Protein AF-A0A6C0BK89-F1 (afdb_monomer_lite)

Organism: NCBI:txid1070528

Secondary structure (DSSP, 8-state):
-PPEEEEEETTEEEEEEHHHHHHHT--SSSEEEEEE-TTS-HHHHHHHHHHHHHHHS---GGGEEEE-S-HHHHHHHHHHHHHHHSS---EEE-HHHHHHHHHHHH-GGGGTT---GGGHHHHHHHHHTSHHHHHHHHT--EEEESSGGG--HHHHHHHHHHHTTS--EEEEEE-GGG---GGGT--HHHHHTHHHHSTTEEEEEE-EESSS-HHHHHHHHHHHTTS---TTPPPPEE------PPPEEEE-SSHHHHHHHHHHHHHHHHHTT---EEEEESSHHHHHHHHHHHHHTT---EE---TTGGGS-PPPPSEEEEETTTTTT--EEEEEE---BTTTSS---SHHHHHHHHHHHHHHHTTEEEEEEEEE-S-GGGB-HHHHHS-GGGSEEE-----------------BHHHHHHT--HHHHHHHHHTT-SPTTHHHH-EEEESSPTT---PPPHHHHHHT-HHHHHHHHHHHHHHHHHHH-GGG-TT--HHHHHHHHEEEPPTTTHHHHHHTHHHHHHHHHHHS-SEESTTSPPPPP--HHHHHHHHHHHSTTPPPPHHHHHHHHHHHHHHHHHHHHTTTS-EEGGG-EEE--S----HHHHHHHHHHHHHHT-TTS-GGGTHHHHHHHHTHHHHTTT--HHHH-PPPHHHHHTTHHHHHHHHHHHHHHH--S-GGGEEEEEEEEETTTTEEEEEEEEETTEEEEEPPSS-TTGGG-HHHHHHHHHHHHHHHHTT----EEEEEETTTTEEEEEE-TT--THHHHHHHHH-

InterPro domains:
  IPR000212 UvrD-like helicase [PTHR11070] (135-309)
  IPR014016 UvrD-like helicase, ATP-binding domain [PF00580] (16-106)
  IPR014016 UvrD-like helicase, ATP-binding domain [PF00580] (133-197)
  IPR014016 UvrD-like helicase, ATP-binding domain [PS51198] (15-213)
  IPR014017 UvrD-like helicase, C-terminal [PF13361] (205-313)
  IPR014017 UvrD-like helicase, C-terminal [PF13361] (317-378)
  IPR027417 P-loop containing nucleoside triphosphate hydrolase [G3DSA:3.40.50.300] (16-106)
  IPR027417 P-loop containing nucleoside triphosphate hydrolase [G3DSA:3.40.50.300] (108-203)
  IPR027417 P-loop containing nucleoside triphosphate hydrolase [G3DSA:3.40.50.300] (208-404)
  IPR027417 P-loop containing nucleoside triphosphate hydrolase [SSF52540] (14-391)

pLDDT: mean 87.62, std 10.66, range [33.47, 98.31]

Foldseek 3Di:
DWDWDWDAFPQDIDIDTPLLVVLLPDDLPFAEEEAEDFQLCLLVSVLSSLRCCVPPVVDAQLLAEEAEADAVSQVVSQVSNCNRHNHGNHHTGHLLVSLVVCCVVQPVVLVPPDFDSLLSLVSSLVLCPDPSNLVVLLSHQEYEYEQLQQDAPSNLSSVLSSCVNVRYHYYYYHHLLQHQVVLVRGHNVCSQVVCVVGPRYDYGYRQERAFADPLLQLQLQLLVVPADDHPPHDRHDYPHPDDDDFAAEEEDADLVVVLVVVVVVVVVVVVVVFQAEEEEEQDVLSVLVNLQVCLVVVHDEDEDDDPVLVPDDDPDGSYYYYYLVRCAPAATQEYEYEAQWACRPPVDDDPVSNSSSSSSVSSRSSRHHHYHYYYHYPDPVGGHPSVVSGDPVSYHYDYDDDDDDDADFDDDDAFALLVVLVSDGSVLVVVVVVLPQDPPPQLVQKDKDFPDDVPDFFDDDPLCSVLVNQQLVLLLLLLLLLCLLCLVQVLAPSLDDVVLLCQLQEQADGPVLAVLCVVCVVVLVQCCVVQADQKAAPPDDQRDDDDLVRLVVSCCVVPPPDDDDPVSSVSSVVRNVSSSVLRNLLRHAIDGNVSHHYYHANFHADSPCSNVLVVLVVQSSPSVHHCLRNLQSSSLSSCVVCRSNNNRSSNSRGDDNVVSNVCVVLSVVLSVVVVVVLPDPDSNQKYAFDWFADPLLRYIYTFGIGGQQETEDEDRDQDLSVLSRVSVVLSQLVVSVRVVVVVGNHQKYWYAHSGGRMIIIHGCVPNDNPSVVVSSSVD

Sequence (779 aa):
MLQNHMLEFPFSKITLNTQQNEIVQQSLDQNLRILASAGSGKTTTITAKIAHAITNLDVKPEAIVLTTFSRSGADTMKEKLEKMIGPTQTQIGTFHALSLQVLKANDPARLQGMFTVDELPYLWLDFLQSPKGAKWSKAITLLVVDEFQDINDIQLDIIREILSAGTAKIIIVGDDAQNIYAWRGSRVEIILNMHEEITSIKDFQLTYNYRSSESIVAVANSLMRKIPTLSHKERMTAMRNATPVKPEIRYFHRFASEVNWIIDDIIRRQVLGEKSIAILSKYNNVLYQFEEAFVQKKIPCKLMTDEKLNKRKGKETDIILSTFHASKGLEWDTVYIVKLHDGAFPQKKDEESIDEERRLFYVAVTRARNNLVMTYSKGEKNMCRFLREIHRPLLRWYSIAQHIAIDEEVLVENKDIESYFMSWTGENFRSIKSADCLPSNMQEQIQVSNYFRQGESYCVPDWVFRLDSISDFYAFIRYGILREIGIKYPESAGEWDEKIRLSLFRIRILKEDLPVFEKEKELIHACVTELFPARLGADKEPPPIFEFGDLEKVITVLSPGREWIIEEMIAVMQILHKIRSVIYNLRHVPSELNEFLLGPAKGSPPMIMRNDLITCWRRVTTRSIPNKSVLFDLYRLACVHSSRIGRNAPLYKTPEMTDLSGCLPFLEDISDHVLDEIQVTNTSEIQARVVLNDSILDLTCEIDLIVGNTVFVFLEGESKAEVQRLDRWIEGLARVSIARAAKYTIKNLVYIQPLSGAVARLSLVGWDDARFRKYIQTR

Structure (mmCIF, N/CA/C/O backbone):
data_AF-A0A6C0BK89-F1
#
_entry.id   AF-A0A6C0BK89-F1
#
loop_
_atom_site.group_PDB
_atom_site.id
_atom_site.type_symbol
_atom_site.label_atom_id
_atom_site.label_alt_id
_atom_site.label_comp_id
_atom_site.label_asym_id
_atom_site.label_entity_id
_atom_site.label_seq_id
_atom_site.pdbx_PDB_ins_code
_atom_site.Cartn_x
_atom_site.Cartn_y
_atom_site.Cartn_z
_atom_site.occupancy
_atom_site.B_iso_or_equiv
_atom_site.auth_seq_id
_atom_site.auth_comp_id
_atom_site.auth_asym_id
_atom_site.auth_atom_id
_atom_site.pdbx_PDB_model_num
ATOM 1 N N . MET A 1 1 ? -32.889 -22.918 16.907 1.00 43.69 1 MET A N 1
ATOM 2 C CA . MET A 1 1 ? -33.517 -21.685 16.384 1.00 43.69 1 MET A CA 1
ATOM 3 C C . MET A 1 1 ? -32.692 -20.518 16.888 1.00 43.69 1 MET A C 1
ATOM 5 O O . MET A 1 1 ? -32.421 -20.493 18.081 1.00 43.69 1 MET A O 1
ATOM 9 N N . LEU A 1 2 ? -32.232 -19.617 16.018 1.00 56.75 2 LEU A N 1
ATOM 10 C CA . LEU A 1 2 ? -31.547 -18.407 16.477 1.00 56.75 2 LEU A CA 1
ATOM 11 C C . LEU A 1 2 ? -32.545 -17.511 17.200 1.00 56.75 2 LEU A C 1
ATOM 13 O O . LEU A 1 2 ? -33.553 -17.117 16.615 1.00 56.75 2 LEU A O 1
ATOM 17 N N . GLN A 1 3 ? -32.269 -17.215 18.465 1.00 72.62 3 GLN A N 1
ATOM 18 C CA . GLN A 1 3 ? -32.991 -16.178 19.182 1.00 72.62 3 GLN A CA 1
ATOM 19 C C . GLN A 1 3 ? -32.405 -14.829 18.772 1.00 72.62 3 GLN A C 1
ATOM 21 O O . GLN A 1 3 ? -31.223 -14.549 18.976 1.00 72.62 3 GLN A O 1
ATOM 26 N N . ASN A 1 4 ? -33.246 -14.018 18.140 1.00 85.19 4 ASN A N 1
ATOM 27 C CA . ASN A 1 4 ? -32.947 -12.629 17.847 1.00 85.19 4 ASN A CA 1
ATOM 28 C C . ASN A 1 4 ? -33.455 -11.778 19.013 1.00 85.19 4 ASN A C 1
ATOM 30 O O . ASN A 1 4 ? -34.605 -11.911 19.428 1.00 85.19 4 ASN A O 1
ATOM 34 N N . HIS A 1 5 ? -32.601 -10.900 19.519 1.00 90.38 5 HIS A N 1
ATOM 35 C CA . HIS A 1 5 ? -32.896 -9.975 20.602 1.00 90.38 5 HIS A CA 1
ATOM 36 C C . HIS A 1 5 ? -32.984 -8.567 20.020 1.00 90.38 5 HIS A C 1
ATOM 38 O O . HIS A 1 5 ? -32.051 -8.098 19.369 1.00 90.38 5 HIS A O 1
ATOM 44 N N . MET A 1 6 ? -34.116 -7.901 20.224 1.00 92.06 6 MET A N 1
ATOM 45 C CA . MET A 1 6 ? -34.299 -6.520 19.794 1.00 92.06 6 MET A CA 1
ATOM 46 C C . MET A 1 6 ? -33.909 -5.587 20.937 1.00 92.06 6 MET A C 1
ATOM 48 O O . MET A 1 6 ? -34.442 -5.715 22.037 1.00 92.06 6 MET A O 1
ATOM 52 N N . LEU A 1 7 ? -32.992 -4.659 20.672 1.00 91.56 7 LEU A N 1
ATOM 53 C CA . LEU A 1 7 ? -32.636 -3.584 21.593 1.00 91.56 7 LEU A CA 1
ATOM 54 C C . LEU A 1 7 ? -33.136 -2.253 21.044 1.00 91.56 7 LEU A C 1
ATOM 56 O O . LEU A 1 7 ? -33.023 -1.977 19.847 1.00 91.56 7 LEU A O 1
ATOM 60 N N . GLU A 1 8 ? -33.690 -1.442 21.936 1.00 92.50 8 GLU A N 1
ATOM 61 C CA . GLU A 1 8 ? -34.230 -0.123 21.634 1.00 92.50 8 GLU A CA 1
ATOM 62 C C . GLU A 1 8 ? -33.307 0.945 22.220 1.00 92.50 8 GLU A C 1
ATOM 64 O O . GLU A 1 8 ? -33.062 0.980 23.424 1.00 92.50 8 GLU A O 1
ATOM 69 N N . PHE A 1 9 ? -32.776 1.788 21.338 1.00 93.56 9 PHE A N 1
ATOM 70 C CA . PHE A 1 9 ? -31.997 2.974 21.668 1.00 93.56 9 PHE A CA 1
ATOM 71 C C . PHE A 1 9 ? -32.815 4.229 21.337 1.00 93.56 9 PHE A C 1
ATOM 73 O O . PHE A 1 9 ? -33.774 4.134 20.566 1.00 93.56 9 PHE A O 1
ATOM 80 N N . PRO A 1 10 ? -32.439 5.413 21.855 1.00 93.00 10 PRO A N 1
ATOM 81 C CA . PRO A 1 10 ? -33.229 6.635 21.704 1.00 93.00 10 PRO A CA 1
ATOM 82 C C . PRO A 1 10 ? -33.676 6.961 20.270 1.00 93.00 10 PRO A C 1
ATOM 84 O O . PRO A 1 10 ? -34.781 7.462 20.083 1.00 93.00 10 PRO A O 1
ATOM 87 N N . PHE A 1 11 ? -32.852 6.656 19.260 1.00 93.25 11 PHE A N 1
ATOM 88 C CA . PHE A 1 11 ? -33.134 6.998 17.858 1.00 93.25 11 PHE A CA 1
ATOM 89 C C . PHE A 1 11 ? -33.234 5.795 16.911 1.00 93.25 11 PHE A C 1
ATOM 91 O O . PHE A 1 11 ? -33.512 5.973 15.724 1.00 93.25 11 PHE A O 1
ATOM 98 N N . SER A 1 12 ? -33.021 4.562 17.385 1.00 92.50 12 SER A N 1
ATOM 99 C CA . SER A 1 12 ? -33.105 3.380 16.517 1.00 92.50 12 SER A CA 1
ATOM 100 C C . SER A 1 12 ? -33.360 2.083 17.283 1.00 92.50 12 SER A C 1
ATOM 102 O O . SER A 1 12 ? -33.088 1.976 18.477 1.00 92.50 12 SER A O 1
ATOM 104 N N . LYS A 1 13 ? -33.840 1.066 16.563 1.00 92.75 13 LYS A N 1
ATOM 105 C CA . LYS A 1 13 ? -33.944 -0.311 17.057 1.00 92.75 13 LYS A CA 1
ATOM 106 C C . LYS A 1 13 ? -32.955 -1.182 16.305 1.00 92.75 13 LYS A C 1
ATOM 108 O O . LYS A 1 13 ? -32.909 -1.139 15.075 1.00 92.75 13 LYS A O 1
ATOM 113 N N . ILE A 1 14 ? -32.195 -1.992 17.030 1.00 92.62 14 ILE A N 1
ATOM 114 C CA . ILE A 1 14 ? -31.261 -2.948 16.436 1.00 92.62 14 ILE A CA 1
ATOM 115 C C . ILE A 1 14 ? -31.647 -4.372 16.816 1.00 92.62 14 ILE A C 1
ATOM 117 O O . ILE A 1 14 ? -32.185 -4.626 17.890 1.00 92.62 14 ILE A O 1
ATOM 121 N N . THR A 1 15 ? -31.370 -5.313 15.919 1.00 92.31 15 THR A N 1
ATOM 122 C CA . THR A 1 15 ? -31.556 -6.743 16.180 1.00 92.31 15 THR A CA 1
ATOM 123 C C . THR A 1 15 ? -30.192 -7.397 16.319 1.00 92.31 15 THR A C 1
ATOM 125 O O . THR A 1 15 ? -29.361 -7.288 15.418 1.00 92.31 15 THR A O 1
ATOM 128 N N . LEU A 1 16 ? -29.976 -8.068 17.443 1.00 93.25 16 LEU A N 1
ATOM 129 C CA . LEU A 1 16 ? -28.749 -8.774 17.780 1.00 93.25 16 LEU A CA 1
ATOM 130 C C . LEU A 1 16 ? -29.019 -10.271 17.895 1.00 93.25 16 LEU A C 1
ATOM 132 O O . LEU A 1 16 ? -30.090 -10.690 18.330 1.00 93.25 16 LEU A O 1
ATOM 136 N N . ASN A 1 17 ? -28.034 -11.088 17.540 1.00 93.00 17 ASN A N 1
ATOM 137 C CA . ASN A 1 17 ? -28.075 -12.506 17.893 1.00 93.00 17 ASN A CA 1
ATOM 138 C C . ASN A 1 17 ? -27.747 -12.705 19.387 1.00 93.00 17 ASN A C 1
ATOM 140 O O . ASN A 1 17 ? -27.325 -11.772 20.071 1.00 93.00 17 ASN A O 1
ATOM 144 N N . THR A 1 18 ? -27.900 -13.930 19.888 1.00 93.06 18 THR A N 1
ATOM 145 C CA . THR A 1 18 ? -27.619 -14.270 21.292 1.00 93.06 18 THR A CA 1
ATOM 146 C C . THR A 1 18 ? -26.191 -13.918 21.734 1.00 93.06 18 THR A C 1
ATOM 148 O O . THR A 1 18 ? -26.044 -13.294 22.778 1.00 93.06 18 THR A O 1
ATOM 151 N N . GLN A 1 19 ? -25.159 -14.222 20.931 1.00 95.00 19 GLN A N 1
ATOM 152 C CA . GLN A 1 19 ? -23.751 -13.917 21.257 1.00 95.00 19 GLN A CA 1
ATOM 153 C C . GLN A 1 19 ? -23.512 -12.402 21.373 1.00 95.00 19 GLN A C 1
ATOM 155 O O . GLN A 1 19 ? -22.887 -11.920 22.313 1.00 95.00 19 GLN A O 1
ATOM 160 N N . GLN A 1 20 ? -24.050 -11.631 20.427 1.00 95.75 20 GLN A N 1
ATOM 161 C CA . GLN A 1 20 ? -23.946 -10.172 20.421 1.00 95.75 20 GLN A CA 1
ATOM 162 C C . GLN A 1 20 ? -24.707 -9.553 21.595 1.00 95.75 20 GLN A C 1
ATOM 164 O O . GLN A 1 20 ? -24.185 -8.661 22.260 1.00 95.75 20 GLN A O 1
ATOM 169 N N . ASN A 1 21 ? -25.929 -10.021 21.862 1.00 95.56 21 ASN A N 1
ATOM 170 C CA . ASN A 1 21 ? -26.740 -9.522 22.966 1.00 95.56 21 ASN A CA 1
ATOM 171 C C . ASN A 1 21 ? -26.078 -9.810 24.318 1.00 95.56 21 ASN A C 1
ATOM 173 O O . ASN A 1 21 ? -26.013 -8.922 25.159 1.00 95.56 21 ASN A O 1
ATOM 177 N N . GLU A 1 22 ? -25.530 -11.011 24.508 1.00 95.56 22 GLU A N 1
ATOM 178 C CA . GLU A 1 22 ? -24.819 -11.380 25.733 1.00 95.56 22 GLU A CA 1
ATOM 179 C C . GLU A 1 22 ? -23.654 -10.427 26.036 1.00 95.56 22 GLU A C 1
ATOM 181 O O . GLU A 1 22 ? -23.516 -9.969 27.170 1.00 95.56 22 GLU A O 1
ATOM 186 N N . ILE A 1 23 ? -22.866 -10.068 25.017 1.00 96.19 23 ILE A N 1
ATOM 187 C CA . ILE A 1 23 ? -21.770 -9.094 25.126 1.00 96.19 23 ILE A CA 1
ATOM 188 C C . ILE A 1 23 ? -22.298 -7.699 25.489 1.00 96.19 23 ILE A C 1
ATOM 190 O O . ILE A 1 23 ? -21.783 -7.044 26.403 1.00 96.19 23 ILE A O 1
ATOM 194 N N . VAL A 1 24 ? -23.319 -7.225 24.765 1.00 96.38 24 VAL A N 1
ATOM 195 C CA . VAL A 1 24 ? -23.882 -5.879 24.957 1.00 96.38 24 VAL A CA 1
ATOM 196 C C . VAL A 1 24 ? -24.407 -5.710 26.384 1.00 96.38 24 VAL A C 1
ATOM 198 O O . VAL A 1 24 ? -24.097 -4.702 27.017 1.00 96.38 24 VAL A O 1
ATOM 201 N N . GLN A 1 25 ? -25.078 -6.733 26.916 1.00 94.62 25 GLN A N 1
ATOM 202 C CA . GLN A 1 25 ? -25.694 -6.741 28.248 1.00 94.62 25 GLN A CA 1
ATOM 203 C C . GLN A 1 25 ? -24.707 -6.919 29.416 1.00 94.62 25 GLN A C 1
ATOM 205 O O . GLN A 1 25 ? -25.122 -6.810 30.566 1.00 94.62 25 GLN A O 1
ATOM 210 N N . GLN A 1 26 ? -23.418 -7.206 29.176 1.00 95.06 26 GLN A N 1
ATOM 211 C CA . GLN A 1 26 ? -22.459 -7.325 30.286 1.00 95.06 26 GLN A CA 1
ATOM 212 C C . GLN A 1 26 ? -22.367 -6.024 31.101 1.00 95.06 26 GLN A C 1
ATOM 214 O O . GLN A 1 26 ? -22.393 -4.924 30.548 1.00 95.06 26 GLN A O 1
ATOM 219 N N . SER A 1 27 ? -22.168 -6.124 32.408 1.00 91.12 27 SER A N 1
ATOM 220 C CA . SER A 1 27 ? -21.748 -4.983 33.223 1.00 91.12 27 SER A CA 1
ATOM 221 C C . SER A 1 27 ? -20.340 -4.501 32.832 1.00 91.12 27 SER A C 1
ATOM 223 O O . SER A 1 27 ? -19.600 -5.180 32.119 1.00 91.12 27 SER A O 1
ATOM 225 N N . LEU A 1 28 ? -19.975 -3.294 33.275 1.00 88.81 28 LEU A N 1
ATOM 226 C CA . LEU A 1 28 ? -18.625 -2.725 33.129 1.00 88.81 28 LEU A CA 1
ATOM 227 C C . LEU A 1 28 ? -17.830 -2.845 34.439 1.00 88.81 28 LEU A C 1
ATOM 229 O O . LEU A 1 28 ? -17.148 -1.922 34.870 1.00 88.81 28 LEU A O 1
ATOM 233 N N . ASP A 1 29 ? -17.945 -3.986 35.110 1.00 88.44 29 ASP A N 1
ATOM 234 C CA . ASP A 1 29 ? -17.179 -4.343 36.307 1.00 88.44 29 ASP A CA 1
ATOM 235 C C . ASP A 1 29 ? -15.908 -5.144 35.966 1.00 88.44 29 ASP A C 1
ATOM 237 O O . ASP A 1 29 ? -14.923 -5.103 36.711 1.00 88.44 29 ASP A O 1
ATOM 241 N N . GLN A 1 30 ? -15.884 -5.801 34.805 1.00 89.69 30 GLN A N 1
ATOM 242 C CA . GLN A 1 30 ? -14.773 -6.618 34.313 1.00 89.69 30 GLN A CA 1
ATOM 243 C C . GLN A 1 30 ? -14.263 -6.146 32.946 1.00 89.69 30 GLN A C 1
ATOM 245 O O . GLN A 1 30 ? -14.954 -5.446 32.205 1.00 89.69 30 GLN A O 1
ATOM 250 N N . ASN A 1 31 ? -13.031 -6.539 32.621 1.00 95.06 31 ASN A N 1
ATOM 251 C CA . ASN A 1 31 ? -12.440 -6.327 31.302 1.00 95.06 31 ASN A CA 1
ATOM 252 C C . ASN A 1 31 ? -12.987 -7.377 30.332 1.00 95.06 31 ASN A C 1
ATOM 254 O O . ASN A 1 31 ? -13.167 -8.529 30.723 1.00 95.06 31 ASN A O 1
ATOM 258 N N . LEU A 1 32 ? -13.248 -7.016 29.077 1.00 95.50 32 LEU A N 1
ATOM 259 C CA . LEU A 1 32 ? -13.853 -7.923 28.098 1.00 95.50 32 LEU A CA 1
ATOM 260 C C . LEU A 1 32 ? -12.909 -8.161 26.916 1.00 95.50 32 LEU A C 1
ATOM 262 O O . LEU A 1 32 ? -12.395 -7.207 26.334 1.00 95.50 32 LEU A O 1
ATOM 266 N N . ARG A 1 33 ? -12.749 -9.421 26.504 1.00 94.50 33 ARG A N 1
ATOM 267 C CA . ARG A 1 33 ? -12.117 -9.803 25.234 1.00 94.50 33 ARG A CA 1
ATOM 268 C C . ARG A 1 33 ? -13.139 -10.469 24.332 1.00 94.50 33 ARG A C 1
ATOM 270 O O . ARG A 1 33 ? -13.715 -11.492 24.677 1.00 94.50 33 ARG A O 1
ATOM 277 N N . ILE A 1 34 ? -13.358 -9.891 23.157 1.00 95.69 34 ILE A N 1
ATOM 278 C CA . ILE A 1 34 ? -14.311 -10.385 22.165 1.00 95.69 34 ILE A CA 1
ATOM 279 C C . ILE A 1 34 ? -13.528 -10.932 20.970 1.00 95.69 34 ILE A C 1
ATOM 281 O O . ILE A 1 34 ? -13.035 -10.178 20.126 1.00 95.69 34 ILE A O 1
ATOM 285 N N . LEU A 1 35 ? -13.448 -12.258 20.880 1.00 94.44 35 LEU A N 1
ATOM 286 C CA . LEU A 1 35 ? -12.856 -12.966 19.748 1.00 94.44 35 LEU A CA 1
ATOM 287 C C . LEU A 1 35 ? -13.886 -13.066 18.634 1.00 94.44 35 LEU A C 1
ATOM 289 O O . LEU A 1 35 ? -14.865 -13.808 18.715 1.00 94.44 35 LEU A O 1
ATOM 293 N N . ALA A 1 36 ? -13.692 -12.289 17.582 1.00 92.62 36 ALA A N 1
ATOM 294 C CA . ALA A 1 36 ? -14.719 -12.093 16.585 1.00 92.62 36 ALA A CA 1
ATOM 295 C C . ALA A 1 36 ? -14.241 -12.493 15.202 1.00 92.62 36 ALA A C 1
ATOM 297 O O . ALA A 1 36 ? -13.424 -11.804 14.595 1.00 92.62 36 ALA A O 1
ATOM 298 N N . SER A 1 37 ? -14.834 -13.553 14.660 1.00 91.19 37 SER A N 1
ATOM 299 C CA . SER A 1 37 ? -14.489 -14.062 13.337 1.00 91.19 37 SER A CA 1
ATOM 300 C C . SER A 1 37 ? -14.759 -13.049 12.211 1.00 91.19 37 SER A C 1
ATOM 302 O O . SER A 1 37 ? -15.378 -11.989 12.387 1.00 91.19 37 SER A O 1
ATOM 304 N N . ALA A 1 38 ? -14.297 -13.361 11.000 1.00 87.50 38 ALA A N 1
ATOM 305 C CA . ALA A 1 38 ? -14.606 -12.566 9.818 1.00 87.50 38 ALA A CA 1
ATOM 306 C C . ALA A 1 38 ? -16.126 -12.456 9.611 1.00 87.50 38 ALA A C 1
ATOM 308 O O . ALA A 1 38 ? -16.848 -13.442 9.735 1.00 87.50 38 ALA A O 1
ATOM 309 N N . GLY A 1 39 ? -16.617 -11.257 9.281 1.00 86.38 39 GLY A N 1
ATOM 310 C CA . GLY A 1 39 ? -18.030 -11.043 8.951 1.00 86.38 39 GLY A CA 1
ATOM 311 C C . GLY A 1 39 ? -19.016 -11.259 10.107 1.00 86.38 39 GLY A C 1
ATOM 312 O O . GLY A 1 39 ? -20.197 -11.469 9.838 1.00 86.38 39 GLY A O 1
ATOM 313 N N . SER A 1 40 ? -18.567 -11.214 11.368 1.00 90.75 40 SER A N 1
ATOM 314 C CA . SER A 1 40 ? -19.404 -11.541 12.535 1.00 90.75 40 SER A CA 1
ATOM 315 C C . SER A 1 40 ? -20.219 -10.392 13.139 1.00 90.75 40 SER A C 1
ATOM 317 O O . SER A 1 40 ? -20.925 -10.559 14.133 1.00 90.75 40 SER A O 1
ATOM 319 N N . GLY A 1 41 ? -20.145 -9.202 12.538 1.00 89.19 41 GLY A N 1
ATOM 320 C CA . GLY A 1 41 ? -20.828 -8.015 13.056 1.00 89.19 41 GLY A CA 1
ATOM 321 C C . GLY A 1 41 ? -20.110 -7.348 14.236 1.00 89.19 41 GLY A C 1
ATOM 322 O O . GLY A 1 41 ? -20.773 -6.729 15.069 1.00 89.19 41 GLY A O 1
ATOM 323 N N . LYS A 1 42 ? -18.768 -7.431 14.290 1.00 92.50 42 LYS A N 1
ATOM 324 C CA . LYS A 1 42 ? -17.894 -6.712 15.246 1.00 92.50 42 LYS A CA 1
ATOM 325 C C . LYS A 1 42 ? -18.346 -5.275 15.496 1.00 92.50 42 LYS A C 1
ATOM 327 O O . LYS A 1 42 ? -18.722 -4.921 16.606 1.00 92.50 42 LYS A O 1
ATOM 332 N N . THR A 1 43 ? -18.399 -4.481 14.428 1.00 91.94 43 THR A N 1
ATOM 333 C CA . THR A 1 43 ? -18.755 -3.058 14.469 1.00 91.94 43 THR A CA 1
ATOM 334 C C . THR A 1 43 ? -20.125 -2.820 15.102 1.00 91.94 43 THR A C 1
ATOM 336 O O . THR A 1 43 ? -20.284 -1.905 15.902 1.00 91.94 43 THR A O 1
ATOM 339 N N . THR A 1 44 ? -21.122 -3.643 14.761 1.00 93.44 44 THR A N 1
ATOM 340 C CA . THR A 1 44 ? -22.472 -3.534 15.332 1.00 93.44 44 THR A CA 1
ATOM 341 C C . THR A 1 44 ? -22.458 -3.852 16.824 1.00 93.44 44 THR A C 1
ATOM 343 O O . THR A 1 44 ? -23.067 -3.130 17.600 1.00 93.44 44 THR A O 1
ATOM 346 N N . THR A 1 45 ? -21.707 -4.873 17.238 1.00 95.94 45 THR A N 1
ATOM 347 C CA . THR A 1 45 ? -21.584 -5.266 18.651 1.00 95.94 45 THR A CA 1
ATOM 348 C C . THR A 1 45 ? -20.888 -4.181 19.474 1.00 95.94 45 THR A C 1
ATOM 350 O O . THR A 1 45 ? -21.392 -3.798 20.524 1.00 95.94 45 THR A O 1
ATOM 353 N N . ILE A 1 46 ? -19.774 -3.636 18.971 1.00 96.62 46 ILE A N 1
ATOM 354 C CA . ILE A 1 46 ? -19.018 -2.550 19.616 1.00 96.62 46 ILE A CA 1
ATOM 355 C C . ILE A 1 46 ? -19.895 -1.310 19.795 1.00 96.62 46 ILE A C 1
ATOM 357 O O . ILE A 1 46 ? -20.034 -0.791 20.900 1.00 96.62 46 ILE A O 1
ATOM 361 N N . THR A 1 47 ? -20.512 -0.842 18.710 1.00 96.75 47 THR A N 1
ATOM 362 C CA . THR A 1 47 ? -21.317 0.386 18.745 1.00 96.75 47 THR A CA 1
ATOM 363 C C . THR A 1 47 ? -22.567 0.215 19.610 1.00 96.75 47 THR A C 1
ATOM 365 O O . THR A 1 47 ? -22.892 1.119 20.373 1.00 96.75 47 THR A O 1
ATOM 368 N N . ALA A 1 48 ? -23.214 -0.956 19.582 1.00 96.75 48 ALA A N 1
ATOM 369 C CA . ALA A 1 48 ? -24.329 -1.276 20.474 1.00 96.75 48 ALA A CA 1
ATOM 370 C C . ALA A 1 48 ? -23.901 -1.340 21.947 1.00 96.75 48 ALA A C 1
ATOM 372 O O . ALA A 1 48 ? -24.632 -0.876 22.818 1.00 96.75 48 ALA A O 1
ATOM 373 N N . LYS A 1 49 ? -22.709 -1.878 22.238 1.00 97.19 49 LYS A N 1
ATOM 374 C CA . LYS A 1 49 ? -22.163 -1.931 23.597 1.00 97.19 49 LYS A CA 1
ATOM 375 C C . LYS A 1 49 ? -21.896 -0.537 24.156 1.00 97.19 49 LYS A C 1
ATOM 377 O O . LYS A 1 49 ? -22.236 -0.278 25.305 1.00 97.19 49 LYS A O 1
ATOM 382 N N . ILE A 1 50 ? -21.315 0.349 23.347 1.00 97.44 50 ILE A N 1
ATOM 383 C CA . ILE A 1 50 ? -21.066 1.745 23.732 1.00 97.44 50 ILE A CA 1
ATOM 384 C C . ILE A 1 50 ? -22.391 2.489 23.918 1.00 97.44 50 ILE A C 1
ATOM 386 O O . ILE A 1 50 ? -22.564 3.166 24.927 1.00 97.44 50 ILE A O 1
ATOM 390 N N . ALA A 1 51 ? -23.345 2.319 22.997 1.00 97.19 51 ALA A N 1
ATOM 391 C CA . ALA A 1 51 ? -24.679 2.897 23.134 1.00 97.19 51 ALA A CA 1
ATOM 392 C C . ALA A 1 51 ? -25.340 2.454 24.448 1.00 97.19 51 ALA A C 1
ATOM 394 O O . ALA A 1 51 ? -25.781 3.300 25.215 1.00 97.19 51 ALA A O 1
ATOM 395 N N . HIS A 1 52 ? -25.311 1.153 24.754 1.00 96.62 52 HIS A N 1
ATOM 396 C CA . HIS A 1 52 ? -25.840 0.601 26.002 1.00 96.62 52 HIS A CA 1
ATOM 397 C C . HIS A 1 52 ? -25.108 1.127 27.245 1.00 96.62 52 HIS A C 1
ATOM 399 O O . HIS A 1 52 ? -25.750 1.445 28.244 1.00 96.62 52 HIS A O 1
ATOM 405 N N . ALA A 1 53 ? -23.781 1.275 27.191 1.00 96.75 53 ALA A N 1
ATOM 406 C CA . ALA A 1 53 ? -23.015 1.869 28.283 1.00 96.75 53 ALA A CA 1
ATOM 407 C C . ALA A 1 53 ? -23.474 3.305 28.591 1.00 96.75 53 ALA A C 1
ATOM 409 O O . ALA A 1 53 ? -23.612 3.666 29.756 1.00 96.75 53 ALA A O 1
ATOM 410 N N . ILE A 1 54 ? -23.772 4.092 27.555 1.00 96.69 54 ILE A N 1
ATOM 411 C CA . ILE A 1 54 ? -24.255 5.469 27.697 1.00 96.69 54 ILE A CA 1
ATOM 412 C C . ILE A 1 54 ? -25.706 5.498 28.192 1.00 96.69 54 ILE A C 1
ATOM 414 O O . ILE A 1 54 ? -26.026 6.233 29.119 1.00 96.69 54 ILE A O 1
ATOM 418 N N . THR A 1 55 ? -26.600 4.708 27.593 1.00 94.88 55 THR A N 1
ATOM 419 C CA . THR A 1 55 ? -28.048 4.823 27.842 1.00 94.88 55 THR A CA 1
ATOM 420 C C . THR A 1 55 ? -28.537 4.046 29.056 1.00 94.88 55 THR A C 1
ATOM 422 O O . THR A 1 55 ? -29.563 4.404 29.628 1.00 94.88 55 THR A O 1
ATOM 425 N N . ASN A 1 56 ? -27.857 2.962 29.431 1.00 93.88 56 ASN A N 1
ATOM 426 C CA . ASN A 1 56 ? -28.322 2.035 30.466 1.00 93.88 56 ASN A CA 1
ATOM 427 C C . ASN A 1 56 ? -27.355 1.897 31.644 1.00 93.88 56 ASN A C 1
ATOM 429 O O . ASN A 1 56 ? -27.802 1.514 32.722 1.00 93.88 56 ASN A O 1
ATOM 433 N N . LEU A 1 57 ? -26.064 2.188 31.454 1.00 94.19 57 LEU A N 1
ATOM 434 C CA . LEU A 1 57 ? -25.044 2.095 32.509 1.00 94.19 57 LEU A CA 1
ATOM 435 C C . LEU A 1 57 ? -24.524 3.468 32.971 1.00 94.19 57 LEU A C 1
ATOM 437 O O . LEU A 1 57 ? -23.574 3.516 33.746 1.00 94.19 57 LEU A O 1
ATOM 441 N N . ASP A 1 58 ? -25.141 4.559 32.502 1.00 92.50 58 ASP A N 1
ATOM 442 C CA . ASP A 1 58 ? -24.844 5.950 32.882 1.00 92.50 58 ASP A CA 1
ATOM 443 C C . ASP A 1 58 ? -23.366 6.359 32.693 1.00 92.50 58 ASP A C 1
ATOM 445 O O . ASP A 1 58 ? -22.807 7.177 33.427 1.00 92.50 58 ASP A O 1
ATOM 449 N N . VAL A 1 59 ? -22.693 5.782 31.689 1.00 96.50 59 VAL A N 1
ATOM 450 C CA . VAL A 1 59 ? -21.327 6.178 31.330 1.00 96.50 59 VAL A CA 1
ATOM 451 C C . VAL A 1 59 ? -21.372 7.448 30.490 1.00 96.50 59 VAL A C 1
ATOM 453 O O . VAL A 1 59 ? -21.953 7.479 29.404 1.00 96.50 59 VAL A O 1
ATOM 456 N N . LYS A 1 60 ? -20.696 8.497 30.962 1.00 97.19 60 LYS A N 1
ATOM 457 C CA . LYS A 1 60 ? -20.596 9.765 30.234 1.00 97.19 60 LYS A CA 1
ATOM 458 C C . LYS A 1 60 ? -19.893 9.575 28.882 1.00 97.19 60 LYS A C 1
ATOM 460 O O . LYS A 1 60 ? -18.805 8.995 28.864 1.00 97.19 60 LYS A O 1
ATOM 465 N N . PRO A 1 61 ? -20.443 10.085 27.764 1.00 96.88 61 PRO A N 1
ATOM 466 C CA . PRO A 1 61 ? -19.851 9.906 26.440 1.00 96.88 61 PRO A CA 1
ATOM 467 C C . PRO A 1 61 ? -18.382 10.330 26.340 1.00 96.88 61 PRO A C 1
ATOM 469 O O . PRO A 1 61 ? -17.587 9.612 25.740 1.00 96.88 61 PRO A O 1
ATOM 472 N N . GLU A 1 62 ? -18.002 11.451 26.952 1.00 95.81 62 GLU A N 1
ATOM 473 C CA . GLU A 1 62 ? -16.641 12.001 26.951 1.00 95.81 62 GLU A CA 1
ATOM 474 C C . GLU A 1 62 ? -15.612 11.133 27.702 1.00 95.81 62 GLU A C 1
ATOM 476 O O . GLU A 1 62 ? -14.410 11.237 27.441 1.00 95.81 62 GLU A O 1
ATOM 481 N N . ALA A 1 63 ? -16.081 10.245 28.589 1.00 96.88 63 ALA A N 1
ATOM 482 C CA . ALA A 1 63 ? -15.272 9.281 29.336 1.00 96.88 63 ALA A CA 1
ATOM 483 C C . ALA A 1 63 ? -15.051 7.958 28.573 1.00 96.88 63 ALA A C 1
ATOM 485 O O . ALA A 1 63 ? -14.477 7.013 29.125 1.00 96.88 63 ALA A O 1
ATOM 486 N N . ILE A 1 64 ? -15.514 7.877 27.319 1.00 98.12 64 ILE A N 1
ATOM 487 C CA . ILE A 1 64 ? -15.372 6.709 26.448 1.00 98.12 64 ILE A CA 1
ATOM 488 C C . ILE A 1 64 ? -14.375 7.019 25.329 1.00 98.12 64 ILE A C 1
ATOM 490 O O . ILE A 1 64 ? -14.535 7.988 24.579 1.00 98.12 64 ILE A O 1
ATOM 494 N N . VAL A 1 65 ? -13.376 6.149 25.189 1.00 98.06 65 VAL A N 1
ATOM 495 C CA . VAL A 1 65 ? -12.386 6.179 24.107 1.00 98.06 65 VAL A CA 1
ATOM 496 C C . VAL A 1 65 ? -12.543 4.920 23.268 1.00 98.06 65 VAL A C 1
ATOM 498 O O . VAL A 1 65 ? -12.475 3.816 23.795 1.00 98.06 65 VAL A O 1
ATOM 501 N N . LEU A 1 66 ? -12.736 5.076 21.962 1.00 97.81 66 LEU A N 1
ATOM 502 C CA . LEU A 1 66 ? -12.803 3.990 20.989 1.00 97.81 66 LEU A CA 1
ATOM 503 C C . LEU A 1 66 ? -11.713 4.188 19.937 1.00 97.81 66 LEU A C 1
ATOM 505 O O . LEU A 1 66 ? -11.735 5.164 19.184 1.00 97.81 66 LEU A O 1
ATOM 509 N N . THR A 1 67 ? -10.791 3.234 19.860 1.00 96.75 67 THR A N 1
ATOM 510 C CA . THR A 1 67 ? -9.751 3.201 18.830 1.00 96.75 67 THR A CA 1
ATOM 511 C C . THR A 1 67 ? -9.985 2.065 17.834 1.00 96.75 67 THR A C 1
ATOM 513 O O . THR A 1 67 ? -10.451 0.988 18.204 1.00 96.75 67 THR A O 1
ATOM 516 N N . THR A 1 68 ? -9.670 2.307 16.562 1.00 93.44 68 THR A N 1
ATOM 517 C CA . THR A 1 68 ? -9.697 1.310 15.478 1.00 93.44 68 THR A CA 1
ATOM 518 C C . THR A 1 68 ? -8.497 1.506 14.543 1.00 93.44 68 THR A C 1
ATOM 520 O O . THR A 1 68 ? -7.784 2.510 14.614 1.00 93.44 68 THR A O 1
ATOM 523 N N . PHE A 1 69 ? -8.261 0.561 13.634 1.00 86.12 69 PHE A N 1
ATOM 524 C CA . PHE A 1 69 ? -7.114 0.593 12.726 1.00 86.12 69 PHE A CA 1
ATOM 525 C C . PHE A 1 69 ? -7.218 1.679 11.637 1.00 86.12 69 PHE A C 1
ATOM 527 O O . PHE A 1 69 ? -6.215 2.288 11.267 1.00 86.12 69 PHE A O 1
ATOM 534 N N . SER A 1 70 ? -8.423 1.957 11.121 1.00 86.75 70 SER A N 1
ATOM 535 C CA . SER A 1 70 ? -8.627 2.837 9.956 1.00 86.75 70 SER A CA 1
ATOM 536 C C . SER A 1 70 ? -9.530 4.036 10.251 1.00 86.75 70 SER A C 1
ATOM 538 O O . SER A 1 70 ? -10.438 3.969 11.080 1.00 86.75 70 SER A O 1
ATOM 540 N N . ARG A 1 71 ? -9.313 5.147 9.530 1.00 85.69 71 ARG A N 1
ATOM 541 C CA . ARG A 1 71 ? -10.162 6.349 9.649 1.00 85.69 71 ARG A CA 1
ATOM 542 C C . ARG A 1 71 ? -11.596 6.078 9.190 1.00 85.69 71 ARG A C 1
ATOM 544 O O . ARG A 1 71 ? -12.528 6.455 9.883 1.00 85.69 71 ARG A O 1
ATOM 551 N N . SER A 1 72 ? -11.768 5.353 8.085 1.00 82.56 72 SER A N 1
ATOM 552 C CA . SER A 1 72 ? -13.090 4.953 7.586 1.00 82.56 72 SER A CA 1
ATOM 553 C C . SER A 1 72 ? -13.844 4.060 8.577 1.00 82.56 72 SER A C 1
ATOM 555 O O . SER A 1 72 ? -15.059 4.204 8.729 1.00 82.56 72 SER A O 1
ATOM 557 N N . GLY A 1 73 ? -13.137 3.171 9.285 1.00 86.81 73 GLY A N 1
ATOM 558 C CA . GLY A 1 73 ? -13.695 2.384 10.384 1.00 86.81 73 GLY A CA 1
ATOM 559 C C . GLY A 1 73 ? -14.201 3.268 11.525 1.00 86.81 73 GLY A C 1
ATOM 560 O O . GLY A 1 73 ? -15.336 3.094 11.968 1.00 86.81 73 GLY A O 1
ATOM 561 N N . ALA A 1 74 ? -13.400 4.255 11.940 1.00 91.94 74 ALA A N 1
ATOM 562 C CA . ALA A 1 74 ? -13.756 5.202 12.996 1.00 91.94 74 ALA A CA 1
ATOM 563 C C . ALA A 1 74 ? -14.985 6.041 12.614 1.00 91.94 74 ALA A C 1
ATOM 565 O O . ALA A 1 74 ? -15.938 6.112 13.389 1.00 91.94 74 ALA A O 1
ATOM 566 N N . ASP A 1 75 ? -14.998 6.597 11.399 1.00 92.00 75 ASP A N 1
ATOM 567 C CA . ASP A 1 75 ? -16.118 7.382 10.870 1.00 92.00 75 ASP A CA 1
ATOM 568 C C . ASP A 1 75 ? -17.401 6.536 10.822 1.00 92.00 75 ASP A C 1
ATOM 570 O O . ASP A 1 75 ? -18.442 6.939 11.338 1.00 92.00 75 ASP A O 1
ATOM 574 N N . THR A 1 76 ? -17.312 5.300 10.316 1.00 91.62 76 THR A N 1
ATOM 575 C CA . THR A 1 76 ? -18.453 4.369 10.264 1.00 91.62 76 THR A CA 1
ATOM 576 C C . THR A 1 76 ? -18.981 4.024 11.659 1.00 91.62 76 THR A C 1
ATOM 578 O O . THR A 1 76 ? -20.194 3.923 11.862 1.00 91.62 76 THR A O 1
ATOM 581 N N . MET A 1 77 ? -18.093 3.799 12.633 1.00 94.69 77 MET A N 1
ATOM 582 C CA . MET A 1 77 ? -18.486 3.516 14.016 1.00 94.69 77 MET A CA 1
ATOM 583 C C . MET A 1 77 ? -19.156 4.719 14.668 1.00 94.69 77 MET A C 1
ATOM 585 O O . MET A 1 77 ? -20.182 4.546 15.326 1.00 94.69 77 MET A O 1
ATOM 589 N N . LYS A 1 78 ? -18.620 5.922 14.442 1.00 95.62 78 LYS A N 1
ATOM 590 C CA . LYS A 1 78 ? -19.211 7.171 14.917 1.00 95.62 78 LYS A CA 1
ATOM 591 C C . LYS A 1 78 ? -20.605 7.376 14.334 1.00 95.62 78 LYS A C 1
ATOM 593 O O . LYS A 1 78 ? -21.548 7.538 15.099 1.00 95.62 78 LYS A O 1
ATOM 598 N N . GLU A 1 79 ? -20.766 7.259 13.017 1.00 95.25 79 GLU A N 1
ATOM 599 C CA . GLU A 1 79 ? -22.072 7.384 12.361 1.00 95.25 79 GLU A CA 1
ATOM 600 C C . GLU A 1 79 ? -23.092 6.367 12.889 1.00 95.25 79 GLU A C 1
ATOM 602 O O . GLU A 1 79 ? -24.257 6.698 13.102 1.00 95.25 79 GLU A O 1
ATOM 607 N N . LYS A 1 80 ? -22.680 5.109 13.096 1.00 95.00 80 LYS A N 1
ATOM 608 C CA . LYS A 1 80 ? -23.560 4.073 13.658 1.00 95.00 80 LYS A CA 1
ATOM 609 C C . LYS A 1 80 ? -23.963 4.386 15.092 1.00 95.00 80 LYS A C 1
ATOM 611 O O . LYS A 1 80 ? -25.130 4.209 15.431 1.00 95.00 80 LYS A O 1
ATOM 616 N N . LEU A 1 81 ? -23.021 4.839 15.916 1.00 96.56 81 LEU A N 1
ATOM 617 C CA . LEU A 1 81 ? -23.298 5.231 17.291 1.00 96.56 81 LEU A CA 1
ATOM 618 C C . LEU A 1 81 ? -24.256 6.428 17.329 1.00 96.56 81 LEU A C 1
ATOM 620 O O . LEU A 1 81 ? -25.285 6.356 17.993 1.00 96.56 81 LEU A O 1
ATOM 624 N N . GLU A 1 82 ? -23.993 7.473 16.544 1.00 96.38 82 GLU A N 1
ATOM 625 C CA . GLU A 1 82 ? -24.842 8.668 16.482 1.00 96.38 82 GLU A CA 1
ATOM 626 C C . GLU A 1 82 ? -26.248 8.370 15.946 1.00 96.38 82 GLU A C 1
ATOM 628 O O . GLU A 1 82 ? -27.225 8.950 16.413 1.00 96.38 82 GLU A O 1
ATOM 633 N N . LYS A 1 83 ? -26.396 7.399 15.037 1.00 96.06 83 LYS A N 1
ATOM 634 C CA . LYS A 1 83 ? -27.719 6.895 14.625 1.00 96.06 83 LYS A CA 1
ATOM 635 C C . LYS A 1 83 ? -28.488 6.209 15.758 1.00 96.06 83 LYS A C 1
ATOM 637 O O . LYS A 1 83 ? -29.712 6.164 15.700 1.00 96.06 83 LYS A O 1
ATOM 642 N N . MET A 1 84 ? -27.801 5.655 16.759 1.00 96.00 84 MET A N 1
ATOM 643 C CA . MET A 1 84 ? -28.439 5.000 17.905 1.00 96.00 84 MET A CA 1
ATOM 644 C C . MET A 1 84 ? -28.804 5.990 19.014 1.00 96.00 84 MET A C 1
ATOM 646 O O . MET A 1 84 ? -29.920 5.922 19.531 1.00 96.00 84 MET A O 1
ATOM 650 N N . ILE A 1 85 ? -27.893 6.904 19.363 1.00 96.25 85 ILE A N 1
ATOM 651 C CA . ILE A 1 85 ? -28.001 7.746 20.570 1.00 96.25 85 ILE A CA 1
ATOM 652 C C . ILE A 1 85 ? -27.981 9.260 20.304 1.00 96.25 85 ILE A C 1
ATOM 654 O O . ILE A 1 85 ? -28.080 10.037 21.248 1.00 96.25 85 ILE A O 1
ATOM 658 N N . GLY A 1 86 ? -27.894 9.691 19.044 1.00 95.06 86 GLY A N 1
ATOM 659 C CA . GLY A 1 86 ? -27.737 11.097 18.666 1.00 95.06 86 GLY A CA 1
ATOM 660 C C . GLY A 1 86 ? -26.275 11.566 18.713 1.00 95.06 86 GLY A C 1
ATOM 661 O O . GLY A 1 86 ? -25.376 10.760 18.960 1.00 95.06 86 GLY A O 1
ATOM 662 N N . PRO A 1 87 ? -26.011 12.862 18.458 1.00 95.06 87 PRO A N 1
ATOM 663 C CA . PRO A 1 87 ? -24.662 13.424 18.507 1.00 95.06 87 PRO A CA 1
ATOM 664 C C . PRO A 1 87 ? -23.957 13.101 19.828 1.00 95.06 87 PRO A C 1
ATOM 666 O O . PRO A 1 87 ? -24.521 13.309 20.901 1.00 95.06 87 PRO A O 1
ATOM 669 N N . THR A 1 88 ? -22.719 12.614 19.752 1.00 93.56 88 THR A N 1
ATOM 670 C CA . THR A 1 88 ? -21.975 12.128 20.921 1.00 93.56 88 THR A CA 1
ATOM 671 C C . THR A 1 88 ? -20.621 12.819 21.078 1.00 93.56 88 THR A C 1
ATOM 673 O O . THR A 1 88 ? -19.977 13.193 20.098 1.00 93.56 88 THR A O 1
ATOM 676 N N . GLN A 1 89 ? -20.171 12.959 22.329 1.00 94.38 89 GLN A N 1
ATOM 677 C CA . GLN A 1 89 ? -18.825 13.433 22.679 1.00 94.38 89 GLN A CA 1
ATOM 678 C C . GLN A 1 89 ? -17.813 12.289 22.868 1.00 94.38 89 GLN A C 1
ATOM 680 O O . GLN A 1 89 ? -16.683 12.532 23.289 1.00 94.38 89 GLN A O 1
ATOM 685 N N . THR A 1 90 ? -18.192 11.049 22.541 1.00 96.19 90 THR A N 1
ATOM 686 C CA . THR A 1 90 ? -17.277 9.900 22.544 1.00 96.19 90 THR A CA 1
ATOM 687 C C . THR A 1 90 ? -16.050 10.161 21.677 1.00 96.19 90 THR A C 1
ATOM 689 O O . THR A 1 90 ? -16.154 10.600 20.529 1.00 96.19 90 THR A O 1
ATOM 692 N N . GLN A 1 91 ? -14.871 9.861 22.223 1.00 96.44 91 GLN A N 1
ATOM 693 C CA . GLN A 1 91 ? -13.602 10.029 21.525 1.00 96.44 91 GLN A CA 1
ATOM 694 C C . GLN A 1 91 ? -13.374 8.815 20.619 1.00 96.44 91 GLN A C 1
ATOM 696 O O . GLN A 1 91 ? -13.032 7.739 21.101 1.00 96.44 91 GLN A O 1
ATOM 701 N N . ILE A 1 92 ? -13.599 8.973 19.311 1.00 97.19 92 ILE A N 1
ATOM 702 C CA . ILE A 1 92 ? -13.511 7.891 18.318 1.00 97.19 92 ILE A CA 1
ATOM 703 C C . ILE A 1 92 ? -12.464 8.250 17.267 1.00 97.19 92 ILE A C 1
ATOM 705 O O . ILE A 1 92 ? -12.550 9.307 16.643 1.00 97.19 92 ILE A O 1
ATOM 709 N N . GLY A 1 93 ? -11.494 7.369 17.030 1.00 96.56 93 GLY A N 1
ATOM 710 C CA . GLY A 1 93 ? -10.469 7.605 16.016 1.00 96.56 93 GLY A CA 1
ATOM 711 C C . GLY A 1 93 ? -9.514 6.434 15.832 1.00 96.56 93 GLY A C 1
ATOM 712 O O . GLY A 1 93 ? -9.679 5.375 16.419 1.00 96.56 93 GLY A O 1
ATOM 713 N N . THR A 1 94 ? -8.489 6.624 15.006 1.00 96.06 94 THR A N 1
ATOM 714 C CA . THR A 1 94 ? -7.301 5.758 15.049 1.00 96.06 94 THR A CA 1
ATOM 715 C C . THR A 1 94 ? -6.370 6.212 16.168 1.00 96.06 94 THR A C 1
ATOM 717 O O . THR A 1 94 ? -6.485 7.354 16.612 1.00 96.06 94 THR A O 1
ATOM 720 N N . PHE A 1 95 ? -5.391 5.391 16.569 1.00 95.75 95 PHE A N 1
ATOM 721 C CA . PHE A 1 95 ? -4.365 5.815 17.538 1.00 95.75 95 PHE A CA 1
ATOM 722 C C . PHE A 1 95 ? -3.750 7.171 17.177 1.00 95.75 95 PHE A C 1
ATOM 724 O O . PHE A 1 95 ? -3.742 8.072 18.001 1.00 95.75 95 PHE A O 1
ATOM 731 N N . HIS A 1 96 ? -3.358 7.371 15.917 1.00 94.44 96 HIS A N 1
ATOM 732 C CA . HIS A 1 96 ? -2.828 8.649 15.436 1.00 94.44 96 HIS A CA 1
ATOM 733 C C . HIS A 1 96 ? -3.823 9.813 15.579 1.00 94.44 96 HIS A C 1
ATOM 735 O O . HIS A 1 96 ? -3.449 10.907 16.004 1.00 94.44 96 HIS A O 1
ATOM 741 N N . ALA A 1 97 ? -5.090 9.604 15.207 1.00 95.62 97 ALA A N 1
ATOM 742 C CA . ALA A 1 97 ? -6.105 10.652 15.287 1.00 95.62 97 ALA A CA 1
ATOM 743 C C . ALA A 1 97 ? -6.424 11.020 16.745 1.00 95.62 97 ALA A C 1
ATOM 745 O O . ALA A 1 97 ? -6.515 12.205 17.066 1.00 95.62 97 ALA A O 1
ATOM 746 N N . LEU A 1 98 ? -6.526 10.016 17.620 1.00 96.75 98 LEU A N 1
ATOM 747 C CA . LEU A 1 98 ? -6.759 10.192 19.051 1.00 96.75 98 LEU A CA 1
ATOM 748 C C . LEU A 1 98 ? -5.568 10.863 19.734 1.00 96.75 98 LEU A C 1
ATOM 750 O O . LEU A 1 98 ? -5.775 11.843 20.441 1.00 96.75 98 LEU A O 1
ATOM 754 N N . SER A 1 99 ? -4.331 10.440 19.452 1.00 96.94 99 SER A N 1
ATOM 755 C CA . SER A 1 99 ? -3.119 11.127 19.913 1.00 96.94 99 SER A CA 1
ATOM 756 C C . SER A 1 99 ? -3.165 12.616 19.585 1.00 96.94 99 SER A C 1
ATOM 758 O O . SER A 1 99 ? -2.976 13.454 20.463 1.00 96.94 99 SER A O 1
ATOM 760 N N . LEU A 1 100 ? -3.469 12.965 18.330 1.00 95.94 100 LEU A N 1
ATOM 761 C CA . LEU A 1 100 ? -3.554 14.361 17.909 1.00 95.94 100 LEU A CA 1
ATOM 762 C C . LEU A 1 100 ? -4.672 15.113 18.639 1.00 95.94 100 LEU A C 1
ATOM 764 O O . LEU A 1 100 ? -4.456 16.242 19.073 1.00 95.94 100 LEU A O 1
ATOM 768 N N . GLN A 1 101 ? -5.859 14.513 18.760 1.00 94.94 101 GLN A N 1
ATOM 769 C CA . GLN A 1 101 ? -7.007 15.111 19.442 1.00 94.94 101 GLN A CA 1
ATOM 770 C C . GLN A 1 101 ? -6.703 15.376 20.922 1.00 94.94 101 GLN A C 1
ATOM 772 O O . GLN A 1 101 ? -6.912 16.493 21.400 1.00 94.94 101 GLN A O 1
ATOM 777 N N . VAL A 1 102 ? -6.170 14.377 21.631 1.00 95.19 102 VAL A N 1
ATOM 778 C CA . VAL A 1 102 ? -5.846 14.462 23.059 1.00 95.19 102 VAL A CA 1
ATOM 779 C C . VAL A 1 102 ? -4.730 15.473 23.299 1.00 95.19 102 VAL A C 1
ATOM 781 O O . VAL A 1 102 ? -4.885 16.350 24.150 1.00 95.19 102 VAL A O 1
ATOM 784 N N . LEU A 1 103 ? -3.642 15.416 22.525 1.00 96.44 103 LEU A N 1
ATOM 785 C CA . LEU A 1 103 ? -2.525 16.350 22.669 1.00 96.44 103 LEU A CA 1
ATOM 786 C C . LEU A 1 103 ? -2.944 17.787 22.353 1.00 96.44 103 LEU A C 1
ATOM 788 O O . LEU A 1 103 ? -2.631 18.684 23.128 1.00 96.44 103 LEU A O 1
ATOM 792 N N . LYS A 1 104 ? -3.715 18.032 21.284 1.00 95.56 104 LYS A N 1
ATOM 793 C CA . LYS A 1 104 ? -4.211 19.386 20.973 1.00 95.56 104 LYS A CA 1
ATOM 794 C C . LYS A 1 104 ? -5.061 19.971 22.097 1.00 95.56 104 LYS A C 1
ATOM 796 O O . LYS A 1 104 ? -4.938 21.157 22.385 1.00 95.56 104 LYS A O 1
ATOM 801 N N . ALA A 1 105 ? -5.924 19.156 22.701 1.00 93.94 105 ALA A N 1
ATOM 802 C CA . ALA A 1 105 ? -6.838 19.611 23.741 1.00 93.94 105 ALA A CA 1
ATOM 803 C C . ALA A 1 105 ? -6.155 19.816 25.105 1.00 93.94 105 ALA A C 1
ATOM 805 O O . ALA A 1 105 ? -6.596 20.666 25.874 1.00 93.94 105 ALA A O 1
ATOM 806 N N . ASN A 1 106 ? -5.094 19.059 25.416 1.00 94.75 106 ASN A N 1
ATOM 807 C CA . ASN A 1 106 ? -4.544 18.989 26.777 1.00 94.75 106 ASN A CA 1
ATOM 808 C C . ASN A 1 106 ? -3.081 19.447 26.904 1.00 94.75 106 ASN A C 1
ATOM 810 O O . ASN A 1 106 ? -2.681 19.925 27.971 1.00 94.75 106 ASN A O 1
ATOM 814 N N . ASP A 1 107 ? -2.269 19.299 25.854 1.00 94.75 107 ASP A N 1
ATOM 815 C CA . ASP A 1 107 ? -0.849 19.667 25.865 1.00 94.75 107 ASP A CA 1
ATOM 816 C C . ASP A 1 107 ? -0.303 20.005 24.458 1.00 94.75 107 ASP A C 1
ATOM 818 O O . ASP A 1 107 ? 0.586 19.320 23.940 1.00 94.75 107 ASP A O 1
ATOM 822 N N . PRO A 1 108 ? -0.821 21.065 23.801 1.00 92.94 108 PRO A N 1
ATOM 823 C CA . PRO A 1 108 ? -0.474 21.390 22.414 1.00 92.94 108 PRO A CA 1
ATOM 824 C C . PRO A 1 108 ? 1.009 21.732 22.224 1.00 92.94 108 PRO A C 1
ATOM 826 O O . PRO A 1 108 ? 1.517 21.629 21.110 1.00 92.94 108 PRO A O 1
ATOM 829 N N . ALA A 1 109 ? 1.720 22.093 23.298 1.00 90.25 109 ALA A N 1
ATOM 830 C CA . ALA A 1 109 ? 3.159 22.332 23.269 1.00 90.25 109 ALA A CA 1
ATOM 831 C C . ALA A 1 109 ? 3.950 21.085 22.834 1.00 90.25 109 ALA A C 1
ATOM 833 O O . ALA A 1 109 ? 4.942 21.220 22.132 1.00 90.25 109 ALA A O 1
ATOM 834 N N . ARG A 1 110 ? 3.481 19.868 23.152 1.00 88.50 110 ARG A N 1
ATOM 835 C CA . ARG A 1 110 ? 4.141 18.612 22.736 1.00 88.50 110 ARG A CA 1
ATOM 836 C C . ARG A 1 110 ? 4.077 18.342 21.240 1.00 88.50 110 ARG A C 1
ATOM 838 O O . ARG A 1 110 ? 4.830 17.520 20.736 1.00 88.50 110 ARG A O 1
ATOM 845 N N . LEU A 1 111 ? 3.161 19.002 20.537 1.00 87.19 111 LEU A N 1
ATOM 846 C CA . LEU A 1 111 ? 3.066 18.907 19.083 1.00 87.19 111 LEU A CA 1
ATOM 847 C C . LEU A 1 111 ? 4.085 19.819 18.387 1.00 87.19 111 LEU A C 1
ATOM 849 O O . LEU A 1 111 ? 4.282 19.694 17.178 1.00 87.19 111 LEU A O 1
ATOM 853 N N . GLN A 1 112 ? 4.728 20.733 19.123 1.00 81.12 112 GLN A N 1
ATOM 854 C CA . GLN A 1 112 ? 5.800 21.562 18.583 1.00 81.12 112 GLN A CA 1
ATOM 855 C C . GLN A 1 112 ? 7.018 20.684 18.282 1.00 81.12 112 GLN A C 1
ATOM 857 O O . GLN A 1 112 ? 7.406 19.842 19.087 1.00 81.12 112 GLN A O 1
ATOM 862 N N . GLY A 1 113 ? 7.605 20.858 17.099 1.00 69.75 113 GLY A N 1
ATOM 863 C CA . GLY A 1 113 ? 8.760 20.067 16.673 1.00 69.75 113 GLY A CA 1
ATOM 864 C C . GLY A 1 113 ? 8.437 18.629 16.239 1.00 69.75 113 GLY A C 1
ATOM 865 O O . GLY A 1 113 ? 9.363 17.848 16.023 1.00 69.75 113 GLY A O 1
ATOM 866 N N . MET A 1 114 ? 7.158 18.261 16.081 1.00 77.00 114 MET A N 1
ATOM 867 C CA . MET A 1 114 ? 6.760 16.993 15.457 1.00 77.00 114 MET A CA 1
ATOM 868 C C . MET A 1 114 ? 7.065 17.024 13.954 1.00 77.00 114 MET A C 1
ATOM 870 O O . MET A 1 114 ? 6.719 17.991 13.276 1.00 77.00 114 MET A O 1
ATOM 874 N N . PHE A 1 115 ? 7.674 15.964 13.419 1.00 67.88 115 PHE A N 1
ATOM 875 C CA . PHE A 1 115 ? 8.087 15.921 12.014 1.00 67.88 115 PHE A CA 1
ATOM 876 C C . PHE A 1 115 ? 7.311 14.907 11.182 1.00 67.88 115 PHE A C 1
ATOM 878 O O . PHE A 1 115 ? 7.070 15.157 10.001 1.00 67.88 115 PHE A O 1
ATOM 885 N N . THR A 1 116 ? 6.918 13.780 11.778 1.00 76.62 116 THR A N 1
ATOM 886 C CA . THR A 1 116 ? 6.030 12.805 11.135 1.00 76.62 116 THR A CA 1
ATOM 887 C C . THR A 1 116 ? 4.815 12.507 12.002 1.00 76.62 116 THR A C 1
ATOM 889 O O . THR A 1 116 ? 4.846 12.583 13.230 1.00 76.62 116 THR A O 1
ATOM 892 N N . VAL A 1 117 ? 3.722 12.139 11.336 1.00 82.31 117 VAL A N 1
ATOM 893 C CA . VAL A 1 117 ? 2.488 11.671 11.973 1.00 82.31 117 VAL A CA 1
ATOM 894 C C . VAL A 1 117 ? 2.763 10.435 12.835 1.00 82.31 117 VAL A C 1
ATOM 896 O O . VAL A 1 117 ? 2.129 10.296 13.876 1.00 82.31 117 VAL A O 1
ATOM 899 N N . ASP A 1 118 ? 3.744 9.600 12.474 1.00 85.25 118 ASP A N 1
ATOM 900 C CA . ASP A 1 118 ? 4.095 8.379 13.217 1.00 85.25 118 ASP A CA 1
ATOM 901 C C . ASP A 1 118 ? 4.717 8.657 14.599 1.00 85.25 118 ASP A C 1
ATOM 903 O O . ASP A 1 118 ? 4.852 7.751 15.419 1.00 85.25 118 ASP A O 1
ATOM 907 N N . GLU A 1 119 ? 5.066 9.913 14.908 1.00 88.25 119 GLU A N 1
ATOM 908 C CA . GLU A 1 119 ? 5.490 10.313 16.254 1.00 88.25 119 GLU A CA 1
ATOM 909 C C . GLU A 1 119 ? 4.306 10.508 17.215 1.00 88.25 119 GLU A C 1
ATOM 911 O O . GLU A 1 119 ? 4.482 10.453 18.435 1.00 88.25 119 GLU A O 1
ATOM 916 N N . LEU A 1 120 ? 3.089 10.705 16.702 1.00 93.12 120 LEU A N 1
ATOM 917 C CA . LEU A 1 120 ? 1.918 11.005 17.527 1.00 93.12 120 LEU A CA 1
ATOM 918 C C . LEU A 1 120 ? 1.643 9.961 18.623 1.00 93.12 120 LEU A C 1
ATOM 920 O O . LEU A 1 120 ? 1.434 10.389 19.760 1.00 93.12 120 LEU A O 1
ATOM 924 N N . PRO A 1 121 ? 1.675 8.635 18.358 1.00 95.00 121 PRO A N 1
ATOM 925 C CA . PRO A 1 121 ? 1.418 7.635 19.392 1.00 95.00 121 PRO A CA 1
ATOM 926 C C . PRO A 1 121 ? 2.368 7.758 20.580 1.00 95.00 121 PRO A C 1
ATOM 928 O O . PRO A 1 121 ? 1.915 7.777 21.719 1.00 95.00 121 PRO A O 1
ATOM 93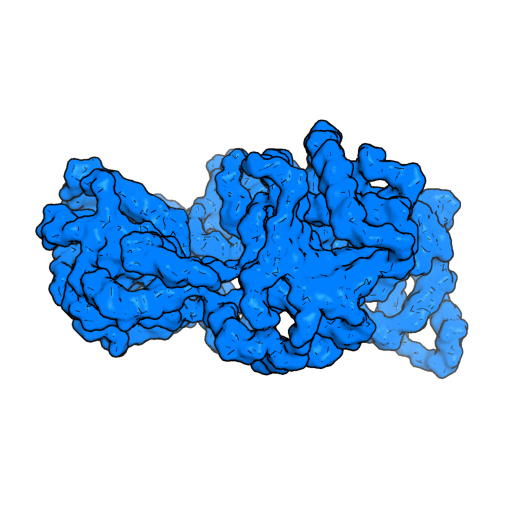1 N N . TYR A 1 122 ? 3.666 7.944 20.346 1.00 93.88 122 TYR A N 1
ATOM 932 C CA . TYR A 1 122 ? 4.598 8.026 21.463 1.00 93.88 122 TYR A CA 1
ATOM 933 C C . TYR A 1 122 ? 4.688 9.411 22.106 1.00 93.88 122 TYR A C 1
ATOM 935 O O . TYR A 1 122 ? 4.924 9.487 23.300 1.00 93.88 122 TYR A O 1
ATOM 943 N N . LEU A 1 123 ? 4.363 10.502 21.398 1.00 93.88 123 LEU A N 1
ATOM 944 C CA . LEU A 1 123 ? 4.102 11.783 22.076 1.00 93.88 123 LEU A CA 1
ATOM 945 C C . LEU A 1 123 ? 2.877 11.691 22.998 1.00 93.88 123 LEU A C 1
ATOM 947 O O . LEU A 1 123 ? 2.829 12.340 24.044 1.00 93.88 123 LEU A O 1
ATOM 951 N N . TRP A 1 124 ? 1.878 10.890 22.612 1.00 96.81 124 TRP A N 1
ATOM 952 C CA . TRP A 1 124 ? 0.720 10.617 23.454 1.00 96.81 124 TRP A CA 1
ATOM 953 C C . TRP A 1 124 ? 1.108 9.777 24.672 1.00 96.81 124 TRP A C 1
ATOM 955 O O . TRP A 1 124 ? 0.707 10.139 25.773 1.00 96.81 124 TRP A O 1
ATOM 965 N N . LEU A 1 125 ? 1.945 8.747 24.512 1.00 97.00 125 LEU A N 1
ATOM 966 C CA . LEU A 1 125 ? 2.504 8.001 25.644 1.00 97.00 125 LEU A CA 1
ATOM 967 C C . LEU A 1 125 ? 3.267 8.921 26.615 1.00 97.00 125 LEU A C 1
ATOM 969 O O . LEU A 1 125 ? 2.958 8.935 27.805 1.00 97.00 125 LEU A O 1
ATOM 973 N N . ASP A 1 126 ? 4.165 9.771 26.107 1.00 94.94 126 ASP A N 1
ATOM 974 C CA . ASP A 1 126 ? 4.915 10.739 26.923 1.00 94.94 126 ASP A CA 1
ATOM 975 C C . ASP A 1 126 ? 3.983 11.714 27.672 1.00 94.94 126 ASP A C 1
ATOM 977 O O . ASP A 1 126 ? 4.279 12.178 28.778 1.00 94.94 126 ASP A O 1
ATOM 981 N N . PHE A 1 127 ? 2.849 12.077 27.060 1.00 97.19 127 PHE A N 1
ATOM 982 C CA . PHE A 1 127 ? 1.809 12.865 27.718 1.00 97.19 127 PHE A CA 1
ATOM 983 C C . PHE A 1 127 ? 1.107 12.063 28.809 1.00 97.19 127 PHE A C 1
ATOM 985 O O . PHE A 1 127 ? 0.941 12.603 29.902 1.00 97.19 127 PHE A O 1
ATOM 992 N N . LEU A 1 128 ? 0.704 10.819 28.538 1.00 97.38 128 LEU A N 1
ATOM 993 C CA . LEU A 1 128 ? -0.006 9.955 29.484 1.00 97.38 128 LEU A CA 1
ATOM 994 C C . LEU A 1 128 ? 0.816 9.728 30.761 1.00 97.38 128 LEU A C 1
ATOM 996 O O . LEU A 1 128 ? 0.267 9.833 31.854 1.00 97.38 128 LEU A O 1
ATOM 1000 N N . GLN A 1 129 ? 2.135 9.579 30.623 1.00 96.12 129 GLN A N 1
ATOM 1001 C CA . GLN A 1 129 ? 3.092 9.454 31.732 1.00 96.12 129 GLN A CA 1
ATOM 1002 C C . GLN A 1 129 ? 3.316 10.759 32.522 1.00 96.12 129 GLN A C 1
ATOM 1004 O O . GLN A 1 129 ? 3.936 10.765 33.586 1.00 96.12 129 GLN A O 1
ATOM 1009 N N . SER A 1 130 ? 2.823 11.897 32.025 1.00 96.38 130 SER A N 1
ATOM 1010 C CA . SER A 1 130 ? 2.905 13.179 32.730 1.00 96.38 130 SER A CA 1
ATOM 1011 C C . SER A 1 130 ? 1.779 13.344 33.763 1.00 96.38 130 SER A C 1
ATOM 1013 O O . SER A 1 130 ? 0.719 12.730 33.636 1.00 96.38 130 SER A O 1
ATOM 1015 N N . PRO A 1 131 ? 1.902 14.271 34.735 1.00 95.38 131 PRO A N 1
ATOM 1016 C CA . PRO A 1 131 ? 0.823 14.549 35.688 1.00 95.38 131 PRO A CA 1
ATOM 1017 C C . PRO A 1 131 ? -0.504 14.970 35.031 1.00 95.38 131 PRO A C 1
ATOM 1019 O O . PRO A 1 131 ? -1.581 14.644 35.535 1.00 95.38 131 PRO A O 1
ATOM 1022 N N . LYS A 1 132 ? -0.444 15.688 33.896 1.00 95.50 132 LYS A N 1
ATOM 1023 C CA . LYS A 1 132 ? -1.638 16.059 33.117 1.00 95.50 132 LYS A CA 1
ATOM 1024 C C . LYS A 1 132 ? -2.280 14.829 32.472 1.00 95.50 132 LYS A C 1
ATOM 1026 O O . LYS A 1 132 ? -3.501 14.700 32.516 1.00 95.50 132 LYS A O 1
ATOM 1031 N N . GLY A 1 133 ? -1.462 13.933 31.925 1.00 96.31 133 GLY A N 1
ATOM 1032 C CA . GLY A 1 133 ? -1.903 12.670 31.341 1.00 96.31 133 GLY A CA 1
ATOM 1033 C C . GLY A 1 133 ? -2.540 11.743 32.361 1.00 96.31 133 GLY A C 1
ATOM 1034 O O . GLY A 1 133 ? -3.661 11.304 32.148 1.00 96.31 133 GLY A O 1
ATOM 1035 N N . ALA A 1 134 ? -1.918 11.565 33.526 1.00 95.44 134 ALA A N 1
ATOM 1036 C CA . ALA A 1 134 ? -2.487 10.770 34.611 1.00 95.44 134 ALA A CA 1
ATOM 1037 C C . ALA A 1 134 ? -3.868 11.287 35.062 1.00 95.44 134 ALA A C 1
ATOM 1039 O O . ALA A 1 134 ? -4.771 10.503 35.360 1.00 95.44 134 ALA A O 1
ATOM 1040 N N . LYS A 1 135 ? -4.072 12.615 35.090 1.00 95.94 135 LYS A N 1
ATOM 1041 C CA . LYS A 1 135 ? -5.393 13.213 35.357 1.00 95.94 135 LYS A CA 1
ATOM 1042 C C . LYS A 1 135 ? -6.391 12.913 34.235 1.00 95.94 135 LYS A C 1
ATOM 1044 O O . LYS A 1 135 ? -7.553 12.649 34.529 1.00 95.94 135 LYS A O 1
ATOM 1049 N N . TRP A 1 136 ? -5.946 12.967 32.982 1.00 96.38 136 TRP A N 1
ATOM 1050 C CA . TRP A 1 136 ? -6.766 12.624 31.823 1.00 96.38 136 TRP A CA 1
ATOM 1051 C C . TRP A 1 136 ? -7.175 11.143 31.847 1.00 96.38 136 TRP A C 1
ATOM 1053 O O . TRP A 1 136 ? -8.365 10.859 31.751 1.00 96.38 136 TRP A O 1
ATOM 1063 N N . SER A 1 137 ? -6.244 10.214 32.097 1.00 96.69 137 SER A N 1
ATOM 1064 C CA . SER A 1 137 ? -6.524 8.771 32.189 1.00 96.69 137 SER A CA 1
ATOM 1065 C C . SER A 1 137 ? -7.550 8.451 33.280 1.00 96.69 137 SER A C 1
ATOM 1067 O O . SER A 1 137 ? -8.462 7.663 33.049 1.00 96.69 137 SER A O 1
ATOM 1069 N N . LYS A 1 138 ? -7.488 9.134 34.435 1.00 96.88 138 LYS A N 1
ATOM 1070 C CA . LYS A 1 138 ? -8.486 9.000 35.518 1.00 96.88 138 LYS A CA 1
ATOM 1071 C C . LYS A 1 138 ? -9.903 9.429 35.129 1.00 96.88 138 LYS A C 1
ATOM 1073 O O . LYS A 1 138 ? -10.857 9.032 35.791 1.00 96.88 138 LYS A O 1
ATOM 1078 N N . ALA A 1 139 ? -10.056 10.271 34.108 1.00 95.94 139 ALA A N 1
ATOM 1079 C CA . ALA A 1 139 ? -11.367 10.681 33.611 1.00 95.94 139 ALA A CA 1
ATOM 1080 C C . ALA A 1 139 ? -11.980 9.650 32.648 1.00 95.94 139 ALA A C 1
ATOM 1082 O O . ALA A 1 139 ? -13.165 9.748 32.337 1.00 95.94 139 ALA A O 1
ATOM 1083 N N . ILE A 1 140 ? -11.197 8.673 32.181 1.00 97.12 140 ILE A N 1
ATOM 1084 C CA . ILE A 1 140 ? -11.668 7.621 31.282 1.00 97.12 140 ILE A CA 1
ATOM 1085 C C . ILE A 1 140 ? -12.297 6.493 32.101 1.00 97.12 140 ILE A C 1
ATOM 1087 O O . ILE A 1 140 ? -11.728 6.013 33.085 1.00 97.12 140 ILE A O 1
ATOM 1091 N N . THR A 1 141 ? -13.484 6.067 31.675 1.00 96.88 141 THR A N 1
ATOM 1092 C CA . THR A 1 141 ? -14.255 4.970 32.281 1.00 96.88 141 THR A CA 1
ATOM 1093 C C . THR A 1 141 ? -14.278 3.738 31.382 1.00 96.88 141 THR A C 1
ATOM 1095 O O . THR A 1 141 ? -14.299 2.612 31.877 1.00 96.88 141 THR A O 1
ATOM 1098 N N . LEU A 1 142 ? -14.238 3.927 30.061 1.00 97.88 142 LEU A N 1
ATOM 1099 C CA . LEU A 1 142 ? -14.291 2.829 29.102 1.00 97.88 142 LEU A CA 1
ATOM 1100 C C . LEU A 1 142 ? -13.317 3.060 27.945 1.00 97.88 142 LEU A C 1
ATOM 1102 O O . LEU A 1 142 ? -13.428 4.045 27.216 1.00 97.88 142 LEU A O 1
ATOM 1106 N N . LEU A 1 143 ? -12.402 2.114 27.753 1.00 97.62 143 LEU A N 1
ATOM 1107 C CA . LEU A 1 143 ? -11.513 2.032 26.601 1.00 97.62 143 LEU A CA 1
ATOM 1108 C C . LEU A 1 143 ? -11.950 0.865 25.712 1.00 97.62 143 LEU A C 1
ATOM 1110 O O . LEU A 1 143 ? -11.971 -0.283 26.143 1.00 97.62 143 LEU A O 1
ATOM 1114 N N . VAL A 1 144 ? -12.285 1.140 24.460 1.00 98.12 144 VAL A N 1
ATOM 1115 C CA . VAL A 1 144 ? -12.635 0.125 23.468 1.00 98.12 144 VAL A CA 1
ATOM 1116 C C . VAL A 1 144 ? -11.576 0.113 22.377 1.00 98.12 144 VAL A C 1
ATOM 1118 O O . VAL A 1 144 ? -11.268 1.148 21.790 1.00 98.12 144 VAL A O 1
ATOM 1121 N N . VAL A 1 145 ? -11.018 -1.060 22.101 1.00 97.19 145 VAL A N 1
ATOM 1122 C CA . VAL A 1 145 ? -9.946 -1.237 21.120 1.00 97.19 145 VAL A CA 1
ATOM 1123 C C . VAL A 1 145 ? -10.394 -2.277 20.098 1.00 97.19 145 VAL A C 1
ATOM 1125 O O . VAL A 1 145 ? -10.483 -3.466 20.403 1.00 97.19 145 VAL A O 1
ATOM 1128 N N . ASP A 1 146 ? -10.723 -1.812 18.896 1.00 96.06 146 ASP A N 1
ATOM 1129 C CA . ASP A 1 146 ? -11.068 -2.646 17.744 1.00 96.06 146 ASP A CA 1
ATOM 1130 C C . ASP A 1 146 ? -9.817 -3.062 16.956 1.00 96.06 146 ASP A C 1
ATOM 1132 O O . ASP A 1 146 ? -8.776 -2.411 17.041 1.00 96.06 146 ASP A O 1
ATOM 1136 N N . GLU A 1 147 ? -9.934 -4.134 16.168 1.00 94.00 147 GLU A N 1
ATOM 1137 C CA . GLU A 1 147 ? -8.833 -4.745 15.407 1.00 94.00 147 GLU A CA 1
ATOM 1138 C C . GLU A 1 147 ? -7.594 -5.025 16.284 1.00 94.00 147 GLU A C 1
ATOM 1140 O O . GLU A 1 147 ? -6.449 -4.858 15.863 1.00 94.00 147 GLU A O 1
ATOM 1145 N N . PHE A 1 148 ? -7.830 -5.481 17.520 1.00 95.19 148 PHE A N 1
ATOM 1146 C CA . PHE A 1 148 ? -6.809 -5.636 18.560 1.00 95.19 148 PHE A CA 1
ATOM 1147 C C . PHE A 1 148 ? -5.655 -6.571 18.164 1.00 95.19 148 PHE A C 1
ATOM 1149 O O . PHE A 1 148 ? -4.551 -6.469 18.689 1.00 95.19 148 PHE A O 1
ATOM 1156 N N . GLN A 1 149 ? -5.880 -7.477 17.210 1.00 93.00 149 GLN A N 1
ATOM 1157 C CA . GLN A 1 149 ? -4.818 -8.335 16.692 1.00 93.00 149 GLN A CA 1
ATOM 1158 C C . GLN A 1 149 ? -3.706 -7.561 15.962 1.00 93.00 149 GLN A C 1
ATOM 1160 O O . GLN A 1 149 ? -2.636 -8.119 15.774 1.00 93.00 149 GLN A O 1
ATOM 1165 N N . ASP A 1 150 ? -3.956 -6.327 15.506 1.00 93.69 150 ASP A N 1
ATOM 1166 C CA . ASP A 1 150 ? -2.991 -5.508 14.757 1.00 93.69 150 ASP A CA 1
ATOM 1167 C C . ASP A 1 150 ? -2.275 -4.464 15.631 1.00 93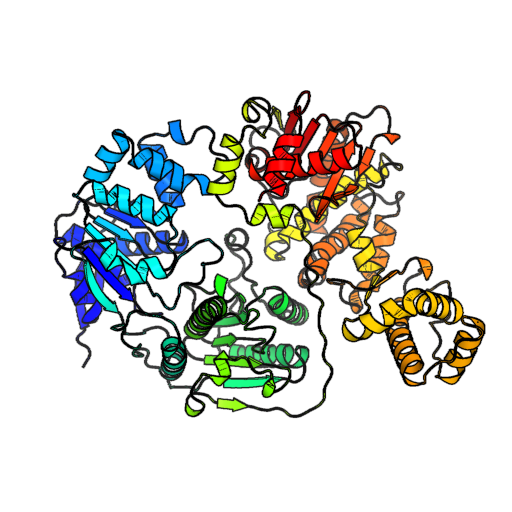.69 150 ASP A C 1
ATOM 1169 O O . ASP A 1 150 ? -1.665 -3.530 15.108 1.00 93.69 150 ASP A O 1
ATOM 1173 N N . ILE A 1 151 ? -2.342 -4.623 16.954 1.00 94.25 151 ILE A N 1
ATOM 1174 C CA . ILE A 1 151 ? -1.663 -3.758 17.921 1.00 94.25 151 ILE A CA 1
ATOM 1175 C C . ILE A 1 151 ? -0.148 -3.997 17.888 1.00 94.25 151 ILE A C 1
ATOM 1177 O O . ILE A 1 151 ? 0.311 -5.130 17.738 1.00 94.25 151 ILE A O 1
ATOM 1181 N N . ASN A 1 152 ? 0.626 -2.921 18.031 1.00 93.25 152 ASN A N 1
ATOM 1182 C CA . ASN A 1 152 ? 2.079 -2.955 18.221 1.00 93.25 152 ASN A CA 1
ATOM 1183 C C . ASN A 1 152 ? 2.474 -2.510 19.643 1.00 93.25 152 ASN A C 1
ATOM 1185 O O . ASN A 1 152 ? 1.621 -2.099 20.431 1.00 93.25 152 ASN A O 1
ATOM 1189 N N . ASP A 1 153 ? 3.767 -2.567 19.965 1.00 93.19 153 ASP A N 1
ATOM 1190 C CA . ASP A 1 153 ? 4.264 -2.302 21.324 1.00 93.19 153 ASP A CA 1
ATOM 1191 C C . ASP A 1 153 ? 3.897 -0.900 21.832 1.00 93.19 153 ASP A C 1
ATOM 1193 O O . ASP A 1 153 ? 3.375 -0.762 22.934 1.00 93.19 153 ASP A O 1
ATOM 1197 N N . ILE A 1 154 ? 4.053 0.140 21.004 1.00 94.44 154 ILE A N 1
ATOM 1198 C CA . ILE A 1 154 ? 3.712 1.505 21.425 1.00 94.44 154 ILE A CA 1
ATOM 1199 C C . ILE A 1 154 ? 2.212 1.670 21.713 1.00 94.44 154 ILE A C 1
ATOM 1201 O O . ILE A 1 154 ? 1.813 2.351 22.656 1.00 94.44 154 ILE A O 1
ATOM 1205 N N . GLN A 1 155 ? 1.354 1.040 20.914 1.00 95.69 155 GLN A N 1
ATOM 1206 C CA . GLN A 1 155 ? -0.088 1.064 21.145 1.00 95.69 155 GLN A CA 1
ATOM 1207 C C . GLN A 1 155 ? -0.463 0.291 22.413 1.00 95.69 155 GLN A C 1
ATOM 1209 O O . GLN A 1 155 ? -1.338 0.741 23.155 1.00 95.69 155 GLN A O 1
ATOM 1214 N N . LEU A 1 156 ? 0.216 -0.826 22.689 1.00 95.12 156 LEU A N 1
ATOM 1215 C CA . LEU A 1 156 ? 0.057 -1.575 23.932 1.00 95.12 156 LEU A CA 1
ATOM 1216 C C . LEU A 1 156 ? 0.484 -0.745 25.149 1.00 95.12 156 LEU A C 1
ATOM 1218 O O . LEU A 1 156 ? -0.246 -0.712 26.136 1.00 95.12 156 LEU A O 1
ATOM 1222 N N . ASP A 1 157 ? 1.598 -0.020 25.073 1.00 95.88 157 ASP A N 1
ATOM 1223 C CA . ASP A 1 157 ? 2.067 0.838 26.166 1.00 95.88 157 ASP A CA 1
ATOM 1224 C C . ASP A 1 157 ? 1.106 1.999 26.448 1.00 95.88 157 ASP A C 1
ATOM 1226 O O . ASP A 1 157 ? 0.814 2.295 27.605 1.00 95.88 157 ASP A O 1
ATOM 1230 N N . ILE A 1 158 ? 0.518 2.599 25.406 1.00 97.00 158 ILE A N 1
ATOM 1231 C CA . ILE A 1 158 ? -0.565 3.585 25.556 1.00 97.00 158 ILE A CA 1
ATOM 1232 C C . ILE A 1 158 ? -1.758 2.965 26.288 1.00 97.00 158 ILE A C 1
ATOM 1234 O O . ILE A 1 158 ? -2.299 3.572 27.210 1.00 97.00 158 ILE A O 1
ATOM 1238 N N . ILE A 1 159 ? -2.174 1.757 25.894 1.00 95.88 159 ILE A N 1
ATOM 1239 C CA . ILE A 1 159 ? -3.275 1.046 26.554 1.00 95.88 159 ILE A CA 1
ATOM 1240 C C . ILE A 1 159 ? -2.939 0.806 28.031 1.00 95.88 159 ILE A C 1
ATOM 1242 O O . ILE A 1 159 ? -3.759 1.121 28.894 1.00 95.88 159 ILE A O 1
ATOM 1246 N N . ARG A 1 160 ? -1.734 0.307 28.336 1.00 94.81 160 ARG A N 1
ATOM 1247 C CA . ARG A 1 160 ? -1.265 0.079 29.711 1.00 94.81 160 ARG A CA 1
ATOM 1248 C C . ARG A 1 160 ? -1.305 1.363 30.536 1.00 94.81 160 ARG A C 1
ATOM 1250 O O . ARG A 1 160 ? -1.825 1.345 31.648 1.00 94.81 160 ARG A O 1
ATOM 1257 N N . GLU A 1 161 ? -0.837 2.479 29.984 1.00 96.00 161 GLU A N 1
ATOM 1258 C CA . GLU A 1 161 ? -0.803 3.761 30.695 1.00 96.00 161 GLU A CA 1
ATOM 1259 C C . GLU A 1 161 ? -2.200 4.370 30.911 1.00 96.00 161 GLU A C 1
ATOM 1261 O O . GLU A 1 161 ? -2.453 5.041 31.909 1.00 96.00 161 GLU A O 1
ATOM 1266 N N . ILE A 1 162 ? -3.160 4.113 30.019 1.00 95.69 162 ILE A N 1
ATOM 1267 C CA . ILE A 1 162 ? -4.559 4.496 30.264 1.00 95.69 162 ILE A CA 1
ATOM 1268 C C . ILE A 1 162 ? -5.149 3.653 31.405 1.00 95.69 162 ILE A C 1
ATOM 1270 O O . ILE A 1 162 ? -5.843 4.182 32.275 1.00 95.69 162 ILE A O 1
ATOM 1274 N N . LEU A 1 163 ? -4.863 2.347 31.424 1.00 94.12 163 LEU A N 1
ATOM 1275 C CA . LEU A 1 163 ? -5.389 1.419 32.428 1.00 94.12 163 LEU A CA 1
ATOM 1276 C C . LEU A 1 163 ? -4.714 1.552 33.801 1.00 94.12 163 LEU A C 1
ATOM 1278 O O . LEU A 1 163 ? -5.355 1.253 34.811 1.00 94.12 163 LEU A O 1
ATOM 1282 N N . SER A 1 164 ? -3.474 2.052 33.868 1.00 93.06 164 SER A N 1
ATOM 1283 C CA . SER A 1 164 ? -2.723 2.261 35.119 1.00 93.06 164 SER A CA 1
ATOM 1284 C C . SER A 1 164 ? -3.457 3.180 36.110 1.00 93.06 164 SER A C 1
ATOM 1286 O O . SER A 1 164 ? -3.284 3.059 37.324 1.00 93.06 164 SER A O 1
ATOM 1288 N N . ALA A 1 165 ? -4.347 4.049 35.614 1.00 90.38 165 ALA A N 1
ATOM 1289 C CA . ALA A 1 165 ? -5.192 4.924 36.423 1.00 90.38 165 ALA A CA 1
ATOM 1290 C C . ALA A 1 165 ? -6.261 4.182 37.252 1.00 90.38 165 ALA A C 1
ATOM 1292 O O . ALA A 1 165 ? -6.809 4.765 38.190 1.00 90.38 165 ALA A O 1
ATOM 1293 N N . GLY A 1 166 ? -6.580 2.927 36.911 1.00 89.75 166 GLY A N 1
ATOM 1294 C CA . GLY A 1 166 ? -7.520 2.068 37.640 1.00 89.75 166 GLY A CA 1
ATOM 1295 C C . GLY A 1 166 ? -9.007 2.419 37.486 1.00 89.75 166 GLY A C 1
ATOM 1296 O O . GLY A 1 166 ? -9.850 1.738 38.068 1.00 89.75 166 GLY A O 1
ATOM 1297 N N . THR A 1 167 ? -9.349 3.459 36.719 1.00 92.00 167 THR A N 1
ATOM 1298 C CA . THR A 1 167 ? -10.736 3.914 36.499 1.00 92.00 167 THR A CA 1
ATOM 1299 C C . THR A 1 167 ? -11.380 3.302 35.260 1.00 92.00 167 THR A C 1
ATOM 1301 O O . THR A 1 167 ? -12.587 3.064 35.250 1.00 92.00 167 THR A O 1
ATOM 1304 N N . ALA A 1 168 ? -10.589 3.048 34.218 1.00 94.38 168 ALA A N 1
ATOM 1305 C CA . ALA A 1 168 ? -11.085 2.556 32.945 1.00 94.38 168 ALA A CA 1
ATOM 1306 C C . ALA A 1 168 ? -11.209 1.027 32.934 1.00 94.38 168 ALA A C 1
ATOM 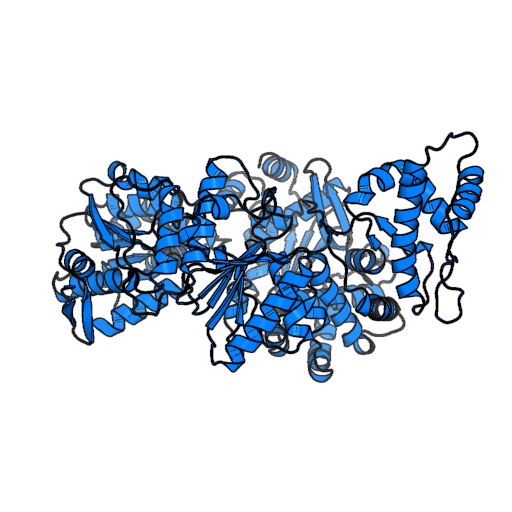1308 O O . ALA A 1 168 ? -10.302 0.311 33.360 1.00 94.38 168 ALA A O 1
ATOM 1309 N N . LYS A 1 169 ? -12.309 0.521 32.375 1.00 95.19 169 LYS A N 1
ATOM 1310 C CA . LYS A 1 169 ? -12.398 -0.863 31.892 1.00 95.19 169 LYS A CA 1
ATOM 1311 C C . LYS A 1 169 ? -12.067 -0.924 30.417 1.00 95.19 169 LYS A C 1
ATOM 1313 O O . LYS A 1 169 ? -12.333 0.030 29.686 1.00 95.19 169 LYS A O 1
ATOM 1318 N N . ILE A 1 170 ? -11.530 -2.058 29.980 1.00 96.31 170 ILE A N 1
ATOM 1319 C CA . ILE A 1 170 ? -11.206 -2.281 28.575 1.00 96.31 170 ILE A CA 1
ATOM 1320 C C . ILE A 1 170 ? -12.137 -3.298 27.917 1.00 96.31 170 ILE A C 1
ATOM 1322 O O . ILE A 1 170 ? -12.493 -4.321 28.504 1.00 96.31 170 ILE A O 1
ATOM 1326 N N . ILE A 1 171 ? -12.504 -3.020 26.670 1.00 97.31 171 ILE A N 1
ATOM 1327 C CA . ILE A 1 171 ? -13.127 -3.974 25.757 1.00 97.31 171 ILE A CA 1
ATOM 1328 C C . ILE A 1 171 ? -12.216 -4.098 24.544 1.00 97.31 171 ILE A C 1
ATOM 1330 O O . ILE A 1 171 ? -12.098 -3.161 23.754 1.00 97.31 171 ILE A O 1
ATOM 1334 N N . ILE A 1 172 ? -11.584 -5.254 24.387 1.00 95.88 172 ILE A N 1
ATOM 1335 C CA . ILE A 1 172 ? -10.762 -5.553 23.217 1.00 95.88 172 ILE A CA 1
ATOM 1336 C C . ILE A 1 172 ? -11.551 -6.423 22.247 1.00 95.88 172 ILE A C 1
ATOM 1338 O O . ILE A 1 172 ? -12.207 -7.385 22.650 1.00 95.88 172 ILE A O 1
ATOM 1342 N N . VAL A 1 173 ? -11.504 -6.087 20.962 1.00 95.88 173 VAL A N 1
ATOM 1343 C CA . VAL A 1 173 ? -12.191 -6.829 19.902 1.00 95.88 173 VAL A CA 1
ATOM 1344 C C . VAL A 1 173 ? -11.204 -7.127 18.792 1.00 95.88 173 VAL A C 1
ATOM 1346 O O . VAL A 1 173 ? -10.526 -6.230 18.304 1.00 95.88 173 VAL A O 1
ATOM 1349 N N . GLY A 1 174 ? -11.126 -8.385 18.369 1.00 93.81 174 GLY A N 1
ATOM 1350 C CA . GLY A 1 174 ? -10.196 -8.767 17.313 1.00 93.81 174 GLY A CA 1
ATOM 1351 C C . GLY A 1 174 ? -10.416 -10.169 16.767 1.00 93.81 174 GLY A C 1
ATOM 1352 O O . GLY A 1 174 ? -11.196 -10.957 17.300 1.00 93.81 174 GLY A O 1
ATOM 1353 N N . ASP A 1 175 ? -9.726 -10.463 15.671 1.00 93.50 175 ASP A N 1
ATOM 1354 C CA . ASP A 1 175 ? -9.619 -11.789 15.066 1.00 93.50 175 ASP A CA 1
ATOM 1355 C C . ASP A 1 175 ? -8.132 -12.132 14.933 1.00 93.50 175 ASP A C 1
ATOM 1357 O O . ASP A 1 175 ? -7.474 -11.669 14.007 1.00 93.50 175 ASP A O 1
ATOM 1361 N N . ASP A 1 176 ? -7.590 -12.946 15.836 1.00 91.38 176 ASP A N 1
ATOM 1362 C CA . ASP A 1 176 ? -6.196 -13.429 15.803 1.00 91.38 176 ASP A CA 1
ATOM 1363 C C . ASP A 1 176 ? -5.820 -14.138 14.480 1.00 91.38 176 ASP A C 1
ATOM 1365 O O . ASP A 1 176 ? -4.658 -14.137 14.068 1.00 91.38 176 ASP A O 1
ATOM 1369 N N . ALA A 1 177 ? -6.804 -14.657 13.734 1.00 92.75 177 ALA A N 1
ATOM 1370 C CA . ALA A 1 177 ? -6.596 -15.210 12.394 1.00 92.75 177 ALA A CA 1
ATOM 1371 C C . ALA A 1 177 ? -6.501 -14.143 11.281 1.00 92.75 177 ALA A C 1
ATOM 1373 O O . ALA A 1 177 ? -6.243 -14.488 10.129 1.00 92.75 177 ALA A O 1
ATOM 1374 N N . GLN A 1 178 ? -6.713 -12.860 11.594 1.00 92.81 178 GLN A N 1
ATOM 1375 C CA . GLN A 1 178 ? -6.607 -11.733 10.658 1.00 92.81 178 GLN A CA 1
ATOM 1376 C C . GLN A 1 178 ? -5.452 -10.782 10.975 1.00 92.81 178 GLN A C 1
ATOM 1378 O O . GLN A 1 178 ? -5.418 -9.696 10.392 1.00 92.81 178 GLN A O 1
ATOM 1383 N N . ASN A 1 179 ? -4.503 -11.146 11.843 1.00 93.50 179 ASN A N 1
ATOM 1384 C CA . ASN A 1 179 ? -3.296 -10.338 11.987 1.00 93.50 179 ASN A CA 1
ATOM 1385 C C . ASN A 1 179 ? -2.429 -10.449 10.720 1.00 93.50 179 ASN A C 1
ATOM 1387 O O . ASN A 1 179 ? -1.928 -11.525 10.405 1.00 93.50 179 ASN A O 1
ATOM 1391 N N . ILE A 1 180 ? -2.325 -9.350 9.966 1.00 89.88 180 ILE A N 1
ATOM 1392 C CA . ILE A 1 180 ? -1.630 -9.296 8.662 1.00 89.88 180 ILE A CA 1
ATOM 1393 C C . ILE A 1 180 ? -0.742 -8.050 8.512 1.00 89.88 180 ILE A C 1
ATOM 1395 O O . ILE A 1 180 ? -0.371 -7.671 7.403 1.00 89.88 180 ILE A O 1
ATOM 1399 N N . TYR A 1 181 ? -0.459 -7.357 9.615 1.00 88.81 181 TYR A N 1
ATOM 1400 C CA . TYR A 1 181 ? 0.368 -6.149 9.631 1.00 88.81 181 TYR A CA 1
ATOM 1401 C C . TYR A 1 181 ? 1.646 -6.344 10.456 1.00 88.81 181 TYR A C 1
ATOM 1403 O O . TYR A 1 181 ? 2.193 -5.369 10.971 1.00 88.81 181 TYR A O 1
ATOM 1411 N N . ALA A 1 182 ? 2.147 -7.582 10.574 1.00 86.25 182 ALA A N 1
ATOM 1412 C CA . ALA A 1 182 ? 3.355 -7.874 11.351 1.00 86.25 182 ALA A CA 1
ATOM 1413 C C . ALA A 1 182 ? 4.578 -7.130 10.798 1.00 86.25 182 ALA A C 1
ATOM 1415 O O . ALA A 1 182 ? 5.372 -6.584 11.557 1.00 86.25 182 ALA A O 1
ATOM 1416 N N . TRP A 1 183 ? 4.646 -6.946 9.477 1.00 78.25 183 TRP A N 1
ATOM 1417 C CA . TRP A 1 183 ? 5.634 -6.079 8.824 1.00 78.25 183 TRP A CA 1
ATOM 1418 C C . TRP A 1 183 ? 5.562 -4.589 9.228 1.00 78.25 183 TRP A C 1
ATOM 1420 O O . TRP A 1 183 ? 6.531 -3.863 9.030 1.00 78.25 183 TRP A O 1
ATOM 1430 N N . ARG A 1 184 ? 4.440 -4.116 9.797 1.00 77.25 184 ARG A N 1
ATOM 1431 C CA . ARG A 1 184 ? 4.297 -2.785 10.434 1.00 77.25 184 ARG A CA 1
ATOM 1432 C C . ARG A 1 184 ? 4.539 -2.822 11.951 1.00 77.25 184 ARG A C 1
ATOM 1434 O O . ARG A 1 184 ? 4.238 -1.851 12.645 1.00 77.25 184 ARG A O 1
ATOM 1441 N N . GLY A 1 185 ? 5.039 -3.940 12.471 1.00 84.56 185 GLY A N 1
ATOM 1442 C CA . GLY A 1 185 ? 5.345 -4.154 13.883 1.00 84.56 185 GLY A CA 1
ATOM 1443 C C . GLY A 1 185 ? 4.173 -4.640 14.737 1.00 84.56 185 GLY A C 1
ATOM 1444 O O . GLY A 1 185 ? 4.302 -4.652 15.958 1.00 84.56 185 GLY A O 1
ATOM 1445 N N . SER A 1 186 ? 3.026 -5.014 14.155 1.00 90.38 186 SER A N 1
ATOM 1446 C CA . SER A 1 186 ? 1.942 -5.599 14.958 1.00 90.38 186 SER A CA 1
ATOM 1447 C C . SER A 1 186 ? 2.311 -6.992 15.463 1.00 90.38 186 SER A C 1
ATOM 1449 O O . SER A 1 186 ? 2.925 -7.754 14.718 1.00 90.38 186 SER A O 1
ATOM 1451 N N . ARG A 1 187 ? 1.856 -7.367 16.658 1.00 90.62 187 ARG A N 1
ATOM 1452 C CA . ARG A 1 187 ? 2.190 -8.652 17.285 1.00 90.62 187 ARG A CA 1
ATOM 1453 C C . ARG A 1 187 ? 0.933 -9.410 17.690 1.00 90.62 187 ARG A C 1
ATOM 1455 O O . ARG A 1 187 ? 0.216 -9.000 18.604 1.00 90.62 187 ARG A O 1
ATOM 1462 N N . VAL A 1 188 ? 0.670 -10.541 17.034 1.00 91.12 188 VAL A N 1
ATOM 1463 C CA . VAL A 1 188 ? -0.495 -11.387 17.350 1.00 91.12 188 VAL A CA 1
ATOM 1464 C C . VAL A 1 188 ? -0.402 -11.980 18.759 1.00 91.12 188 VAL A C 1
ATOM 1466 O O . VAL A 1 188 ? -1.425 -12.229 19.391 1.00 91.12 188 VAL A O 1
ATOM 1469 N N . GLU A 1 189 ? 0.806 -12.149 19.298 1.00 91.50 189 GLU A N 1
ATOM 1470 C CA . GLU A 1 189 ? 1.024 -12.656 20.655 1.00 91.50 189 GLU A CA 1
ATOM 1471 C C . GLU A 1 189 ? 0.351 -11.760 21.694 1.00 91.50 189 GLU A C 1
ATOM 1473 O O . GLU A 1 189 ? -0.114 -12.269 22.709 1.00 91.50 189 GLU A O 1
ATOM 1478 N N . ILE A 1 190 ? 0.229 -10.453 21.416 1.00 92.88 190 ILE A N 1
ATOM 1479 C CA . ILE A 1 190 ? -0.436 -9.504 22.311 1.00 92.88 190 ILE A CA 1
ATOM 1480 C C . ILE A 1 190 ? -1.878 -9.958 22.540 1.00 92.88 190 ILE A C 1
ATOM 1482 O O . ILE A 1 190 ? -2.243 -10.212 23.681 1.00 92.88 190 ILE A O 1
ATOM 1486 N N . ILE A 1 191 ? -2.686 -10.169 21.486 1.00 91.81 191 ILE A N 1
ATOM 1487 C CA . ILE A 1 191 ? -4.089 -10.601 21.652 1.00 91.81 191 ILE A CA 1
ATOM 1488 C C . ILE A 1 191 ? -4.212 -11.994 22.297 1.00 91.81 191 ILE A C 1
ATOM 1490 O O . ILE A 1 191 ? -5.124 -12.231 23.103 1.00 91.81 191 ILE A O 1
ATOM 1494 N N . LEU A 1 192 ? -3.300 -12.911 21.960 1.00 90.38 192 LEU A N 1
ATOM 1495 C CA . LEU A 1 192 ? -3.294 -14.283 22.474 1.00 90.38 192 LEU A CA 1
ATOM 1496 C C . LEU A 1 192 ? -2.999 -14.304 23.986 1.00 90.38 192 LEU A C 1
ATOM 1498 O O . LEU A 1 192 ? -3.736 -14.928 24.759 1.00 90.38 192 LEU A O 1
ATOM 1502 N N . ASN A 1 193 ? -2.007 -13.529 24.419 1.00 89.88 193 ASN A N 1
ATOM 1503 C CA . ASN A 1 193 ? -1.493 -13.520 25.787 1.00 89.88 193 ASN A CA 1
ATOM 1504 C C . ASN A 1 193 ? -2.104 -12.413 26.659 1.00 89.88 193 ASN A C 1
ATOM 1506 O O . ASN A 1 193 ? -1.646 -12.187 27.770 1.00 89.88 193 ASN A O 1
ATOM 1510 N N . MET A 1 194 ? -3.193 -11.762 26.229 1.00 86.44 194 MET A N 1
ATOM 1511 C CA . MET A 1 194 ? -3.808 -10.660 26.995 1.00 86.44 194 MET A CA 1
ATOM 1512 C C . MET A 1 194 ? -4.203 -10.988 28.433 1.00 86.44 194 MET A C 1
ATOM 1514 O O . MET A 1 194 ? -4.346 -10.080 29.245 1.00 86.44 194 MET A O 1
ATOM 1518 N N . HIS A 1 195 ? -4.406 -12.262 28.754 1.00 85.00 195 HIS A N 1
ATOM 1519 C CA . HIS A 1 195 ? -4.689 -12.703 30.116 1.00 85.00 195 HIS A CA 1
ATOM 1520 C C . HIS A 1 195 ? -3.489 -12.521 31.066 1.00 85.00 195 HIS A C 1
ATOM 1522 O O . HIS A 1 195 ? -3.690 -12.428 32.274 1.00 85.00 195 HIS A O 1
ATOM 1528 N N . GLU A 1 196 ? -2.267 -12.447 30.530 1.00 85.00 196 GLU A N 1
ATOM 1529 C CA . GLU A 1 196 ? -1.038 -12.113 31.261 1.00 85.00 196 GLU A CA 1
ATOM 1530 C C . GLU A 1 196 ? -0.907 -10.594 31.472 1.00 85.00 196 GLU A C 1
ATOM 1532 O O . GLU A 1 196 ? -0.379 -10.147 32.487 1.00 85.00 196 GLU A O 1
ATOM 1537 N N . GLU A 1 197 ? -1.437 -9.801 30.536 1.00 79.81 197 GLU A N 1
ATOM 1538 C CA . GLU A 1 197 ? -1.339 -8.335 30.518 1.00 79.81 197 GLU A CA 1
ATOM 1539 C C . GLU A 1 197 ? -2.440 -7.640 31.331 1.00 79.81 197 GLU A C 1
ATOM 1541 O O . GLU A 1 197 ? -2.217 -6.599 31.950 1.00 79.81 197 GLU A O 1
ATOM 1546 N N . ILE A 1 198 ? -3.657 -8.190 31.318 1.00 83.06 198 ILE A N 1
ATOM 1547 C CA . ILE A 1 198 ? -4.841 -7.578 31.923 1.00 83.06 198 ILE A CA 1
ATOM 1548 C C . ILE A 1 198 ? -5.504 -8.577 32.866 1.00 83.06 198 ILE A C 1
ATOM 1550 O O . ILE A 1 198 ? -6.077 -9.585 32.450 1.00 83.06 198 ILE A O 1
ATOM 1554 N N . THR A 1 199 ? -5.491 -8.255 34.159 1.00 79.19 199 THR A N 1
ATOM 1555 C CA . THR A 1 199 ? -6.162 -9.072 35.174 1.00 79.19 199 THR A CA 1
ATOM 1556 C C . THR A 1 199 ? -7.687 -9.029 35.013 1.00 79.19 199 THR A C 1
ATOM 1558 O O . THR A 1 199 ? -8.279 -8.009 34.645 1.00 79.19 199 THR A O 1
ATOM 1561 N N . SER A 1 200 ? -8.344 -10.151 35.329 1.00 84.88 200 SER A N 1
ATOM 1562 C CA . SER A 1 200 ? -9.812 -10.289 35.323 1.00 84.88 200 SER A CA 1
ATOM 1563 C C . SER A 1 200 ? -10.475 -9.975 33.970 1.00 84.88 200 SER A C 1
ATOM 1565 O O . SER A 1 200 ? -11.475 -9.253 33.913 1.00 84.88 200 SER A O 1
ATOM 1567 N N . ILE A 1 201 ? -9.908 -10.498 32.876 1.00 90.62 201 ILE A N 1
ATOM 1568 C CA . ILE A 1 201 ? -10.493 -10.416 31.532 1.00 90.62 201 ILE A CA 1
ATOM 1569 C C . ILE A 1 201 ? -11.453 -11.585 31.269 1.00 90.62 201 ILE A C 1
ATOM 1571 O O . ILE A 1 201 ? -11.129 -12.742 31.536 1.00 90.62 201 ILE A O 1
ATOM 1575 N N . LYS A 1 202 ? -12.649 -11.279 30.762 1.00 92.62 202 LYS A N 1
ATOM 1576 C CA . LYS A 1 202 ? -13.694 -12.247 30.416 1.00 92.62 202 LYS A CA 1
ATOM 1577 C C . LYS A 1 202 ? -13.812 -12.386 28.902 1.00 92.62 202 LYS A C 1
ATOM 1579 O O . LYS A 1 202 ? -13.975 -11.390 28.195 1.00 92.62 202 LYS A O 1
ATOM 1584 N N . ASP A 1 203 ? -13.776 -13.627 28.430 1.00 92.81 203 ASP A N 1
ATOM 1585 C CA . ASP A 1 203 ? -13.799 -13.954 27.007 1.00 92.81 203 ASP A CA 1
ATOM 1586 C C . ASP A 1 203 ? -15.222 -14.149 26.474 1.00 92.81 203 ASP A C 1
ATOM 1588 O O . ASP A 1 203 ? -16.048 -14.837 27.073 1.00 92.81 203 ASP A O 1
ATOM 1592 N N . PHE A 1 204 ? -15.475 -13.582 25.298 1.00 95.06 204 PHE A N 1
ATOM 1593 C CA . PHE A 1 204 ? -16.676 -13.775 24.492 1.00 95.06 204 PHE A CA 1
ATOM 1594 C C . PHE A 1 204 ? -16.293 -14.085 23.050 1.00 95.06 204 PHE A C 1
ATOM 1596 O O . PHE A 1 204 ? -15.223 -13.693 22.580 1.00 95.06 204 PHE A O 1
ATOM 1603 N N . GLN A 1 205 ? -17.191 -14.745 22.316 1.00 94.81 205 GLN A N 1
ATOM 1604 C CA . GLN A 1 205 ? -16.946 -15.116 20.925 1.00 94.81 205 GLN A CA 1
ATOM 1605 C C . GLN A 1 205 ? -18.085 -14.689 20.002 1.00 94.81 205 GLN A C 1
ATOM 1607 O O . GLN A 1 205 ? -19.260 -14.866 20.314 1.00 94.81 205 GLN A O 1
ATOM 1612 N N . LEU A 1 206 ? -17.726 -14.156 18.832 1.00 95.75 206 LEU A N 1
ATOM 1613 C CA . LEU A 1 206 ? -18.650 -13.864 17.737 1.00 95.75 206 LEU A CA 1
ATOM 1614 C C . LEU A 1 206 ? -18.328 -14.772 16.547 1.00 95.75 206 LEU A C 1
ATOM 1616 O O . LEU A 1 206 ? -17.456 -14.461 15.731 1.00 95.75 206 LEU A O 1
ATOM 1620 N N . THR A 1 207 ? -19.058 -15.881 16.451 1.00 95.38 207 THR A N 1
ATOM 1621 C CA . THR A 1 207 ? -18.792 -16.994 15.512 1.00 95.38 207 THR A CA 1
ATOM 1622 C C . THR A 1 207 ? -19.689 -16.986 14.272 1.00 95.38 207 THR A C 1
ATOM 1624 O O . THR A 1 207 ? -19.382 -17.609 13.253 1.00 95.38 207 THR A O 1
ATOM 1627 N N . TYR A 1 208 ? -20.816 -16.278 14.338 1.00 94.75 208 TYR A N 1
ATOM 1628 C CA . TYR A 1 208 ? -21.804 -16.223 13.267 1.00 94.75 208 TYR A CA 1
ATOM 1629 C C . TYR A 1 208 ? -21.343 -15.319 12.125 1.00 94.75 208 TYR A C 1
ATOM 1631 O O . TYR A 1 208 ? -21.282 -14.109 12.290 1.00 94.75 208 TYR A O 1
ATOM 1639 N N . ASN A 1 209 ? -21.045 -15.883 10.954 1.00 94.06 209 ASN A N 1
ATOM 1640 C CA . ASN A 1 209 ? -20.612 -15.152 9.765 1.00 94.06 209 ASN A CA 1
ATOM 1641 C C . ASN A 1 209 ? -21.819 -14.770 8.890 1.00 94.06 209 ASN A C 1
ATOM 1643 O O . ASN A 1 209 ? -22.478 -15.633 8.310 1.00 94.06 209 ASN A O 1
ATOM 1647 N N . TYR A 1 210 ? -22.080 -13.469 8.756 1.00 91.81 210 TYR A N 1
ATOM 1648 C CA . TYR A 1 210 ? -23.190 -12.920 7.960 1.00 91.81 210 TYR A CA 1
ATOM 1649 C C . TYR A 1 210 ? -22.800 -12.557 6.520 1.00 91.81 210 TYR A C 1
ATOM 1651 O O . TYR A 1 210 ? -23.653 -12.186 5.711 1.00 91.81 210 TYR A O 1
ATOM 1659 N N . ARG A 1 211 ? -21.508 -12.642 6.194 1.00 91.75 211 ARG A N 1
ATOM 1660 C CA . ARG A 1 211 ? -20.944 -12.180 4.922 1.00 91.75 211 ARG A CA 1
ATOM 1661 C C . ARG A 1 211 ? -20.963 -13.256 3.848 1.00 91.75 211 ARG A C 1
ATOM 1663 O O . ARG A 1 211 ? -21.366 -12.979 2.724 1.00 91.75 211 ARG A O 1
ATOM 1670 N N . SER A 1 212 ? -20.470 -14.440 4.175 1.00 94.88 212 SER A N 1
ATOM 1671 C CA . SER A 1 212 ? -20.039 -15.458 3.222 1.00 94.88 212 SER A CA 1
ATOM 1672 C C . SER A 1 212 ? -20.984 -16.654 3.211 1.00 94.88 212 SER A C 1
ATOM 1674 O O . SER A 1 212 ? -21.582 -17.002 4.230 1.00 94.88 212 SER A O 1
ATOM 1676 N N . SER A 1 213 ? -21.113 -17.291 2.048 1.00 95.00 213 SER A N 1
ATOM 1677 C CA . SER A 1 213 ? -21.858 -18.541 1.891 1.00 95.00 213 SER A CA 1
ATOM 1678 C C . SER A 1 213 ? -21.242 -19.676 2.716 1.00 95.00 213 SER A C 1
ATOM 1680 O O . SER A 1 213 ? -20.053 -19.664 3.048 1.00 95.00 213 SER A O 1
ATOM 1682 N N . GLU A 1 214 ? -22.043 -20.701 3.007 1.00 95.56 214 GLU A N 1
ATOM 1683 C CA . GLU A 1 214 ? -21.610 -21.873 3.776 1.00 95.56 214 GLU A CA 1
ATOM 1684 C C . GLU A 1 214 ? -20.362 -22.546 3.184 1.00 95.56 214 GLU A C 1
ATOM 1686 O O . GLU A 1 214 ? -19.428 -22.883 3.912 1.00 95.56 214 GLU A O 1
ATOM 1691 N N . SER A 1 215 ? -20.296 -22.680 1.856 1.00 95.62 215 SER A N 1
ATOM 1692 C CA . SER A 1 215 ? -19.152 -23.300 1.178 1.00 95.62 215 SER A CA 1
ATOM 1693 C C . SER A 1 215 ? -17.856 -22.497 1.345 1.00 95.62 215 SER A C 1
ATOM 1695 O O . SER A 1 215 ? -16.790 -23.088 1.516 1.00 95.62 215 SER A O 1
ATOM 1697 N N . ILE A 1 216 ? -17.931 -21.161 1.351 1.00 96.25 216 ILE A N 1
ATOM 1698 C CA . ILE A 1 216 ? -16.770 -20.288 1.587 1.00 96.25 216 ILE A CA 1
ATOM 1699 C C . ILE A 1 216 ? -16.348 -20.352 3.060 1.00 96.25 216 ILE A C 1
ATOM 1701 O O . ILE A 1 216 ? -15.161 -20.496 3.354 1.00 96.25 216 ILE A O 1
ATOM 1705 N N . VAL A 1 217 ? -17.309 -20.314 3.991 1.00 96.06 217 VAL A N 1
ATOM 1706 C CA . VAL A 1 217 ? -17.042 -20.443 5.435 1.00 96.06 217 VAL A CA 1
ATOM 1707 C C . VAL A 1 217 ? -16.379 -21.785 5.760 1.00 96.06 217 VAL A C 1
ATOM 1709 O O . VAL A 1 217 ? -15.443 -21.828 6.558 1.00 96.06 217 VAL A O 1
ATOM 1712 N N . ALA A 1 218 ? -16.787 -22.875 5.105 1.00 96.00 218 ALA A N 1
ATOM 1713 C CA . ALA A 1 218 ? -16.157 -24.182 5.268 1.00 96.00 218 ALA A CA 1
ATOM 1714 C C . ALA A 1 218 ? -14.680 -24.183 4.831 1.00 96.00 218 ALA A C 1
ATOM 1716 O O . ALA A 1 218 ? -13.829 -24.723 5.544 1.00 96.00 218 ALA A O 1
ATOM 1717 N N . VAL A 1 219 ? -14.354 -23.546 3.699 1.00 96.25 219 VAL A N 1
ATOM 1718 C CA . VAL A 1 219 ? -12.962 -23.379 3.245 1.00 96.25 219 VAL A CA 1
ATOM 1719 C C . VAL A 1 219 ? -12.165 -22.519 4.228 1.00 96.25 219 VAL A C 1
ATOM 1721 O O . VAL A 1 219 ? -11.074 -22.915 4.636 1.00 96.25 219 VAL A O 1
ATOM 1724 N N . ALA A 1 220 ? -12.723 -21.394 4.677 1.00 95.69 220 ALA A N 1
ATOM 1725 C CA . ALA A 1 220 ? -12.068 -20.510 5.637 1.00 95.69 220 ALA A CA 1
ATOM 1726 C C . ALA A 1 220 ? -11.792 -21.209 6.984 1.00 95.69 220 ALA A C 1
ATOM 1728 O O . ALA A 1 220 ? -10.685 -21.115 7.508 1.00 95.69 220 ALA A O 1
ATOM 1729 N N . ASN A 1 221 ? -12.741 -21.997 7.502 1.00 95.50 221 ASN A N 1
ATOM 1730 C CA . ASN A 1 221 ? -12.543 -22.833 8.693 1.00 95.50 221 ASN A CA 1
ATOM 1731 C C . ASN A 1 221 ? -11.474 -23.922 8.481 1.00 95.50 221 ASN A C 1
ATOM 1733 O O . ASN A 1 221 ? -10.754 -24.275 9.416 1.00 95.50 221 ASN A O 1
ATOM 1737 N N . SER A 1 222 ? -11.354 -24.472 7.265 1.00 94.62 222 SER A N 1
ATOM 1738 C CA . SER A 1 222 ? -10.291 -25.430 6.928 1.00 94.62 222 SER A CA 1
ATOM 1739 C C . SER A 1 222 ? -8.904 -24.794 7.026 1.00 94.62 222 SER A C 1
ATOM 1741 O O . SER A 1 222 ? -7.986 -25.447 7.514 1.00 94.62 222 SER A O 1
ATOM 1743 N N . LEU A 1 223 ? -8.766 -23.537 6.591 1.00 93.31 223 LEU A N 1
ATOM 1744 C CA . LEU A 1 223 ? -7.524 -22.767 6.695 1.00 93.31 223 LEU A CA 1
ATOM 1745 C C . LEU A 1 223 ? -7.228 -22.365 8.144 1.00 93.31 223 LEU A C 1
ATOM 1747 O O . LEU A 1 223 ? -6.115 -22.580 8.619 1.00 93.31 223 LEU A O 1
ATOM 1751 N N . MET A 1 224 ? -8.234 -21.847 8.857 1.00 91.88 224 MET A N 1
ATOM 1752 C CA . MET A 1 224 ? -8.100 -21.356 10.234 1.00 91.88 224 MET A CA 1
ATOM 1753 C C . MET A 1 224 ? -7.573 -22.423 11.197 1.00 91.88 224 MET A C 1
ATOM 1755 O O . MET A 1 224 ? -6.801 -22.105 12.087 1.00 91.88 224 MET A O 1
ATOM 1759 N N . ARG A 1 225 ? -7.909 -23.701 10.982 1.00 91.94 225 ARG A N 1
ATOM 1760 C CA . ARG A 1 225 ? -7.429 -24.826 11.807 1.00 91.94 225 ARG A CA 1
ATOM 1761 C C . ARG A 1 225 ? -5.902 -24.944 11.882 1.00 91.94 225 ARG A C 1
ATOM 1763 O O . ARG A 1 225 ? -5.390 -25.585 12.790 1.00 91.94 225 ARG A O 1
ATOM 1770 N N . LYS A 1 226 ? -5.193 -24.404 10.890 1.00 91.50 226 LYS A N 1
ATOM 1771 C CA . LYS A 1 226 ? -3.728 -24.420 10.809 1.00 91.50 226 LYS A CA 1
ATOM 1772 C C . LYS A 1 226 ? -3.094 -23.076 11.165 1.00 91.50 226 LYS A C 1
ATOM 1774 O O . LYS A 1 226 ? -1.893 -22.925 10.998 1.00 91.50 226 LYS A O 1
ATOM 1779 N N . ILE A 1 227 ? -3.888 -22.090 11.566 1.00 91.25 227 ILE A N 1
ATOM 1780 C CA . ILE A 1 227 ? -3.384 -20.808 12.053 1.00 91.25 227 ILE A CA 1
ATOM 1781 C C . ILE A 1 227 ? -3.255 -20.934 13.575 1.00 91.25 227 ILE A C 1
ATOM 1783 O O . ILE A 1 227 ? -4.216 -21.386 14.202 1.00 91.25 227 ILE A O 1
ATOM 1787 N N . PRO A 1 228 ? -2.125 -20.539 14.187 1.00 90.25 228 PRO A N 1
ATOM 1788 C CA . PRO A 1 228 ? -2.045 -20.426 15.637 1.00 90.25 228 PRO A CA 1
ATOM 1789 C C . PRO A 1 228 ? -3.068 -19.399 16.134 1.00 90.25 228 PRO A C 1
ATOM 1791 O O . PRO A 1 228 ? -2.983 -18.211 15.805 1.00 90.25 228 PRO A O 1
ATOM 1794 N N . THR A 1 229 ? -4.053 -19.884 16.885 1.00 90.38 229 THR A N 1
ATOM 1795 C CA . THR A 1 229 ? -5.131 -19.107 17.508 1.00 90.38 229 THR A CA 1
ATOM 1796 C C . THR A 1 229 ? -5.333 -19.564 18.949 1.00 90.38 229 THR A C 1
ATOM 1798 O O . THR A 1 229 ? -4.799 -20.598 19.358 1.00 90.38 229 THR A O 1
ATOM 1801 N N . LEU A 1 230 ? -6.159 -18.850 19.716 1.00 85.00 230 LEU A N 1
ATOM 1802 C CA . LEU A 1 230 ? -6.568 -19.304 21.050 1.00 85.00 230 LEU A CA 1
ATOM 1803 C C . LEU A 1 230 ? -7.196 -20.706 21.006 1.00 85.00 230 LEU A C 1
ATOM 1805 O O . LEU A 1 230 ? -8.012 -21.013 20.137 1.00 85.00 230 LEU A O 1
ATOM 1809 N N . SER A 1 231 ? -6.840 -21.549 21.978 1.00 82.88 231 SER A N 1
ATOM 1810 C CA . SER A 1 231 ? -7.251 -22.962 22.037 1.00 82.88 231 SER A CA 1
ATOM 1811 C C . SER A 1 231 ? -8.766 -23.161 22.135 1.00 82.88 231 SER A C 1
ATOM 1813 O O . SER A 1 231 ? -9.288 -24.167 21.663 1.00 82.88 231 SER A O 1
ATOM 1815 N N . HIS A 1 232 ? -9.473 -22.196 22.723 1.00 86.75 232 HIS A N 1
ATOM 1816 C CA . HIS A 1 232 ? -10.926 -22.204 22.878 1.00 86.75 232 HIS A CA 1
ATOM 1817 C C . HIS A 1 232 ? -11.664 -21.471 21.746 1.00 86.75 232 HIS A C 1
ATOM 1819 O O . HIS A 1 232 ? -12.885 -21.341 21.818 1.00 86.75 232 HIS A O 1
ATOM 1825 N N . LYS A 1 233 ? -10.965 -20.975 20.712 1.00 89.00 233 LYS A N 1
ATOM 1826 C CA . LYS A 1 233 ? -11.597 -20.270 19.591 1.00 89.00 233 LYS A CA 1
ATOM 1827 C C . LYS A 1 233 ? -12.493 -21.219 18.792 1.00 89.00 233 LYS A C 1
ATOM 1829 O O . LYS A 1 233 ? -12.046 -22.228 18.247 1.00 89.00 233 LYS A O 1
ATOM 1834 N N . GLU A 1 234 ? -13.765 -20.866 18.683 1.00 92.25 234 GLU A N 1
ATOM 1835 C CA . GLU A 1 234 ? -14.766 -21.640 17.964 1.00 92.25 234 GLU A CA 1
ATOM 1836 C C . GLU A 1 234 ? -14.709 -21.409 16.446 1.00 92.25 234 GLU A C 1
ATOM 1838 O O . GLU A 1 234 ? -14.266 -20.376 15.936 1.00 92.25 234 GLU A O 1
ATOM 1843 N N . ARG A 1 235 ? -15.193 -22.403 15.693 1.00 93.56 235 ARG A N 1
ATOM 1844 C CA . ARG A 1 235 ? -15.311 -22.320 14.231 1.00 93.56 235 ARG A CA 1
ATOM 1845 C C . ARG A 1 235 ? -16.427 -21.363 13.813 1.00 93.56 235 ARG A C 1
ATOM 1847 O O . ARG A 1 235 ? -17.454 -21.257 14.478 1.00 93.56 235 ARG A O 1
ATOM 1854 N N . MET A 1 236 ? -16.283 -20.762 12.635 1.00 95.19 236 MET A N 1
ATOM 1855 C CA . MET A 1 236 ? -17.339 -19.930 12.062 1.00 95.19 236 MET A CA 1
ATOM 1856 C C . MET A 1 236 ? -18.567 -20.750 11.666 1.00 95.19 236 MET A C 1
ATOM 1858 O O . MET A 1 236 ? -18.434 -21.839 11.100 1.00 95.19 236 MET A O 1
ATOM 1862 N N . THR A 1 237 ? -19.747 -20.165 11.861 1.00 95.00 237 THR A N 1
ATOM 1863 C CA . THR A 1 237 ? -21.030 -20.698 11.384 1.00 95.00 237 THR A CA 1
ATOM 1864 C C . THR A 1 237 ? -21.642 -19.728 10.379 1.00 95.00 237 THR A C 1
ATOM 1866 O O . THR A 1 237 ? -21.839 -18.556 10.692 1.00 95.00 237 THR A O 1
ATOM 1869 N N . ALA A 1 238 ? -21.924 -20.194 9.162 1.00 93.75 238 ALA A N 1
ATOM 1870 C CA . ALA A 1 238 ? -22.508 -19.356 8.119 1.00 93.75 238 ALA A CA 1
ATOM 1871 C C . ALA A 1 238 ? -23.979 -19.043 8.421 1.00 93.75 238 ALA A C 1
ATOM 1873 O O . ALA A 1 238 ? -24.777 -19.941 8.672 1.00 93.75 238 ALA A O 1
ATOM 1874 N N . MET A 1 239 ? -24.326 -17.760 8.359 1.00 91.62 239 MET A N 1
ATOM 1875 C CA . MET A 1 239 ? -25.679 -17.240 8.582 1.00 91.62 239 MET A CA 1
ATOM 1876 C C . MET A 1 239 ? -26.349 -16.744 7.306 1.00 91.62 239 MET A C 1
ATOM 1878 O O . MET A 1 239 ? -27.553 -16.487 7.281 1.00 91.62 239 MET A O 1
ATOM 1882 N N . ARG A 1 240 ? -25.561 -16.551 6.248 1.00 86.88 240 ARG A N 1
ATOM 1883 C CA . ARG A 1 240 ? -26.050 -16.047 4.973 1.00 86.88 240 ARG A CA 1
ATOM 1884 C C . ARG A 1 240 ? -26.873 -17.125 4.277 1.00 86.88 240 ARG A C 1
ATOM 1886 O O . ARG A 1 240 ? -26.352 -18.184 3.939 1.00 86.88 240 ARG A O 1
ATOM 1893 N N . ASN A 1 241 ? -28.138 -16.817 4.009 1.00 81.81 241 ASN A N 1
ATOM 1894 C CA . ASN A 1 241 ? -29.008 -17.679 3.221 1.00 81.81 241 ASN A CA 1
ATOM 1895 C C . ASN A 1 241 ? -28.707 -17.482 1.727 1.00 81.81 241 ASN A C 1
ATOM 1897 O O . ASN A 1 241 ? -29.250 -16.583 1.087 1.00 81.81 241 ASN A O 1
ATOM 1901 N N . ALA A 1 242 ? -27.774 -18.269 1.199 1.00 81.38 242 ALA A N 1
ATOM 1902 C CA . ALA A 1 242 ? -27.396 -18.271 -0.209 1.00 81.38 242 ALA A CA 1
ATOM 1903 C C . ALA A 1 242 ? -27.215 -19.712 -0.685 1.00 81.38 242 ALA A C 1
ATOM 1905 O O . ALA A 1 242 ? -26.735 -20.556 0.072 1.00 81.38 242 ALA A O 1
ATOM 1906 N N . THR A 1 243 ? -27.557 -19.986 -1.945 1.00 81.94 243 THR A N 1
ATOM 1907 C CA . THR A 1 243 ? -27.331 -21.304 -2.547 1.00 81.94 243 THR A CA 1
ATOM 1908 C C . THR A 1 243 ? -25.837 -21.638 -2.487 1.00 81.94 243 THR A C 1
ATOM 1910 O O . THR A 1 243 ? -25.028 -20.874 -3.023 1.00 81.94 243 THR A O 1
ATOM 1913 N N . PRO A 1 244 ? -25.438 -22.744 -1.837 1.00 78.19 244 PRO A N 1
ATOM 1914 C CA . PRO A 1 244 ? -24.032 -23.067 -1.662 1.00 78.19 244 PRO A CA 1
ATOM 1915 C C . PRO A 1 244 ? -23.397 -23.445 -3.005 1.00 78.19 244 PRO A C 1
ATOM 1917 O O . PRO A 1 244 ? -23.689 -24.491 -3.585 1.00 78.19 244 PRO A O 1
ATOM 1920 N N . VAL A 1 245 ? -22.504 -22.583 -3.492 1.00 90.62 245 VAL A N 1
ATOM 1921 C CA . VAL A 1 245 ? -21.633 -22.853 -4.640 1.00 90.62 245 VAL A CA 1
ATOM 1922 C C . VAL A 1 245 ? -20.239 -23.164 -4.111 1.00 90.62 245 VAL A C 1
ATOM 1924 O O . VAL A 1 245 ? -19.643 -22.364 -3.388 1.00 90.62 245 VAL A O 1
ATOM 1927 N N . LYS A 1 246 ? -19.704 -24.337 -4.467 1.00 95.12 246 LYS A N 1
ATOM 1928 C CA . LYS A 1 246 ? -18.339 -24.715 -4.079 1.00 95.12 246 LYS A CA 1
ATOM 1929 C C . LYS A 1 246 ? -17.323 -23.763 -4.719 1.00 95.12 246 LYS A C 1
ATOM 1931 O O . LYS A 1 246 ? -17.404 -23.569 -5.934 1.00 95.12 246 LYS A O 1
ATOM 1936 N N . PRO A 1 247 ? -16.345 -23.242 -3.955 1.00 97.25 247 PRO A N 1
ATOM 1937 C CA . PRO A 1 247 ? -15.242 -22.480 -4.522 1.00 97.25 247 PRO A CA 1
ATOM 1938 C C . PRO A 1 247 ? -14.515 -23.248 -5.627 1.00 97.25 247 PRO A C 1
ATOM 1940 O O . PRO A 1 247 ? -14.285 -24.457 -5.518 1.00 97.25 247 PRO A O 1
ATOM 1943 N N . GLU A 1 248 ? -14.161 -22.543 -6.697 1.00 95.69 248 GLU A N 1
ATOM 1944 C CA . GLU A 1 248 ? -13.524 -23.126 -7.874 1.00 95.69 248 GLU A CA 1
ATOM 1945 C C . GLU A 1 248 ? -12.002 -23.039 -7.773 1.00 95.69 248 GLU A C 1
ATOM 1947 O O . GLU A 1 248 ? -11.468 -21.981 -7.454 1.00 95.69 248 GLU A O 1
ATOM 1952 N N . ILE A 1 249 ? -11.304 -24.124 -8.110 1.00 93.75 249 ILE A N 1
ATOM 1953 C CA . ILE A 1 249 ? -9.864 -24.118 -8.370 1.00 93.75 249 ILE A CA 1
ATOM 1954 C C . ILE A 1 249 ? -9.636 -24.316 -9.861 1.00 93.75 249 ILE A C 1
ATOM 1956 O O . ILE A 1 249 ? -10.085 -25.319 -10.425 1.00 93.75 249 ILE A O 1
ATOM 1960 N N . ARG A 1 250 ? -8.918 -23.388 -10.497 1.00 91.94 250 ARG A N 1
ATOM 1961 C CA . ARG A 1 250 ? -8.622 -23.449 -11.933 1.00 91.94 250 ARG A CA 1
ATOM 1962 C C . ARG A 1 250 ? -7.130 -23.376 -12.207 1.00 91.94 250 ARG A C 1
ATOM 1964 O O . ARG A 1 250 ? -6.430 -22.494 -11.713 1.00 91.94 250 ARG A O 1
ATOM 1971 N N . TYR A 1 251 ? -6.669 -24.311 -13.023 1.00 88.94 251 TYR A N 1
ATOM 1972 C CA . TYR A 1 251 ? -5.298 -24.351 -13.504 1.00 88.94 251 TYR A CA 1
ATOM 1973 C C . TYR A 1 251 ? -5.157 -23.629 -14.844 1.00 88.94 251 TYR A C 1
ATOM 1975 O O . TYR A 1 251 ? -5.917 -23.906 -15.774 1.00 88.94 251 TYR A O 1
ATOM 1983 N N . PHE A 1 252 ? -4.134 -22.783 -14.959 1.00 83.00 252 PHE A N 1
ATOM 1984 C CA . PHE A 1 252 ? -3.710 -22.180 -16.218 1.00 83.00 252 PHE A CA 1
ATOM 1985 C C . PHE A 1 252 ? -2.251 -22.481 -16.502 1.00 83.00 252 PHE A C 1
ATOM 1987 O O . PHE A 1 252 ? -1.385 -22.392 -15.630 1.00 83.00 252 PHE A O 1
ATOM 1994 N N . HIS A 1 253 ? -1.963 -22.796 -17.760 1.00 74.06 253 HIS A N 1
ATOM 1995 C CA . HIS A 1 253 ? -0.593 -23.036 -18.164 1.00 74.06 253 HIS A CA 1
ATOM 1996 C C . HIS A 1 253 ? 0.226 -21.738 -18.196 1.00 74.06 253 HIS A C 1
ATOM 1998 O O . HIS A 1 253 ? 1.313 -21.660 -17.624 1.00 74.06 253 HIS A O 1
ATOM 2004 N N . ARG A 1 254 ? -0.336 -20.701 -18.827 1.00 75.12 254 ARG A N 1
ATOM 2005 C CA . ARG A 1 254 ? 0.269 -19.374 -18.965 1.00 75.12 254 ARG A CA 1
ATOM 2006 C C . ARG A 1 254 ? -0.547 -18.342 -18.202 1.00 75.12 254 ARG A C 1
ATOM 2008 O O . ARG A 1 254 ? -1.776 -18.383 -18.226 1.00 75.12 254 ARG A O 1
ATOM 2015 N N . PHE A 1 255 ? 0.138 -17.370 -17.606 1.00 80.69 255 PHE A N 1
ATOM 2016 C CA . PHE A 1 255 ? -0.525 -16.280 -16.891 1.00 80.69 255 PHE A CA 1
ATOM 2017 C C . PHE A 1 255 ? -1.393 -15.412 -17.824 1.00 80.69 255 PHE A C 1
ATOM 2019 O O . PHE A 1 255 ? -2.496 -15.034 -17.457 1.00 80.69 255 PHE A O 1
ATOM 2026 N N . ALA A 1 256 ? -0.983 -15.202 -19.079 1.00 78.94 256 ALA A N 1
ATOM 2027 C CA . ALA A 1 256 ? -1.821 -14.516 -20.069 1.00 78.94 256 ALA A CA 1
ATOM 2028 C C . ALA A 1 256 ? -3.170 -15.228 -20.317 1.00 78.94 256 ALA A C 1
ATOM 2030 O O . ALA A 1 256 ? -4.195 -14.579 -20.517 1.00 78.94 256 ALA A O 1
ATOM 2031 N N . SER A 1 257 ? -3.193 -16.566 -20.274 1.00 81.75 257 SER A N 1
ATOM 2032 C CA . SER A 1 257 ? -4.430 -17.349 -20.400 1.00 81.75 257 SER A CA 1
ATOM 2033 C C . SER A 1 257 ? -5.330 -17.203 -19.172 1.00 81.75 257 SER A C 1
ATOM 2035 O O . SER A 1 257 ? -6.545 -17.123 -19.326 1.00 81.75 257 SER A O 1
ATOM 2037 N N . GLU A 1 258 ? -4.737 -17.138 -17.975 1.00 89.00 258 GLU A N 1
ATOM 2038 C CA . GLU A 1 258 ? -5.442 -16.835 -16.722 1.00 89.00 258 GLU A CA 1
ATOM 2039 C C . GLU A 1 258 ? -6.120 -15.462 -16.799 1.00 89.00 258 GLU A C 1
ATOM 2041 O O . GLU A 1 258 ? -7.325 -15.366 -16.571 1.00 89.00 258 GLU A O 1
ATOM 2046 N N . VAL A 1 259 ? -5.377 -14.425 -17.205 1.00 90.12 259 VAL A N 1
ATOM 2047 C CA . VAL A 1 259 ? -5.895 -13.055 -17.356 1.00 90.12 259 VAL A CA 1
ATOM 2048 C C . VAL A 1 259 ? -7.072 -13.010 -18.330 1.00 90.12 259 VAL A C 1
ATOM 2050 O O . VAL A 1 259 ? -8.145 -12.522 -17.974 1.00 90.12 259 VAL A O 1
ATOM 2053 N N . ASN A 1 260 ? -6.907 -13.561 -19.536 1.00 86.94 260 ASN A N 1
ATOM 2054 C CA . ASN A 1 260 ? -7.956 -13.541 -20.556 1.00 86.94 260 ASN A CA 1
ATOM 2055 C C . ASN A 1 260 ? -9.224 -14.270 -20.102 1.00 86.94 260 ASN A C 1
ATOM 2057 O O . ASN A 1 260 ? -10.317 -13.721 -20.227 1.00 86.94 260 ASN A O 1
ATOM 2061 N N . TRP A 1 261 ? -9.079 -15.466 -19.523 1.00 91.81 261 TRP A N 1
ATOM 2062 C CA . TRP A 1 261 ? -10.224 -16.241 -19.049 1.00 91.81 261 TRP A CA 1
ATOM 2063 C C . TRP A 1 261 ? -10.986 -15.522 -17.933 1.00 91.81 261 TRP A C 1
ATOM 2065 O O . TRP A 1 261 ? -12.214 -15.482 -17.968 1.00 91.81 261 TRP A O 1
ATOM 2075 N N . ILE A 1 262 ? -10.277 -14.936 -16.958 1.00 94.00 262 ILE A N 1
ATOM 2076 C CA . ILE A 1 262 ? -10.915 -14.193 -15.863 1.00 94.00 262 ILE A CA 1
ATOM 2077 C C . ILE A 1 262 ? -11.698 -13.002 -16.420 1.00 94.00 262 ILE A C 1
ATOM 2079 O O . ILE A 1 262 ? -12.836 -12.791 -16.015 1.00 94.00 262 ILE A O 1
ATOM 2083 N N . ILE A 1 263 ? -11.133 -12.249 -17.368 1.00 91.94 263 ILE A N 1
ATOM 2084 C CA . ILE A 1 263 ? -11.838 -11.112 -17.973 1.00 91.94 263 ILE A CA 1
ATOM 2085 C C . ILE A 1 263 ? -13.105 -11.574 -18.695 1.00 91.94 263 ILE A C 1
ATOM 2087 O O . ILE A 1 263 ? -14.161 -10.974 -18.508 1.00 91.94 263 ILE A O 1
ATOM 2091 N N . ASP A 1 264 ? -13.025 -12.644 -19.483 1.00 89.50 264 ASP A N 1
ATOM 2092 C CA . ASP A 1 264 ? -14.183 -13.159 -20.216 1.00 89.50 264 ASP A CA 1
ATOM 2093 C C . ASP A 1 264 ? -15.267 -13.694 -19.256 1.00 89.50 264 ASP A C 1
ATOM 2095 O O . ASP A 1 264 ? -16.461 -13.473 -19.476 1.00 89.50 264 ASP A O 1
ATOM 2099 N N . ASP A 1 265 ? -14.873 -14.323 -18.141 1.00 92.69 265 ASP A N 1
ATOM 2100 C CA . ASP A 1 265 ? -15.802 -14.750 -17.089 1.00 92.69 265 ASP A CA 1
ATOM 2101 C C . ASP A 1 265 ? -16.455 -13.560 -16.368 1.00 92.69 265 ASP A C 1
ATOM 2103 O O . ASP A 1 265 ? -17.657 -13.588 -16.102 1.00 92.69 265 ASP A O 1
ATOM 2107 N N . ILE A 1 266 ? -15.697 -12.493 -16.100 1.00 94.50 266 ILE A N 1
ATOM 2108 C CA . ILE A 1 266 ? -16.213 -11.255 -15.501 1.00 94.50 266 ILE A CA 1
ATOM 2109 C C . ILE A 1 266 ? -17.221 -10.585 -16.434 1.00 94.50 266 ILE A C 1
ATOM 2111 O O . ILE A 1 266 ? -18.311 -10.240 -15.985 1.00 94.50 266 ILE A O 1
ATOM 2115 N N . ILE A 1 267 ? -16.917 -10.466 -17.730 1.00 90.69 267 ILE A N 1
ATOM 2116 C CA . ILE A 1 267 ? -17.851 -9.917 -18.726 1.00 90.69 267 ILE A CA 1
ATOM 2117 C C . ILE A 1 267 ? -19.147 -10.734 -18.729 1.00 90.69 267 ILE A C 1
ATOM 2119 O O . ILE A 1 267 ? -20.242 -10.176 -18.646 1.00 90.69 267 ILE A O 1
ATOM 2123 N N . ARG A 1 268 ? -19.039 -12.068 -18.759 1.00 91.31 268 ARG A N 1
ATOM 2124 C CA . ARG A 1 268 ? -20.196 -12.969 -18.699 1.00 91.31 268 ARG A CA 1
ATOM 2125 C C . ARG A 1 268 ? -21.025 -12.747 -17.429 1.00 91.31 268 ARG A C 1
ATOM 2127 O O . ARG A 1 268 ? -22.250 -12.728 -17.500 1.00 91.31 268 ARG A O 1
ATOM 2134 N N . ARG A 1 269 ? -20.382 -12.571 -16.273 1.00 91.12 269 ARG A N 1
ATOM 2135 C CA . ARG A 1 269 ? -21.046 -12.298 -14.985 1.00 91.12 269 ARG A CA 1
ATOM 2136 C C . ARG A 1 269 ? -21.722 -10.932 -14.945 1.00 91.12 269 ARG A C 1
ATOM 2138 O O . ARG A 1 269 ? -22.849 -10.842 -14.466 1.00 91.12 269 ARG A O 1
ATOM 2145 N N . GLN A 1 270 ? -21.095 -9.902 -15.506 1.00 88.62 270 GLN A N 1
ATOM 2146 C CA . GLN A 1 270 ? -21.699 -8.574 -15.633 1.00 88.62 270 GLN A CA 1
ATOM 2147 C C . GLN A 1 270 ? -22.945 -8.598 -16.525 1.00 88.62 270 GLN A C 1
ATOM 2149 O O . GLN A 1 270 ? -23.950 -7.982 -16.177 1.00 88.62 270 GLN A O 1
ATOM 2154 N N . VAL A 1 271 ? -22.930 -9.366 -17.623 1.00 88.38 271 VAL A N 1
ATOM 2155 C CA . VAL A 1 271 ? -24.121 -9.591 -18.470 1.00 88.38 271 VAL A CA 1
ATOM 2156 C C . VAL A 1 271 ? -25.248 -10.281 -17.691 1.00 88.38 271 VAL A C 1
ATOM 2158 O O . VAL A 1 271 ? -26.419 -9.984 -17.912 1.00 88.38 271 VAL A O 1
ATOM 2161 N N . LEU A 1 272 ? -24.908 -11.154 -16.739 1.00 87.94 272 LEU A N 1
ATOM 2162 C CA . LEU A 1 272 ? -25.861 -11.782 -15.816 1.00 87.94 272 LEU A CA 1
ATOM 2163 C C . LEU A 1 272 ? -26.276 -10.872 -14.640 1.00 87.94 272 LEU A C 1
ATOM 2165 O O . LEU A 1 272 ? -27.056 -11.299 -13.791 1.00 87.94 272 LEU A O 1
ATOM 2169 N N . GLY A 1 273 ? -25.786 -9.630 -14.587 1.00 86.62 273 GLY A N 1
ATOM 2170 C CA . GLY A 1 273 ? -26.150 -8.633 -13.580 1.00 86.62 273 GLY A CA 1
ATOM 2171 C C . GLY A 1 273 ? -25.277 -8.614 -12.320 1.00 86.62 273 GLY A C 1
ATOM 2172 O O . GLY A 1 273 ? -25.594 -7.866 -11.395 1.00 86.62 273 GLY A O 1
ATOM 2173 N N . GLU A 1 274 ? -24.184 -9.386 -12.250 1.00 86.06 274 GLU A N 1
ATOM 2174 C CA . GLU A 1 274 ? -23.234 -9.291 -11.131 1.00 86.06 274 GLU A CA 1
ATOM 2175 C C . GLU A 1 274 ? -22.411 -7.997 -11.226 1.00 86.06 274 GLU A C 1
ATOM 2177 O O . GLU A 1 274 ? -21.705 -7.763 -12.206 1.00 86.06 274 GLU A O 1
ATOM 2182 N N . LYS A 1 275 ? -22.479 -7.172 -10.175 1.00 80.62 275 LYS A N 1
ATOM 2183 C CA . LYS A 1 275 ? -21.822 -5.857 -10.097 1.00 80.62 275 LYS A CA 1
ATOM 2184 C C . LYS A 1 275 ? -20.748 -5.739 -9.014 1.00 80.62 275 LYS A C 1
ATOM 2186 O O . LYS A 1 275 ? -20.053 -4.745 -8.941 1.00 80.62 275 LYS A O 1
ATOM 2191 N N . SER A 1 276 ? -20.608 -6.712 -8.120 1.00 91.69 276 SER A N 1
ATOM 2192 C CA . SER A 1 276 ? -19.630 -6.630 -7.028 1.00 91.69 276 SER A CA 1
ATOM 2193 C C . SER A 1 276 ? -18.546 -7.679 -7.232 1.00 91.69 276 SER A C 1
ATOM 2195 O O . SER A 1 276 ? -18.689 -8.822 -6.795 1.00 91.69 276 SER A O 1
ATOM 2197 N N . ILE A 1 277 ? -17.482 -7.300 -7.946 1.00 95.94 277 ILE A N 1
ATOM 2198 C CA . ILE A 1 277 ? -16.421 -8.216 -8.372 1.00 95.94 277 ILE A CA 1
ATOM 2199 C C . ILE A 1 277 ? -15.050 -7.684 -7.947 1.00 95.94 277 ILE A C 1
ATOM 2201 O O . ILE A 1 277 ? -14.733 -6.513 -8.157 1.00 95.94 277 ILE A O 1
ATOM 2205 N N . ALA A 1 278 ? -14.204 -8.563 -7.402 1.00 97.12 278 ALA A N 1
ATOM 2206 C CA . ALA A 1 278 ? -12.809 -8.243 -7.118 1.00 97.12 278 ALA A CA 1
ATOM 2207 C C . ALA A 1 278 ? -11.816 -9.292 -7.626 1.00 97.12 278 ALA A C 1
ATOM 2209 O O . ALA A 1 278 ? -12.070 -10.494 -7.551 1.00 97.12 278 ALA A O 1
ATOM 2210 N N . ILE A 1 279 ? -10.651 -8.824 -8.080 1.00 98.00 279 ILE A N 1
ATOM 2211 C CA . ILE A 1 279 ? -9.464 -9.641 -8.346 1.00 98.00 279 ILE A CA 1
ATOM 2212 C C . ILE A 1 279 ? -8.419 -9.313 -7.285 1.00 98.00 279 ILE A C 1
ATOM 2214 O O . ILE A 1 279 ? -7.982 -8.167 -7.157 1.00 98.00 279 ILE A O 1
ATOM 2218 N N . LEU A 1 280 ? -8.028 -10.330 -6.525 1.00 97.69 280 LEU A N 1
ATOM 2219 C CA . LEU A 1 280 ? -7.110 -10.233 -5.406 1.00 97.69 280 LEU A CA 1
ATOM 2220 C C . LEU A 1 280 ? -5.800 -10.962 -5.702 1.00 97.69 280 LEU A C 1
ATOM 2222 O O . LEU A 1 280 ? -5.797 -12.120 -6.120 1.00 97.69 280 LEU A O 1
ATOM 2226 N N . SER A 1 281 ? -4.681 -10.305 -5.412 1.00 95.12 281 SER A N 1
ATOM 2227 C CA . SER A 1 281 ? -3.329 -10.877 -5.497 1.00 95.12 281 SER A CA 1
ATOM 2228 C C . SER A 1 281 ? -2.490 -10.465 -4.286 1.00 95.12 281 SER A C 1
ATOM 2230 O O . SER A 1 281 ? -2.811 -9.495 -3.606 1.00 95.12 281 SER A O 1
ATOM 2232 N N . LYS A 1 282 ? -1.375 -11.149 -4.012 1.00 90.69 282 LYS A N 1
ATOM 2233 C CA . LYS A 1 282 ? -0.418 -10.687 -2.993 1.00 90.69 282 LYS A CA 1
ATOM 2234 C C . LYS A 1 282 ? 0.274 -9.380 -3.399 1.00 90.69 282 LYS A C 1
ATOM 2236 O O . LYS A 1 282 ? 0.520 -8.538 -2.541 1.00 90.69 282 LYS A O 1
ATOM 2241 N N . TYR A 1 283 ? 0.548 -9.195 -4.692 1.00 86.31 283 TYR A N 1
ATOM 2242 C CA . TYR A 1 283 ? 1.370 -8.092 -5.199 1.00 86.31 283 TYR A CA 1
ATOM 2243 C C . TYR A 1 283 ? 0.672 -7.280 -6.290 1.00 86.31 283 TYR A C 1
ATOM 2245 O O . TYR A 1 283 ? -0.032 -7.831 -7.140 1.00 86.31 283 TYR A O 1
ATOM 2253 N N . ASN A 1 284 ? 0.956 -5.974 -6.308 1.00 87.31 284 ASN A N 1
ATOM 2254 C CA . ASN A 1 284 ? 0.442 -5.039 -7.310 1.00 87.31 284 ASN A CA 1
ATOM 2255 C C . ASN A 1 284 ? 0.924 -5.350 -8.734 1.00 87.31 284 ASN A C 1
ATOM 2257 O O . ASN A 1 284 ? 0.147 -5.205 -9.669 1.00 87.31 284 ASN A O 1
ATOM 2261 N N . ASN A 1 285 ? 2.153 -5.848 -8.914 1.00 83.94 285 ASN A N 1
ATOM 2262 C CA . ASN A 1 285 ? 2.686 -6.182 -10.244 1.00 83.94 285 ASN A CA 1
ATOM 2263 C C . ASN A 1 285 ? 1.846 -7.232 -10.993 1.00 83.94 285 ASN A C 1
ATOM 2265 O O . ASN A 1 285 ? 1.732 -7.182 -12.214 1.00 83.94 285 ASN A O 1
ATOM 2269 N N . VAL A 1 286 ? 1.206 -8.154 -10.269 1.00 88.62 286 VAL A N 1
ATOM 2270 C CA . VAL A 1 286 ? 0.250 -9.108 -10.845 1.00 88.62 286 VAL A CA 1
ATOM 2271 C C . VAL A 1 286 ? -1.028 -8.391 -11.288 1.00 88.62 286 VAL A C 1
ATOM 2273 O O . VAL A 1 286 ? -1.553 -8.677 -12.361 1.00 88.62 286 VAL A O 1
ATOM 2276 N N . LEU A 1 287 ? -1.521 -7.449 -10.479 1.00 92.94 287 LEU A N 1
ATOM 2277 C CA . LEU A 1 287 ? -2.744 -6.688 -10.753 1.00 92.94 287 LEU A CA 1
ATOM 2278 C C . LEU A 1 287 ? -2.578 -5.722 -11.932 1.00 92.94 287 LEU A C 1
ATOM 2280 O O . LEU A 1 287 ? -3.540 -5.508 -12.662 1.00 92.94 287 LEU A O 1
ATOM 2284 N N . TYR A 1 288 ? -1.375 -5.190 -12.163 1.00 91.38 288 TYR A N 1
ATOM 2285 C CA . TYR A 1 288 ? -1.089 -4.306 -13.299 1.00 91.38 288 TYR A CA 1
ATOM 2286 C C . TYR A 1 288 ? -1.385 -4.958 -14.652 1.00 91.38 288 TYR A C 1
ATOM 2288 O O . TYR A 1 288 ? -1.850 -4.282 -15.563 1.00 91.38 288 TYR A O 1
ATOM 2296 N N . GLN A 1 289 ? -1.183 -6.272 -14.776 1.00 89.38 289 GLN A N 1
ATOM 2297 C CA . GLN A 1 289 ? -1.477 -7.000 -16.014 1.00 89.38 289 GLN A CA 1
ATOM 2298 C C . GLN A 1 289 ? -2.988 -7.145 -16.249 1.00 89.38 289 GLN A C 1
ATOM 2300 O O . GLN A 1 289 ? -3.449 -7.071 -17.386 1.00 89.38 289 GLN A O 1
ATOM 2305 N N . PHE A 1 290 ? -3.774 -7.292 -15.176 1.00 93.44 290 PHE A N 1
ATOM 2306 C CA . PHE A 1 290 ? -5.234 -7.222 -15.265 1.00 93.44 290 PHE A CA 1
ATOM 2307 C C . PHE A 1 290 ? -5.697 -5.804 -15.603 1.00 93.44 290 PHE A C 1
ATOM 2309 O O . PHE A 1 290 ? -6.545 -5.646 -16.477 1.00 93.44 290 PHE A O 1
ATOM 2316 N N . GLU A 1 291 ? -5.128 -4.782 -14.952 1.00 93.44 291 GLU A N 1
ATOM 2317 C CA . GLU A 1 291 ? -5.431 -3.374 -15.236 1.00 93.44 291 GLU A CA 1
ATOM 2318 C C . GLU A 1 291 ? -5.182 -3.051 -16.716 1.00 93.44 291 GLU A C 1
ATOM 2320 O O . GLU A 1 291 ? -6.073 -2.540 -17.392 1.00 93.44 291 GLU A O 1
ATOM 2325 N N . GLU A 1 292 ? -4.004 -3.402 -17.237 1.00 91.50 292 GLU A N 1
ATOM 2326 C CA . GLU A 1 292 ? -3.643 -3.214 -18.644 1.00 91.50 292 GLU A CA 1
ATOM 2327 C C . GLU A 1 292 ? -4.659 -3.884 -19.578 1.00 91.50 292 GLU A C 1
ATOM 2329 O O . GLU A 1 292 ? -5.182 -3.239 -20.489 1.00 91.50 292 GLU A O 1
ATOM 2334 N N . ALA A 1 293 ? -5.001 -5.149 -19.324 1.00 91.38 293 ALA A N 1
ATOM 2335 C CA . ALA A 1 293 ? -5.937 -5.891 -20.160 1.00 91.38 293 ALA A CA 1
ATOM 2336 C C . ALA A 1 293 ? -7.371 -5.317 -20.120 1.00 91.38 293 ALA A C 1
ATOM 2338 O O . ALA A 1 293 ? -8.038 -5.253 -21.157 1.00 91.38 293 ALA A O 1
ATOM 2339 N N . PHE A 1 294 ? -7.848 -4.849 -18.960 1.00 92.50 294 PHE A N 1
ATOM 2340 C CA . PHE A 1 294 ? -9.140 -4.160 -18.853 1.00 92.50 294 PHE A CA 1
ATOM 2341 C C . PHE A 1 294 ? -9.143 -2.827 -19.606 1.00 92.50 294 PHE A C 1
ATOM 2343 O O . PHE A 1 294 ? -10.085 -2.553 -20.355 1.00 92.50 294 PHE A O 1
ATOM 2350 N N . VAL A 1 295 ? -8.081 -2.028 -19.466 1.00 90.75 295 VAL A N 1
ATOM 2351 C CA . VAL A 1 295 ? -7.939 -0.737 -20.157 1.00 90.75 295 VAL A CA 1
ATOM 2352 C C . VAL A 1 295 ? -7.923 -0.928 -21.674 1.00 90.75 295 VAL A C 1
ATOM 2354 O O . VAL A 1 295 ? -8.661 -0.239 -22.378 1.00 90.75 295 VAL A O 1
ATOM 2357 N N . GLN A 1 296 ? -7.172 -1.908 -22.185 1.00 89.62 296 GLN A N 1
ATOM 2358 C CA . GLN A 1 296 ? -7.149 -2.234 -23.617 1.00 89.62 296 GLN A CA 1
ATOM 2359 C C . GLN A 1 296 ? -8.529 -2.649 -24.147 1.00 89.62 296 GLN A C 1
ATOM 2361 O O . GLN A 1 296 ? -8.930 -2.230 -25.233 1.00 89.62 296 GLN A O 1
ATOM 2366 N N . LYS A 1 297 ? -9.286 -3.432 -23.366 1.00 89.50 297 LYS A N 1
ATOM 2367 C CA . LYS A 1 297 ? -10.667 -3.827 -23.693 1.00 89.50 297 LYS A CA 1
ATOM 2368 C C . LYS A 1 297 ? -11.704 -2.724 -23.415 1.00 89.50 297 LYS A C 1
ATOM 2370 O O . LYS A 1 297 ? -12.887 -2.943 -23.663 1.00 89.50 297 LYS A O 1
ATOM 2375 N N . LYS A 1 298 ? -11.285 -1.541 -22.942 1.00 90.19 298 LYS A N 1
ATOM 2376 C CA . LYS A 1 298 ? -12.147 -0.400 -22.572 1.00 90.19 298 LYS A CA 1
ATOM 2377 C C . LYS A 1 298 ? -13.192 -0.742 -21.501 1.00 90.19 298 LYS A C 1
ATOM 2379 O O . LYS A 1 298 ? -14.297 -0.201 -21.503 1.00 90.19 298 LYS A O 1
ATOM 2384 N N . ILE A 1 299 ? -12.841 -1.633 -20.579 1.00 88.81 299 ILE A N 1
ATOM 2385 C CA . ILE A 1 299 ? -13.691 -2.038 -19.459 1.00 88.81 299 ILE A CA 1
ATOM 2386 C C . ILE A 1 299 ? -13.247 -1.256 -18.214 1.00 88.81 299 ILE A C 1
ATOM 2388 O O . ILE A 1 299 ? -12.076 -1.334 -17.841 1.00 88.81 299 ILE A O 1
ATOM 2392 N N . PRO A 1 300 ? -14.141 -0.503 -17.549 1.00 87.94 300 PRO A N 1
ATOM 2393 C CA . PRO A 1 300 ? -13.775 0.246 -16.352 1.00 87.94 300 PRO A CA 1
ATOM 2394 C C . PRO A 1 300 ? -13.404 -0.685 -15.192 1.00 87.94 300 PRO A C 1
ATOM 2396 O O . PRO A 1 300 ? -14.240 -1.450 -14.719 1.00 87.94 300 PRO A O 1
ATOM 2399 N N . CYS A 1 301 ? -12.189 -0.561 -14.667 1.00 89.88 301 CYS A N 1
ATOM 2400 C CA . CYS A 1 301 ? -11.751 -1.210 -13.431 1.00 89.88 301 CYS A CA 1
ATOM 2401 C C . CYS A 1 301 ? -11.050 -0.197 -12.523 1.00 89.88 301 CYS A C 1
ATOM 2403 O O . CYS A 1 301 ? -10.489 0.788 -13.009 1.00 89.88 301 CYS A O 1
ATOM 2405 N N . LYS A 1 302 ? -11.049 -0.444 -11.212 1.00 88.94 302 LYS A N 1
ATOM 2406 C CA . LYS A 1 302 ? -10.336 0.392 -10.242 1.00 88.94 302 LYS A CA 1
ATOM 2407 C C . LYS A 1 302 ? -9.266 -0.423 -9.543 1.00 88.94 302 LYS A C 1
ATOM 2409 O O . LYS A 1 302 ? -9.575 -1.374 -8.826 1.00 88.94 302 LYS A O 1
ATOM 2414 N N . LEU A 1 303 ? -8.015 -0.020 -9.730 1.00 89.12 303 LEU A N 1
ATOM 2415 C CA . LEU A 1 303 ? -6.905 -0.519 -8.940 1.00 89.12 303 LEU A CA 1
ATOM 2416 C C . LEU A 1 303 ? -6.894 0.199 -7.588 1.00 89.12 303 LEU A C 1
ATOM 2418 O O . LEU A 1 303 ? -6.852 1.424 -7.521 1.00 89.12 303 LEU A O 1
ATOM 2422 N N . MET A 1 304 ? -6.944 -0.565 -6.502 1.00 84.31 304 MET A N 1
ATOM 2423 C CA . MET A 1 304 ? -6.760 -0.039 -5.157 1.00 84.31 304 MET A CA 1
ATOM 2424 C C . MET A 1 304 ? -5.275 0.205 -4.904 1.00 84.31 304 MET A C 1
ATOM 2426 O O . MET A 1 304 ? -4.559 -0.657 -4.397 1.00 84.31 304 MET A O 1
ATOM 2430 N N . THR A 1 305 ? -4.831 1.398 -5.277 1.00 68.56 305 THR A N 1
ATOM 2431 C CA . THR A 1 305 ? -3.577 2.007 -4.826 1.00 68.56 305 THR A CA 1
ATOM 2432 C C . THR A 1 305 ? -3.820 2.804 -3.533 1.00 68.56 305 THR A C 1
ATOM 2434 O O . THR A 1 305 ? -4.945 2.828 -3.021 1.00 68.56 305 THR A O 1
ATOM 2437 N N . ASP A 1 306 ? -2.764 3.397 -2.963 1.00 52.28 306 ASP A N 1
ATOM 2438 C CA . ASP A 1 306 ? -2.778 4.105 -1.673 1.00 52.28 306 ASP A CA 1
ATOM 2439 C C . ASP A 1 306 ? -4.036 4.953 -1.404 1.00 52.28 306 ASP A C 1
ATOM 2441 O O . ASP A 1 306 ? -4.580 5.628 -2.280 1.00 52.28 306 ASP A O 1
ATOM 2445 N N . GLU A 1 307 ? -4.470 4.989 -0.138 1.00 46.19 307 GLU A N 1
ATOM 2446 C CA . GLU A 1 307 ? -5.730 5.605 0.314 1.00 46.19 307 GLU A CA 1
ATOM 2447 C C . GLU A 1 307 ? -5.950 7.063 -0.140 1.00 46.19 307 GLU A C 1
ATOM 2449 O O . GLU A 1 307 ? -7.097 7.502 -0.251 1.00 46.19 307 GLU A O 1
ATOM 2454 N N . LYS A 1 308 ? -4.881 7.824 -0.423 1.00 42.72 308 LYS A N 1
ATOM 2455 C CA . LYS A 1 308 ? -4.971 9.219 -0.894 1.00 42.72 308 LYS A CA 1
ATOM 2456 C C . LYS A 1 308 ? -5.613 9.338 -2.286 1.00 42.72 308 LYS A C 1
ATOM 2458 O O . LYS A 1 308 ? -6.371 10.280 -2.503 1.00 42.72 308 LYS A O 1
ATOM 2463 N N . LEU A 1 309 ? -5.388 8.371 -3.182 1.00 44.50 309 LEU A N 1
ATOM 2464 C CA . LEU A 1 309 ? -5.978 8.327 -4.531 1.00 44.50 309 LEU A CA 1
ATOM 2465 C C . LEU A 1 309 ? -7.486 8.032 -4.499 1.00 44.50 309 LEU A C 1
ATOM 2467 O O . LEU A 1 309 ? -8.241 8.467 -5.365 1.00 44.50 309 LEU A O 1
ATOM 2471 N N . ASN A 1 310 ? -7.956 7.349 -3.453 1.00 46.97 310 ASN A N 1
ATOM 2472 C CA . ASN A 1 310 ? -9.335 6.872 -3.353 1.00 46.97 310 ASN A CA 1
ATOM 2473 C C . ASN A 1 310 ? -10.366 7.944 -2.953 1.00 46.97 310 ASN A C 1
ATOM 2475 O O . ASN A 1 310 ? -11.561 7.647 -2.964 1.00 46.97 310 ASN A O 1
ATOM 2479 N N . LYS A 1 311 ? -9.939 9.167 -2.599 1.00 43.06 311 LYS A N 1
ATOM 2480 C CA . LYS A 1 311 ? -10.810 10.204 -2.010 1.00 43.06 311 LYS A CA 1
ATOM 2481 C C . LYS A 1 311 ? -11.597 11.068 -3.002 1.00 43.06 311 LYS A C 1
ATOM 2483 O O . LYS A 1 311 ? -12.511 11.763 -2.561 1.00 43.06 311 LYS A O 1
ATOM 2488 N N . ARG A 1 312 ? -11.305 11.049 -4.310 1.00 45.47 312 ARG A N 1
ATOM 2489 C CA . ARG A 1 312 ? -12.084 11.813 -5.308 1.00 45.47 312 ARG A CA 1
ATOM 2490 C C . ARG A 1 312 ? -13.044 10.898 -6.080 1.00 45.47 312 ARG A C 1
ATOM 2492 O O . ARG A 1 312 ? -12.656 9.837 -6.561 1.00 45.47 312 ARG A O 1
ATOM 2499 N N . LYS A 1 313 ? -14.320 11.308 -6.149 1.00 40.16 313 LYS A N 1
ATOM 2500 C CA . LYS A 1 313 ? -15.447 10.582 -6.764 1.00 40.16 313 LYS A CA 1
ATOM 2501 C C . LYS A 1 313 ? -15.246 10.409 -8.279 1.00 40.16 313 LYS A C 1
ATOM 2503 O O . LYS A 1 313 ? -15.694 11.238 -9.063 1.00 40.16 313 LYS A O 1
ATOM 2508 N N . GLY A 1 314 ? -14.598 9.321 -8.690 1.00 46.00 314 GLY A N 1
ATOM 2509 C CA . GLY A 1 314 ? -14.789 8.740 -10.023 1.00 46.00 314 GLY A CA 1
ATOM 2510 C C . GLY A 1 314 ? -16.097 7.943 -10.086 1.00 46.00 314 GLY A C 1
ATOM 2511 O O . GLY A 1 314 ? -16.698 7.666 -9.047 1.00 46.00 314 GLY A O 1
ATOM 2512 N N . LYS A 1 315 ? -16.545 7.554 -11.290 1.00 47.22 315 LYS A N 1
ATOM 2513 C CA . LYS A 1 315 ? -17.640 6.575 -11.436 1.00 47.22 315 LYS A CA 1
ATOM 2514 C C . LYS A 1 315 ? -17.308 5.340 -10.592 1.00 47.22 315 LYS A C 1
ATOM 2516 O O . LYS A 1 315 ? -16.228 4.773 -10.758 1.00 47.22 315 LYS A O 1
ATOM 2521 N N . GLU A 1 316 ? -18.217 4.940 -9.704 1.00 58.50 316 GLU A N 1
ATOM 2522 C CA . GLU A 1 316 ? -18.123 3.645 -9.030 1.00 58.50 316 GLU A CA 1
ATOM 2523 C C . GLU A 1 316 ? -18.043 2.569 -10.114 1.00 58.50 316 GLU A C 1
ATOM 2525 O O . GLU A 1 316 ? -18.917 2.474 -10.977 1.00 58.50 316 GLU A O 1
ATOM 2530 N N . THR A 1 317 ? -16.930 1.840 -10.136 1.00 69.25 317 THR A N 1
ATOM 2531 C CA . THR A 1 317 ? -16.791 0.653 -10.973 1.00 69.25 317 THR A CA 1
ATOM 2532 C C . THR A 1 317 ? -17.059 -0.573 -10.126 1.00 69.25 317 THR A C 1
ATOM 2534 O O . THR A 1 317 ? -16.630 -0.680 -8.977 1.00 69.25 317 THR A O 1
ATOM 2537 N N . ASP A 1 318 ? -17.750 -1.499 -10.765 1.00 84.50 318 ASP A N 1
ATOM 2538 C CA . ASP A 1 318 ? -18.148 -2.801 -10.270 1.00 84.50 318 ASP A CA 1
ATOM 2539 C C . ASP A 1 318 ? -16.965 -3.793 -10.170 1.00 84.50 318 ASP A C 1
ATOM 2541 O O . ASP A 1 318 ? -17.092 -4.863 -9.571 1.00 84.50 318 ASP A O 1
ATOM 2545 N N . ILE A 1 319 ? -15.802 -3.444 -10.748 1.00 92.88 319 ILE A N 1
ATOM 2546 C CA . ILE A 1 319 ? -14.599 -4.288 -10.803 1.00 92.88 319 ILE A CA 1
ATOM 2547 C C . ILE A 1 319 ? -13.451 -3.629 -10.037 1.00 92.88 319 ILE A C 1
ATOM 2549 O O . ILE A 1 319 ? -12.904 -2.601 -10.453 1.00 92.88 319 ILE A O 1
ATOM 2553 N N . ILE A 1 320 ? -13.027 -4.282 -8.956 1.00 94.19 320 ILE A N 1
ATOM 2554 C CA . ILE A 1 320 ? -11.924 -3.835 -8.105 1.00 94.19 320 ILE A CA 1
ATOM 2555 C C . ILE A 1 320 ? -10.708 -4.758 -8.250 1.00 94.19 320 ILE A C 1
ATOM 2557 O O . ILE A 1 320 ? -10.821 -5.977 -8.168 1.00 94.19 320 ILE A O 1
ATOM 2561 N N . LEU A 1 321 ? -9.520 -4.183 -8.417 1.00 95.31 321 LEU A N 1
ATOM 2562 C CA . LEU A 1 321 ? -8.242 -4.891 -8.329 1.00 95.31 321 LEU A CA 1
ATOM 2563 C C . LEU A 1 321 ? -7.588 -4.499 -7.006 1.00 95.31 321 LEU A C 1
ATOM 2565 O O . LEU A 1 321 ? -7.411 -3.310 -6.753 1.00 95.31 321 LEU A O 1
ATOM 2569 N N . SER A 1 322 ? -7.250 -5.454 -6.142 1.00 94.81 322 SER A N 1
ATOM 2570 C CA . SER A 1 322 ? -6.707 -5.129 -4.816 1.00 94.81 322 SER A CA 1
ATOM 2571 C C . SER A 1 322 ? -5.700 -6.161 -4.326 1.00 94.81 322 SER A C 1
ATOM 2573 O O . SER A 1 322 ? -5.734 -7.329 -4.715 1.00 94.81 322 SER A O 1
ATOM 2575 N N . THR A 1 323 ? -4.775 -5.737 -3.467 1.00 93.75 323 THR A N 1
ATOM 2576 C CA . THR A 1 323 ? -3.894 -6.688 -2.788 1.00 93.75 323 THR A CA 1
ATOM 2577 C C . THR A 1 323 ? -4.633 -7.398 -1.659 1.00 93.75 323 THR A C 1
ATOM 2579 O O . THR A 1 323 ? -5.635 -6.899 -1.146 1.00 93.75 323 THR A O 1
ATOM 2582 N N . PHE A 1 324 ? -4.119 -8.539 -1.198 1.00 94.31 324 PHE A N 1
ATOM 2583 C CA . PHE A 1 324 ? -4.670 -9.205 -0.012 1.00 94.31 324 PHE A CA 1
ATOM 2584 C C . PHE A 1 324 ? -4.730 -8.255 1.197 1.00 94.31 324 PHE A C 1
ATOM 2586 O O . PHE A 1 324 ? -5.764 -8.187 1.861 1.00 94.31 324 PHE A O 1
ATOM 2593 N N . HIS A 1 325 ? -3.685 -7.450 1.415 1.00 90.25 325 HIS A N 1
ATOM 2594 C CA . HIS A 1 325 ? -3.628 -6.463 2.497 1.00 90.25 325 HIS A CA 1
ATOM 2595 C C . HIS A 1 325 ? -4.673 -5.353 2.342 1.00 90.25 325 HIS A C 1
ATOM 2597 O O . HIS A 1 325 ? -5.442 -5.100 3.267 1.00 90.25 325 HIS A O 1
ATOM 2603 N N . ALA A 1 326 ? -4.740 -4.716 1.168 1.00 89.38 326 ALA A N 1
ATOM 2604 C CA . ALA A 1 326 ? -5.681 -3.623 0.909 1.00 89.38 326 ALA A CA 1
ATOM 2605 C C . ALA A 1 326 ? -7.149 -4.090 0.862 1.00 89.38 326 ALA A C 1
ATOM 2607 O O . ALA A 1 326 ? -8.061 -3.275 0.972 1.00 89.38 326 ALA A O 1
ATOM 2608 N N . SER A 1 327 ? -7.393 -5.398 0.729 1.00 91.75 327 SER A N 1
ATOM 2609 C CA . SER A 1 327 ? -8.736 -5.982 0.775 1.00 91.75 327 SER A CA 1
ATOM 2610 C C . SER A 1 327 ? -9.322 -6.097 2.190 1.00 91.75 327 SER A C 1
ATOM 2612 O O . SER A 1 327 ? -10.522 -6.354 2.339 1.00 91.75 327 SER A O 1
ATOM 2614 N N . LYS A 1 328 ? -8.511 -5.935 3.247 1.00 88.56 328 LYS A N 1
ATOM 2615 C CA . LYS A 1 328 ? -8.978 -6.066 4.633 1.00 88.56 328 LYS A CA 1
ATOM 2616 C C . LYS A 1 328 ? -10.107 -5.071 4.922 1.00 88.56 328 LYS A C 1
ATOM 2618 O O . LYS A 1 328 ? -10.108 -3.939 4.463 1.00 88.56 328 LYS A O 1
ATOM 2623 N N . GLY A 1 329 ? -11.120 -5.532 5.652 1.00 83.50 329 GLY A N 1
ATOM 2624 C CA . GLY A 1 329 ? -12.354 -4.774 5.905 1.00 83.50 329 GLY A CA 1
ATOM 2625 C C . GLY A 1 329 ? -13.363 -4.737 4.745 1.00 83.50 329 GLY A C 1
ATOM 2626 O O . GLY A 1 329 ? -14.539 -4.506 5.003 1.00 83.50 329 GLY A O 1
ATOM 2627 N N . LEU A 1 330 ? -12.962 -5.052 3.508 1.00 88.81 330 LEU A N 1
ATOM 2628 C CA . LEU A 1 330 ? -13.833 -5.019 2.325 1.00 88.81 330 LEU A CA 1
ATOM 2629 C C . LEU A 1 330 ? -14.511 -6.369 2.046 1.00 88.81 330 LEU A C 1
ATOM 2631 O O . LEU A 1 330 ? -14.192 -7.382 2.680 1.00 88.81 330 LEU A O 1
ATOM 2635 N N . GLU A 1 331 ? -15.468 -6.378 1.117 1.00 92.31 331 GLU A N 1
ATOM 2636 C CA . GLU A 1 331 ? -16.215 -7.570 0.703 1.00 92.31 331 GLU A CA 1
ATOM 2637 C C . GLU A 1 331 ? -16.860 -7.408 -0.681 1.00 92.31 331 GLU A C 1
ATOM 2639 O O . GLU A 1 331 ? -17.318 -6.319 -1.027 1.00 92.31 331 GLU A O 1
ATOM 2644 N N . TRP A 1 332 ? -16.922 -8.504 -1.447 1.00 94.69 332 TRP A N 1
ATOM 2645 C CA . TRP A 1 332 ? -17.491 -8.543 -2.801 1.00 94.69 332 TRP A CA 1
ATOM 2646 C C . TRP A 1 332 ? -18.326 -9.800 -3.034 1.00 94.69 332 TRP A C 1
ATOM 2648 O O . TRP A 1 332 ? -18.093 -10.838 -2.410 1.00 94.69 332 TRP A O 1
ATOM 2658 N N . ASP A 1 333 ? -19.295 -9.729 -3.946 1.00 93.81 333 ASP A N 1
ATOM 2659 C CA . ASP A 1 333 ? -20.124 -10.889 -4.296 1.00 93.81 333 ASP A CA 1
ATOM 2660 C C . ASP A 1 333 ? -19.313 -12.000 -4.969 1.00 93.81 333 ASP A C 1
ATOM 2662 O O . ASP A 1 333 ? -19.483 -13.173 -4.618 1.00 93.81 333 ASP A O 1
ATOM 2666 N N . THR A 1 334 ? -18.385 -11.626 -5.850 1.00 95.94 334 THR A N 1
ATOM 2667 C CA . THR A 1 334 ? -17.471 -12.541 -6.540 1.00 95.94 334 THR A CA 1
ATOM 2668 C C . THR A 1 334 ? -16.020 -12.111 -6.329 1.00 95.94 334 THR A C 1
ATOM 2670 O O . THR A 1 334 ? -15.664 -10.958 -6.566 1.00 95.94 334 THR A O 1
ATOM 2673 N N . VAL A 1 335 ? -15.164 -13.045 -5.904 1.00 98.06 335 VAL A N 1
ATOM 2674 C CA . VAL A 1 335 ? -13.726 -12.807 -5.703 1.00 98.06 335 VAL A CA 1
ATOM 2675 C C . VAL A 1 335 ? -12.901 -13.818 -6.491 1.00 98.06 335 VAL A C 1
ATOM 2677 O O . VAL A 1 335 ? -13.090 -15.029 -6.352 1.00 98.06 335 VAL A O 1
ATOM 2680 N N . TYR A 1 336 ? -11.946 -13.312 -7.266 1.00 98.31 336 TYR A N 1
ATOM 2681 C CA . TYR A 1 336 ? -10.873 -14.086 -7.882 1.00 98.31 336 TYR A CA 1
ATOM 2682 C C . TYR A 1 336 ? -9.607 -13.928 -7.041 1.00 98.31 336 TYR A C 1
ATOM 2684 O O . TYR A 1 336 ? -9.191 -12.804 -6.785 1.00 98.31 336 TYR A O 1
ATOM 2692 N N . ILE A 1 337 ? -8.979 -15.023 -6.622 1.00 97.94 337 ILE A N 1
ATOM 2693 C CA . ILE A 1 337 ? -7.655 -15.014 -5.988 1.00 97.94 337 ILE A CA 1
ATOM 2694 C C . ILE A 1 337 ? -6.665 -15.638 -6.966 1.00 97.94 337 ILE A C 1
ATOM 2696 O O . ILE A 1 337 ? -6.777 -16.824 -7.284 1.00 97.94 337 ILE A O 1
ATOM 2700 N N . VAL A 1 338 ? -5.713 -14.838 -7.437 1.00 95.25 338 VAL A N 1
ATOM 2701 C CA . VAL A 1 338 ? -4.880 -15.185 -8.596 1.00 95.25 338 VAL A CA 1
ATOM 2702 C C . VAL A 1 338 ? -3.451 -15.569 -8.234 1.00 95.25 338 VAL A C 1
ATOM 2704 O O . VAL A 1 338 ? -2.975 -15.282 -7.134 1.00 95.25 338 VAL A O 1
ATOM 2707 N N . LYS A 1 339 ? -2.737 -16.199 -9.181 1.00 89.94 339 LYS A N 1
ATOM 2708 C CA . LYS A 1 339 ? -1.302 -16.529 -9.056 1.00 89.94 339 LYS A CA 1
ATOM 2709 C C . LYS A 1 339 ? -0.932 -17.437 -7.863 1.00 89.94 339 LYS A C 1
ATOM 2711 O O . LYS A 1 339 ? 0.209 -17.400 -7.404 1.00 89.94 339 LYS A O 1
ATOM 2716 N N . LEU A 1 340 ? -1.819 -18.338 -7.429 1.00 91.50 340 LEU A N 1
ATOM 2717 C CA . LEU A 1 340 ? -1.618 -19.224 -6.267 1.00 91.50 340 LEU A CA 1
ATOM 2718 C C . LEU A 1 340 ? -0.674 -20.418 -6.530 1.00 91.50 340 LEU A C 1
ATOM 2720 O O . LEU A 1 340 ? -1.089 -21.579 -6.527 1.00 91.50 340 LEU A O 1
ATOM 2724 N N . HIS A 1 341 ? 0.620 -20.154 -6.703 1.00 86.94 341 HIS A N 1
ATOM 2725 C CA . HIS A 1 341 ? 1.663 -21.178 -6.820 1.00 86.94 341 HIS A CA 1
ATOM 2726 C C . HIS A 1 341 ? 2.872 -20.865 -5.925 1.00 86.94 341 HIS A C 1
ATOM 2728 O O . HIS A 1 341 ? 3.192 -19.699 -5.685 1.00 86.94 341 HIS A O 1
ATOM 2734 N N . ASP A 1 342 ? 3.542 -21.909 -5.438 1.00 77.69 342 ASP A N 1
ATOM 2735 C CA . ASP A 1 342 ? 4.739 -21.826 -4.604 1.00 77.69 342 ASP A CA 1
ATOM 2736 C C . ASP A 1 342 ? 5.822 -20.991 -5.320 1.00 77.69 342 ASP A C 1
ATOM 2738 O O . ASP A 1 342 ? 6.096 -21.182 -6.507 1.00 77.69 342 ASP A O 1
ATOM 2742 N N . GLY A 1 343 ? 6.424 -20.040 -4.599 1.00 71.88 343 GLY A N 1
ATOM 2743 C CA . GLY A 1 343 ? 7.369 -19.056 -5.146 1.00 71.88 343 GLY A CA 1
ATOM 2744 C C . GLY A 1 343 ? 6.732 -17.704 -5.488 1.00 71.88 343 GLY A C 1
ATOM 2745 O O . GLY A 1 343 ? 7.419 -16.689 -5.424 1.00 71.88 343 GLY A O 1
ATOM 2746 N N . ALA A 1 344 ? 5.425 -17.663 -5.770 1.00 77.88 344 ALA A N 1
ATOM 2747 C CA . ALA A 1 344 ? 4.642 -16.423 -5.780 1.00 77.88 344 ALA A CA 1
ATOM 2748 C C . ALA A 1 344 ? 3.850 -16.258 -4.476 1.00 77.88 344 ALA A C 1
ATOM 2750 O O . ALA A 1 344 ? 3.844 -15.183 -3.880 1.00 77.88 344 ALA A O 1
ATOM 2751 N N . PHE A 1 345 ? 3.194 -17.330 -4.025 1.00 86.50 345 PHE A N 1
ATOM 2752 C CA . PHE A 1 345 ? 2.471 -17.370 -2.761 1.00 86.50 345 PHE A CA 1
ATOM 2753 C C . PHE A 1 345 ? 2.323 -18.821 -2.245 1.00 86.50 345 PHE A C 1
ATOM 2755 O O . PHE A 1 345 ? 1.632 -19.615 -2.891 1.00 86.50 345 PHE A O 1
ATOM 2762 N N . PRO A 1 346 ? 2.915 -19.191 -1.092 1.00 84.12 346 PRO A N 1
ATOM 2763 C CA . PRO A 1 346 ? 3.741 -18.342 -0.241 1.00 84.12 346 PRO A CA 1
ATOM 2764 C C . PRO A 1 346 ? 5.131 -18.040 -0.830 1.00 84.12 346 PRO A C 1
ATOM 2766 O O . PRO A 1 346 ? 5.646 -18.830 -1.629 1.00 84.12 346 PRO A O 1
ATOM 2769 N N . GLN A 1 347 ? 5.723 -16.891 -0.474 1.00 72.31 347 GLN A N 1
ATOM 2770 C CA . GLN A 1 347 ? 7.065 -16.500 -0.946 1.00 72.31 347 GLN A CA 1
ATOM 2771 C C . GLN A 1 347 ? 8.144 -16.976 0.029 1.00 72.31 347 GLN A C 1
ATOM 2773 O O . GLN A 1 347 ? 9.114 -17.611 -0.389 1.00 72.31 347 GLN A O 1
ATOM 2778 N N . LYS A 1 348 ? 7.966 -16.686 1.322 1.00 70.62 348 LYS A N 1
ATOM 2779 C CA . LYS A 1 348 ? 8.865 -17.148 2.382 1.00 70.62 348 LYS A CA 1
ATOM 2780 C C . LYS A 1 348 ? 8.400 -18.504 2.909 1.00 70.62 348 LYS A C 1
ATOM 2782 O O . LYS A 1 348 ? 7.221 -18.848 2.819 1.00 70.62 348 LYS A O 1
ATOM 2787 N N . LYS A 1 349 ? 9.352 -19.320 3.362 1.00 71.69 349 LYS A N 1
ATOM 2788 C CA . LYS A 1 349 ? 9.115 -20.733 3.708 1.00 71.69 349 LYS A CA 1
ATOM 2789 C C . LYS A 1 349 ? 9.443 -21.086 5.158 1.00 71.69 349 LYS A C 1
ATOM 2791 O O . LYS A 1 349 ? 9.186 -22.227 5.536 1.00 71.69 349 LYS A O 1
ATOM 2796 N N . ASP A 1 350 ? 9.997 -20.159 5.937 1.00 80.81 350 ASP A N 1
ATOM 2797 C CA . ASP A 1 350 ? 10.110 -20.301 7.391 1.00 80.81 350 ASP A CA 1
ATOM 2798 C C . ASP A 1 350 ? 8.718 -20.329 8.048 1.00 80.81 350 ASP A C 1
ATOM 2800 O O . ASP A 1 350 ? 7.742 -19.838 7.477 1.00 80.81 350 ASP A O 1
ATOM 2804 N N . GLU A 1 351 ? 8.607 -20.979 9.209 1.00 72.25 351 GLU A N 1
ATOM 2805 C CA . GLU A 1 351 ? 7.309 -21.282 9.830 1.00 72.25 351 GLU A CA 1
ATOM 2806 C C . GLU A 1 351 ? 6.523 -20.026 10.219 1.00 72.25 351 GLU A C 1
ATOM 2808 O O . GLU A 1 351 ? 5.332 -19.943 9.917 1.00 72.25 351 GLU A O 1
ATOM 2813 N N . GLU A 1 352 ? 7.191 -19.028 10.797 1.00 72.38 352 GLU A N 1
ATOM 2814 C CA . GLU A 1 352 ? 6.565 -17.770 11.214 1.00 72.38 352 GLU A CA 1
ATOM 2815 C C . GLU A 1 352 ? 5.986 -17.008 10.012 1.00 72.38 352 GLU A C 1
ATOM 2817 O O . GLU A 1 352 ? 4.803 -16.649 10.005 1.00 72.38 352 GLU A O 1
ATOM 2822 N N . SER A 1 353 ? 6.766 -16.874 8.930 1.00 80.94 353 SER A N 1
ATOM 2823 C CA . SER A 1 353 ? 6.277 -16.267 7.688 1.00 80.94 353 SER A CA 1
ATOM 2824 C C . SER A 1 353 ? 5.121 -17.059 7.071 1.00 80.94 353 SER A C 1
ATOM 2826 O O . SER A 1 353 ? 4.211 -16.480 6.480 1.00 80.94 353 SER A O 1
ATOM 2828 N N . ILE A 1 354 ? 5.119 -18.390 7.187 1.00 89.50 354 ILE A N 1
ATOM 2829 C CA . ILE A 1 354 ? 4.038 -19.228 6.653 1.00 89.50 354 ILE A CA 1
ATOM 2830 C C . ILE A 1 354 ? 2.720 -18.978 7.386 1.00 89.50 354 ILE A C 1
ATOM 2832 O O . ILE A 1 354 ? 1.669 -18.970 6.739 1.00 89.50 354 ILE A O 1
ATOM 2836 N N . ASP A 1 355 ? 2.754 -18.764 8.698 1.00 89.62 355 ASP A N 1
ATOM 2837 C CA . ASP A 1 355 ? 1.555 -18.460 9.474 1.00 89.62 355 ASP A CA 1
ATOM 2838 C C . ASP A 1 355 ? 0.993 -17.079 9.127 1.00 89.62 355 ASP A C 1
ATOM 2840 O O . ASP A 1 355 ? -0.219 -16.950 8.928 1.00 89.62 355 ASP A O 1
ATOM 2844 N N . GLU A 1 356 ? 1.853 -16.073 8.946 1.00 88.25 356 GLU A N 1
ATOM 2845 C CA . GLU A 1 356 ? 1.451 -14.752 8.444 1.00 88.25 356 GLU A CA 1
ATOM 2846 C C . GLU A 1 356 ? 0.836 -14.846 7.037 1.00 88.25 356 GLU A C 1
ATOM 2848 O O . GLU A 1 356 ? -0.273 -14.359 6.795 1.00 88.25 356 GLU A O 1
ATOM 2853 N N . GLU A 1 357 ? 1.493 -15.546 6.107 1.00 92.31 357 GLU A N 1
ATOM 2854 C CA . GLU A 1 357 ? 0.972 -15.730 4.752 1.00 92.31 357 GLU A CA 1
ATOM 2855 C C . GLU A 1 357 ? -0.346 -16.534 4.747 1.00 92.31 357 GLU A C 1
ATOM 2857 O O . GLU A 1 357 ? -1.240 -16.259 3.940 1.00 92.31 357 GLU A O 1
ATOM 2862 N N . ARG A 1 358 ? -0.540 -17.469 5.689 1.00 93.88 358 ARG A N 1
ATOM 2863 C CA . ARG A 1 358 ? -1.810 -18.198 5.849 1.00 93.88 358 ARG A CA 1
ATOM 2864 C C . ARG A 1 358 ? -2.928 -17.296 6.373 1.00 93.88 358 ARG A C 1
ATOM 2866 O O . ARG A 1 358 ? -4.047 -17.385 5.859 1.00 93.88 358 ARG A O 1
ATOM 2873 N N . ARG A 1 359 ? -2.649 -16.407 7.339 1.00 94.38 359 ARG A N 1
ATOM 2874 C CA . ARG A 1 359 ? -3.601 -15.368 7.794 1.00 94.38 359 ARG A CA 1
ATOM 2875 C C . ARG A 1 359 ? -3.992 -14.452 6.637 1.00 94.38 359 ARG A C 1
ATOM 2877 O O . ARG A 1 359 ? -5.176 -14.187 6.429 1.00 94.38 359 ARG A O 1
ATOM 2884 N N . LEU A 1 360 ? -3.021 -14.055 5.816 1.00 94.31 360 LEU A N 1
ATOM 2885 C CA . LEU A 1 360 ? -3.259 -13.240 4.627 1.00 94.31 360 LEU A CA 1
ATOM 2886 C C . LEU A 1 360 ? -4.175 -13.948 3.613 1.00 94.31 360 LEU A C 1
ATOM 2888 O O . LEU A 1 360 ? -5.119 -13.342 3.096 1.00 94.31 360 LEU A O 1
ATOM 2892 N N . PHE A 1 361 ? -3.964 -15.247 3.381 1.00 96.31 361 PHE A N 1
ATOM 2893 C CA . PHE A 1 361 ? -4.845 -16.048 2.528 1.00 96.31 361 PHE A CA 1
ATOM 2894 C C . PHE A 1 361 ? -6.258 -16.183 3.109 1.00 96.31 361 PHE A C 1
ATOM 2896 O O . PHE A 1 361 ? -7.245 -16.038 2.387 1.00 96.31 361 PHE A O 1
ATOM 2903 N N . TYR A 1 362 ? -6.371 -16.411 4.420 1.00 96.12 362 TYR A N 1
ATOM 2904 C CA . TYR A 1 362 ? -7.652 -16.451 5.126 1.00 96.12 362 TYR A CA 1
ATOM 2905 C C . TYR A 1 362 ? -8.420 -15.124 4.991 1.00 96.12 362 TYR A C 1
ATOM 2907 O O . TYR A 1 362 ? -9.623 -15.127 4.704 1.00 96.12 362 TYR A O 1
ATOM 2915 N N . VAL A 1 363 ? -7.739 -13.978 5.108 1.00 95.88 363 VAL A N 1
ATOM 2916 C CA . VAL A 1 363 ? -8.347 -12.661 4.862 1.00 95.88 363 VAL A CA 1
ATOM 2917 C C . VAL A 1 363 ? -8.882 -12.573 3.434 1.00 95.88 363 VAL A C 1
ATOM 2919 O O . VAL A 1 363 ? -10.054 -12.228 3.278 1.00 95.88 363 VAL A O 1
ATOM 2922 N N . ALA A 1 364 ? -8.090 -12.948 2.422 1.00 97.06 364 ALA A N 1
ATOM 2923 C CA . ALA A 1 364 ? -8.496 -12.911 1.014 1.00 97.06 364 ALA A CA 1
ATOM 2924 C C . ALA A 1 364 ? -9.727 -13.797 0.728 1.00 97.06 364 ALA A C 1
ATOM 2926 O O . ALA A 1 364 ? -10.688 -13.346 0.102 1.00 97.06 364 ALA A O 1
ATOM 2927 N N . VAL A 1 365 ? -9.753 -15.028 1.254 1.00 97.31 365 VAL A N 1
ATOM 2928 C CA . VAL A 1 365 ? -10.891 -15.961 1.125 1.00 97.31 365 VAL A CA 1
ATOM 2929 C C . VAL A 1 365 ? -12.160 -15.386 1.760 1.00 97.31 365 VAL A C 1
ATOM 2931 O O . VAL A 1 365 ? -13.239 -15.442 1.171 1.00 97.31 365 VAL A O 1
ATOM 2934 N N . THR A 1 366 ? -12.044 -14.773 2.941 1.00 96.12 366 THR A N 1
ATOM 2935 C CA . THR A 1 366 ? -13.187 -14.211 3.686 1.00 96.12 366 THR A CA 1
ATOM 2936 C C . THR A 1 366 ? -13.697 -12.870 3.142 1.00 96.12 366 THR A C 1
ATOM 2938 O O . THR A 1 366 ? -14.575 -12.258 3.761 1.00 96.12 366 THR A O 1
ATOM 2941 N N . ARG A 1 367 ? -13.167 -12.385 2.009 1.00 95.62 367 ARG A N 1
ATOM 2942 C CA . ARG A 1 367 ? -13.724 -11.226 1.287 1.00 95.62 367 ARG A CA 1
ATOM 2943 C C . ARG A 1 367 ? -14.898 -11.613 0.385 1.00 95.62 367 ARG A C 1
ATOM 2945 O O . ARG A 1 367 ? -15.715 -10.758 0.056 1.00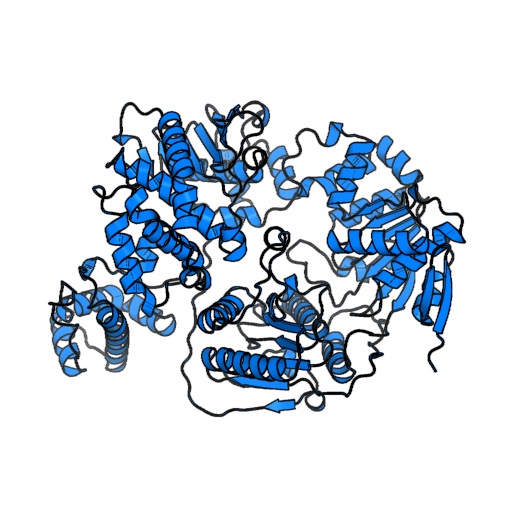 95.62 367 ARG A O 1
ATOM 2952 N N . ALA A 1 368 ? -14.990 -12.884 -0.004 1.00 96.25 368 ALA A N 1
ATOM 2953 C CA . ALA A 1 368 ? -16.009 -13.381 -0.921 1.00 96.25 368 ALA A CA 1
ATOM 2954 C C . ALA A 1 368 ? -17.351 -13.615 -0.209 1.00 96.25 368 ALA A C 1
ATOM 2956 O O . ALA A 1 368 ? -17.403 -14.298 0.820 1.00 96.25 368 ALA A O 1
ATOM 2957 N N . ARG A 1 369 ? -18.449 -13.087 -0.763 1.00 94.50 369 ARG A N 1
ATOM 2958 C CA . ARG A 1 369 ? -19.808 -13.341 -0.260 1.00 94.50 369 ARG A CA 1
ATOM 2959 C C . ARG A 1 369 ? -20.441 -14.578 -0.898 1.00 94.50 369 ARG A C 1
ATOM 2961 O O . ARG A 1 369 ? -20.929 -15.438 -0.167 1.00 94.50 369 ARG A O 1
ATOM 2968 N N . ASN A 1 370 ? -20.427 -14.681 -2.232 1.00 92.81 370 ASN A N 1
ATOM 2969 C CA . ASN A 1 370 ? -21.172 -15.717 -2.962 1.00 92.81 370 ASN A CA 1
ATOM 2970 C C . ASN A 1 370 ? -20.247 -16.647 -3.760 1.00 92.81 370 ASN A C 1
ATOM 2972 O O . ASN A 1 370 ? -20.329 -17.863 -3.598 1.00 92.81 370 ASN A O 1
ATOM 2976 N N . ASN A 1 371 ? -19.352 -16.086 -4.581 1.00 95.00 371 ASN A N 1
ATOM 2977 C CA . ASN A 1 371 ? -18.476 -16.841 -5.476 1.00 95.00 371 ASN A CA 1
ATOM 2978 C C . ASN A 1 371 ? -17.000 -16.617 -5.127 1.00 95.00 371 ASN A C 1
ATOM 2980 O O . ASN A 1 371 ? -16.551 -15.480 -4.981 1.00 95.00 371 ASN A O 1
ATOM 2984 N N . LEU A 1 372 ? -16.235 -17.706 -5.060 1.00 97.56 372 LEU A N 1
ATOM 2985 C CA . LEU A 1 372 ? -14.786 -17.680 -4.880 1.00 97.56 372 LEU A CA 1
ATOM 2986 C C . LEU A 1 372 ? -14.126 -18.524 -5.971 1.00 97.56 372 LEU A C 1
ATOM 2988 O O . LEU A 1 372 ? -14.387 -19.724 -6.069 1.00 97.56 372 LEU A O 1
ATOM 2992 N N . VAL A 1 373 ? -13.270 -17.896 -6.772 1.00 97.44 373 VAL A N 1
ATOM 2993 C CA . VAL A 1 373 ? -12.475 -18.552 -7.814 1.00 97.44 373 VAL A CA 1
ATOM 2994 C C . VAL A 1 373 ? -11.004 -18.373 -7.470 1.00 97.44 373 VAL A C 1
ATOM 2996 O O . VAL A 1 373 ? -10.540 -17.262 -7.247 1.00 97.44 373 VAL A O 1
ATOM 2999 N N . MET A 1 374 ? -10.261 -19.466 -7.407 1.00 96.62 374 MET A N 1
ATOM 3000 C CA . MET A 1 374 ? -8.842 -19.484 -7.071 1.00 96.62 374 MET A CA 1
ATOM 3001 C C . MET A 1 374 ? -8.066 -20.062 -8.249 1.00 96.62 374 MET A C 1
ATOM 3003 O O . MET A 1 374 ? -8.375 -21.153 -8.735 1.00 96.62 374 MET A O 1
ATOM 3007 N N . THR A 1 375 ? -7.064 -19.333 -8.725 1.00 93.50 375 THR A N 1
ATOM 3008 C CA . THR A 1 375 ? -6.329 -19.685 -9.941 1.00 93.50 375 THR A CA 1
ATOM 3009 C C . THR A 1 375 ? -4.847 -19.883 -9.652 1.00 93.50 375 THR A C 1
ATOM 3011 O O . THR A 1 375 ? -4.245 -19.194 -8.825 1.00 93.50 375 THR A O 1
ATOM 3014 N N . TYR A 1 376 ? -4.249 -20.871 -10.315 1.00 89.06 376 TYR A N 1
ATOM 3015 C CA . TYR A 1 376 ? -2.833 -21.196 -10.173 1.00 89.06 376 TYR A CA 1
ATOM 3016 C C . TYR A 1 376 ? -2.204 -21.592 -11.511 1.00 89.06 376 TYR A C 1
ATOM 3018 O O . TYR A 1 376 ? -2.896 -21.974 -12.456 1.00 89.06 376 TYR A O 1
ATOM 3026 N N . SER A 1 377 ? -0.873 -21.526 -11.572 1.00 78.69 377 SER A N 1
ATOM 3027 C CA . SER A 1 377 ? -0.067 -21.897 -12.740 1.00 78.69 377 SER A CA 1
ATOM 3028 C C . SER A 1 377 ? 1.132 -22.774 -12.350 1.00 78.69 377 SER A C 1
ATOM 3030 O O . SER A 1 377 ? 1.287 -23.132 -11.184 1.00 78.69 377 SER A O 1
ATOM 3032 N N . LYS A 1 378 ? 1.951 -23.190 -13.331 1.00 68.75 378 LYS A N 1
ATOM 3033 C CA . LYS A 1 378 ? 3.154 -24.042 -13.160 1.00 68.75 378 LYS A CA 1
ATOM 3034 C C . LYS A 1 378 ? 2.921 -25.491 -12.669 1.00 68.75 378 LYS A C 1
ATOM 3036 O O . LYS A 1 378 ? 3.873 -26.174 -12.301 1.00 68.75 378 LYS A O 1
ATOM 3041 N N . GLY A 1 379 ? 1.686 -25.992 -12.743 1.00 65.81 379 GLY A N 1
ATOM 3042 C CA . GLY A 1 379 ? 1.317 -27.398 -12.505 1.00 65.81 379 GLY A CA 1
ATOM 3043 C C . GLY A 1 379 ? 1.090 -27.746 -11.027 1.00 65.81 379 GLY A C 1
ATOM 3044 O O . GLY A 1 379 ? 1.447 -26.977 -10.140 1.00 65.81 379 GLY A O 1
ATOM 3045 N N . GLU A 1 380 ? 0.498 -28.916 -10.746 1.00 68.62 380 GLU A N 1
ATOM 3046 C CA . GLU A 1 380 ? 0.075 -29.298 -9.380 1.00 68.62 380 GLU A CA 1
ATOM 3047 C C . GLU A 1 380 ? 1.224 -29.366 -8.362 1.00 68.62 380 GLU A C 1
ATOM 3049 O O . GLU A 1 380 ? 1.028 -29.025 -7.196 1.00 68.62 380 GLU A O 1
ATOM 3054 N N . LYS A 1 381 ? 2.435 -29.765 -8.784 1.00 69.56 381 LYS A N 1
ATOM 3055 C CA . LYS A 1 381 ? 3.613 -29.829 -7.894 1.00 69.56 381 LYS A CA 1
ATOM 3056 C C . LYS A 1 381 ? 3.983 -28.465 -7.310 1.00 69.56 381 LYS A C 1
ATOM 3058 O O . LYS A 1 381 ? 4.461 -28.404 -6.182 1.00 69.56 381 LYS A O 1
ATOM 3063 N N . ASN A 1 382 ? 3.734 -27.401 -8.070 1.00 74.25 382 ASN A N 1
ATOM 3064 C CA . ASN A 1 382 ? 4.009 -26.024 -7.679 1.00 74.25 382 ASN A CA 1
ATOM 3065 C C . ASN A 1 382 ? 2.763 -25.324 -7.127 1.00 74.25 382 ASN A C 1
ATOM 3067 O O . ASN A 1 382 ? 2.808 -24.130 -6.875 1.00 74.25 382 ASN A O 1
ATOM 3071 N N . MET A 1 383 ? 1.638 -26.019 -6.946 1.00 83.19 383 MET A N 1
ATOM 3072 C CA . MET A 1 383 ? 0.429 -25.409 -6.399 1.00 83.19 383 MET A CA 1
ATOM 3073 C C . MET A 1 383 ? 0.684 -24.876 -4.986 1.00 83.19 383 MET A C 1
ATOM 3075 O O . MET A 1 383 ? 1.289 -25.567 -4.160 1.00 83.19 383 MET A O 1
ATOM 3079 N N . CYS A 1 384 ? 0.161 -23.676 -4.708 1.00 89.44 384 CYS A N 1
ATOM 3080 C CA . CYS A 1 384 ? 0.260 -23.024 -3.406 1.00 89.44 384 CYS A CA 1
ATOM 3081 C C . CYS A 1 384 ? -0.022 -24.020 -2.277 1.00 89.44 384 CYS A C 1
ATOM 3083 O O . CYS A 1 384 ? -1.040 -24.726 -2.289 1.00 89.44 384 CYS A O 1
ATOM 3085 N N . ARG A 1 385 ? 0.876 -24.078 -1.286 1.00 89.69 385 ARG A N 1
ATOM 3086 C CA . ARG A 1 385 ? 0.699 -24.887 -0.068 1.00 89.69 385 ARG A CA 1
ATOM 3087 C C . ARG A 1 385 ? -0.716 -24.771 0.500 1.00 89.69 385 ARG A C 1
ATOM 3089 O O . ARG A 1 385 ? -1.343 -25.799 0.723 1.00 89.69 385 ARG A O 1
ATOM 3096 N N . PHE A 1 386 ? -1.254 -23.565 0.656 1.00 92.38 386 PHE A N 1
ATOM 3097 C CA . PHE A 1 386 ? -2.559 -23.362 1.290 1.00 92.38 386 PHE A CA 1
ATOM 3098 C C . PHE A 1 386 ? -3.723 -23.988 0.509 1.00 92.38 386 PHE A C 1
ATOM 3100 O O . PHE A 1 386 ? -4.667 -24.480 1.119 1.00 92.38 386 PHE A O 1
ATOM 3107 N N . LEU A 1 387 ? -3.633 -24.075 -0.824 1.00 91.31 387 LEU A N 1
ATOM 3108 C CA . LEU A 1 387 ? -4.619 -24.806 -1.630 1.00 91.31 387 LEU A CA 1
ATOM 3109 C C . LEU A 1 387 ? -4.572 -26.318 -1.379 1.00 91.31 387 LEU A C 1
ATOM 3111 O O . LEU A 1 387 ? -5.614 -26.968 -1.344 1.00 91.31 387 LEU A O 1
ATOM 3115 N N . ARG A 1 388 ? -3.374 -26.880 -1.166 1.00 88.44 388 ARG A N 1
ATOM 3116 C CA . ARG A 1 388 ? -3.188 -28.301 -0.815 1.00 88.44 388 ARG A CA 1
ATOM 3117 C C . ARG A 1 388 ? -3.698 -28.629 0.589 1.00 88.44 388 ARG A C 1
ATOM 3119 O O . ARG A 1 388 ? -4.052 -29.774 0.852 1.00 88.44 388 ARG A O 1
ATOM 3126 N N . GLU A 1 389 ? -3.723 -27.643 1.482 1.00 89.06 389 GLU A N 1
ATOM 3127 C CA . GLU A 1 389 ? -4.194 -27.795 2.862 1.00 89.06 389 GLU A CA 1
ATOM 3128 C C . GLU A 1 389 ? -5.725 -27.794 2.984 1.00 89.06 389 GLU A C 1
ATOM 3130 O O . GLU A 1 389 ? -6.253 -28.271 3.991 1.00 89.06 389 GLU A O 1
ATOM 3135 N N . ILE A 1 390 ? -6.444 -27.287 1.977 1.00 91.75 390 ILE A N 1
ATOM 3136 C CA . ILE A 1 390 ? -7.908 -27.289 1.965 1.00 91.75 390 ILE A CA 1
ATOM 3137 C C . ILE A 1 390 ? -8.424 -28.690 1.631 1.00 91.75 390 ILE A C 1
ATOM 3139 O O . ILE A 1 390 ? -7.998 -29.341 0.675 1.00 91.75 390 ILE A O 1
ATOM 3143 N N . HIS A 1 391 ? -9.414 -29.143 2.396 1.00 88.31 391 HIS A N 1
ATOM 3144 C CA . HIS A 1 391 ? -10.071 -30.423 2.160 1.00 88.31 391 HIS A CA 1
ATOM 3145 C C . HIS A 1 391 ? -10.737 -30.472 0.767 1.00 88.31 391 HIS A C 1
ATOM 3147 O O . HIS A 1 391 ? -11.709 -29.759 0.511 1.00 88.31 391 HIS A O 1
ATOM 3153 N N . ARG A 1 392 ? -10.235 -31.335 -0.134 1.00 87.25 392 ARG A N 1
ATOM 3154 C CA . ARG A 1 392 ? -10.617 -31.387 -1.565 1.00 87.25 392 ARG A CA 1
ATOM 3155 C C . ARG A 1 392 ? -12.133 -31.397 -1.837 1.00 87.25 392 ARG A C 1
ATOM 3157 O O . ARG A 1 392 ? -12.545 -30.651 -2.721 1.00 87.25 392 ARG A O 1
ATOM 3164 N N . PRO A 1 393 ? -12.976 -32.162 -1.110 1.00 92.25 393 PRO A N 1
ATOM 3165 C CA . PRO A 1 393 ? -14.434 -32.144 -1.285 1.00 92.25 393 PRO A CA 1
ATOM 3166 C C . PRO A 1 393 ? -15.125 -30.785 -1.114 1.00 92.25 393 PRO A C 1
ATOM 3168 O O . PRO A 1 393 ? -16.252 -30.629 -1.592 1.00 92.25 393 PRO A O 1
ATOM 3171 N N . LEU A 1 394 ? -14.481 -29.813 -0.456 1.00 93.69 394 LEU A N 1
ATOM 3172 C CA . LEU A 1 394 ? -14.993 -28.444 -0.322 1.00 93.69 394 LEU A CA 1
ATOM 3173 C C . LEU A 1 394 ? -14.854 -27.630 -1.619 1.00 93.69 394 LEU A C 1
ATOM 3175 O O . LEU A 1 394 ? -15.481 -26.585 -1.749 1.00 93.69 394 LEU A O 1
ATOM 3179 N N . LEU A 1 395 ? -14.052 -28.107 -2.574 1.00 93.69 395 LEU A N 1
ATOM 3180 C CA . LEU A 1 395 ? -13.641 -27.379 -3.769 1.00 93.69 395 LEU A CA 1
ATOM 3181 C C . LEU A 1 395 ? -14.157 -28.052 -5.047 1.00 93.69 395 LEU A C 1
ATOM 3183 O O . LEU A 1 395 ? -14.352 -29.270 -5.098 1.00 93.69 395 LEU A O 1
ATOM 3187 N N . ARG A 1 396 ? -14.336 -27.260 -6.106 1.00 94.06 396 ARG A N 1
ATOM 3188 C CA . ARG A 1 396 ? -14.588 -27.741 -7.470 1.00 94.06 396 ARG A CA 1
ATOM 3189 C C . ARG A 1 396 ? -13.351 -27.504 -8.332 1.00 94.06 396 ARG A C 1
ATOM 3191 O O . ARG A 1 396 ? -12.933 -26.367 -8.505 1.00 94.06 396 ARG A O 1
ATOM 3198 N N . TRP A 1 397 ? -12.780 -28.568 -8.884 1.00 89.12 397 TRP A N 1
ATOM 3199 C CA . TRP A 1 397 ? -11.525 -28.510 -9.637 1.00 89.12 397 TRP A CA 1
ATOM 3200 C C . TRP A 1 397 ? -11.773 -28.475 -11.145 1.00 89.12 397 TRP A C 1
ATOM 3202 O O . TRP A 1 397 ? -12.575 -29.256 -11.655 1.00 89.12 397 TRP A O 1
ATOM 3212 N N . TYR A 1 398 ? -11.043 -27.614 -11.851 1.00 84.50 398 TYR A N 1
ATOM 3213 C CA . TYR A 1 398 ? -10.998 -27.567 -13.310 1.00 84.50 398 TYR A CA 1
ATOM 3214 C C . TYR A 1 398 ? -9.545 -27.615 -13.787 1.00 84.50 398 TYR A C 1
ATOM 3216 O O . TYR A 1 398 ? -8.706 -26.828 -13.337 1.00 84.50 398 TYR A O 1
ATOM 3224 N N . SER A 1 399 ? -9.258 -28.514 -14.726 1.00 66.25 399 SER A N 1
ATOM 3225 C CA . SER A 1 399 ? -7.974 -28.589 -15.421 1.00 66.25 399 SER A CA 1
ATOM 3226 C C . SER A 1 399 ? -8.176 -28.324 -16.911 1.00 66.25 399 SER A C 1
ATOM 3228 O O . SER A 1 399 ? -9.119 -28.824 -17.521 1.00 66.25 399 SER A O 1
ATOM 3230 N N . ILE A 1 400 ? -7.293 -27.515 -17.493 1.00 54.47 400 ILE A N 1
ATOM 3231 C CA . ILE A 1 400 ? -7.118 -27.415 -18.942 1.00 54.47 400 ILE A CA 1
ATOM 3232 C C . ILE A 1 400 ? -5.702 -27.917 -19.223 1.00 54.47 400 ILE A C 1
ATOM 3234 O O . ILE A 1 400 ? -4.732 -27.399 -18.668 1.00 54.47 400 ILE A O 1
ATOM 3238 N N . ALA A 1 401 ? -5.580 -28.957 -20.043 1.00 38.28 401 ALA A N 1
ATOM 3239 C CA . ALA A 1 401 ? -4.296 -29.412 -20.558 1.00 38.28 401 ALA A CA 1
ATOM 3240 C C . ALA A 1 401 ? -3.929 -28.567 -21.785 1.00 38.28 401 ALA A C 1
ATOM 3242 O O . ALA A 1 401 ? -4.748 -28.499 -22.696 1.00 38.28 401 ALA A O 1
ATOM 3243 N N . GLN A 1 402 ? -2.734 -27.949 -21.800 1.00 37.97 402 GLN A N 1
ATOM 3244 C CA . GLN A 1 402 ? -1.782 -27.903 -22.937 1.00 37.97 402 GLN A CA 1
ATOM 3245 C C . GLN A 1 402 ? -0.662 -26.830 -22.785 1.00 37.97 402 GLN A C 1
ATOM 3247 O O . GLN A 1 402 ? -0.924 -25.677 -22.457 1.00 37.97 402 GLN A O 1
ATOM 3252 N N . HIS A 1 403 ? 0.572 -27.293 -23.065 1.00 33.69 403 HIS A N 1
ATOM 3253 C CA . HIS A 1 403 ? 1.883 -26.683 -23.419 1.00 33.69 403 HIS A CA 1
ATOM 3254 C C . HIS A 1 403 ? 2.562 -25.523 -22.647 1.00 33.69 403 HIS A C 1
ATOM 3256 O O . HIS A 1 403 ? 2.037 -24.416 -22.538 1.00 33.69 403 HIS A O 1
ATOM 3262 N N . ILE A 1 404 ? 3.843 -25.775 -22.293 1.00 35.47 404 ILE A N 1
ATOM 3263 C CA . ILE A 1 404 ? 4.772 -24.954 -21.485 1.00 35.47 404 ILE A CA 1
ATOM 3264 C C . ILE A 1 404 ? 5.506 -23.840 -22.229 1.00 35.47 404 ILE A C 1
ATOM 3266 O O . ILE A 1 404 ? 6.152 -24.080 -23.238 1.00 35.47 404 ILE A O 1
ATOM 3270 N N . ALA A 1 405 ? 5.425 -22.632 -21.658 1.00 33.47 405 ALA A N 1
ATOM 3271 C CA . ALA A 1 405 ? 6.426 -21.567 -21.725 1.00 33.47 405 ALA A CA 1
ATOM 3272 C C . ALA A 1 405 ? 6.357 -20.791 -20.392 1.00 33.47 405 ALA A C 1
ATOM 3274 O O . ALA A 1 405 ? 5.262 -20.416 -19.961 1.00 33.47 405 ALA A O 1
ATOM 3275 N N . ILE A 1 406 ? 7.492 -20.628 -19.708 1.00 40.28 406 ILE A N 1
ATOM 3276 C CA . ILE A 1 406 ? 7.600 -19.989 -18.390 1.00 40.28 406 ILE A CA 1
ATOM 3277 C C . ILE A 1 406 ? 8.236 -18.611 -18.590 1.00 40.28 406 ILE A C 1
ATOM 3279 O O . ILE A 1 406 ? 9.409 -18.538 -18.918 1.00 40.28 406 ILE A O 1
ATOM 3283 N N . ASP A 1 407 ? 7.497 -17.532 -18.331 1.00 38.50 407 ASP A N 1
ATOM 3284 C CA . ASP A 1 407 ? 8.095 -16.206 -18.130 1.00 38.50 407 ASP A CA 1
ATOM 3285 C C . ASP A 1 407 ? 8.369 -16.011 -16.631 1.00 38.50 407 ASP A C 1
ATOM 3287 O O . ASP A 1 407 ? 7.441 -15.930 -15.815 1.00 38.50 407 ASP A O 1
ATOM 3291 N N . GLU A 1 408 ? 9.647 -15.964 -16.247 1.00 42.09 408 GLU A N 1
ATOM 3292 C CA . GLU A 1 408 ? 10.075 -15.496 -14.927 1.00 42.09 408 GLU A CA 1
ATOM 3293 C C . GLU A 1 408 ? 10.623 -14.076 -15.025 1.00 42.09 408 GLU A C 1
ATOM 3295 O O . GLU A 1 408 ? 11.687 -13.832 -15.595 1.00 42.09 408 GLU A O 1
ATOM 3300 N N . GLU A 1 409 ? 9.912 -13.130 -14.414 1.00 42.69 409 GLU A N 1
ATOM 3301 C CA . GLU A 1 409 ? 10.468 -11.808 -14.162 1.00 42.69 409 GLU A CA 1
ATOM 3302 C C . GLU A 1 409 ? 11.443 -11.870 -12.985 1.00 42.69 409 GLU A C 1
ATOM 3304 O O . GLU A 1 409 ? 11.125 -12.382 -11.910 1.00 42.69 409 GLU A O 1
ATOM 3309 N N . VAL A 1 410 ? 12.646 -11.341 -13.199 1.00 39.34 410 VAL A N 1
ATOM 3310 C CA . VAL A 1 410 ? 13.643 -11.139 -12.147 1.00 39.34 410 VAL A CA 1
ATOM 3311 C C . VAL A 1 410 ? 13.171 -10.003 -11.241 1.00 39.34 410 VAL A C 1
ATOM 3313 O O . VAL A 1 410 ? 13.056 -8.858 -11.679 1.00 39.34 410 VAL A O 1
ATOM 3316 N N . LEU A 1 411 ? 12.943 -10.309 -9.965 1.00 40.31 411 LEU A N 1
ATOM 3317 C CA . LEU A 1 411 ? 12.923 -9.303 -8.909 1.00 40.31 411 LEU A CA 1
ATOM 3318 C C . LEU A 1 411 ? 14.380 -8.997 -8.556 1.00 40.31 411 LEU A C 1
ATOM 3320 O O . LEU A 1 411 ? 15.006 -9.738 -7.807 1.00 40.31 411 LEU A O 1
ATOM 3324 N N . VAL A 1 412 ? 14.936 -7.938 -9.144 1.00 42.50 412 VAL A N 1
ATOM 3325 C CA . VAL A 1 412 ? 16.164 -7.334 -8.617 1.00 42.50 412 VAL A CA 1
ATOM 3326 C C . VAL A 1 412 ? 15.741 -6.453 -7.443 1.00 42.50 412 VAL A C 1
ATOM 3328 O O . VAL A 1 412 ? 14.981 -5.492 -7.629 1.00 42.50 412 VAL A O 1
ATOM 3331 N N . GLU A 1 413 ? 16.178 -6.812 -6.237 1.00 44.06 413 GLU A N 1
ATOM 3332 C CA . GLU A 1 413 ? 16.116 -5.930 -5.073 1.00 44.06 413 GLU A CA 1
ATOM 3333 C C . GLU A 1 413 ? 17.100 -4.784 -5.311 1.00 44.06 413 GLU A C 1
ATOM 3335 O O . GLU A 1 413 ? 18.309 -4.963 -5.223 1.00 44.06 413 GLU A O 1
ATOM 3340 N N . ASN A 1 414 ? 16.583 -3.606 -5.656 1.00 49.97 414 ASN A N 1
ATOM 3341 C CA . ASN A 1 414 ? 17.373 -2.390 -5.546 1.00 49.97 414 ASN A CA 1
ATOM 3342 C C . ASN A 1 414 ? 17.126 -1.829 -4.153 1.00 49.97 414 ASN A C 1
ATOM 3344 O O . ASN A 1 414 ? 15.982 -1.532 -3.806 1.00 49.97 414 ASN A O 1
ATOM 3348 N N . LYS A 1 415 ? 18.198 -1.660 -3.384 1.00 64.19 415 LYS A N 1
ATOM 3349 C CA . LYS A 1 415 ? 18.185 -0.880 -2.151 1.00 64.19 415 LYS A CA 1
ATOM 3350 C C . LYS A 1 415 ? 18.346 0.594 -2.525 1.00 64.19 415 LYS A C 1
ATOM 3352 O O . LYS A 1 415 ? 19.427 1.169 -2.424 1.00 64.19 415 LYS A O 1
ATOM 3357 N N . ASP A 1 416 ? 17.297 1.190 -3.084 1.00 75.56 416 ASP A N 1
ATOM 3358 C CA . ASP A 1 416 ? 17.280 2.643 -3.236 1.00 75.56 416 ASP A CA 1
ATOM 3359 C C . ASP A 1 416 ? 16.959 3.318 -1.898 1.00 75.56 416 ASP A C 1
ATOM 3361 O O . ASP A 1 416 ? 16.316 2.754 -1.007 1.00 75.56 416 ASP A O 1
ATOM 3365 N N . ILE A 1 417 ? 17.473 4.535 -1.757 1.00 80.81 417 ILE A N 1
ATOM 3366 C CA . ILE A 1 417 ? 17.399 5.303 -0.516 1.00 80.81 417 ILE A CA 1
ATOM 3367 C C . ILE A 1 417 ? 15.955 5.629 -0.106 1.00 80.81 417 ILE A C 1
ATOM 3369 O O . ILE A 1 417 ? 15.629 5.642 1.079 1.00 80.81 417 ILE A O 1
ATOM 3373 N N . GLU A 1 418 ? 15.080 5.841 -1.090 1.00 75.94 418 GLU A N 1
ATOM 3374 C CA . GLU A 1 418 ? 13.662 6.140 -0.893 1.00 75.94 418 GLU A CA 1
ATOM 3375 C C . GLU A 1 418 ? 12.948 4.931 -0.277 1.00 75.94 418 GLU A C 1
ATOM 3377 O O . GLU A 1 418 ? 12.288 5.058 0.753 1.00 75.94 418 GLU A O 1
ATOM 3382 N N . SER A 1 419 ? 13.163 3.740 -0.839 1.00 72.19 419 SER A N 1
ATOM 3383 C CA . SER A 1 419 ? 12.614 2.477 -0.340 1.00 72.19 419 SER A CA 1
ATOM 3384 C C . SER A 1 419 ? 13.107 2.150 1.070 1.00 72.19 419 SER A C 1
ATOM 3386 O O . SER A 1 419 ? 12.328 1.658 1.888 1.00 72.19 419 SER A O 1
ATOM 3388 N N . TYR A 1 420 ? 14.374 2.450 1.382 1.00 81.31 420 TYR A N 1
ATOM 3389 C CA . TYR A 1 420 ? 14.924 2.263 2.727 1.00 81.31 420 TYR A CA 1
ATOM 3390 C C . TYR A 1 420 ? 14.205 3.150 3.754 1.00 81.31 420 TYR A C 1
ATOM 3392 O O . TYR A 1 420 ? 13.667 2.636 4.737 1.00 81.31 420 TYR A O 1
ATOM 3400 N N . PHE A 1 421 ? 14.108 4.462 3.517 1.00 81.50 421 PHE A N 1
ATOM 3401 C CA . PHE A 1 421 ? 13.468 5.380 4.469 1.00 81.50 421 PHE A CA 1
ATOM 3402 C C . PHE A 1 421 ? 11.940 5.244 4.526 1.00 81.50 421 PHE A C 1
ATOM 3404 O O . PHE A 1 421 ? 11.353 5.525 5.568 1.00 81.50 421 PHE A O 1
ATOM 3411 N N . MET A 1 422 ? 11.286 4.733 3.476 1.00 72.25 422 MET A N 1
ATOM 3412 C CA . MET A 1 422 ? 9.862 4.369 3.530 1.00 72.25 422 MET A CA 1
ATOM 3413 C C . MET A 1 422 ? 9.553 3.267 4.557 1.00 72.25 422 MET A C 1
ATOM 3415 O O . MET A 1 422 ? 8.407 3.150 4.988 1.00 72.25 422 MET A O 1
ATOM 3419 N N . SER A 1 423 ? 10.546 2.461 4.951 1.00 72.12 423 SER A N 1
ATOM 3420 C CA . SER A 1 423 ? 10.379 1.418 5.973 1.00 72.12 423 SER A CA 1
ATOM 3421 C C . SER A 1 423 ? 10.506 1.929 7.414 1.00 72.12 423 SER A C 1
ATOM 3423 O O . SER A 1 423 ? 10.231 1.185 8.356 1.00 72.12 423 SER A O 1
ATOM 3425 N N . TRP A 1 424 ? 10.923 3.184 7.609 1.00 80.75 424 TRP A N 1
ATOM 3426 C CA . TRP A 1 424 ? 11.155 3.741 8.939 1.00 80.75 424 TRP A CA 1
ATOM 3427 C C . TRP A 1 424 ? 9.851 4.044 9.679 1.00 80.75 424 TRP A C 1
ATOM 3429 O O . TRP A 1 424 ? 8.859 4.491 9.109 1.00 80.75 424 TRP A O 1
ATOM 3439 N N . THR A 1 425 ? 9.886 3.839 10.992 1.00 79.94 425 THR A N 1
ATOM 3440 C CA . THR A 1 425 ? 8.782 4.092 11.924 1.00 79.94 425 THR A CA 1
ATOM 3441 C C . THR A 1 425 ? 9.049 5.335 12.778 1.00 79.94 425 THR A C 1
ATOM 3443 O O . THR A 1 425 ? 10.166 5.859 12.810 1.00 79.94 425 THR A O 1
ATOM 3446 N N . GLY A 1 426 ? 8.046 5.788 13.541 1.00 80.38 426 GLY A N 1
ATOM 3447 C CA . GLY A 1 426 ? 8.189 6.902 14.489 1.00 80.38 426 GLY A CA 1
ATOM 3448 C C . GLY A 1 426 ? 9.350 6.738 15.484 1.00 80.38 426 GLY A C 1
ATOM 3449 O O . GLY A 1 426 ? 9.973 7.731 15.859 1.00 80.38 426 GLY A O 1
ATOM 3450 N N . GLU A 1 427 ? 9.696 5.502 15.860 1.00 82.50 427 GLU A N 1
ATOM 3451 C CA . GLU A 1 427 ? 10.846 5.223 16.729 1.00 82.50 427 GLU A CA 1
ATOM 3452 C C . GLU A 1 427 ? 12.184 5.495 16.035 1.00 82.50 427 GLU A C 1
ATOM 3454 O O . GLU A 1 427 ? 13.092 6.070 16.634 1.00 82.50 427 GLU A O 1
ATOM 3459 N N . ASN A 1 428 ? 12.311 5.154 14.748 1.00 86.38 428 ASN A N 1
ATOM 3460 C CA . ASN A 1 428 ? 13.520 5.455 13.978 1.00 86.38 428 ASN A CA 1
ATOM 3461 C C . ASN A 1 428 ? 13.765 6.973 13.934 1.00 86.38 428 ASN A C 1
ATOM 3463 O O . ASN A 1 428 ? 14.883 7.429 14.184 1.00 86.38 428 ASN A O 1
ATOM 3467 N N . PHE A 1 429 ? 12.705 7.759 13.711 1.00 84.44 429 PHE A N 1
ATOM 3468 C CA . PHE A 1 429 ? 12.779 9.223 13.678 1.00 84.44 429 PHE A CA 1
ATOM 3469 C C . PHE A 1 429 ? 13.064 9.857 15.045 1.00 84.44 429 PHE A C 1
ATOM 3471 O O . PHE A 1 429 ? 13.736 10.885 15.113 1.00 84.44 429 PHE A O 1
ATOM 3478 N N . ARG A 1 430 ? 12.613 9.258 16.150 1.00 81.94 430 ARG A N 1
ATOM 3479 C CA . ARG A 1 430 ? 13.030 9.674 17.501 1.00 81.94 430 ARG A CA 1
ATOM 3480 C C . ARG A 1 430 ? 14.490 9.362 17.772 1.00 81.94 430 ARG A C 1
ATOM 3482 O O . ARG A 1 430 ? 15.247 10.238 18.191 1.00 81.94 430 ARG A O 1
ATOM 3489 N N . SER A 1 431 ? 14.880 8.118 17.509 1.00 87.19 431 SER A N 1
ATOM 3490 C CA . SER A 1 431 ? 16.224 7.614 17.769 1.00 87.19 431 SER A CA 1
ATOM 3491 C C . SER A 1 431 ? 17.272 8.470 17.062 1.00 87.19 431 SER A C 1
ATOM 3493 O O . SER A 1 431 ? 18.245 8.885 17.692 1.00 87.19 431 SER A O 1
ATOM 3495 N N . ILE A 1 432 ? 17.048 8.821 15.793 1.00 86.75 432 ILE A N 1
ATOM 3496 C CA . ILE A 1 432 ? 18.001 9.644 15.043 1.00 86.75 432 ILE A CA 1
ATOM 3497 C C . ILE A 1 432 ? 18.142 11.072 15.603 1.00 86.75 432 ILE A C 1
ATOM 3499 O O . ILE A 1 432 ? 19.251 11.606 15.609 1.00 86.75 432 ILE A O 1
ATOM 3503 N N . LYS A 1 433 ? 17.076 11.676 16.157 1.00 81.19 433 LYS A N 1
ATOM 3504 C CA . LYS A 1 433 ? 17.161 12.988 16.835 1.00 81.19 433 LYS A CA 1
ATOM 3505 C C . LYS A 1 433 ? 18.036 12.926 18.080 1.00 81.19 433 LYS A C 1
ATOM 3507 O O . LYS A 1 433 ? 18.833 13.824 18.319 1.00 81.19 433 LYS A O 1
ATOM 3512 N N . SER A 1 434 ? 17.888 11.859 18.863 1.00 83.31 434 SER A N 1
ATOM 3513 C CA . SER A 1 434 ? 18.671 11.662 20.088 1.00 83.31 434 SER A CA 1
ATOM 3514 C C . SER A 1 434 ? 20.137 11.300 19.826 1.00 83.31 434 SER A C 1
ATOM 3516 O O . SER A 1 434 ? 20.967 11.436 20.717 1.00 83.31 434 SER A O 1
ATOM 3518 N N . ALA A 1 435 ? 20.468 10.863 18.607 1.00 85.25 435 ALA A N 1
ATOM 3519 C CA . ALA A 1 435 ? 21.802 10.396 18.240 1.00 85.25 435 ALA A CA 1
ATOM 3520 C C . ALA A 1 435 ? 22.808 11.522 17.920 1.00 85.25 435 ALA A C 1
ATOM 3522 O O . ALA A 1 435 ? 23.946 11.213 17.569 1.00 85.25 435 ALA A O 1
ATOM 3523 N N . ASP A 1 436 ? 22.406 12.800 18.001 1.00 83.06 436 ASP A N 1
ATOM 3524 C CA . ASP A 1 436 ? 23.261 13.974 17.724 1.00 83.06 436 ASP A CA 1
ATOM 3525 C C . ASP A 1 436 ? 24.039 13.850 16.395 1.00 83.06 436 ASP A C 1
ATOM 3527 O O . ASP A 1 436 ? 25.252 14.077 16.300 1.00 83.06 436 ASP A O 1
ATOM 3531 N N . CYS A 1 437 ? 23.331 13.374 15.364 1.00 88.62 437 CYS A N 1
ATOM 3532 C CA . CYS A 1 437 ? 23.881 13.101 14.035 1.00 88.62 437 CYS A CA 1
ATOM 3533 C C . CYS A 1 437 ? 23.254 13.957 12.922 1.00 88.62 437 CYS A C 1
ATOM 3535 O O . CYS A 1 437 ? 23.767 13.996 11.804 1.00 88.62 437 CYS A O 1
ATOM 3537 N N . LEU A 1 438 ? 22.171 14.674 13.229 1.00 90.25 438 LEU A N 1
ATOM 3538 C CA . LEU A 1 438 ? 21.547 15.650 12.338 1.00 90.25 438 LEU A CA 1
ATOM 3539 C C . LEU A 1 438 ? 22.210 17.029 12.506 1.00 90.25 438 LEU A C 1
ATOM 3541 O O . LEU A 1 438 ? 22.823 17.281 13.545 1.00 90.25 438 LEU A O 1
ATOM 3545 N N . PRO A 1 439 ? 22.084 17.944 11.528 1.00 89.00 439 PRO A N 1
ATOM 3546 C CA . PRO A 1 439 ? 22.509 19.330 11.709 1.00 89.00 439 PRO A CA 1
ATOM 3547 C C . PRO A 1 439 ? 21.869 19.958 12.962 1.00 89.00 439 PRO A C 1
ATOM 3549 O O . PRO A 1 439 ? 20.668 19.816 13.201 1.00 89.00 439 PRO A O 1
ATOM 3552 N N . SER A 1 440 ? 22.656 20.657 13.783 1.00 83.88 440 SER A N 1
ATOM 3553 C CA . SER A 1 440 ? 22.154 21.277 15.019 1.00 83.88 440 SER A CA 1
ATOM 3554 C C . SER A 1 440 ? 21.108 22.352 14.711 1.00 83.88 440 SER A C 1
ATOM 3556 O O . SER A 1 440 ? 21.298 23.145 13.795 1.00 83.88 440 SER A O 1
ATOM 3558 N N . ASN A 1 441 ? 20.007 22.409 15.466 1.00 79.69 441 ASN A N 1
ATOM 3559 C CA . ASN A 1 441 ? 18.898 23.357 15.246 1.00 79.69 441 ASN A CA 1
ATOM 3560 C C . ASN A 1 441 ? 18.361 23.357 13.803 1.00 79.69 441 ASN A C 1
ATOM 3562 O O . ASN A 1 441 ? 17.885 24.374 13.306 1.00 79.69 441 ASN A O 1
ATOM 3566 N N . MET A 1 442 ? 18.433 22.213 13.116 1.00 85.00 442 MET A N 1
ATOM 3567 C CA . MET A 1 442 ? 18.067 22.085 11.707 1.00 85.00 442 MET A CA 1
ATOM 3568 C C . MET A 1 442 ? 16.698 22.691 11.369 1.00 85.00 442 MET A C 1
ATOM 3570 O O . MET A 1 442 ? 16.589 23.397 10.376 1.00 85.00 442 MET A O 1
ATOM 3574 N N . GLN A 1 443 ? 15.671 22.463 12.197 1.00 78.62 443 GLN A N 1
ATOM 3575 C CA . GLN A 1 443 ? 14.336 23.041 11.978 1.00 78.62 443 GLN A CA 1
ATOM 3576 C C . GLN A 1 443 ? 14.342 24.571 11.931 1.00 78.62 443 GLN A C 1
ATOM 3578 O O . GLN A 1 443 ? 13.641 25.152 11.112 1.00 78.62 443 GLN A O 1
ATOM 3583 N N . GLU A 1 444 ? 15.130 25.213 12.791 1.00 81.62 444 GLU A N 1
ATOM 3584 C CA . GLU A 1 444 ? 15.238 26.673 12.868 1.00 81.62 444 GLU A CA 1
ATOM 3585 C C . GLU A 1 444 ? 16.065 27.239 11.706 1.00 81.62 444 GLU A C 1
ATOM 3587 O O . GLU A 1 444 ? 15.863 28.379 11.296 1.00 81.62 444 GLU A O 1
ATOM 3592 N N . GLN A 1 445 ? 16.984 26.437 11.157 1.00 85.19 445 GLN A N 1
ATOM 3593 C CA . GLN A 1 445 ? 17.818 26.816 10.016 1.00 85.19 445 GLN A CA 1
ATOM 3594 C C . GLN A 1 445 ? 17.113 26.678 8.663 1.00 85.19 445 GLN A C 1
ATOM 3596 O O . GLN A 1 445 ? 17.571 27.279 7.690 1.00 85.19 445 GLN A O 1
ATOM 3601 N N . ILE A 1 446 ? 16.039 25.884 8.570 1.00 88.50 446 ILE A N 1
ATOM 3602 C CA . ILE A 1 446 ? 15.315 25.695 7.311 1.00 88.50 446 ILE A CA 1
ATOM 3603 C C . ILE A 1 446 ? 14.627 27.006 6.921 1.00 88.50 446 ILE A C 1
ATOM 3605 O O . ILE A 1 446 ? 13.653 27.439 7.537 1.00 88.50 446 ILE A O 1
ATOM 3609 N N . GLN A 1 447 ? 15.108 27.616 5.843 1.00 88.25 447 GLN A N 1
ATOM 3610 C CA . GLN A 1 447 ? 14.524 28.827 5.278 1.00 88.25 447 GLN A CA 1
ATOM 3611 C C . GLN A 1 447 ? 13.505 28.447 4.212 1.00 88.25 447 GLN A C 1
ATOM 3613 O O . GLN A 1 447 ? 13.875 27.907 3.169 1.00 88.25 447 GLN A O 1
ATOM 3618 N N . VAL A 1 448 ? 12.227 28.738 4.464 1.00 89.19 448 VAL A N 1
ATOM 3619 C CA . VAL A 1 448 ? 11.141 28.469 3.515 1.00 89.19 448 VAL A CA 1
ATOM 3620 C C . VAL A 1 448 ? 10.713 29.761 2.826 1.00 89.19 448 VAL A C 1
ATOM 3622 O O . VAL A 1 448 ? 10.276 30.706 3.478 1.00 89.19 448 VAL A O 1
ATOM 3625 N N . SER A 1 449 ? 10.792 29.777 1.501 1.00 90.19 449 SER A N 1
ATOM 3626 C CA . SER A 1 449 ? 10.214 30.802 0.633 1.00 90.19 449 SER A CA 1
ATOM 3627 C C . SER A 1 449 ? 9.130 30.195 -0.260 1.00 90.19 449 SER A C 1
ATOM 3629 O O . SER A 1 449 ? 8.971 28.975 -0.339 1.00 90.19 449 SER A O 1
ATOM 3631 N N . ASN A 1 450 ? 8.356 31.044 -0.930 1.00 87.56 450 ASN A N 1
ATOM 3632 C CA . ASN A 1 450 ? 7.358 30.605 -1.896 1.00 87.56 450 ASN A CA 1
ATOM 3633 C C . ASN A 1 450 ? 7.332 31.566 -3.086 1.00 87.56 450 ASN A C 1
ATOM 3635 O O . ASN A 1 450 ? 7.369 32.775 -2.860 1.00 87.56 450 ASN A O 1
ATOM 3639 N N . TYR A 1 451 ? 7.281 31.041 -4.311 1.00 87.25 451 TYR A N 1
ATOM 3640 C CA . TYR A 1 451 ? 7.127 31.875 -5.508 1.00 87.25 451 TYR A CA 1
ATOM 3641 C C . TYR A 1 451 ? 5.658 32.118 -5.895 1.00 87.25 451 TYR A C 1
ATOM 3643 O O . TYR A 1 451 ? 5.363 33.132 -6.518 1.00 87.25 451 TYR A O 1
ATOM 3651 N N . PHE A 1 452 ? 4.712 31.289 -5.436 1.00 84.06 452 PHE A N 1
ATOM 3652 C CA . PHE A 1 452 ? 3.285 31.611 -5.514 1.00 84.06 452 PHE A CA 1
ATOM 3653 C C . PHE A 1 452 ? 2.870 32.590 -4.418 1.00 84.06 452 PHE A C 1
ATOM 3655 O O . PHE A 1 452 ? 3.411 32.588 -3.303 1.00 84.06 452 PHE A O 1
ATOM 3662 N N . ARG A 1 453 ? 1.841 33.402 -4.698 1.00 80.62 453 ARG A N 1
ATOM 3663 C CA . ARG A 1 453 ? 1.292 34.313 -3.688 1.00 80.62 453 ARG A CA 1
ATOM 3664 C C . ARG A 1 453 ? 0.661 33.521 -2.545 1.00 80.62 453 ARG A C 1
ATOM 3666 O O . ARG A 1 453 ? 0.335 32.335 -2.644 1.00 80.62 453 ARG A O 1
ATOM 3673 N N . GLN A 1 454 ? 0.489 34.180 -1.404 1.00 75.19 454 GLN A N 1
ATOM 3674 C CA . GLN A 1 454 ? -0.098 33.538 -0.234 1.00 75.19 454 GLN A CA 1
ATOM 3675 C C . GLN A 1 454 ? -1.516 33.029 -0.550 1.00 75.19 454 GLN A C 1
ATOM 3677 O O . GLN A 1 454 ? -2.375 33.790 -0.979 1.00 75.19 454 GLN A O 1
ATOM 3682 N N . GLY A 1 455 ? -1.750 31.733 -0.325 1.00 71.38 455 GLY A N 1
ATOM 3683 C CA . GLY A 1 455 ? -3.014 31.061 -0.648 1.00 71.38 455 GLY A CA 1
ATOM 3684 C C . GLY A 1 455 ? -3.091 30.469 -2.060 1.00 71.38 455 GLY A C 1
ATOM 3685 O O . GLY A 1 455 ? -3.989 29.673 -2.311 1.00 71.38 455 GLY A O 1
ATOM 3686 N N . GLU A 1 456 ? -2.142 30.780 -2.945 1.00 81.31 456 GLU A N 1
ATOM 3687 C CA . GLU A 1 456 ? -2.054 30.187 -4.281 1.00 81.31 456 GLU A CA 1
ATOM 3688 C C . GLU A 1 456 ? -1.233 28.882 -4.266 1.00 81.31 456 GLU A C 1
ATOM 3690 O O . GLU A 1 456 ? -0.276 28.708 -3.492 1.00 81.31 456 GLU A O 1
ATOM 3695 N N . SER A 1 457 ? -1.660 27.953 -5.121 1.00 83.69 457 SER A N 1
ATOM 3696 C CA . SER A 1 457 ? -1.004 26.689 -5.465 1.00 83.69 457 SER A CA 1
ATOM 3697 C C . SER A 1 457 ? -1.601 26.155 -6.766 1.00 83.69 457 SER A C 1
ATOM 3699 O O . SER A 1 457 ? -2.787 26.371 -7.031 1.00 83.69 457 SER A O 1
ATOM 3701 N N . TYR A 1 458 ? -0.828 25.391 -7.527 1.00 88.06 458 TYR A N 1
ATOM 3702 C CA . TYR A 1 458 ? -1.347 24.615 -8.641 1.00 88.06 458 TYR A CA 1
ATOM 3703 C C . TYR A 1 458 ? -1.947 23.301 -8.133 1.00 88.06 458 TYR A C 1
ATOM 3705 O O . TYR A 1 458 ? -1.258 22.436 -7.592 1.00 88.06 458 TYR A O 1
ATOM 3713 N N . CYS A 1 459 ? -3.256 23.148 -8.295 1.00 86.81 459 CYS A N 1
ATOM 3714 C CA . CYS A 1 459 ? -3.945 21.911 -7.950 1.00 86.81 459 CYS A CA 1
ATOM 3715 C C . CYS A 1 459 ? -3.679 20.845 -9.013 1.00 86.81 459 CYS A C 1
ATOM 3717 O O . CYS A 1 459 ? -3.693 21.149 -10.206 1.00 86.81 459 CYS A O 1
ATOM 3719 N N . VAL A 1 460 ? -3.536 19.581 -8.601 1.00 89.00 460 VAL A N 1
ATOM 3720 C CA . VAL A 1 460 ? -3.530 18.478 -9.571 1.00 89.00 460 VAL A CA 1
ATOM 3721 C C . VAL A 1 460 ? -4.850 18.502 -10.358 1.00 89.00 460 VAL A C 1
ATOM 3723 O O . VAL A 1 460 ? -5.923 18.499 -9.736 1.00 89.00 460 VAL A O 1
ATOM 3726 N N . PRO A 1 461 ? -4.798 18.539 -11.704 1.00 90.44 461 PRO A N 1
ATOM 3727 C CA . PRO A 1 461 ? -5.995 18.596 -12.531 1.00 90.44 461 PRO A CA 1
ATOM 3728 C C . PRO A 1 461 ? -6.885 17.357 -12.378 1.00 90.44 461 PRO A C 1
ATOM 3730 O O . PRO A 1 461 ? -6.396 16.237 -12.231 1.00 90.44 461 PRO A O 1
ATOM 3733 N N . ASP A 1 462 ? -8.203 17.525 -12.507 1.00 87.94 462 ASP A N 1
ATOM 3734 C CA . ASP A 1 462 ? -9.166 16.420 -12.371 1.00 87.94 462 ASP A CA 1
ATOM 3735 C C . ASP A 1 462 ? -8.952 15.291 -13.392 1.00 87.94 462 ASP A C 1
ATOM 3737 O O . ASP A 1 462 ? -9.208 14.120 -13.095 1.00 87.94 462 ASP A O 1
ATOM 3741 N N . TRP A 1 463 ? -8.431 15.613 -14.581 1.00 90.12 463 TRP A N 1
ATOM 3742 C CA . TRP A 1 463 ? -8.112 14.610 -15.594 1.00 90.12 463 TRP A CA 1
ATOM 3743 C C . TRP A 1 463 ? -7.034 13.626 -15.119 1.00 90.12 463 TRP A C 1
ATOM 3745 O O . TRP A 1 463 ? -7.105 12.448 -15.458 1.00 90.12 463 TRP A O 1
ATOM 3755 N N . VAL A 1 464 ? -6.095 14.056 -14.272 1.00 90.19 464 VAL A N 1
ATOM 3756 C CA . VAL A 1 464 ? -5.040 13.187 -13.726 1.00 90.19 464 VAL A CA 1
ATOM 3757 C C . VAL A 1 464 ? -5.648 12.107 -12.830 1.00 90.19 464 VAL A C 1
ATOM 3759 O O . VAL A 1 464 ? -5.276 10.936 -12.911 1.00 90.19 464 VAL A O 1
ATOM 3762 N N . PHE A 1 465 ? -6.638 12.477 -12.012 1.00 84.94 465 PHE A N 1
ATOM 3763 C CA . PHE A 1 465 ? -7.387 11.528 -11.185 1.00 84.94 465 PHE A CA 1
ATOM 3764 C C . PHE A 1 465 ? -8.255 10.601 -12.039 1.00 84.94 465 PHE A C 1
ATOM 3766 O O . PHE A 1 465 ? -8.321 9.403 -11.776 1.00 84.94 465 PHE A O 1
ATOM 3773 N N . ARG A 1 466 ? -8.889 11.134 -13.092 1.00 84.62 466 ARG A N 1
ATOM 3774 C CA . ARG A 1 466 ? -9.681 10.349 -14.053 1.00 84.62 466 ARG A CA 1
ATOM 3775 C C . ARG A 1 466 ? -8.843 9.271 -14.748 1.00 84.62 466 ARG A C 1
ATOM 3777 O O . ARG A 1 466 ? -9.360 8.185 -14.999 1.00 84.62 466 ARG A O 1
ATOM 3784 N N . LEU A 1 467 ? -7.582 9.567 -15.061 1.00 85.50 467 LEU A N 1
ATOM 3785 C CA . LEU A 1 467 ? -6.658 8.626 -15.700 1.00 85.50 467 LEU A CA 1
ATOM 3786 C C . LEU A 1 467 ? -5.882 7.759 -14.692 1.00 85.50 467 LEU A C 1
ATOM 3788 O O . LEU A 1 467 ? -5.206 6.818 -15.104 1.00 85.50 467 LEU A O 1
ATOM 3792 N N . ASP A 1 468 ? -6.011 8.012 -13.386 1.00 84.00 468 ASP A N 1
ATOM 3793 C CA . ASP A 1 468 ? -5.244 7.331 -12.333 1.00 84.00 468 ASP A CA 1
ATOM 3794 C C . ASP A 1 468 ? -3.723 7.375 -12.601 1.00 84.00 468 ASP A C 1
ATOM 3796 O O . ASP A 1 468 ? -3.020 6.361 -12.561 1.00 84.00 468 ASP A O 1
ATOM 3800 N N . SER A 1 469 ? -3.237 8.574 -12.941 1.00 87.75 469 SER A N 1
ATOM 3801 C CA . SER A 1 469 ? -1.869 8.824 -13.416 1.00 87.75 469 SER A CA 1
ATOM 3802 C C . SER A 1 469 ? -1.138 9.885 -12.580 1.00 87.75 469 SER A C 1
ATOM 3804 O O . SER A 1 469 ? -0.381 10.684 -13.127 1.00 87.75 469 SER A O 1
ATOM 3806 N N . ILE A 1 470 ? -1.397 9.967 -11.267 1.00 87.62 470 ILE A N 1
ATOM 3807 C CA . ILE A 1 470 ? -0.797 11.004 -10.398 1.00 87.62 470 ILE A CA 1
ATOM 3808 C C . ILE A 1 470 ? 0.732 10.904 -10.369 1.00 87.62 470 ILE A C 1
ATOM 3810 O O . ILE A 1 470 ? 1.409 11.915 -10.533 1.00 87.62 470 ILE A O 1
ATOM 3814 N N . SER A 1 471 ? 1.281 9.699 -10.200 1.00 86.38 471 SER A N 1
ATOM 3815 C CA . SER A 1 471 ? 2.734 9.480 -10.221 1.00 86.38 471 SER A CA 1
ATOM 3816 C C . SER A 1 471 ? 3.344 9.895 -11.561 1.00 86.38 471 SER A C 1
ATOM 3818 O O . SER A 1 471 ? 4.354 10.592 -11.600 1.00 86.38 471 SER A O 1
ATOM 3820 N N . ASP A 1 472 ? 2.690 9.535 -12.668 1.00 91.62 472 ASP A N 1
ATOM 3821 C CA . ASP A 1 472 ? 3.140 9.909 -14.012 1.00 91.62 472 ASP A CA 1
ATOM 3822 C C . ASP A 1 472 ? 3.020 11.422 -14.246 1.00 91.62 472 ASP A C 1
ATOM 3824 O O . ASP A 1 472 ? 3.835 12.000 -14.955 1.00 91.62 472 ASP A O 1
ATOM 3828 N N . PHE A 1 473 ? 2.050 12.090 -13.615 1.00 93.19 473 PHE A N 1
ATOM 3829 C CA . PHE A 1 473 ? 1.905 13.543 -13.667 1.00 93.19 473 PHE A CA 1
ATOM 3830 C C . PHE A 1 473 ? 3.028 14.269 -12.913 1.00 93.19 473 PHE A C 1
ATOM 3832 O O . PHE A 1 473 ? 3.565 15.254 -13.418 1.00 93.19 473 PHE A O 1
ATOM 3839 N N . TYR A 1 474 ? 3.453 13.769 -11.749 1.00 92.00 474 TYR A N 1
ATOM 3840 C CA . TYR A 1 474 ? 4.636 14.312 -11.072 1.00 92.00 474 TYR A CA 1
ATOM 3841 C C . TYR A 1 474 ? 5.908 14.095 -11.893 1.00 92.00 474 TYR A C 1
ATOM 3843 O O . TYR A 1 474 ? 6.704 15.025 -12.039 1.00 92.00 474 TYR A O 1
ATOM 3851 N N . ALA A 1 475 ? 6.066 12.913 -12.497 1.00 91.44 475 ALA A N 1
ATOM 3852 C CA . ALA A 1 475 ? 7.157 12.649 -13.429 1.00 91.44 475 ALA A CA 1
ATOM 3853 C C . ALA A 1 475 ? 7.107 13.600 -14.640 1.00 91.44 475 ALA A C 1
ATOM 3855 O O . ALA A 1 475 ? 8.133 14.149 -15.024 1.00 91.44 475 ALA A O 1
ATOM 3856 N N . PHE A 1 476 ? 5.920 13.872 -15.189 1.00 93.62 476 PHE A N 1
ATOM 3857 C CA . PHE A 1 476 ? 5.710 14.808 -16.297 1.00 93.62 476 PHE A CA 1
ATOM 3858 C C . PHE A 1 476 ? 6.176 16.228 -15.957 1.00 93.62 476 PHE A C 1
ATOM 3860 O O . PHE A 1 476 ? 6.925 16.818 -16.735 1.00 93.62 476 PHE A O 1
ATOM 3867 N N . ILE A 1 477 ? 5.809 16.748 -14.781 1.00 93.12 477 ILE A N 1
ATOM 3868 C CA . ILE A 1 477 ? 6.269 18.067 -14.316 1.00 93.12 477 ILE A CA 1
ATOM 3869 C C . ILE A 1 477 ? 7.787 18.073 -14.138 1.00 93.12 477 ILE A C 1
ATOM 3871 O O . ILE A 1 477 ? 8.471 18.952 -14.660 1.00 93.12 477 ILE A O 1
ATOM 3875 N N . ARG A 1 478 ? 8.322 17.063 -13.440 1.00 91.88 478 ARG A N 1
ATOM 3876 C CA . ARG A 1 478 ? 9.759 16.910 -13.187 1.00 91.88 478 ARG A CA 1
ATOM 3877 C C . ARG A 1 478 ? 10.558 16.890 -14.493 1.00 91.88 478 ARG A C 1
ATOM 3879 O O . ARG A 1 478 ? 11.558 17.592 -14.607 1.00 91.88 478 ARG A O 1
ATOM 3886 N N . TYR A 1 479 ? 10.106 16.130 -15.489 1.00 90.31 479 TYR A N 1
ATOM 3887 C CA . TYR A 1 479 ? 10.751 16.045 -16.800 1.00 90.31 479 TYR A CA 1
ATOM 3888 C C . TYR A 1 479 ? 10.607 17.328 -17.618 1.00 90.31 479 TYR A C 1
ATOM 3890 O O . TYR A 1 479 ? 11.546 17.686 -18.323 1.00 90.31 479 TYR A O 1
ATOM 3898 N N . GLY A 1 480 ? 9.488 18.046 -17.494 1.00 91.19 480 GLY A N 1
ATOM 3899 C CA . GLY A 1 480 ? 9.314 19.362 -18.112 1.00 91.19 480 GLY A CA 1
ATOM 3900 C C . GLY A 1 480 ? 10.338 20.382 -17.616 1.00 91.19 480 GLY A C 1
ATOM 3901 O O . GLY A 1 480 ? 11.014 21.001 -18.436 1.00 91.19 480 GLY A O 1
ATOM 3902 N N . ILE A 1 481 ? 10.507 20.479 -16.292 1.00 91.38 481 ILE A N 1
ATOM 3903 C CA . ILE A 1 481 ? 11.475 21.383 -15.645 1.00 91.38 481 ILE A CA 1
ATOM 3904 C C . ILE A 1 481 ? 12.906 21.038 -16.071 1.00 91.38 481 ILE A C 1
ATOM 3906 O O . ILE A 1 481 ? 13.661 21.903 -16.510 1.00 91.38 481 ILE A O 1
ATOM 3910 N N . LEU A 1 482 ? 13.285 19.761 -15.971 1.00 90.44 482 LEU A N 1
ATOM 3911 C CA . LEU A 1 482 ? 14.632 19.307 -16.326 1.00 90.44 482 LEU A CA 1
ATOM 3912 C C . LEU A 1 482 ? 14.945 19.566 -17.805 1.00 90.44 482 LEU A C 1
ATOM 3914 O O . LEU A 1 482 ? 16.041 20.019 -18.135 1.00 90.44 482 LEU A O 1
ATOM 3918 N N . ARG A 1 483 ? 13.963 19.369 -18.689 1.00 90.56 483 ARG A N 1
ATOM 3919 C CA . ARG A 1 483 ? 14.113 19.669 -20.111 1.00 90.56 483 ARG A CA 1
ATOM 3920 C C . ARG A 1 483 ? 14.362 21.150 -20.378 1.00 90.56 483 ARG A C 1
ATOM 3922 O O . ARG A 1 483 ? 15.240 21.457 -21.179 1.00 90.56 483 ARG A O 1
ATOM 3929 N N . GLU A 1 484 ? 13.644 22.054 -19.710 1.00 89.31 484 GLU A N 1
ATOM 3930 C CA . GLU A 1 484 ? 13.898 23.499 -19.829 1.00 89.31 484 GLU A CA 1
ATOM 3931 C C . GLU A 1 484 ? 15.306 23.868 -19.342 1.00 89.31 484 GLU A C 1
ATOM 3933 O O . GLU A 1 484 ? 16.014 24.631 -20.003 1.00 89.31 484 GLU A O 1
ATOM 3938 N N . ILE A 1 485 ? 15.774 23.244 -18.256 1.00 89.19 485 ILE A N 1
ATOM 3939 C CA . ILE A 1 485 ? 17.163 23.375 -17.792 1.00 89.19 485 ILE A CA 1
ATOM 3940 C C . ILE A 1 485 ? 18.142 22.891 -18.867 1.00 89.19 485 ILE A C 1
ATOM 3942 O O . ILE A 1 485 ? 19.110 23.587 -19.153 1.00 89.19 485 ILE A O 1
ATOM 3946 N N . GLY A 1 486 ? 17.892 21.744 -19.503 1.00 89.00 486 GLY A N 1
ATOM 3947 C CA . GLY A 1 486 ? 18.734 21.218 -20.581 1.00 89.00 486 GLY A CA 1
ATOM 3948 C C . GLY A 1 486 ? 18.757 22.099 -21.837 1.00 89.00 486 GLY A C 1
ATOM 3949 O O . GLY A 1 486 ? 19.800 22.226 -22.478 1.00 89.00 486 GLY A O 1
ATOM 3950 N N . ILE A 1 487 ? 17.637 22.748 -22.173 1.00 88.25 487 ILE A N 1
ATOM 3951 C CA . ILE A 1 487 ? 17.555 23.706 -23.288 1.00 88.25 487 ILE A CA 1
ATOM 3952 C C . ILE A 1 487 ? 18.352 24.972 -22.974 1.00 88.25 487 ILE A C 1
ATOM 3954 O O . ILE A 1 487 ? 19.138 25.422 -23.810 1.00 88.25 487 ILE A O 1
ATOM 3958 N N . LYS A 1 488 ? 18.159 25.548 -21.782 1.00 87.38 488 LYS A N 1
ATOM 3959 C CA . LYS A 1 488 ? 18.825 26.793 -21.370 1.00 87.38 488 LYS A CA 1
ATOM 3960 C C . LYS A 1 488 ? 20.306 26.581 -21.053 1.00 87.38 488 LYS A C 1
ATOM 3962 O O . LYS A 1 488 ? 21.123 27.453 -21.339 1.00 87.38 488 LYS A O 1
ATOM 3967 N N . TYR A 1 489 ? 20.654 25.413 -20.515 1.00 88.06 489 TYR A N 1
ATOM 3968 C CA . TYR A 1 489 ? 22.005 25.014 -20.121 1.00 88.06 489 TYR A CA 1
ATOM 3969 C C . TYR A 1 489 ? 22.387 23.655 -20.738 1.00 88.06 489 TYR A C 1
ATOM 3971 O O . TYR A 1 489 ? 22.364 22.625 -20.057 1.00 88.06 489 TYR A O 1
ATOM 3979 N N . PRO A 1 490 ? 22.798 23.644 -22.018 1.00 86.56 490 PRO A N 1
ATOM 3980 C CA . PRO A 1 490 ? 23.193 22.449 -22.770 1.00 86.56 490 PRO A CA 1
ATOM 3981 C C . PRO A 1 490 ? 24.188 21.489 -22.106 1.00 86.56 490 PRO A C 1
ATOM 3983 O O . PRO A 1 490 ? 24.139 20.288 -22.360 1.00 86.56 490 PRO A O 1
ATOM 3986 N N . GLU A 1 491 ? 25.102 22.010 -21.288 1.00 86.25 491 GLU A N 1
ATOM 3987 C CA . GLU A 1 491 ? 26.156 21.235 -20.612 1.00 86.25 491 GLU A CA 1
ATOM 3988 C C . GLU A 1 491 ? 25.630 20.467 -19.381 1.00 86.25 491 GLU A C 1
ATOM 3990 O O . GLU A 1 491 ? 26.327 19.619 -18.833 1.00 86.25 491 GLU A O 1
ATOM 3995 N N . SER A 1 492 ? 24.395 20.741 -18.941 1.00 85.31 492 SER A N 1
ATOM 3996 C CA . SER A 1 492 ? 23.840 20.197 -17.692 1.00 85.31 492 SER A CA 1
ATOM 3997 C C . SER A 1 492 ? 23.361 18.748 -17.763 1.00 85.31 492 SER A C 1
ATOM 3999 O O . SER A 1 492 ? 23.079 18.154 -16.723 1.00 85.31 492 SER A O 1
ATOM 4001 N N . ALA A 1 493 ? 23.198 18.199 -18.972 1.00 80.06 493 ALA A N 1
ATOM 4002 C CA . ALA A 1 493 ? 22.509 16.932 -19.240 1.00 80.06 493 ALA A CA 1
ATOM 4003 C C . ALA A 1 493 ? 21.038 16.863 -18.752 1.00 80.06 493 ALA A C 1
ATOM 4005 O O . ALA A 1 493 ? 20.455 15.783 -18.711 1.00 80.06 493 ALA A O 1
ATOM 4006 N N . GLY A 1 494 ? 20.395 17.996 -18.421 1.00 80.94 494 GLY A N 1
ATOM 4007 C CA . GLY A 1 494 ? 19.003 18.030 -17.922 1.00 80.94 494 GLY A CA 1
ATOM 4008 C C . GLY A 1 494 ? 17.933 17.635 -18.938 1.00 80.94 494 GLY A C 1
ATOM 4009 O O . GLY A 1 494 ? 16.797 17.339 -18.587 1.00 80.94 494 GLY A O 1
ATOM 4010 N N . GLU A 1 495 ? 18.300 17.568 -20.207 1.00 73.19 495 GLU A N 1
ATOM 4011 C CA . GLU A 1 495 ? 17.406 17.302 -21.329 1.00 73.19 495 GLU A CA 1
ATOM 4012 C C . GLU A 1 495 ? 16.772 15.905 -21.353 1.00 73.19 495 GLU A C 1
ATOM 4014 O O . GLU A 1 495 ? 15.752 15.738 -22.028 1.00 73.19 495 GLU A O 1
ATOM 4019 N N . TRP A 1 496 ? 17.310 14.908 -20.633 1.00 74.88 496 TRP A N 1
ATOM 4020 C CA . TRP A 1 496 ? 16.680 13.587 -20.586 1.00 74.88 496 TRP A CA 1
ATOM 4021 C C . TRP A 1 496 ? 16.992 12.735 -19.349 1.00 74.88 496 TRP A C 1
ATOM 4023 O O . TRP A 1 496 ? 18.012 12.878 -18.684 1.00 74.88 496 TRP A O 1
ATOM 4033 N N . ASP A 1 497 ? 16.100 11.780 -19.069 1.00 80.88 497 ASP A N 1
ATOM 4034 C CA . ASP A 1 497 ? 16.236 10.805 -17.983 1.00 80.88 497 ASP A CA 1
ATOM 4035 C C . ASP A 1 497 ? 16.853 9.492 -18.504 1.00 80.88 497 ASP A C 1
ATOM 4037 O O . ASP A 1 497 ? 16.241 8.765 -19.296 1.00 80.88 497 ASP A O 1
ATOM 4041 N N . GLU A 1 498 ? 18.053 9.154 -18.023 1.00 78.69 498 GLU A N 1
ATOM 4042 C CA . GLU A 1 498 ? 18.755 7.913 -18.378 1.00 78.69 498 GLU A CA 1
ATOM 4043 C C . GLU A 1 498 ? 17.927 6.664 -18.047 1.00 78.69 498 GLU A C 1
ATOM 4045 O O . GLU A 1 498 ? 17.954 5.675 -18.775 1.00 78.69 498 GLU A O 1
ATOM 4050 N N . LYS A 1 499 ? 17.103 6.687 -16.997 1.00 81.44 499 LYS A N 1
ATOM 4051 C CA . LYS A 1 499 ? 16.246 5.549 -16.646 1.00 81.44 499 LYS A CA 1
ATOM 4052 C C . LYS A 1 499 ? 15.155 5.324 -17.695 1.00 81.44 499 LYS A C 1
ATOM 4054 O O . LYS A 1 499 ? 14.804 4.169 -17.962 1.00 81.44 499 LYS A O 1
ATOM 4059 N N . ILE A 1 500 ? 14.635 6.388 -18.312 1.00 86.69 500 ILE A N 1
ATOM 4060 C CA . ILE A 1 500 ? 13.715 6.272 -19.454 1.00 86.69 500 ILE A CA 1
ATOM 4061 C C . ILE A 1 500 ? 14.479 5.730 -20.660 1.00 86.69 500 ILE A C 1
ATOM 4063 O O . ILE A 1 500 ? 14.028 4.752 -21.254 1.00 86.69 500 ILE A O 1
ATOM 4067 N N . ARG A 1 501 ? 15.662 6.282 -20.968 1.00 86.56 501 ARG A N 1
ATOM 4068 C CA . ARG A 1 501 ? 16.521 5.798 -22.062 1.00 86.56 501 ARG A CA 1
ATOM 4069 C C . ARG A 1 501 ? 16.767 4.299 -21.946 1.00 86.56 501 ARG A C 1
ATOM 4071 O O . ARG A 1 501 ? 16.458 3.542 -22.861 1.00 86.56 501 ARG A O 1
ATOM 4078 N N . LEU A 1 502 ? 17.229 3.843 -20.786 1.00 85.31 502 LEU A N 1
ATOM 4079 C CA . LEU A 1 502 ? 17.461 2.429 -20.515 1.00 85.31 502 LEU A CA 1
ATOM 4080 C C . LEU A 1 502 ? 16.183 1.601 -20.686 1.00 85.31 502 LEU A C 1
ATOM 4082 O O . LEU A 1 502 ? 16.240 0.504 -21.226 1.00 85.31 502 LEU A O 1
ATOM 4086 N N . SER A 1 503 ? 15.019 2.118 -20.298 1.00 86.94 503 SER A N 1
ATOM 4087 C CA . SER A 1 503 ? 13.744 1.406 -20.478 1.00 86.94 503 SER A CA 1
ATOM 4088 C C . SER A 1 503 ? 13.339 1.266 -21.951 1.00 86.94 503 SER A C 1
ATOM 4090 O O . SER A 1 503 ? 12.714 0.272 -22.322 1.00 86.94 503 SER A O 1
ATOM 4092 N N . LEU A 1 504 ? 13.702 2.237 -22.794 1.00 89.56 504 LEU A N 1
ATOM 4093 C CA . LEU A 1 504 ? 13.380 2.260 -24.224 1.00 89.56 504 LEU A CA 1
ATOM 4094 C C . LEU A 1 504 ? 14.399 1.519 -25.087 1.00 89.56 504 LEU A C 1
ATOM 4096 O O . LEU A 1 504 ? 14.014 0.875 -26.063 1.00 89.56 504 LEU A O 1
ATOM 4100 N N . PHE A 1 505 ? 15.679 1.565 -24.729 1.00 89.38 505 PHE A N 1
ATOM 4101 C CA . PHE A 1 505 ? 16.779 1.053 -25.547 1.00 89.38 505 PHE A CA 1
ATOM 4102 C C . PHE A 1 505 ? 17.419 -0.225 -24.985 1.00 89.38 505 PHE A C 1
ATOM 4104 O O . PHE A 1 505 ? 18.262 -0.831 -25.638 1.00 89.38 505 PHE A O 1
ATOM 4111 N N . ARG A 1 506 ? 16.995 -0.730 -23.820 1.00 89.06 506 ARG A N 1
ATOM 4112 C CA . ARG A 1 506 ? 17.482 -2.029 -23.329 1.00 89.06 506 ARG A CA 1
ATOM 4113 C C . ARG A 1 506 ? 16.736 -3.196 -23.967 1.00 89.06 506 ARG A C 1
ATOM 4115 O O . ARG A 1 506 ? 15.509 -3.288 -23.892 1.00 89.06 506 ARG A O 1
ATOM 4122 N N . ILE A 1 507 ? 17.461 -4.116 -24.585 1.00 88.75 507 ILE A N 1
ATOM 4123 C CA . ILE A 1 507 ? 16.933 -5.407 -25.020 1.00 88.75 507 ILE A CA 1
ATOM 4124 C C . ILE A 1 507 ? 17.069 -6.365 -23.840 1.00 88.75 507 ILE A C 1
ATOM 4126 O O . ILE A 1 507 ? 18.172 -6.666 -23.378 1.00 88.75 507 ILE A O 1
ATOM 4130 N N . ARG A 1 508 ? 15.916 -6.791 -23.320 1.00 85.88 508 ARG A N 1
ATOM 4131 C CA . ARG A 1 508 ? 15.825 -7.620 -22.121 1.00 85.88 508 ARG A CA 1
ATOM 4132 C C . ARG A 1 508 ? 16.380 -9.013 -22.405 1.00 85.88 508 ARG A C 1
ATOM 4134 O O . ARG A 1 508 ? 15.842 -9.727 -23.246 1.00 85.88 508 ARG A O 1
ATOM 4141 N N . ILE A 1 509 ? 17.399 -9.401 -21.647 1.00 86.25 509 ILE A N 1
ATOM 4142 C CA . ILE A 1 509 ? 17.825 -10.795 -21.516 1.00 86.25 509 ILE A CA 1
ATOM 4143 C C . ILE A 1 509 ? 16.970 -11.442 -20.426 1.00 86.25 509 ILE A C 1
ATOM 4145 O O . ILE A 1 509 ? 16.836 -10.894 -19.326 1.00 86.25 509 ILE A O 1
ATOM 4149 N N . LEU A 1 510 ? 16.324 -12.561 -20.758 1.00 79.69 510 LEU A N 1
ATOM 4150 C CA . LEU A 1 510 ? 15.437 -13.269 -19.837 1.00 79.69 510 LEU A CA 1
ATOM 4151 C C . LEU A 1 510 ? 16.251 -14.024 -18.786 1.00 79.69 510 LEU A C 1
ATOM 4153 O O . LEU A 1 510 ? 17.411 -14.364 -18.998 1.00 79.69 510 LEU A O 1
ATOM 4157 N N . LYS A 1 511 ? 15.627 -14.313 -17.642 1.00 74.38 511 LYS A N 1
ATOM 4158 C CA . LYS A 1 511 ? 16.289 -14.987 -16.517 1.00 74.38 511 LYS A CA 1
ATOM 4159 C C . LYS A 1 511 ? 16.887 -16.343 -16.903 1.00 74.38 511 LYS A C 1
ATOM 4161 O O . LYS A 1 511 ? 17.968 -16.679 -16.443 1.00 74.38 511 LYS A O 1
ATOM 4166 N N . GLU A 1 512 ? 16.179 -17.104 -17.732 1.00 78.50 512 GLU A N 1
ATOM 4167 C CA . GLU A 1 512 ? 16.625 -18.409 -18.239 1.00 78.50 512 GLU A CA 1
ATOM 4168 C C . GLU A 1 512 ? 17.883 -18.314 -19.112 1.00 78.50 512 GLU A C 1
ATOM 4170 O O . GLU A 1 512 ? 18.713 -19.216 -19.089 1.00 78.50 512 GLU A O 1
ATOM 4175 N N . ASP A 1 513 ? 18.052 -17.194 -19.816 1.00 86.75 513 ASP A N 1
ATOM 4176 C CA . ASP A 1 513 ? 19.196 -16.940 -20.689 1.00 86.75 513 ASP A CA 1
ATOM 4177 C C . ASP A 1 513 ? 20.359 -16.275 -19.945 1.00 86.75 513 ASP A C 1
ATOM 4179 O O . ASP A 1 513 ? 21.482 -16.263 -20.443 1.00 86.75 513 ASP A O 1
ATOM 4183 N N . LEU A 1 514 ? 20.099 -15.695 -18.768 1.00 86.38 514 LEU A N 1
ATOM 4184 C CA . LEU A 1 514 ? 21.057 -14.866 -18.043 1.00 86.38 514 LEU A CA 1
ATOM 4185 C C . LEU A 1 514 ? 22.372 -15.599 -17.719 1.00 86.38 514 LEU A C 1
ATOM 4187 O O . LEU A 1 514 ? 23.414 -15.004 -17.974 1.00 86.38 514 LEU A O 1
ATOM 4191 N N . PRO A 1 515 ? 22.382 -16.874 -17.268 1.00 90.06 515 PRO A N 1
ATOM 4192 C CA . PRO A 1 515 ? 23.634 -17.590 -17.013 1.00 90.06 515 PRO A CA 1
ATOM 4193 C C . PRO A 1 515 ? 24.512 -17.735 -18.262 1.00 90.06 515 PRO A C 1
ATOM 4195 O O . PRO A 1 515 ? 25.730 -17.589 -18.192 1.00 90.06 515 PRO A O 1
ATOM 4198 N N . VAL A 1 516 ? 23.894 -18.001 -19.417 1.00 91.50 516 VAL A N 1
ATOM 4199 C CA . VAL A 1 516 ? 24.607 -18.132 -20.696 1.00 91.50 516 VAL A CA 1
ATOM 4200 C C . VAL A 1 516 ? 25.058 -16.761 -21.186 1.00 91.50 516 VAL A C 1
ATOM 4202 O O . VAL A 1 516 ? 26.198 -16.602 -21.608 1.00 91.50 516 VAL A O 1
ATOM 4205 N N . PHE A 1 517 ? 24.188 -15.756 -21.088 1.00 91.75 517 PHE A N 1
ATOM 4206 C CA . PHE A 1 517 ? 24.503 -14.390 -21.483 1.00 91.75 517 PHE A CA 1
ATOM 4207 C C . PHE A 1 517 ? 25.649 -13.794 -20.665 1.00 91.75 517 PHE A C 1
ATOM 4209 O O . PHE A 1 517 ? 26.505 -13.134 -21.235 1.00 91.75 517 PHE A O 1
ATOM 4216 N N . GLU A 1 518 ? 25.685 -14.014 -19.349 1.00 91.94 518 GLU A N 1
ATOM 4217 C CA . GLU A 1 518 ? 26.771 -13.529 -18.492 1.00 91.94 518 GLU A CA 1
ATOM 4218 C C . GLU A 1 518 ? 28.097 -14.218 -18.815 1.00 91.94 518 GLU A C 1
ATOM 4220 O O . GLU A 1 518 ? 29.126 -13.546 -18.862 1.00 91.94 518 GLU A O 1
ATOM 4225 N N . LYS A 1 519 ? 28.067 -15.527 -19.100 1.00 91.94 519 LYS A N 1
ATOM 4226 C CA . LYS A 1 519 ? 29.249 -16.298 -19.503 1.00 91.94 519 LYS A CA 1
ATOM 4227 C C . LYS A 1 519 ? 29.796 -15.863 -20.868 1.00 91.94 519 LYS A C 1
ATOM 4229 O O . LYS A 1 519 ? 31.004 -15.760 -21.028 1.00 91.94 519 LYS A O 1
ATOM 4234 N N . GLU A 1 520 ? 28.918 -15.610 -21.839 1.00 92.94 520 GLU A N 1
ATOM 4235 C CA . GLU A 1 520 ? 29.281 -15.382 -23.250 1.00 92.94 520 GLU A CA 1
ATOM 4236 C C . GLU A 1 520 ? 29.004 -13.945 -23.720 1.00 92.94 520 GLU A C 1
ATOM 4238 O O . GLU A 1 520 ? 28.773 -13.690 -24.905 1.00 92.94 520 GLU A O 1
ATOM 4243 N N . LYS A 1 521 ? 28.995 -12.982 -22.793 1.00 92.19 521 LYS A N 1
ATOM 4244 C CA . LYS A 1 521 ? 28.538 -11.610 -23.043 1.00 92.19 521 LYS A CA 1
ATOM 4245 C C . LYS A 1 521 ? 29.264 -10.951 -24.213 1.00 92.19 521 LYS A C 1
ATOM 4247 O O . LYS A 1 521 ? 28.613 -10.451 -25.131 1.00 92.19 521 LYS A O 1
ATOM 4252 N N . GLU A 1 522 ? 30.596 -10.943 -24.189 1.00 92.75 522 GLU A N 1
ATOM 4253 C CA . GLU A 1 522 ? 31.401 -10.294 -25.233 1.00 92.75 522 GLU A CA 1
ATOM 4254 C C . GLU A 1 522 ? 31.161 -10.923 -26.606 1.00 92.75 522 GLU A C 1
ATOM 4256 O O . GLU A 1 522 ? 30.978 -10.205 -27.590 1.00 92.75 522 GLU A O 1
ATOM 4261 N N . LEU A 1 523 ? 31.076 -12.255 -26.663 1.00 92.88 523 LEU A N 1
ATOM 4262 C CA . LEU A 1 523 ? 30.805 -12.974 -27.901 1.00 92.88 523 LEU A CA 1
ATOM 4263 C C . LEU A 1 523 ? 29.413 -12.662 -28.446 1.00 92.88 523 LEU A C 1
ATOM 4265 O O . LEU A 1 523 ? 29.277 -12.418 -29.641 1.00 92.88 523 LEU A O 1
ATOM 4269 N N . ILE A 1 524 ? 28.381 -12.653 -27.599 1.00 94.38 524 ILE A N 1
ATOM 4270 C CA . ILE A 1 524 ? 27.010 -12.335 -28.019 1.00 94.38 524 ILE A CA 1
ATOM 4271 C C . ILE A 1 524 ? 26.952 -10.913 -28.584 1.00 94.38 524 ILE A C 1
ATOM 4273 O O . ILE A 1 524 ? 26.350 -10.700 -29.635 1.00 94.38 524 ILE A O 1
ATOM 4277 N N . HIS A 1 525 ? 27.614 -9.947 -27.940 1.00 93.50 525 HIS A N 1
ATOM 4278 C CA . HIS A 1 525 ? 27.720 -8.579 -28.454 1.00 93.50 525 HIS A CA 1
ATOM 4279 C C . HIS A 1 525 ? 28.436 -8.515 -29.813 1.00 93.50 525 HIS A C 1
ATOM 4281 O O . HIS A 1 525 ? 27.971 -7.816 -30.719 1.00 93.50 525 HIS A O 1
ATOM 4287 N N . ALA A 1 526 ? 29.531 -9.259 -29.980 1.00 93.25 526 ALA A N 1
ATOM 4288 C CA . ALA A 1 526 ? 30.252 -9.337 -31.247 1.00 93.25 526 ALA A CA 1
ATOM 4289 C C . ALA A 1 526 ? 29.403 -10.000 -32.346 1.00 93.25 526 ALA A C 1
ATOM 4291 O O . ALA A 1 526 ? 29.268 -9.445 -33.431 1.00 93.25 526 ALA A O 1
ATOM 4292 N N . CYS A 1 527 ? 28.723 -11.110 -32.043 1.00 93.75 527 CYS A N 1
ATOM 4293 C CA . CYS A 1 527 ? 27.806 -11.779 -32.969 1.00 93.75 527 CYS A CA 1
ATOM 4294 C C . CYS A 1 527 ? 26.663 -10.857 -33.406 1.00 93.75 527 CYS A C 1
ATOM 4296 O O . CYS A 1 527 ? 26.324 -10.829 -34.582 1.00 93.75 527 CYS A O 1
ATOM 4298 N N . VAL A 1 528 ? 26.078 -10.082 -32.486 1.00 92.44 528 VAL A N 1
ATOM 4299 C CA . VAL A 1 528 ? 25.058 -9.074 -32.819 1.00 92.44 528 VAL A CA 1
ATOM 4300 C C . VAL A 1 528 ? 25.613 -8.028 -33.786 1.00 92.44 528 VAL A C 1
ATOM 4302 O O . VAL A 1 528 ? 24.925 -7.659 -34.731 1.00 92.44 528 VAL A O 1
ATOM 4305 N N . THR A 1 529 ? 26.846 -7.573 -33.571 1.00 91.31 529 THR A N 1
ATOM 4306 C CA . THR A 1 529 ? 27.492 -6.556 -34.416 1.00 91.31 529 THR A CA 1
ATOM 4307 C C . THR A 1 529 ? 27.810 -7.085 -35.817 1.00 91.31 529 THR A C 1
ATOM 4309 O O . THR A 1 529 ? 27.614 -6.364 -36.789 1.00 91.31 529 THR A O 1
ATOM 4312 N N . GLU A 1 530 ? 28.255 -8.338 -35.927 1.00 91.81 530 GLU A N 1
ATOM 4313 C CA . GLU A 1 530 ? 28.586 -8.980 -37.207 1.00 91.81 530 GLU A CA 1
ATOM 4314 C C . GLU A 1 530 ? 27.343 -9.414 -37.996 1.00 91.81 530 GLU A C 1
ATOM 4316 O O . GLU A 1 530 ? 27.296 -9.292 -39.218 1.00 91.81 530 GLU A O 1
ATOM 4321 N N . LEU A 1 531 ? 26.320 -9.936 -37.313 1.00 90.81 531 LEU A N 1
ATOM 4322 C CA . LEU A 1 531 ? 25.139 -10.500 -37.970 1.00 90.81 531 LEU A CA 1
ATOM 4323 C C . LEU A 1 531 ? 24.075 -9.450 -38.296 1.00 90.81 531 LEU A C 1
ATOM 4325 O O . LEU A 1 531 ? 23.265 -9.678 -39.196 1.00 90.81 531 LEU A O 1
ATOM 4329 N N . PHE A 1 532 ? 23.979 -8.353 -37.535 1.00 91.81 532 PHE A N 1
ATOM 4330 C CA . PHE A 1 532 ? 22.872 -7.399 -37.658 1.00 91.81 532 PHE A CA 1
ATOM 4331 C C . PHE A 1 532 ? 23.320 -6.078 -38.294 1.00 91.81 532 PHE A C 1
ATOM 4333 O O . PHE A 1 532 ? 24.444 -5.625 -38.088 1.00 91.81 532 PHE A O 1
ATOM 4340 N N . PRO A 1 533 ? 22.430 -5.401 -39.040 1.00 89.25 533 PRO A N 1
ATOM 4341 C CA . PRO A 1 533 ? 22.749 -4.118 -39.649 1.00 89.25 533 PRO A CA 1
ATOM 4342 C C . PRO A 1 533 ? 23.019 -3.053 -38.580 1.00 89.25 533 PRO A C 1
ATOM 4344 O O . PRO A 1 533 ? 22.232 -2.864 -37.652 1.00 89.25 533 PRO A O 1
ATOM 4347 N N . ALA A 1 534 ? 24.098 -2.286 -38.760 1.00 88.44 534 ALA A N 1
ATOM 4348 C CA . ALA A 1 534 ? 24.487 -1.218 -37.835 1.00 88.44 534 ALA A CA 1
ATOM 4349 C C . ALA A 1 534 ? 23.443 -0.086 -37.723 1.00 88.44 534 ALA A C 1
ATOM 4351 O O . ALA A 1 534 ? 23.377 0.604 -36.705 1.00 88.44 534 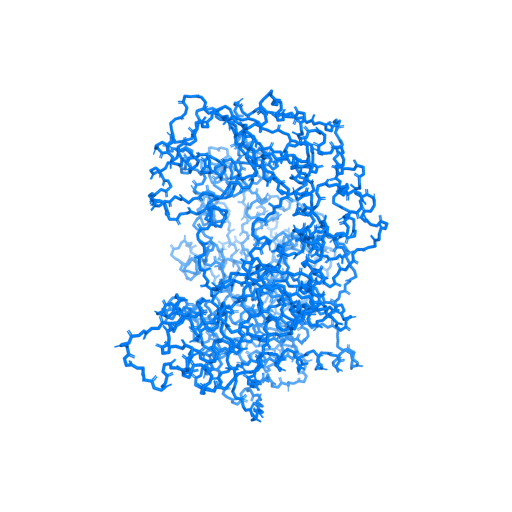ALA A O 1
ATOM 4352 N N . ARG A 1 535 ? 22.625 0.113 -38.767 1.00 89.19 535 ARG A N 1
ATOM 4353 C CA . ARG A 1 535 ? 21.553 1.117 -38.820 1.00 89.19 535 ARG A CA 1
ATOM 4354 C C . ARG A 1 535 ? 20.218 0.459 -39.139 1.00 89.19 535 ARG A C 1
ATOM 4356 O O . ARG A 1 535 ? 20.107 -0.278 -40.114 1.00 89.19 535 ARG A O 1
ATOM 4363 N N . LEU A 1 536 ? 19.206 0.813 -38.360 1.00 85.19 536 LEU A N 1
ATOM 4364 C CA . LEU A 1 536 ? 17.822 0.363 -38.473 1.00 85.19 536 LEU A CA 1
ATOM 4365 C C . LEU A 1 536 ? 16.947 1.502 -39.017 1.00 85.19 536 LEU A C 1
ATOM 4367 O O . LEU A 1 536 ? 17.280 2.678 -38.854 1.00 85.19 536 LEU A O 1
ATOM 4371 N N . GLY A 1 537 ? 15.830 1.168 -39.660 1.00 81.06 537 GLY A N 1
ATOM 4372 C CA . GLY A 1 537 ? 14.874 2.138 -40.199 1.00 81.06 537 GLY A CA 1
ATOM 4373 C C . GLY A 1 537 ? 14.054 1.564 -41.354 1.00 81.06 537 GLY A C 1
ATOM 4374 O O . GLY A 1 537 ? 14.406 0.522 -41.901 1.00 81.06 537 GLY A O 1
ATOM 4375 N N . ALA A 1 538 ? 12.968 2.251 -41.725 1.00 72.88 538 ALA A N 1
ATOM 4376 C CA . ALA A 1 538 ? 12.014 1.766 -42.729 1.00 72.88 538 ALA A CA 1
ATOM 4377 C C . ALA A 1 538 ? 12.667 1.453 -44.091 1.00 72.88 538 ALA A C 1
ATOM 4379 O O . ALA A 1 538 ? 12.263 0.506 -44.759 1.00 72.88 538 ALA A O 1
ATOM 4380 N N . ASP A 1 539 ? 13.720 2.199 -44.445 1.00 76.31 539 ASP A N 1
ATOM 4381 C CA . ASP A 1 539 ? 14.484 2.046 -45.691 1.00 76.31 539 ASP A CA 1
ATOM 4382 C C . ASP A 1 539 ? 15.783 1.229 -45.514 1.00 76.31 539 ASP A C 1
ATOM 4384 O O . ASP A 1 539 ? 16.696 1.309 -46.340 1.00 76.31 539 ASP A O 1
ATOM 4388 N N . LYS A 1 540 ? 15.935 0.511 -44.394 1.00 82.62 540 LYS A N 1
ATOM 4389 C CA . LYS A 1 540 ? 17.112 -0.318 -44.087 1.00 82.62 540 LYS A CA 1
ATOM 4390 C C . LYS A 1 540 ? 16.755 -1.796 -44.122 1.00 82.62 540 LYS A C 1
ATOM 4392 O O . LYS A 1 540 ? 15.613 -2.180 -43.874 1.00 82.62 540 LYS A O 1
ATOM 4397 N N . GLU A 1 541 ? 17.749 -2.629 -44.418 1.00 82.69 541 GLU A N 1
ATOM 4398 C CA . GLU A 1 541 ? 17.566 -4.075 -44.347 1.00 82.69 541 GLU A CA 1
ATOM 4399 C C . GLU A 1 541 ? 17.216 -4.485 -42.907 1.00 82.69 541 GLU A C 1
ATOM 4401 O O . GLU A 1 541 ? 17.822 -3.985 -41.956 1.00 82.69 541 GLU A O 1
ATOM 4406 N N . PRO A 1 542 ? 16.214 -5.358 -42.709 1.00 84.62 542 PRO A N 1
ATOM 4407 C CA . PRO A 1 542 ? 15.914 -5.897 -41.392 1.00 84.62 542 PRO A CA 1
ATOM 4408 C C . PRO A 1 542 ? 17.022 -6.863 -40.944 1.00 84.62 542 PRO A C 1
ATOM 4410 O O . PRO A 1 542 ? 17.736 -7.411 -41.783 1.00 84.62 542 PRO A O 1
ATOM 4413 N N . PRO A 1 543 ? 17.137 -7.156 -39.636 1.00 86.94 543 PRO A N 1
ATOM 4414 C CA . PRO A 1 543 ? 18.095 -8.149 -39.167 1.00 86.94 543 PRO A CA 1
ATOM 4415 C C . PRO A 1 543 ? 17.823 -9.522 -39.825 1.00 86.94 543 PRO A C 1
ATOM 4417 O O . PRO A 1 543 ? 16.680 -10.019 -39.768 1.00 86.94 543 PRO A O 1
ATOM 4420 N N . PRO A 1 544 ? 18.844 -10.138 -40.454 1.00 88.19 544 PRO A N 1
ATOM 4421 C CA . PRO A 1 544 ? 18.674 -11.320 -41.291 1.00 88.19 544 PRO A CA 1
ATOM 4422 C C . PRO A 1 544 ? 18.212 -12.524 -40.469 1.00 88.19 544 PRO A C 1
ATOM 4424 O O . PRO A 1 544 ? 18.428 -12.597 -39.259 1.00 88.19 544 PRO A O 1
ATOM 4427 N N . ILE A 1 545 ? 17.526 -13.465 -41.118 1.00 89.75 545 ILE A N 1
ATOM 4428 C CA . ILE A 1 545 ? 17.358 -14.815 -40.567 1.00 89.75 545 ILE A CA 1
ATOM 4429 C C . ILE A 1 545 ? 18.683 -15.539 -40.808 1.00 89.75 545 ILE A C 1
ATOM 4431 O O . ILE A 1 545 ? 19.223 -15.446 -41.905 1.00 89.75 545 ILE A O 1
ATOM 4435 N N . PHE A 1 546 ? 19.193 -16.225 -39.795 1.00 91.38 546 PHE A N 1
ATOM 4436 C CA . PHE A 1 546 ? 20.433 -16.992 -39.864 1.00 91.38 546 PHE A CA 1
ATOM 4437 C C . PHE A 1 546 ? 20.205 -18.360 -39.222 1.00 91.38 546 PHE A C 1
ATOM 4439 O O . PHE A 1 546 ? 19.375 -18.487 -38.317 1.00 91.38 546 PHE A O 1
ATOM 4446 N N . GLU A 1 547 ? 20.915 -19.372 -39.702 1.00 92.06 547 GLU A N 1
ATOM 4447 C CA . GLU A 1 547 ? 20.834 -20.746 -39.206 1.00 92.06 547 GLU A CA 1
ATOM 4448 C C . GLU A 1 547 ? 22.083 -21.114 -38.390 1.00 92.06 547 GLU A C 1
ATOM 4450 O O . GLU A 1 547 ? 23.038 -20.341 -38.281 1.00 92.06 547 GLU A O 1
ATOM 4455 N N . PHE A 1 548 ? 22.095 -22.316 -37.808 1.00 91.69 548 PHE A N 1
ATOM 4456 C CA . PHE A 1 548 ? 23.211 -22.791 -36.984 1.00 91.69 548 PHE A CA 1
ATOM 4457 C C . PHE A 1 548 ? 24.562 -22.708 -37.717 1.00 91.69 548 PHE A C 1
ATOM 4459 O O . PHE A 1 548 ? 25.547 -22.260 -37.137 1.00 91.69 548 PHE A O 1
ATOM 4466 N N . GLY A 1 549 ? 24.596 -23.064 -39.007 1.00 90.50 549 GLY A N 1
ATOM 4467 C CA . GLY A 1 549 ? 25.820 -23.018 -39.813 1.00 90.50 549 GLY A CA 1
ATOM 4468 C C . GLY A 1 549 ? 26.335 -21.602 -40.102 1.00 90.50 549 GLY A C 1
ATOM 4469 O O . GLY A 1 549 ? 27.528 -21.422 -40.340 1.00 90.50 549 GLY A O 1
ATOM 4470 N N . ASP A 1 550 ? 25.472 -20.583 -40.068 1.00 91.19 550 ASP A N 1
ATOM 4471 C CA . ASP A 1 550 ? 25.897 -19.184 -40.190 1.00 91.19 550 ASP A CA 1
ATOM 4472 C C . ASP A 1 550 ? 26.537 -18.706 -38.885 1.00 91.19 550 ASP A C 1
ATOM 4474 O O . ASP A 1 550 ? 27.596 -18.075 -38.899 1.00 91.19 550 ASP A O 1
ATOM 4478 N N . LEU A 1 551 ? 25.932 -19.072 -37.750 1.00 91.81 551 LEU A N 1
ATOM 4479 C CA . LEU A 1 551 ? 26.472 -18.772 -36.428 1.00 91.81 551 LEU A CA 1
ATOM 4480 C C . LEU A 1 551 ? 27.823 -19.461 -36.198 1.00 91.81 551 LEU A C 1
ATOM 4482 O O . LEU A 1 551 ? 28.747 -18.829 -35.694 1.00 91.81 551 LEU A O 1
ATOM 4486 N N . GLU A 1 552 ? 27.961 -20.726 -36.596 1.00 90.69 552 GLU A N 1
ATOM 4487 C CA . GLU A 1 552 ? 29.209 -21.488 -36.484 1.00 90.69 552 GLU A CA 1
ATOM 4488 C C . GLU A 1 552 ? 30.371 -20.792 -37.206 1.00 90.69 552 GLU A C 1
ATOM 4490 O O . GLU A 1 552 ? 31.449 -20.624 -36.629 1.00 90.69 552 GLU A O 1
ATOM 4495 N N . LYS A 1 553 ? 30.142 -20.305 -38.433 1.00 90.56 553 LYS A N 1
ATOM 4496 C CA . LYS A 1 553 ? 31.149 -19.546 -39.194 1.00 90.56 553 LYS A CA 1
ATOM 4497 C C . LYS A 1 553 ? 31.570 -18.276 -38.460 1.00 90.56 553 LYS A C 1
ATOM 4499 O O . LYS A 1 553 ? 32.764 -18.004 -38.361 1.00 90.56 553 LYS A O 1
ATOM 4504 N N . VAL A 1 554 ? 30.607 -17.517 -37.933 1.00 92.38 554 VAL A N 1
ATOM 4505 C CA . VAL A 1 554 ? 30.872 -16.261 -37.215 1.00 92.38 554 VAL A CA 1
ATOM 4506 C C . VAL A 1 554 ? 31.618 -16.517 -35.904 1.00 92.38 554 VAL A C 1
ATOM 4508 O O . VAL A 1 554 ? 32.642 -15.886 -35.650 1.00 92.38 554 VAL A O 1
ATOM 4511 N N . ILE A 1 555 ? 31.178 -17.486 -35.098 1.00 91.12 555 ILE A N 1
ATOM 4512 C CA . ILE A 1 555 ? 31.826 -17.833 -33.825 1.00 91.12 555 ILE A CA 1
ATOM 4513 C C . ILE A 1 555 ? 33.254 -18.343 -34.049 1.00 91.12 555 ILE A C 1
ATOM 4515 O O . ILE A 1 555 ? 34.152 -17.961 -33.300 1.00 91.12 555 ILE A O 1
ATOM 4519 N N . THR A 1 556 ? 33.493 -19.146 -35.090 1.00 88.69 556 THR A N 1
ATOM 4520 C CA . THR A 1 556 ? 34.837 -19.660 -35.414 1.00 88.69 556 THR A CA 1
ATOM 4521 C C . THR A 1 556 ? 35.825 -18.525 -35.705 1.00 88.69 556 THR A C 1
ATOM 4523 O O . THR A 1 556 ? 36.996 -18.610 -35.339 1.00 88.69 556 THR A O 1
ATOM 4526 N N . VAL A 1 557 ? 35.351 -17.443 -36.332 1.00 91.19 557 VAL A N 1
ATOM 4527 C CA . VAL A 1 557 ? 36.157 -16.244 -36.601 1.00 91.19 557 VAL A CA 1
ATOM 4528 C C . VAL A 1 557 ? 36.346 -15.399 -35.338 1.00 91.19 557 VAL A C 1
ATOM 4530 O O . VAL A 1 557 ? 37.454 -14.938 -35.076 1.00 91.19 557 VAL A O 1
ATOM 4533 N N . LEU A 1 558 ? 35.286 -15.201 -34.547 1.00 91.31 558 LEU A N 1
ATOM 4534 C CA . LEU A 1 558 ? 35.306 -14.340 -33.357 1.00 91.31 558 LEU A CA 1
ATOM 4535 C C . LEU A 1 558 ? 36.009 -14.968 -32.142 1.00 91.31 558 LEU A C 1
ATOM 4537 O O . LEU A 1 558 ? 36.479 -14.245 -31.267 1.00 91.31 558 LEU A O 1
ATOM 4541 N N . SER A 1 559 ? 36.083 -16.298 -32.067 1.00 87.94 559 SER A N 1
ATOM 4542 C CA . SER A 1 559 ? 36.698 -17.041 -30.959 1.00 87.94 559 SER A CA 1
ATOM 4543 C C . SER A 1 559 ? 37.620 -18.154 -31.484 1.00 87.94 559 SER A C 1
ATOM 4545 O O . SER A 1 559 ? 37.325 -19.344 -31.331 1.00 87.94 559 SER A O 1
ATOM 4547 N N . PRO A 1 560 ? 38.746 -17.792 -32.132 1.00 83.12 560 PRO A N 1
ATOM 4548 C CA . PRO A 1 560 ? 39.632 -18.766 -32.756 1.00 83.12 560 PRO A CA 1
ATOM 4549 C C . PRO A 1 560 ? 40.291 -19.666 -31.700 1.00 83.12 560 PRO A C 1
ATOM 4551 O O . PRO A 1 560 ? 40.870 -19.185 -30.727 1.00 83.12 560 PRO A O 1
ATOM 4554 N N . GLY A 1 561 ? 40.231 -20.985 -31.907 1.00 78.94 561 GLY A N 1
ATOM 4555 C CA . GLY A 1 561 ? 40.902 -21.981 -31.060 1.00 78.94 561 GLY A CA 1
ATOM 4556 C C . GLY A 1 561 ? 40.117 -22.459 -29.833 1.00 78.94 561 GLY A C 1
ATOM 4557 O O . GLY A 1 561 ? 40.630 -23.291 -29.086 1.00 78.94 561 GLY A O 1
ATOM 4558 N N . ARG A 1 562 ? 38.882 -21.984 -29.623 1.00 84.88 562 ARG A N 1
ATOM 4559 C CA . ARG A 1 562 ? 37.970 -22.532 -28.609 1.00 84.88 562 ARG A CA 1
ATOM 4560 C C . ARG A 1 562 ? 37.154 -23.684 -29.201 1.00 84.88 562 ARG A C 1
ATOM 4562 O O . ARG A 1 562 ? 36.496 -23.506 -30.222 1.00 84.88 562 ARG A O 1
ATOM 4569 N N . GLU A 1 563 ? 37.158 -24.844 -28.544 1.00 83.06 563 GLU A N 1
ATOM 4570 C CA . GLU A 1 563 ? 36.208 -25.920 -28.854 1.00 83.06 563 GLU A CA 1
ATOM 4571 C C . GLU A 1 563 ? 34.837 -25.583 -28.261 1.00 83.06 563 GLU A C 1
ATOM 4573 O O . GLU A 1 563 ? 34.710 -25.313 -27.064 1.00 83.06 563 GLU A O 1
ATOM 4578 N N . TRP A 1 564 ? 33.814 -25.581 -29.112 1.00 85.38 564 TRP A N 1
ATOM 4579 C CA . TRP A 1 564 ? 32.442 -25.271 -28.731 1.00 85.38 564 TRP A CA 1
ATOM 4580 C C . TRP A 1 564 ? 31.614 -26.541 -28.613 1.00 85.38 564 TRP A C 1
ATOM 4582 O O . TRP A 1 564 ? 31.613 -27.387 -29.506 1.00 85.38 564 TRP A O 1
ATOM 4592 N N . ILE A 1 565 ? 30.868 -26.650 -27.517 1.00 89.12 565 ILE A N 1
ATOM 4593 C CA . ILE A 1 565 ? 29.884 -27.715 -27.341 1.00 89.12 565 ILE A CA 1
ATOM 4594 C C . ILE A 1 565 ? 28.571 -27.264 -28.003 1.00 89.12 565 ILE A C 1
ATOM 4596 O O . ILE A 1 565 ? 28.164 -26.107 -27.865 1.00 89.12 565 ILE A O 1
ATOM 4600 N N . ILE A 1 566 ? 27.900 -28.172 -28.719 1.00 87.50 566 ILE A N 1
ATOM 4601 C CA . ILE A 1 566 ? 26.681 -27.888 -29.497 1.00 87.50 566 ILE A CA 1
ATOM 4602 C C . ILE A 1 566 ? 25.603 -27.218 -28.632 1.00 87.50 566 ILE A C 1
ATOM 4604 O O . ILE A 1 566 ? 24.978 -26.252 -29.068 1.00 87.50 566 ILE A O 1
ATOM 4608 N N . GLU A 1 567 ? 25.402 -27.676 -27.394 1.00 88.81 567 GLU A N 1
ATOM 4609 C CA . GLU A 1 567 ? 24.422 -27.103 -26.470 1.00 88.81 567 GLU A CA 1
ATOM 4610 C C . GLU A 1 567 ? 24.695 -25.621 -26.152 1.00 88.81 567 GLU A C 1
ATOM 4612 O O . GLU A 1 567 ? 23.750 -24.834 -26.067 1.00 88.81 567 GLU A O 1
ATOM 4617 N N . GLU A 1 568 ? 25.965 -25.213 -26.024 1.00 88.31 568 GLU A N 1
ATOM 4618 C CA . GLU A 1 568 ? 26.337 -23.810 -25.779 1.00 88.31 568 GLU A CA 1
ATOM 4619 C C . GLU A 1 568 ? 26.015 -22.938 -26.997 1.00 88.31 568 GLU A C 1
ATOM 4621 O O . GLU A 1 568 ? 25.422 -21.866 -26.861 1.00 88.31 568 GLU A O 1
ATOM 4626 N N . MET A 1 569 ? 26.335 -23.423 -28.200 1.00 89.06 569 MET A N 1
ATOM 4627 C CA . MET A 1 569 ? 26.029 -22.717 -29.447 1.00 89.06 569 MET A CA 1
ATOM 4628 C C . MET A 1 569 ? 24.523 -22.580 -29.672 1.00 89.06 569 MET A C 1
ATOM 4630 O O . MET A 1 569 ? 24.057 -21.518 -30.086 1.00 89.06 569 MET A O 1
ATOM 4634 N N . ILE A 1 570 ? 23.743 -23.622 -29.362 1.00 91.00 570 ILE A N 1
ATOM 4635 C CA . ILE A 1 570 ? 22.277 -23.568 -29.426 1.00 91.00 570 ILE A CA 1
ATOM 4636 C C . ILE A 1 570 ? 21.743 -22.498 -28.469 1.00 91.00 570 ILE A C 1
ATOM 4638 O O . ILE A 1 570 ? 20.875 -21.716 -28.863 1.00 91.00 570 ILE A O 1
ATOM 4642 N N . ALA A 1 571 ? 22.261 -22.422 -27.241 1.00 90.94 571 ALA A N 1
ATOM 4643 C CA . ALA A 1 571 ? 21.836 -21.412 -26.277 1.00 90.94 571 ALA A CA 1
ATOM 4644 C C . ALA A 1 571 ? 22.172 -19.983 -26.753 1.00 90.94 571 ALA A C 1
ATOM 4646 O O . ALA A 1 571 ? 21.314 -19.099 -26.710 1.00 90.94 571 ALA A O 1
ATOM 4647 N N . VAL A 1 572 ? 23.375 -19.762 -27.298 1.00 93.12 572 VAL A N 1
ATOM 4648 C CA . VAL A 1 572 ? 23.758 -18.479 -27.918 1.00 93.12 572 VAL A CA 1
ATOM 4649 C C . VAL A 1 572 ? 22.833 -18.135 -29.091 1.00 93.12 572 VAL A C 1
ATOM 4651 O O . VAL A 1 572 ? 22.324 -17.016 -29.168 1.00 93.12 572 VAL A O 1
ATOM 4654 N N . MET A 1 573 ? 22.535 -19.096 -29.971 1.00 93.88 573 MET A N 1
ATOM 4655 C CA . MET A 1 573 ? 21.618 -18.908 -31.101 1.00 93.88 573 MET A CA 1
ATOM 4656 C C . MET A 1 573 ? 20.212 -18.502 -30.641 1.00 93.88 573 MET A C 1
ATOM 4658 O O . MET A 1 573 ? 19.615 -17.582 -31.205 1.00 93.88 573 MET A O 1
ATOM 4662 N N . GLN A 1 574 ? 19.689 -19.142 -29.590 1.00 92.25 574 GLN A N 1
ATOM 4663 C CA . GLN A 1 574 ? 18.391 -18.803 -29.002 1.00 92.25 574 GLN A CA 1
ATOM 4664 C C . GLN A 1 574 ? 18.365 -17.362 -28.479 1.00 92.25 574 GLN A C 1
ATOM 4666 O O . GLN A 1 574 ? 17.407 -16.632 -28.753 1.00 92.25 574 GLN A O 1
ATOM 4671 N N . ILE A 1 575 ? 19.426 -16.923 -27.793 1.00 92.94 575 ILE A N 1
ATOM 4672 C CA . ILE A 1 575 ? 19.570 -15.535 -27.332 1.00 92.94 575 ILE A CA 1
ATOM 4673 C C . ILE A 1 575 ? 19.590 -14.574 -28.524 1.00 92.94 575 ILE A C 1
ATOM 4675 O O . ILE A 1 575 ? 18.827 -13.606 -28.547 1.00 92.94 575 ILE A O 1
ATOM 4679 N N . LEU A 1 576 ? 20.395 -14.853 -29.552 1.00 94.50 576 LEU A N 1
ATOM 4680 C CA . LEU A 1 576 ? 20.488 -14.004 -30.742 1.00 94.50 576 LEU A CA 1
ATOM 4681 C C . LEU A 1 576 ? 19.152 -13.920 -31.499 1.00 94.50 576 LEU A C 1
ATOM 4683 O O . LEU A 1 576 ? 18.778 -12.844 -31.963 1.00 94.50 576 LEU A O 1
ATOM 4687 N N . HIS A 1 577 ? 18.380 -15.006 -31.579 1.00 92.88 577 HIS A N 1
ATOM 4688 C CA . HIS A 1 577 ? 17.032 -14.984 -32.154 1.00 92.88 577 HIS A CA 1
ATOM 4689 C C . HIS A 1 577 ? 16.040 -14.159 -31.323 1.00 92.88 577 HIS A C 1
ATOM 4691 O O . HIS A 1 577 ? 15.234 -13.417 -31.898 1.00 92.88 577 HIS A O 1
ATOM 4697 N N . LYS A 1 578 ? 16.108 -14.235 -29.986 1.00 91.25 578 LYS A N 1
ATOM 4698 C CA . LYS A 1 578 ? 15.312 -13.384 -29.084 1.00 91.25 578 LYS A CA 1
ATOM 4699 C C . LYS A 1 578 ? 15.658 -11.901 -29.295 1.00 91.25 578 LYS A C 1
ATOM 4701 O O . LYS A 1 578 ? 14.750 -11.093 -29.498 1.00 91.25 578 LYS A O 1
ATOM 4706 N N . ILE A 1 579 ? 16.948 -11.553 -29.358 1.00 91.69 579 ILE A N 1
ATOM 4707 C CA . ILE A 1 579 ? 17.426 -10.186 -29.649 1.00 91.69 579 ILE A CA 1
ATOM 4708 C C . ILE A 1 579 ? 16.938 -9.727 -31.029 1.00 91.69 579 ILE A C 1
ATOM 4710 O O . ILE A 1 579 ? 16.339 -8.656 -31.152 1.00 91.69 579 ILE A O 1
ATOM 4714 N N . ARG A 1 580 ? 17.121 -10.559 -32.062 1.00 92.50 580 ARG A N 1
ATOM 4715 C CA . ARG A 1 580 ? 16.657 -10.293 -33.428 1.00 92.50 580 ARG A CA 1
ATOM 4716 C C . ARG A 1 580 ? 15.166 -9.980 -33.467 1.00 92.50 580 ARG A C 1
ATOM 4718 O O . ARG A 1 580 ? 14.770 -9.036 -34.141 1.00 92.50 580 ARG A O 1
ATOM 4725 N N . SER A 1 581 ? 14.337 -10.754 -32.766 1.00 89.81 581 SER A N 1
ATOM 4726 C CA . SER A 1 581 ? 12.885 -10.535 -32.719 1.00 89.81 581 SER A CA 1
ATOM 4727 C C . SER A 1 581 ? 12.539 -9.141 -32.186 1.00 89.81 581 SER A C 1
ATOM 4729 O O . SER A 1 581 ? 11.694 -8.441 -32.750 1.00 89.81 581 SER A O 1
ATOM 4731 N N . VAL A 1 582 ? 13.237 -8.686 -31.142 1.00 87.81 582 VAL A N 1
ATOM 4732 C CA . VAL A 1 582 ? 13.057 -7.336 -30.591 1.00 87.81 582 VAL A CA 1
ATOM 4733 C C . VAL A 1 582 ? 13.484 -6.273 -31.606 1.00 87.81 582 VAL A C 1
ATOM 4735 O O . VAL A 1 582 ? 12.687 -5.390 -31.914 1.00 87.81 582 VAL A O 1
ATOM 4738 N N . ILE A 1 583 ? 14.686 -6.389 -32.181 1.00 89.12 583 ILE A N 1
ATOM 4739 C CA . ILE A 1 583 ? 15.223 -5.434 -33.170 1.00 89.12 583 ILE A CA 1
ATOM 4740 C C . ILE A 1 583 ? 14.339 -5.366 -34.419 1.00 89.12 583 ILE A C 1
ATOM 4742 O O . ILE A 1 583 ? 14.038 -4.284 -34.916 1.00 89.12 583 ILE A O 1
ATOM 4746 N N . TYR A 1 584 ? 13.859 -6.509 -34.905 1.00 89.50 584 TYR A N 1
ATOM 4747 C CA . TYR A 1 584 ? 12.972 -6.576 -36.061 1.00 89.50 584 TYR A CA 1
ATOM 4748 C C . TYR A 1 584 ? 11.683 -5.778 -35.837 1.00 89.50 584 TYR A C 1
ATOM 4750 O O . TYR A 1 584 ? 11.204 -5.104 -36.749 1.00 89.50 584 TYR A O 1
ATOM 4758 N N . ASN A 1 585 ? 11.120 -5.798 -34.628 1.00 86.81 585 ASN A N 1
ATOM 4759 C CA . ASN A 1 585 ? 9.941 -4.991 -34.298 1.00 86.81 585 ASN A CA 1
ATOM 4760 C C . ASN A 1 585 ? 10.234 -3.480 -34.263 1.00 86.81 585 ASN A C 1
ATOM 4762 O O . ASN A 1 585 ? 9.316 -2.684 -34.468 1.00 86.81 585 ASN A O 1
ATOM 4766 N N . LEU A 1 586 ? 11.502 -3.099 -34.090 1.00 85.19 586 LEU A N 1
ATOM 4767 C CA . LEU A 1 586 ? 11.980 -1.714 -34.097 1.00 85.19 586 LEU A CA 1
ATOM 4768 C C . LEU A 1 586 ? 12.393 -1.199 -35.481 1.00 85.19 586 LEU A C 1
ATOM 4770 O O . LEU A 1 586 ? 12.738 -0.029 -35.617 1.00 85.19 586 LEU A O 1
ATOM 4774 N N . ARG A 1 587 ? 12.307 -2.034 -36.527 1.00 83.75 587 ARG A N 1
ATOM 4775 C CA . ARG A 1 587 ? 12.748 -1.692 -37.893 1.00 83.75 587 ARG A CA 1
ATOM 4776 C C . ARG A 1 587 ? 12.106 -0.431 -38.476 1.00 83.75 587 ARG A C 1
ATOM 4778 O O . ARG A 1 587 ? 12.658 0.148 -39.392 1.00 83.75 587 ARG A O 1
ATOM 4785 N N . HIS A 1 588 ? 10.958 0.003 -37.964 1.00 83.31 588 HIS A N 1
ATOM 4786 C CA . HIS A 1 588 ? 10.253 1.188 -38.465 1.00 83.31 588 HIS A CA 1
ATOM 4787 C C . HIS A 1 588 ? 10.743 2.502 -37.855 1.00 83.31 588 HIS A C 1
ATOM 4789 O O . HIS A 1 588 ? 10.319 3.566 -38.294 1.00 83.31 588 HIS A O 1
ATOM 4795 N N . VAL A 1 589 ? 11.633 2.448 -36.862 1.00 85.75 589 VAL A N 1
ATOM 4796 C CA . VAL A 1 589 ? 12.175 3.637 -36.206 1.00 85.75 589 VAL A CA 1
ATOM 4797 C C . VAL A 1 589 ? 13.656 3.768 -36.537 1.00 85.75 589 VAL A C 1
ATOM 4799 O O . VAL A 1 589 ? 14.421 2.853 -36.224 1.00 85.75 589 VAL A O 1
ATOM 4802 N N . PRO A 1 590 ? 14.091 4.894 -37.137 1.00 87.56 590 PRO A N 1
ATOM 4803 C CA . PRO A 1 590 ? 15.507 5.143 -37.382 1.00 87.56 590 PRO A CA 1
ATOM 4804 C C . PRO A 1 590 ? 16.281 5.000 -36.077 1.00 87.56 590 PRO A C 1
ATOM 4806 O O . PRO A 1 590 ? 15.935 5.692 -35.127 1.00 87.56 590 PRO A O 1
ATOM 4809 N N . SER A 1 591 ? 17.251 4.087 -35.998 1.00 87.81 591 SER A N 1
ATOM 4810 C CA . SER A 1 591 ? 18.079 3.869 -34.800 1.00 87.81 591 SER A CA 1
ATOM 4811 C C . SER A 1 591 ? 19.426 3.262 -35.163 1.00 87.81 591 SER A C 1
ATOM 4813 O O . SER A 1 591 ? 19.526 2.518 -36.139 1.00 87.81 591 SER A O 1
ATOM 4815 N N . GLU A 1 592 ? 20.455 3.546 -34.377 1.00 89.44 592 GLU A N 1
ATOM 4816 C CA . GLU A 1 592 ? 21.733 2.843 -34.464 1.00 89.44 592 GLU A CA 1
ATOM 4817 C C . GLU A 1 592 ? 21.752 1.640 -33.516 1.00 89.44 592 GLU A C 1
ATOM 4819 O O . GLU A 1 592 ? 21.213 1.681 -32.410 1.00 89.44 592 GLU A O 1
ATOM 4824 N N . LEU A 1 593 ? 22.359 0.535 -33.954 1.00 87.06 593 LEU A N 1
ATOM 4825 C CA . LEU A 1 593 ? 22.400 -0.704 -33.174 1.00 87.06 593 LEU A CA 1
ATOM 4826 C C . LEU A 1 593 ? 23.137 -0.520 -31.834 1.00 87.06 593 LEU A C 1
ATOM 4828 O O . LEU A 1 593 ? 22.750 -1.110 -30.829 1.00 87.06 593 LEU A O 1
ATOM 4832 N N . ASN A 1 594 ? 24.156 0.342 -31.812 1.00 88.88 594 ASN A N 1
ATOM 4833 C CA . ASN A 1 594 ? 24.937 0.700 -30.624 1.00 88.88 594 ASN A CA 1
ATOM 4834 C C . ASN A 1 594 ? 24.134 1.496 -29.570 1.00 88.88 594 ASN A C 1
ATOM 4836 O O . ASN A 1 594 ? 24.580 1.604 -28.429 1.00 88.88 594 ASN A O 1
ATOM 4840 N N . GLU A 1 595 ? 22.957 2.035 -29.916 1.00 88.31 595 GLU A N 1
ATOM 4841 C CA . GLU A 1 595 ? 22.057 2.671 -28.951 1.00 88.31 595 GLU A CA 1
ATOM 4842 C C . GLU A 1 595 ? 21.456 1.626 -27.999 1.00 88.31 595 GLU A C 1
ATOM 4844 O O . GLU A 1 595 ? 21.085 1.961 -26.871 1.00 88.31 595 GLU A O 1
ATOM 4849 N N . PHE A 1 596 ? 21.366 0.364 -28.438 1.00 89.62 596 PHE A N 1
ATOM 4850 C CA . PHE A 1 596 ? 20.719 -0.703 -27.692 1.00 89.62 596 PHE A CA 1
ATOM 4851 C C . PHE A 1 596 ? 21.677 -1.417 -26.746 1.00 89.62 596 PHE A C 1
ATOM 4853 O O . PHE A 1 596 ? 22.746 -1.893 -27.123 1.00 89.62 596 PHE A O 1
ATOM 4860 N N . LEU A 1 597 ? 21.240 -1.563 -25.497 1.00 89.19 597 LEU A N 1
ATOM 4861 C CA . LEU A 1 597 ? 21.989 -2.274 -24.465 1.00 89.19 597 LEU A CA 1
ATOM 4862 C C . LEU A 1 597 ? 21.373 -3.647 -24.228 1.00 89.19 597 LEU A C 1
ATOM 4864 O O . LEU A 1 597 ? 20.163 -3.761 -24.040 1.00 89.19 597 LEU A O 1
ATOM 4868 N N . LEU A 1 598 ? 22.201 -4.686 -24.181 1.00 90.06 598 LEU A N 1
ATOM 4869 C CA . LEU A 1 598 ? 21.766 -6.034 -23.826 1.00 90.06 598 LEU A CA 1
ATOM 4870 C C . LEU A 1 598 ? 21.909 -6.230 -22.317 1.00 90.06 598 LEU A C 1
ATOM 4872 O O . LEU A 1 598 ? 22.959 -5.943 -21.740 1.00 90.06 598 LEU A O 1
ATOM 4876 N N . GLY A 1 599 ? 20.860 -6.719 -21.665 1.00 84.81 599 GLY A N 1
ATOM 4877 C CA . GLY A 1 599 ? 20.956 -7.107 -20.263 1.00 84.81 599 GLY A CA 1
ATOM 4878 C C . GLY A 1 599 ? 19.610 -7.256 -19.564 1.00 84.81 599 GLY A C 1
ATOM 4879 O O . GLY A 1 599 ? 18.553 -7.113 -20.186 1.00 84.81 599 GLY A O 1
ATOM 4880 N N . PRO A 1 600 ? 19.622 -7.529 -18.253 1.00 79.31 600 PRO A N 1
ATOM 4881 C CA . PRO A 1 600 ? 18.398 -7.658 -17.476 1.00 79.31 600 PRO A CA 1
ATOM 4882 C C . PRO A 1 600 ? 17.657 -6.314 -17.353 1.00 79.31 600 PRO A C 1
ATOM 4884 O O . PRO A 1 600 ? 18.260 -5.239 -17.258 1.00 79.31 600 PRO A O 1
ATOM 4887 N N . ALA A 1 601 ? 16.324 -6.371 -17.322 1.00 71.06 601 ALA A N 1
ATOM 4888 C CA . ALA A 1 601 ? 15.443 -5.218 -17.118 1.00 71.06 601 ALA A CA 1
ATOM 4889 C C . ALA A 1 601 ? 14.272 -5.581 -16.183 1.00 71.06 601 ALA A C 1
ATOM 4891 O O . ALA A 1 601 ? 13.697 -6.665 -16.311 1.00 71.06 601 ALA A O 1
ATOM 4892 N N . LYS A 1 602 ? 13.924 -4.669 -15.257 1.00 59.22 602 LYS A N 1
ATOM 4893 C CA . LYS A 1 602 ? 12.847 -4.829 -14.248 1.00 59.22 602 LYS A CA 1
ATOM 4894 C C . LYS A 1 602 ? 11.443 -4.656 -14.841 1.00 59.22 602 LYS A C 1
ATOM 4896 O O . LYS A 1 602 ? 10.483 -5.224 -14.341 1.00 59.22 602 LYS A O 1
ATOM 4901 N N . GLY A 1 603 ? 11.356 -3.899 -15.928 1.00 68.56 603 GLY A N 1
ATOM 4902 C CA . GLY A 1 603 ? 10.145 -3.621 -16.682 1.00 68.56 603 GLY A CA 1
ATOM 4903 C C . GLY A 1 603 ? 10.523 -2.895 -17.966 1.00 68.56 603 GLY A C 1
ATOM 4904 O O . GLY A 1 603 ? 11.573 -2.250 -18.047 1.00 68.56 603 GLY A O 1
ATOM 4905 N N . SER A 1 604 ? 9.701 -3.042 -18.992 1.00 75.94 604 SER A N 1
ATOM 4906 C CA . SER A 1 604 ? 9.872 -2.349 -20.263 1.00 75.94 604 SER A CA 1
ATOM 4907 C C . SER A 1 604 ? 8.494 -2.004 -20.803 1.00 75.94 604 SER A C 1
ATOM 4909 O O . SER A 1 604 ? 7.561 -2.783 -20.586 1.00 75.94 604 SER A O 1
ATOM 4911 N N . PRO A 1 605 ? 8.352 -0.875 -21.510 1.00 86.94 605 PRO A N 1
ATOM 4912 C CA . PRO A 1 605 ? 7.104 -0.567 -22.178 1.00 86.94 605 PRO A CA 1
ATOM 4913 C C . PRO A 1 605 ? 6.682 -1.699 -23.126 1.00 86.94 605 PRO A C 1
ATOM 4915 O O . PRO A 1 605 ? 7.546 -2.400 -23.671 1.00 86.94 605 PRO A O 1
ATOM 4918 N N . PRO A 1 606 ? 5.373 -1.863 -23.372 1.00 88.19 606 PRO A N 1
ATOM 4919 C CA . PRO A 1 606 ? 4.866 -2.843 -24.319 1.00 88.19 606 PRO A CA 1
ATOM 4920 C C . PRO A 1 606 ? 5.540 -2.694 -25.687 1.00 88.19 606 PRO A C 1
ATOM 4922 O O . PRO A 1 606 ? 5.649 -1.586 -26.217 1.00 88.19 606 PRO A O 1
ATOM 4925 N N . MET A 1 607 ? 5.956 -3.813 -26.293 1.00 85.56 607 MET A N 1
ATOM 4926 C CA . MET A 1 607 ? 6.677 -3.800 -27.577 1.00 85.56 607 MET A CA 1
ATOM 4927 C C . MET A 1 607 ? 5.920 -3.054 -28.682 1.00 85.56 607 MET A C 1
ATOM 4929 O O . MET A 1 607 ? 6.542 -2.355 -29.477 1.00 85.56 607 MET A O 1
ATOM 4933 N N . ILE A 1 608 ? 4.586 -3.140 -28.692 1.00 86.81 608 ILE A N 1
ATOM 4934 C CA . ILE A 1 608 ? 3.728 -2.437 -29.657 1.00 86.81 608 ILE A CA 1
ATOM 4935 C C . ILE A 1 608 ? 3.821 -0.906 -29.549 1.00 86.81 608 ILE A C 1
ATOM 4937 O O . ILE A 1 608 ? 3.621 -0.215 -30.540 1.00 86.81 608 ILE A O 1
ATOM 4941 N N . MET A 1 609 ? 4.166 -0.372 -28.373 1.00 90.06 609 MET A N 1
ATOM 4942 C CA . MET A 1 609 ? 4.297 1.070 -28.127 1.00 90.06 609 MET A CA 1
ATOM 4943 C C . MET A 1 609 ? 5.742 1.560 -28.227 1.00 90.06 609 MET A C 1
ATOM 4945 O O . MET A 1 609 ? 5.996 2.761 -28.200 1.00 90.06 609 MET A O 1
ATOM 4949 N N . ARG A 1 610 ? 6.713 0.647 -28.322 1.00 89.88 610 ARG A N 1
ATOM 4950 C CA . ARG A 1 610 ? 8.135 0.988 -28.229 1.00 89.88 610 ARG A CA 1
ATOM 4951 C C . ARG A 1 610 ? 8.597 1.889 -29.376 1.00 89.88 610 ARG A C 1
ATOM 4953 O O . ARG A 1 610 ? 9.377 2.804 -29.137 1.00 89.88 610 ARG A O 1
ATOM 4960 N N . ASN A 1 611 ? 8.060 1.688 -30.581 1.00 90.06 611 ASN A N 1
ATOM 4961 C CA . ASN A 1 611 ? 8.366 2.532 -31.739 1.00 90.06 611 ASN A CA 1
ATOM 4962 C C . ASN A 1 611 ? 7.920 3.986 -31.535 1.00 90.06 611 ASN A C 1
ATOM 4964 O O . ASN A 1 611 ? 8.705 4.922 -31.709 1.00 90.06 611 ASN A O 1
ATOM 4968 N N . ASP A 1 612 ? 6.672 4.164 -31.103 1.00 91.88 612 ASP A N 1
ATOM 4969 C CA . ASP A 1 612 ? 6.119 5.470 -30.756 1.00 91.88 612 ASP A CA 1
ATOM 4970 C C . ASP A 1 612 ? 6.953 6.149 -29.669 1.00 91.88 612 ASP A C 1
ATOM 4972 O O . ASP A 1 612 ? 7.310 7.313 -29.803 1.00 91.88 612 ASP A O 1
ATOM 4976 N N . LEU A 1 613 ? 7.302 5.418 -28.607 1.00 94.00 613 LEU A N 1
ATOM 4977 C CA . LEU A 1 613 ? 8.038 5.974 -27.474 1.00 94.00 613 LEU A CA 1
ATOM 4978 C C . LEU A 1 613 ? 9.472 6.374 -27.835 1.00 94.00 613 LEU A C 1
ATOM 4980 O O . LEU A 1 613 ? 9.935 7.408 -27.363 1.00 94.00 613 LEU A O 1
ATOM 4984 N N . ILE A 1 614 ? 10.166 5.618 -28.693 1.00 92.81 614 ILE A N 1
ATOM 4985 C CA . ILE A 1 614 ? 11.480 6.031 -29.219 1.00 92.81 614 ILE A CA 1
ATOM 4986 C C . ILE A 1 614 ? 11.331 7.281 -30.103 1.00 92.81 614 ILE A C 1
ATOM 4988 O O . ILE A 1 614 ? 12.183 8.168 -30.074 1.00 92.81 614 ILE A O 1
ATOM 4992 N N . THR A 1 615 ? 10.233 7.403 -30.851 1.00 92.62 615 THR A N 1
ATOM 4993 C CA . THR A 1 615 ? 9.945 8.613 -31.637 1.00 92.62 615 THR A CA 1
ATOM 4994 C C . THR A 1 615 ? 9.687 9.821 -30.729 1.00 92.62 615 THR A C 1
ATOM 4996 O O . THR A 1 615 ? 10.273 10.884 -30.946 1.00 92.62 615 THR A O 1
ATOM 4999 N N . CYS A 1 616 ? 8.880 9.652 -29.674 1.00 93.75 616 CYS A N 1
ATOM 5000 C CA . CYS A 1 616 ? 8.671 10.658 -28.631 1.00 93.75 616 CYS A CA 1
ATOM 5001 C C . CYS A 1 616 ? 10.001 11.051 -27.977 1.00 93.75 616 CYS A C 1
ATOM 5003 O O . CYS A 1 616 ? 10.287 12.238 -27.859 1.00 93.75 616 CYS A O 1
ATOM 5005 N N . TRP A 1 617 ? 10.840 10.069 -27.626 1.00 93.06 617 TRP A N 1
ATOM 5006 C CA . TRP A 1 617 ? 12.180 10.285 -27.080 1.00 93.06 617 TRP A CA 1
ATOM 5007 C C . TRP A 1 617 ? 13.011 11.187 -27.988 1.00 93.06 617 TRP A C 1
ATOM 5009 O O . TRP A 1 617 ? 13.429 12.251 -27.550 1.00 93.06 617 TRP A O 1
ATOM 5019 N N . ARG A 1 618 ? 13.167 10.831 -29.271 1.00 90.62 618 ARG A N 1
ATOM 5020 C CA . ARG A 1 618 ? 13.944 11.628 -30.236 1.00 90.62 618 ARG A CA 1
ATOM 5021 C C . ARG A 1 618 ? 13.431 13.067 -30.346 1.00 90.62 618 ARG A C 1
ATOM 5023 O O . ARG A 1 618 ? 14.236 13.994 -30.395 1.00 90.62 618 ARG A O 1
ATOM 5030 N N . ARG A 1 619 ? 12.108 13.274 -30.364 1.00 92.75 619 ARG A N 1
ATOM 5031 C CA . ARG A 1 619 ? 11.502 14.620 -30.390 1.00 92.75 619 ARG A CA 1
ATOM 5032 C C . ARG A 1 619 ? 11.800 15.402 -29.112 1.00 92.75 619 ARG A C 1
ATOM 5034 O O . ARG A 1 619 ? 12.222 16.551 -29.188 1.00 92.75 619 ARG A O 1
ATOM 5041 N N . VAL A 1 620 ? 11.619 14.778 -27.951 1.00 91.31 620 VAL A N 1
ATOM 5042 C CA . VAL A 1 620 ? 11.845 15.407 -26.644 1.00 91.31 620 VAL A CA 1
ATOM 5043 C C . VAL A 1 620 ? 13.322 15.752 -26.453 1.00 91.31 620 VAL A C 1
ATOM 5045 O O . VAL A 1 620 ? 13.617 16.872 -26.051 1.00 91.31 620 VAL A O 1
ATOM 5048 N N . THR A 1 621 ? 14.256 14.883 -26.837 1.00 89.12 621 THR A N 1
ATOM 5049 C CA . THR A 1 621 ? 15.700 15.162 -26.738 1.00 89.12 621 THR A CA 1
ATOM 5050 C C . THR A 1 621 ? 16.214 16.135 -27.803 1.00 89.12 621 THR A C 1
ATOM 5052 O O . THR A 1 621 ? 17.378 16.523 -27.778 1.00 89.12 621 THR A O 1
ATOM 5055 N N . THR A 1 622 ? 15.382 16.546 -28.765 1.00 89.56 622 THR A N 1
ATOM 5056 C CA . THR A 1 622 ? 15.777 17.539 -29.769 1.00 89.56 622 THR A CA 1
ATOM 5057 C C . THR A 1 622 ? 15.593 18.951 -29.208 1.00 89.56 622 THR A C 1
ATOM 5059 O O . THR A 1 622 ? 14.476 19.465 -29.136 1.00 89.56 622 THR A O 1
ATOM 5062 N N . ARG A 1 623 ? 16.706 19.606 -28.853 1.00 85.94 623 ARG A N 1
ATOM 5063 C CA . ARG A 1 623 ? 16.735 20.947 -28.229 1.00 85.94 623 ARG A CA 1
ATOM 5064 C C . ARG A 1 623 ? 16.052 22.049 -29.041 1.00 85.94 623 ARG A C 1
ATOM 5066 O O . ARG A 1 623 ? 15.520 22.989 -28.465 1.00 85.94 623 ARG A O 1
ATOM 5073 N N . SER A 1 624 ? 16.048 21.949 -30.372 1.00 88.94 624 SER A N 1
ATOM 5074 C CA . SER A 1 624 ? 15.403 22.946 -31.241 1.00 88.94 624 SER A CA 1
ATOM 5075 C C . SER A 1 624 ? 13.871 22.916 -31.179 1.00 88.94 624 SER A C 1
ATOM 5077 O O . SER A 1 624 ? 13.222 23.826 -31.695 1.00 88.94 624 SER A O 1
ATOM 5079 N N . ILE A 1 625 ? 13.276 21.893 -30.556 1.00 90.00 625 ILE A N 1
ATOM 5080 C CA . ILE A 1 625 ? 11.828 21.766 -30.400 1.00 90.00 625 ILE A CA 1
ATOM 5081 C C . ILE A 1 625 ? 11.430 22.279 -29.000 1.00 90.00 625 ILE A C 1
ATOM 5083 O O . ILE A 1 625 ? 11.922 21.753 -28.004 1.00 90.00 625 ILE A O 1
ATOM 5087 N N . PRO A 1 626 ? 10.538 23.274 -28.863 1.00 86.12 626 PRO A N 1
ATOM 5088 C CA . PRO A 1 626 ? 10.143 23.807 -27.553 1.00 86.12 626 PRO A CA 1
ATOM 5089 C C . PRO A 1 626 ? 9.156 22.885 -26.815 1.00 86.12 626 PRO A C 1
ATOM 5091 O O . PRO A 1 626 ? 8.412 22.143 -27.463 1.00 86.12 626 PRO A O 1
ATOM 5094 N N . ASN A 1 627 ? 9.082 22.981 -25.477 1.00 85.00 627 ASN A N 1
ATOM 5095 C CA . ASN A 1 627 ? 8.209 22.144 -24.630 1.00 85.00 627 ASN A CA 1
ATOM 5096 C C . ASN A 1 627 ? 6.750 22.120 -25.101 1.00 85.00 627 ASN A C 1
ATOM 5098 O O . ASN A 1 627 ? 6.154 21.050 -25.228 1.00 85.00 627 ASN A O 1
ATOM 5102 N N . LYS A 1 628 ? 6.193 23.286 -25.451 1.00 87.69 628 LYS A N 1
ATOM 5103 C CA . LYS A 1 628 ? 4.811 23.419 -25.943 1.00 87.69 628 LYS A CA 1
ATOM 5104 C C . LYS A 1 628 ? 4.476 22.528 -27.147 1.00 87.69 628 LYS A C 1
ATOM 5106 O O . LYS A 1 628 ? 3.325 22.139 -27.316 1.00 87.69 628 LYS A O 1
ATOM 5111 N N . SER A 1 629 ? 5.470 22.180 -27.968 1.00 90.88 629 SER A N 1
ATOM 5112 C CA . SER A 1 629 ? 5.300 21.348 -29.168 1.00 90.88 629 SER A CA 1
ATOM 5113 C C . SER A 1 629 ? 5.445 19.845 -28.896 1.00 90.88 629 SER A C 1
ATOM 5115 O O . SER A 1 629 ? 5.189 19.035 -29.789 1.00 90.88 629 SER A O 1
ATOM 5117 N N . VAL A 1 630 ? 5.872 19.469 -27.686 1.00 92.25 630 VAL A N 1
ATOM 5118 C CA . VAL A 1 630 ? 6.146 18.083 -27.272 1.00 92.25 630 VAL A CA 1
ATOM 5119 C C . VAL A 1 630 ? 5.455 17.712 -25.959 1.00 92.25 630 VAL A C 1
ATOM 5121 O O . VAL A 1 630 ? 5.794 16.691 -25.380 1.00 92.25 630 VAL A O 1
ATOM 5124 N N . LEU A 1 631 ? 4.462 18.477 -25.485 1.00 92.44 631 LEU A N 1
ATOM 5125 C CA . LEU A 1 631 ? 3.745 18.175 -24.231 1.00 92.44 631 LEU A CA 1
ATOM 5126 C C . LEU A 1 631 ? 3.194 16.744 -24.202 1.00 92.44 631 LEU A C 1
ATOM 5128 O O . LEU A 1 631 ? 3.297 16.046 -23.197 1.00 92.44 631 LEU A O 1
ATOM 5132 N N . PHE A 1 632 ? 2.647 16.293 -25.330 1.00 92.88 632 PHE A N 1
ATOM 5133 C CA . PHE A 1 632 ? 2.133 14.937 -25.473 1.00 92.88 632 PHE A CA 1
ATOM 5134 C C . PHE A 1 632 ? 3.244 13.881 -25.426 1.00 92.88 632 PHE A C 1
ATOM 5136 O O . PHE A 1 632 ? 3.112 12.869 -24.737 1.00 92.88 632 PHE A O 1
ATOM 5143 N N . ASP A 1 633 ? 4.356 14.132 -26.123 1.00 93.75 633 ASP A N 1
ATOM 5144 C CA . ASP A 1 633 ? 5.530 13.256 -26.119 1.00 93.75 633 ASP A CA 1
ATOM 5145 C C . ASP A 1 633 ? 6.128 13.162 -24.705 1.00 93.75 633 ASP A C 1
ATOM 5147 O O . ASP A 1 633 ? 6.425 12.071 -24.224 1.00 93.75 633 ASP A O 1
ATOM 5151 N N . LEU A 1 634 ? 6.227 14.300 -24.013 1.00 92.12 634 LEU A N 1
ATOM 5152 C CA . LEU A 1 634 ? 6.722 14.420 -22.646 1.00 92.12 634 LEU A CA 1
ATOM 5153 C C . LEU A 1 634 ? 5.840 13.642 -21.664 1.00 92.12 634 LEU A C 1
ATOM 5155 O O . LEU A 1 634 ? 6.366 12.889 -20.848 1.00 92.12 634 LEU A O 1
ATOM 5159 N N . TYR A 1 635 ? 4.512 13.760 -21.769 1.00 93.88 635 TYR A N 1
ATOM 5160 C CA . TYR A 1 635 ? 3.588 12.986 -20.937 1.00 93.88 635 TYR A CA 1
ATOM 5161 C C . TYR A 1 635 ? 3.702 11.478 -21.205 1.00 93.88 635 TYR A C 1
ATOM 5163 O O . TYR A 1 635 ? 3.787 10.690 -20.264 1.00 93.88 635 TYR A O 1
ATOM 5171 N N . ARG A 1 636 ? 3.789 11.046 -22.473 1.00 93.38 636 ARG A N 1
ATOM 5172 C CA . ARG A 1 636 ? 3.988 9.620 -22.798 1.00 93.38 636 ARG A CA 1
ATOM 5173 C C . ARG A 1 636 ? 5.297 9.073 -22.233 1.00 93.38 636 ARG A C 1
ATOM 5175 O O . ARG A 1 636 ? 5.309 7.955 -21.721 1.00 93.38 636 ARG A O 1
ATOM 5182 N N . LEU A 1 637 ? 6.386 9.841 -22.310 1.00 93.12 637 LEU A N 1
ATOM 5183 C CA . LEU A 1 637 ? 7.656 9.465 -21.685 1.00 93.12 637 LEU A CA 1
ATOM 5184 C C . LEU A 1 637 ? 7.544 9.449 -20.158 1.00 93.12 637 LEU A C 1
ATOM 5186 O O . LEU A 1 637 ? 8.101 8.557 -19.525 1.00 93.12 637 LEU A O 1
ATOM 5190 N N . ALA A 1 638 ? 6.766 10.358 -19.567 1.00 92.56 638 ALA A N 1
ATOM 5191 C CA . ALA A 1 638 ? 6.484 10.337 -18.140 1.00 92.56 638 ALA A CA 1
ATOM 5192 C C . ALA A 1 638 ? 5.794 9.039 -17.698 1.00 92.56 638 ALA A C 1
ATOM 5194 O O . ALA A 1 638 ? 6.209 8.444 -16.709 1.00 92.56 638 ALA A O 1
ATOM 5195 N N . CYS A 1 639 ? 4.851 8.511 -18.484 1.00 93.06 639 CYS A N 1
ATOM 5196 C CA . CYS A 1 639 ? 4.211 7.215 -18.224 1.00 93.06 639 CYS A CA 1
ATOM 5197 C C . CYS A 1 639 ? 5.171 6.004 -18.271 1.00 93.06 639 CYS A C 1
ATOM 5199 O O . CYS A 1 639 ? 4.858 4.931 -17.742 1.00 93.06 639 CYS A O 1
ATOM 5201 N N . VAL A 1 640 ? 6.366 6.143 -18.865 1.00 91.06 640 VAL A N 1
ATOM 5202 C CA . VAL A 1 640 ? 7.413 5.104 -18.793 1.00 91.06 640 VAL A CA 1
ATOM 5203 C C . VAL A 1 640 ? 7.908 4.932 -17.352 1.00 91.06 640 VAL A C 1
ATOM 5205 O O . VAL A 1 640 ? 8.350 3.839 -16.991 1.00 91.06 640 VAL A O 1
ATOM 5208 N N . HIS A 1 641 ? 7.756 5.951 -16.496 1.00 86.31 641 HIS A N 1
ATOM 5209 C CA . HIS A 1 641 ? 8.015 5.854 -15.061 1.00 86.31 641 HIS A CA 1
ATOM 5210 C C . HIS A 1 641 ? 7.254 4.675 -14.431 1.00 86.31 641 HIS A C 1
ATOM 5212 O O . HIS A 1 641 ? 7.875 3.792 -13.838 1.00 86.31 641 HIS A O 1
ATOM 5218 N N . SER A 1 642 ? 5.939 4.584 -14.652 1.00 86.88 642 SER A N 1
ATOM 5219 C CA . SER A 1 642 ? 5.115 3.458 -14.186 1.00 86.88 642 SER A CA 1
ATOM 5220 C C . SER A 1 642 ? 5.471 2.127 -14.866 1.00 86.88 642 SER A C 1
ATOM 5222 O O . SER A 1 642 ? 5.456 1.067 -14.235 1.00 86.88 642 SER A O 1
ATOM 5224 N N . SER A 1 643 ? 5.890 2.155 -16.134 1.00 87.31 643 SER A N 1
ATOM 5225 C CA . SER A 1 643 ? 6.282 0.936 -16.867 1.00 87.31 643 SER A CA 1
ATOM 5226 C C . SER A 1 643 ? 7.522 0.259 -16.264 1.00 87.31 643 SER A C 1
ATOM 5228 O O . SER A 1 643 ? 7.652 -0.966 -16.300 1.00 87.31 643 SER A O 1
ATOM 5230 N N . ARG A 1 644 ? 8.423 1.028 -15.639 1.00 81.00 644 ARG A N 1
ATOM 5231 C CA . ARG A 1 644 ? 9.629 0.504 -14.964 1.00 81.00 644 ARG A CA 1
ATOM 5232 C C . ARG A 1 644 ? 9.326 -0.362 -13.744 1.00 81.00 644 ARG A C 1
ATOM 5234 O O . ARG A 1 644 ? 10.160 -1.186 -13.369 1.00 81.00 644 ARG A O 1
ATOM 5241 N N . ILE A 1 645 ? 8.152 -0.182 -13.141 1.00 76.25 645 ILE A N 1
ATOM 5242 C CA . ILE A 1 645 ? 7.639 -1.025 -12.052 1.00 76.25 645 ILE A CA 1
ATOM 5243 C C . ILE A 1 645 ? 6.607 -2.055 -12.548 1.00 76.25 645 ILE A C 1
ATOM 5245 O O . ILE A 1 645 ? 5.939 -2.696 -11.738 1.00 76.25 645 ILE A O 1
ATOM 5249 N N . GLY A 1 646 ? 6.476 -2.218 -13.871 1.00 79.94 646 GLY A N 1
ATOM 5250 C CA . GLY A 1 646 ? 5.574 -3.172 -14.521 1.00 79.94 646 GLY A CA 1
ATOM 5251 C C . GLY A 1 646 ? 4.140 -2.674 -14.726 1.00 79.94 646 GLY A C 1
ATOM 5252 O O . GLY A 1 646 ? 3.282 -3.464 -15.112 1.00 79.94 646 GLY A O 1
ATOM 5253 N N . ARG A 1 647 ? 3.844 -1.391 -14.464 1.00 87.75 647 ARG A N 1
ATOM 5254 C CA . ARG A 1 647 ? 2.506 -0.810 -14.643 1.00 87.75 647 ARG A CA 1
ATOM 5255 C C . ARG A 1 647 ? 2.400 -0.081 -15.984 1.00 87.75 647 ARG A C 1
ATOM 5257 O O . ARG A 1 647 ? 2.747 1.091 -16.086 1.00 87.75 647 ARG A O 1
ATOM 5264 N N . ASN A 1 648 ? 1.874 -0.759 -17.004 1.00 90.38 648 ASN A N 1
ATOM 5265 C CA . ASN A 1 648 ? 1.751 -0.199 -18.359 1.00 90.38 648 ASN A CA 1
ATOM 5266 C C . ASN A 1 648 ? 0.431 0.539 -18.619 1.00 90.38 648 ASN A C 1
ATOM 5268 O O . ASN A 1 648 ? 0.329 1.271 -19.599 1.00 90.38 648 ASN A O 1
ATOM 5272 N N . ALA A 1 649 ? -0.586 0.359 -17.769 1.00 89.69 649 ALA A N 1
ATOM 5273 C CA . ALA A 1 649 ? -1.914 0.944 -17.965 1.00 89.69 649 ALA A CA 1
ATOM 5274 C C . ALA A 1 649 ? -1.907 2.462 -18.271 1.00 89.69 649 ALA A C 1
ATOM 5276 O O . ALA A 1 649 ? -2.653 2.858 -19.170 1.00 89.69 649 ALA A O 1
ATOM 5277 N N . PRO A 1 650 ? -1.064 3.306 -17.630 1.00 90.81 650 PRO A N 1
ATOM 5278 C CA . PRO A 1 650 ? -0.976 4.730 -17.962 1.00 90.81 650 PRO A CA 1
ATOM 5279 C C . PRO A 1 650 ? -0.633 5.021 -19.430 1.00 90.81 650 PRO A C 1
ATOM 5281 O O . PRO A 1 650 ? -1.158 5.975 -19.992 1.00 90.81 650 PRO A O 1
ATOM 5284 N N . LEU A 1 651 ? 0.157 4.174 -20.106 1.00 91.56 651 LEU A N 1
ATOM 5285 C CA . LEU A 1 651 ? 0.521 4.386 -21.515 1.00 91.56 651 LEU A CA 1
ATOM 5286 C C . LEU A 1 651 ? -0.687 4.336 -22.464 1.00 91.56 651 LEU A C 1
ATOM 5288 O O . LEU A 1 651 ? -0.674 4.982 -23.512 1.00 91.56 651 LEU A O 1
ATOM 5292 N N . TYR A 1 652 ? -1.732 3.589 -22.100 1.00 90.44 652 TYR A N 1
ATOM 5293 C CA . TYR A 1 652 ? -2.965 3.456 -22.885 1.00 90.44 652 TYR A CA 1
ATOM 5294 C C . TYR A 1 652 ? -4.030 4.498 -22.512 1.00 90.44 652 TYR A C 1
ATOM 5296 O O . TYR A 1 652 ? -5.034 4.632 -23.211 1.00 90.44 652 TYR A O 1
ATOM 5304 N N . LYS A 1 653 ? -3.834 5.226 -21.406 1.00 88.50 653 LYS A N 1
ATOM 5305 C CA . LYS A 1 653 ? -4.756 6.242 -20.889 1.00 88.50 653 LYS A CA 1
ATOM 5306 C C . LYS A 1 653 ? -4.288 7.619 -21.356 1.00 88.50 653 LYS A C 1
ATOM 5308 O O . LYS A 1 653 ? -3.528 8.303 -20.684 1.00 88.50 653 LYS A O 1
ATOM 5313 N N . THR A 1 654 ? -4.713 8.004 -22.551 1.00 83.19 654 THR A N 1
ATOM 5314 C CA . THR A 1 654 ? -4.252 9.236 -23.196 1.00 83.19 654 THR A CA 1
ATOM 5315 C C . THR A 1 654 ? -5.080 10.457 -22.759 1.00 83.19 654 THR A C 1
ATOM 5317 O O . THR A 1 654 ? -6.305 10.405 -22.888 1.00 83.19 654 THR A O 1
ATOM 5320 N N . PRO A 1 655 ? -4.458 11.550 -22.271 1.00 91.06 655 PRO A N 1
ATOM 5321 C CA . PRO A 1 655 ? -5.151 12.810 -22.000 1.00 91.06 655 PRO A CA 1
ATOM 5322 C C . PRO A 1 655 ? -5.553 13.520 -23.298 1.00 91.06 655 PRO A C 1
ATOM 5324 O O . PRO A 1 655 ? -4.949 13.309 -24.354 1.00 91.06 655 PRO A O 1
ATOM 5327 N N . GLU A 1 656 ? -6.559 14.391 -23.227 1.00 91.00 656 GLU A N 1
ATOM 5328 C CA . GLU A 1 656 ? -6.916 15.247 -24.359 1.00 91.00 656 GLU A CA 1
ATOM 5329 C C . GLU A 1 656 ? -5.857 16.347 -24.569 1.00 91.00 656 GLU A C 1
ATOM 5331 O O . GLU A 1 656 ? -5.144 16.746 -23.648 1.00 91.00 656 GLU A O 1
ATOM 5336 N N . MET A 1 657 ? -5.747 16.895 -25.784 1.00 85.50 657 MET A N 1
ATOM 5337 C CA . MET A 1 657 ? -4.812 18.009 -26.024 1.00 85.50 657 MET A CA 1
ATOM 5338 C C . MET A 1 657 ? -5.167 19.254 -25.203 1.00 85.50 657 MET A C 1
ATOM 5340 O O . MET A 1 657 ? -4.276 19.986 -24.777 1.00 85.50 657 MET A O 1
ATOM 5344 N N . THR A 1 658 ? -6.456 19.468 -24.945 1.00 89.12 658 THR A N 1
ATOM 5345 C CA . THR A 1 658 ? -6.976 20.492 -24.030 1.00 89.12 658 THR A CA 1
ATOM 5346 C C . THR A 1 658 ? -6.473 20.271 -22.602 1.00 89.12 658 THR A C 1
ATOM 5348 O O . THR A 1 658 ? -5.969 21.222 -22.005 1.00 89.12 658 THR A O 1
ATOM 5351 N N . ASP A 1 659 ? -6.509 19.026 -22.102 1.00 92.19 659 ASP A N 1
ATOM 5352 C CA . ASP A 1 659 ? -6.017 18.646 -20.768 1.00 92.19 659 ASP A CA 1
ATOM 5353 C C . ASP A 1 659 ? -4.542 19.051 -20.580 1.00 92.19 659 ASP A C 1
ATOM 5355 O O . ASP A 1 659 ? -4.194 19.682 -19.582 1.00 92.19 659 ASP A O 1
ATOM 5359 N N . LEU A 1 660 ? -3.681 18.734 -21.559 1.00 90.38 660 LEU A N 1
ATOM 5360 C CA . LEU A 1 660 ? -2.247 19.051 -21.502 1.00 90.38 660 LEU A CA 1
ATOM 5361 C C . LEU A 1 660 ? -1.951 20.534 -21.742 1.00 90.38 660 LEU A C 1
ATOM 5363 O O . LEU A 1 660 ? -1.096 21.109 -21.070 1.00 90.38 660 LEU A O 1
ATOM 5367 N N . SER A 1 661 ? -2.649 21.170 -22.687 1.00 88.06 661 SER A N 1
ATOM 5368 C CA . SER A 1 661 ? -2.456 22.596 -22.982 1.00 88.06 661 SER A CA 1
ATOM 5369 C C . SER A 1 661 ? -2.793 23.489 -21.783 1.00 88.06 661 SER A C 1
ATOM 5371 O O . SER A 1 661 ? -2.134 24.505 -21.579 1.00 88.06 661 SER A O 1
ATOM 5373 N N . GLY A 1 662 ? -3.740 23.070 -20.934 1.00 88.94 662 GLY A N 1
ATOM 5374 C CA . GLY A 1 662 ? -4.058 23.749 -19.677 1.00 88.94 662 GLY A CA 1
ATOM 5375 C C . GLY A 1 662 ? -2.927 23.713 -18.639 1.00 88.94 662 GLY A C 1
ATOM 5376 O O . GLY A 1 662 ? -2.924 24.525 -17.716 1.00 88.94 662 GLY A O 1
ATOM 5377 N N . CYS A 1 663 ? -1.948 22.814 -18.784 1.00 90.75 663 CYS A N 1
ATOM 5378 C CA . CYS A 1 663 ? -0.766 22.756 -17.923 1.00 90.75 663 CYS A CA 1
ATOM 5379 C C . CYS A 1 663 ? 0.390 23.634 -18.421 1.00 90.75 663 CYS A C 1
ATOM 5381 O O . CYS A 1 663 ? 1.325 23.865 -17.659 1.00 90.75 663 CYS A O 1
ATOM 5383 N N . LEU A 1 664 ? 0.350 24.124 -19.666 1.00 89.75 664 LEU A N 1
ATOM 5384 C CA . LEU A 1 664 ? 1.477 24.840 -20.268 1.00 89.75 664 LEU A CA 1
ATOM 5385 C C . LEU A 1 664 ? 1.868 26.119 -19.505 1.00 89.75 664 LEU A C 1
ATOM 5387 O O . LEU A 1 664 ? 3.044 26.221 -19.169 1.00 89.75 664 LEU A O 1
ATOM 5391 N N . PRO A 1 665 ? 0.941 27.038 -19.152 1.00 90.06 665 PRO A N 1
ATOM 5392 C CA . PRO A 1 665 ? 1.318 28.253 -18.427 1.00 90.06 665 PRO A CA 1
ATOM 5393 C C . PRO A 1 665 ? 1.988 27.946 -17.086 1.00 90.06 665 PRO A C 1
ATOM 5395 O O . PRO A 1 665 ? 2.941 28.607 -16.701 1.00 90.06 665 PRO A O 1
ATOM 5398 N N . PHE A 1 666 ? 1.515 26.901 -16.399 1.00 90.69 666 PHE A N 1
ATOM 5399 C CA . PHE A 1 666 ? 2.114 26.442 -15.151 1.00 90.69 666 PHE A CA 1
ATOM 5400 C C . PHE A 1 666 ? 3.518 25.867 -15.361 1.00 90.69 666 PHE A C 1
ATOM 5402 O O . PHE A 1 666 ? 4.403 26.166 -14.571 1.00 90.69 666 PHE A O 1
ATOM 5409 N N . LEU A 1 667 ? 3.732 25.057 -16.406 1.00 89.75 667 LEU A N 1
ATOM 5410 C CA . LEU A 1 667 ? 5.044 24.478 -16.712 1.00 89.75 667 LEU A CA 1
ATOM 5411 C C . LEU A 1 667 ? 6.085 25.532 -17.109 1.00 89.75 667 LEU A C 1
ATOM 5413 O O . LEU A 1 667 ? 7.259 25.364 -16.789 1.00 89.75 667 LEU A O 1
ATOM 5417 N N . GLU A 1 668 ? 5.671 26.587 -17.808 1.00 88.12 668 GLU A N 1
ATOM 5418 C CA . GLU A 1 668 ? 6.540 27.721 -18.138 1.00 88.12 668 GLU A CA 1
ATOM 5419 C C . GLU A 1 668 ? 6.907 28.493 -16.858 1.00 88.12 668 GLU A C 1
ATOM 5421 O O . GLU A 1 668 ? 8.087 28.607 -16.535 1.00 88.12 668 GLU A O 1
ATOM 5426 N N . ASP A 1 669 ? 5.906 28.879 -16.061 1.00 88.88 669 ASP A N 1
ATOM 5427 C CA . ASP A 1 669 ? 6.078 29.628 -14.806 1.00 88.88 669 ASP A CA 1
ATOM 5428 C C . ASP A 1 669 ? 6.969 28.895 -13.787 1.00 88.88 669 ASP A C 1
ATOM 5430 O O . ASP A 1 669 ? 7.925 29.455 -13.248 1.00 88.88 669 ASP A O 1
ATOM 5434 N N . ILE A 1 670 ? 6.725 27.597 -13.565 1.00 89.75 670 ILE A N 1
ATOM 5435 C CA . ILE A 1 670 ? 7.549 26.795 -12.651 1.00 89.75 670 ILE A CA 1
ATOM 5436 C C . ILE A 1 670 ? 8.990 26.660 -13.141 1.00 89.75 670 ILE A C 1
ATOM 5438 O O . ILE A 1 670 ? 9.917 26.673 -12.331 1.00 89.75 670 ILE A O 1
ATOM 5442 N N . SER A 1 671 ? 9.194 26.512 -14.452 1.00 88.12 671 SER A N 1
ATOM 5443 C CA . SER A 1 671 ? 10.534 26.359 -15.013 1.00 88.12 671 SER A CA 1
ATOM 5444 C C . SER A 1 671 ? 11.323 27.652 -14.851 1.00 88.12 671 SER A C 1
ATOM 5446 O O . SER A 1 671 ? 12.465 27.598 -14.400 1.00 88.12 671 SER A O 1
ATOM 5448 N N . ASP A 1 672 ? 10.706 28.805 -15.115 1.00 87.88 672 ASP A N 1
ATOM 5449 C CA . ASP A 1 672 ? 11.323 30.116 -14.907 1.00 87.88 672 ASP A CA 1
ATOM 5450 C C . ASP A 1 672 ? 11.707 30.330 -13.439 1.00 87.88 672 ASP A C 1
ATOM 5452 O O . ASP A 1 672 ? 12.854 30.666 -13.144 1.00 87.88 672 ASP A O 1
ATOM 5456 N N . HIS A 1 673 ? 10.810 30.017 -12.500 1.00 89.31 673 HIS A N 1
ATOM 5457 C CA . HIS A 1 673 ? 11.111 30.111 -11.071 1.00 89.31 673 HIS A CA 1
ATOM 5458 C C . HIS A 1 673 ? 12.250 29.190 -10.620 1.00 89.31 673 HIS A C 1
ATOM 5460 O O . HIS A 1 673 ? 13.095 29.599 -9.824 1.00 89.31 673 HIS A O 1
ATOM 5466 N N . VAL A 1 674 ? 12.304 27.953 -11.122 1.00 88.00 674 VAL A N 1
ATOM 5467 C CA . VAL A 1 674 ? 13.411 27.028 -10.828 1.00 88.00 674 VAL A CA 1
ATOM 5468 C C . VAL A 1 674 ? 14.726 27.555 -11.407 1.00 88.00 674 VAL A C 1
ATOM 5470 O O . VAL A 1 674 ? 15.763 27.476 -10.753 1.00 88.00 674 VAL A O 1
ATOM 5473 N N . LEU A 1 675 ? 14.700 28.112 -12.615 1.00 87.06 675 LEU A N 1
ATOM 5474 C CA . LEU A 1 675 ? 15.878 28.688 -13.258 1.00 87.06 675 LEU A CA 1
ATOM 5475 C C . LEU A 1 675 ? 16.396 29.927 -12.517 1.00 87.06 675 LEU A C 1
ATOM 5477 O O . LEU A 1 675 ? 17.609 30.074 -12.361 1.00 87.06 675 LEU A O 1
ATOM 5481 N N . ASP A 1 676 ? 15.493 30.779 -12.034 1.00 86.38 676 ASP A N 1
ATOM 5482 C CA . ASP A 1 676 ? 15.821 31.937 -11.199 1.00 86.38 676 ASP A CA 1
ATOM 5483 C C . ASP A 1 676 ? 16.389 31.518 -9.843 1.00 86.38 676 ASP A C 1
ATOM 5485 O O . ASP A 1 676 ? 17.290 32.174 -9.325 1.00 86.38 676 ASP A O 1
ATOM 5489 N N . GLU A 1 677 ? 15.901 30.416 -9.275 1.00 85.75 677 GLU A N 1
ATOM 5490 C CA . GLU A 1 677 ? 16.373 29.879 -8.000 1.00 85.75 677 GLU A CA 1
ATOM 5491 C C . GLU A 1 677 ? 17.814 29.359 -8.071 1.00 85.75 677 GLU A C 1
ATOM 5493 O O . GLU A 1 677 ? 18.588 29.487 -7.124 1.00 85.75 677 GLU A O 1
ATOM 5498 N N . ILE A 1 678 ? 18.186 28.768 -9.202 1.00 82.31 678 ILE A N 1
ATOM 5499 C CA . ILE A 1 678 ? 19.484 28.125 -9.392 1.00 82.31 678 ILE A CA 1
ATOM 5500 C C . ILE A 1 678 ? 20.636 29.164 -9.503 1.00 82.31 678 ILE A C 1
ATOM 5502 O O . ILE A 1 678 ? 21.777 28.829 -9.191 1.00 82.31 678 ILE A O 1
ATOM 5506 N N . GLN A 1 679 ? 20.352 30.427 -9.865 1.00 69.06 679 GLN A N 1
ATOM 5507 C CA . GLN A 1 679 ? 21.265 31.598 -9.812 1.00 69.06 679 GLN A CA 1
ATOM 5508 C C . GLN A 1 679 ? 22.720 31.364 -10.282 1.00 69.06 679 GLN A C 1
ATOM 5510 O O . GLN A 1 679 ? 23.672 31.730 -9.589 1.00 69.06 679 GLN A O 1
ATOM 5515 N N . VAL A 1 680 ? 22.938 30.778 -11.466 1.00 68.62 680 VAL A N 1
ATOM 5516 C CA . VAL A 1 680 ? 24.305 30.426 -11.916 1.00 68.62 680 VAL A CA 1
ATOM 5517 C C . VAL A 1 680 ? 24.918 31.468 -12.837 1.00 68.62 680 VAL A C 1
ATOM 5519 O O . VAL A 1 680 ? 24.323 31.873 -13.834 1.00 68.62 680 VAL A O 1
ATOM 5522 N N . THR A 1 681 ? 26.167 31.828 -12.549 1.00 62.94 681 THR A N 1
ATOM 5523 C CA . THR A 1 681 ? 27.042 32.605 -13.440 1.00 62.94 681 THR A CA 1
ATOM 5524 C C . THR A 1 681 ? 27.874 31.715 -14.367 1.00 62.94 681 THR A C 1
ATOM 5526 O O . THR A 1 681 ? 28.254 32.161 -15.448 1.00 62.94 681 THR A O 1
ATOM 5529 N N . ASN A 1 682 ? 28.131 30.459 -13.979 1.00 75.50 682 ASN A N 1
ATOM 5530 C CA . ASN A 1 682 ? 28.887 29.478 -14.757 1.00 75.50 682 ASN A CA 1
ATOM 5531 C C . ASN A 1 682 ? 28.062 28.210 -15.038 1.00 75.50 682 ASN A C 1
ATOM 5533 O O . ASN A 1 682 ? 27.800 27.401 -14.152 1.00 75.50 682 ASN A O 1
ATOM 5537 N N . THR A 1 683 ? 27.696 27.998 -16.300 1.00 73.44 683 THR A N 1
ATOM 5538 C CA . THR A 1 683 ? 26.817 26.895 -16.713 1.00 73.44 683 THR A CA 1
ATOM 5539 C C . THR A 1 683 ? 27.447 25.509 -16.564 1.00 73.44 683 THR A C 1
ATOM 5541 O O . THR A 1 683 ? 26.709 24.530 -16.495 1.00 73.44 683 THR A O 1
ATOM 5544 N N . SER A 1 684 ? 28.781 25.402 -16.474 1.00 76.31 684 SER A N 1
ATOM 5545 C CA . SER A 1 684 ? 29.471 24.116 -16.271 1.00 76.31 684 SER A CA 1
ATOM 5546 C C . SER A 1 684 ? 29.292 23.540 -14.861 1.00 76.31 684 SER A C 1
ATOM 5548 O O . SER A 1 684 ? 29.715 22.420 -14.593 1.00 76.31 684 SER A O 1
ATOM 5550 N N . GLU A 1 685 ? 28.728 24.315 -13.933 1.00 83.44 685 GLU A N 1
ATOM 5551 C CA . GLU A 1 685 ? 28.502 23.896 -12.546 1.00 83.44 685 GLU A CA 1
ATOM 5552 C C . GLU A 1 685 ? 27.172 23.167 -12.346 1.00 83.44 685 GLU A C 1
ATOM 5554 O O . GLU A 1 685 ? 26.924 22.660 -11.253 1.00 83.44 685 GLU A O 1
ATOM 5559 N N . ILE A 1 686 ? 26.324 23.118 -13.376 1.00 87.81 686 ILE A N 1
ATOM 5560 C CA . ILE A 1 686 ? 25.006 22.489 -13.333 1.00 87.81 686 ILE A CA 1
ATOM 5561 C C . ILE A 1 686 ? 25.144 21.044 -13.797 1.00 87.81 686 ILE A C 1
ATOM 5563 O O . ILE A 1 686 ? 25.605 20.783 -14.903 1.00 87.81 686 ILE A O 1
ATOM 5567 N N . GLN A 1 687 ? 24.691 20.106 -12.977 1.00 90.38 687 GLN A N 1
ATOM 5568 C CA . GLN A 1 687 ? 24.577 18.696 -13.329 1.00 90.38 687 GLN A CA 1
ATOM 5569 C C . GLN A 1 687 ? 23.179 18.217 -12.977 1.00 90.38 687 GLN A C 1
ATOM 5571 O O . GLN A 1 687 ? 22.775 18.285 -11.818 1.00 90.38 687 GLN A O 1
ATOM 5576 N N . ALA A 1 688 ? 22.439 17.727 -13.959 1.00 89.69 688 ALA A N 1
ATOM 5577 C CA . ALA A 1 688 ? 21.110 17.182 -13.756 1.00 89.69 688 ALA A CA 1
ATOM 5578 C C . ALA A 1 688 ? 21.125 15.655 -13.684 1.00 89.69 688 ALA A C 1
ATOM 5580 O O . ALA A 1 688 ? 21.956 14.998 -14.307 1.00 89.69 688 ALA A O 1
ATOM 5581 N N . ARG A 1 689 ? 20.171 15.090 -12.934 1.00 87.12 689 ARG A N 1
ATOM 5582 C CA . ARG A 1 689 ? 19.931 13.639 -12.820 1.00 87.12 689 ARG A CA 1
ATOM 5583 C C . ARG A 1 689 ? 21.182 12.846 -12.460 1.00 87.12 689 ARG A C 1
ATOM 5585 O O . ARG A 1 689 ? 21.463 11.789 -13.024 1.00 87.12 689 ARG A O 1
ATOM 5592 N N . VAL A 1 690 ? 21.914 13.345 -11.469 1.00 88.06 690 VAL A N 1
ATOM 5593 C CA . VAL A 1 690 ? 23.128 12.699 -10.979 1.00 88.06 690 VAL A CA 1
ATOM 5594 C C . VAL A 1 690 ? 22.744 11.417 -10.240 1.00 88.06 690 VAL A C 1
ATOM 5596 O O . VAL A 1 690 ? 22.053 11.450 -9.220 1.00 88.06 690 VAL A O 1
ATOM 5599 N N . VAL A 1 691 ? 23.187 10.275 -10.765 1.00 87.81 691 VAL A N 1
ATOM 5600 C CA . VAL A 1 691 ? 23.023 8.961 -10.130 1.00 87.81 691 VAL A CA 1
ATOM 5601 C C . VAL A 1 691 ? 24.327 8.587 -9.446 1.00 87.81 691 VAL A C 1
ATOM 5603 O O . VAL A 1 691 ? 25.372 8.515 -10.089 1.00 87.81 691 VAL A O 1
ATOM 5606 N N . LEU A 1 692 ? 24.257 8.326 -8.145 1.00 89.50 692 LEU A N 1
ATOM 5607 C CA . LEU A 1 692 ? 25.411 7.996 -7.319 1.00 89.50 692 LEU A CA 1
ATOM 5608 C C . LEU A 1 692 ? 25.193 6.665 -6.607 1.00 89.50 692 LEU A C 1
ATOM 5610 O O . LEU A 1 692 ? 24.077 6.346 -6.195 1.00 89.50 692 LEU A O 1
ATOM 5614 N N . ASN A 1 693 ? 26.278 5.915 -6.438 1.00 86.50 693 ASN A N 1
ATOM 5615 C CA . ASN A 1 693 ? 26.295 4.661 -5.695 1.00 86.50 693 ASN A CA 1
ATOM 5616 C C . ASN A 1 693 ? 27.239 4.795 -4.505 1.00 86.50 693 ASN A C 1
ATOM 5618 O O . ASN A 1 693 ? 28.363 5.277 -4.655 1.00 86.50 693 ASN A O 1
ATOM 5622 N N . ASP A 1 694 ? 26.788 4.336 -3.347 1.00 84.12 694 ASP A N 1
ATOM 5623 C CA . ASP A 1 694 ? 27.593 4.230 -2.142 1.00 84.12 694 ASP A CA 1
ATOM 5624 C C . ASP A 1 694 ? 27.961 2.763 -1.924 1.00 84.12 694 ASP A C 1
ATOM 5626 O O . ASP A 1 694 ? 27.108 1.936 -1.608 1.00 84.12 694 ASP A O 1
ATOM 5630 N N . SER A 1 695 ? 29.236 2.430 -2.114 1.00 79.44 695 SER A N 1
ATOM 5631 C CA . SER A 1 695 ? 29.732 1.062 -1.948 1.00 79.44 695 SER A CA 1
ATOM 5632 C C . SER A 1 695 ? 29.782 0.598 -0.491 1.00 79.44 695 SER A C 1
ATOM 5634 O O . SER A 1 695 ? 29.870 -0.602 -0.251 1.00 79.44 695 SER A O 1
ATOM 5636 N N . ILE A 1 696 ? 29.751 1.519 0.478 1.00 78.38 696 ILE A N 1
ATOM 5637 C CA . ILE A 1 696 ? 29.795 1.205 1.911 1.00 78.38 696 ILE A CA 1
ATOM 5638 C C . ILE A 1 696 ? 28.389 0.885 2.412 1.00 78.38 696 ILE A C 1
ATOM 5640 O O . ILE A 1 696 ? 28.206 -0.068 3.166 1.00 78.38 696 ILE A O 1
ATOM 5644 N N . LEU A 1 697 ? 27.406 1.684 1.999 1.00 74.56 697 LEU A N 1
ATOM 5645 C CA . LEU A 1 697 ? 26.006 1.491 2.372 1.00 74.56 697 LEU A CA 1
ATOM 5646 C C . LEU A 1 697 ? 25.275 0.503 1.451 1.00 74.56 697 LEU A C 1
ATOM 5648 O O . LEU A 1 697 ? 24.191 0.054 1.808 1.00 74.56 697 LEU A O 1
ATOM 5652 N N . ASP A 1 698 ? 25.855 0.161 0.294 1.00 78.62 698 ASP A N 1
ATOM 5653 C CA . ASP A 1 698 ? 25.202 -0.635 -0.757 1.00 78.62 698 ASP A CA 1
ATOM 5654 C C . ASP A 1 698 ? 23.867 0.006 -1.194 1.00 78.62 698 ASP A C 1
ATOM 5656 O O . ASP A 1 698 ? 22.847 -0.660 -1.372 1.00 78.62 698 ASP A O 1
ATOM 5660 N N . LEU A 1 699 ? 23.875 1.342 -1.310 1.00 80.50 699 LEU A N 1
ATOM 5661 C CA . LEU A 1 699 ? 22.717 2.160 -1.676 1.00 80.50 699 LEU A CA 1
ATOM 5662 C C . LEU A 1 699 ? 22.982 2.945 -2.959 1.00 80.50 699 LEU A C 1
ATOM 5664 O O . LEU A 1 699 ? 24.063 3.501 -3.167 1.00 80.50 699 LEU A O 1
ATOM 5668 N N . THR A 1 700 ? 21.944 3.075 -3.780 1.00 81.88 700 THR A N 1
ATOM 5669 C CA . THR A 1 700 ? 21.924 4.004 -4.916 1.00 81.88 700 THR A CA 1
ATOM 5670 C C . THR A 1 700 ? 21.021 5.186 -4.588 1.00 81.88 700 THR A C 1
ATOM 5672 O O . THR A 1 700 ? 19.909 5.009 -4.080 1.00 81.88 700 THR A O 1
ATOM 5675 N N . CYS A 1 701 ? 21.455 6.397 -4.936 1.00 87.38 701 CYS A N 1
ATOM 5676 C CA . CYS A 1 701 ? 20.600 7.576 -4.894 1.00 87.38 701 CYS A CA 1
ATOM 5677 C C . CYS A 1 701 ? 20.594 8.326 -6.224 1.00 87.38 701 CYS A C 1
ATOM 5679 O O . CYS A 1 701 ? 21.573 8.342 -6.971 1.00 87.38 701 CYS A O 1
ATOM 5681 N N . GLU A 1 702 ? 19.477 8.988 -6.493 1.00 87.56 702 GLU A N 1
ATOM 5682 C CA . GLU A 1 702 ? 19.333 9.924 -7.597 1.00 87.56 702 GLU A CA 1
ATOM 5683 C C . GLU A 1 702 ? 19.105 11.328 -7.045 1.00 87.56 702 GLU A C 1
ATOM 5685 O O . GLU A 1 702 ? 18.331 11.523 -6.102 1.00 87.56 702 GLU A O 1
ATOM 5690 N N . ILE A 1 703 ? 19.799 12.289 -7.643 1.00 91.31 703 ILE A N 1
ATOM 5691 C CA . ILE A 1 703 ? 19.727 13.708 -7.321 1.00 91.31 703 ILE A CA 1
ATOM 5692 C C . ILE A 1 703 ? 19.210 14.448 -8.552 1.00 91.31 703 ILE A C 1
ATOM 5694 O O . ILE A 1 703 ? 19.696 14.219 -9.660 1.00 91.31 703 ILE A O 1
ATOM 5698 N N . ASP A 1 704 ? 18.226 15.329 -8.365 1.00 92.56 704 ASP A N 1
ATOM 5699 C CA . ASP A 1 704 ? 17.639 16.086 -9.472 1.00 92.56 704 ASP A CA 1
ATOM 5700 C C . ASP A 1 704 ? 18.628 17.040 -10.106 1.00 92.56 704 ASP A C 1
ATOM 5702 O O . ASP A 1 704 ? 18.822 16.982 -11.320 1.00 92.56 704 ASP A O 1
ATOM 5706 N N . LEU A 1 705 ? 19.252 17.890 -9.290 1.00 93.31 705 LEU A N 1
ATOM 5707 C CA . LEU A 1 705 ? 20.284 18.809 -9.742 1.00 93.31 705 LEU A CA 1
ATOM 5708 C C . LEU A 1 705 ? 21.373 18.954 -8.682 1.00 93.31 705 LEU A C 1
ATOM 5710 O O . LEU A 1 705 ? 21.096 19.035 -7.484 1.00 93.31 705 LEU A O 1
ATOM 5714 N N . ILE A 1 706 ? 22.610 19.056 -9.140 1.00 93.69 706 ILE A N 1
ATOM 5715 C CA . ILE A 1 706 ? 23.732 19.589 -8.379 1.00 93.69 706 ILE A CA 1
ATOM 5716 C C . ILE A 1 706 ? 24.162 20.868 -9.086 1.00 93.69 706 ILE A C 1
ATOM 5718 O O . ILE A 1 706 ? 24.445 20.840 -10.280 1.00 93.69 706 ILE A O 1
ATOM 5722 N N . VAL A 1 707 ? 24.189 21.983 -8.361 1.00 92.69 707 VAL A N 1
ATOM 5723 C CA . VAL A 1 707 ? 24.658 23.272 -8.880 1.00 92.69 707 VAL A CA 1
ATOM 5724 C C . VAL A 1 707 ? 25.736 23.795 -7.951 1.00 92.69 707 VAL A C 1
ATOM 5726 O O . VAL A 1 707 ? 25.457 24.180 -6.811 1.00 92.69 707 VAL A O 1
ATOM 5729 N N . GLY A 1 708 ? 26.982 23.756 -8.416 1.00 91.19 708 GLY A N 1
ATOM 5730 C CA . GLY A 1 708 ? 28.145 24.111 -7.608 1.00 91.19 708 GLY A CA 1
ATOM 5731 C C . GLY A 1 708 ? 28.204 23.279 -6.321 1.00 91.19 708 GLY A C 1
ATOM 5732 O O . GLY A 1 708 ? 28.507 22.089 -6.343 1.00 91.19 708 GLY A O 1
ATOM 5733 N N . ASN A 1 709 ? 27.892 23.904 -5.182 1.00 93.19 709 ASN A N 1
ATOM 5734 C CA . ASN A 1 709 ? 27.876 23.270 -3.858 1.00 93.19 709 ASN A CA 1
ATOM 5735 C C . ASN A 1 709 ? 26.463 22.966 -3.321 1.00 93.19 709 ASN A C 1
ATOM 5737 O O . ASN A 1 709 ? 26.310 22.700 -2.125 1.00 93.19 709 ASN A O 1
ATOM 5741 N N . THR A 1 710 ? 25.436 23.036 -4.163 1.00 94.88 710 THR A N 1
ATOM 5742 C CA . THR A 1 710 ? 24.036 22.906 -3.752 1.00 94.88 710 THR A CA 1
ATOM 5743 C C . THR A 1 710 ? 23.388 21.702 -4.416 1.00 94.88 710 THR A C 1
ATOM 5745 O O . THR A 1 710 ? 23.463 21.542 -5.630 1.00 94.88 710 THR A O 1
ATOM 5748 N N . VAL A 1 711 ? 22.737 20.861 -3.615 1.00 95.94 711 VAL A N 1
ATOM 5749 C CA . VAL A 1 711 ? 21.868 19.780 -4.093 1.00 95.94 711 VAL A CA 1
ATOM 5750 C C . VAL A 1 711 ? 20.432 20.289 -4.124 1.00 95.94 711 VAL A C 1
ATOM 5752 O O . VAL A 1 711 ? 19.932 20.747 -3.097 1.00 95.94 711 VAL A O 1
ATOM 5755 N N . PHE A 1 712 ? 19.759 20.160 -5.265 1.00 94.94 712 PHE A N 1
ATOM 5756 C CA . PHE A 1 712 ? 18.323 20.389 -5.397 1.00 94.94 712 PHE A CA 1
ATOM 5757 C C . PHE A 1 712 ? 17.590 19.057 -5.544 1.00 94.94 712 PHE A C 1
ATOM 5759 O O . PHE A 1 712 ? 18.050 18.161 -6.258 1.00 94.94 712 PHE A O 1
ATOM 5766 N N . VAL A 1 713 ? 16.437 18.940 -4.888 1.00 93.88 713 VAL A N 1
ATOM 5767 C CA . VAL A 1 713 ? 15.518 17.803 -5.035 1.00 93.88 713 VAL A CA 1
ATOM 5768 C C . VAL A 1 713 ? 14.101 18.321 -5.261 1.00 93.88 713 VAL A C 1
ATOM 5770 O O . VAL A 1 713 ? 13.618 19.193 -4.530 1.00 93.88 713 VAL A O 1
ATOM 5773 N N . PHE A 1 714 ? 13.431 17.767 -6.268 1.00 92.81 714 PHE A N 1
ATOM 5774 C CA . PHE A 1 714 ? 12.042 18.061 -6.588 1.00 92.81 714 PHE A CA 1
ATOM 5775 C C . PHE A 1 714 ? 11.120 17.110 -5.825 1.00 92.81 714 PHE A C 1
ATOM 5777 O O . PHE A 1 714 ? 11.147 15.898 -6.028 1.00 92.81 714 PHE A O 1
ATOM 5784 N N . LEU A 1 715 ? 10.294 17.660 -4.934 1.00 90.31 715 LEU A N 1
ATOM 5785 C CA . LEU A 1 715 ? 9.387 16.870 -4.108 1.00 90.31 715 LEU A CA 1
ATOM 5786 C C . LEU A 1 715 ? 8.049 16.621 -4.808 1.00 90.31 715 LEU A C 1
ATOM 5788 O O . LEU A 1 715 ? 7.354 17.553 -5.228 1.00 90.31 715 LEU A O 1
ATOM 5792 N N . GLU A 1 716 ? 7.644 15.356 -4.835 1.00 87.44 716 GLU A N 1
ATOM 5793 C CA . GLU A 1 716 ? 6.298 14.944 -5.229 1.00 87.44 716 GLU A CA 1
ATOM 5794 C C . GLU A 1 716 ? 5.246 15.366 -4.187 1.00 87.44 716 GLU A C 1
ATOM 5796 O O . GLU A 1 716 ? 5.529 15.455 -2.989 1.00 87.44 716 GLU A O 1
ATOM 5801 N N . GLY A 1 717 ? 4.008 15.597 -4.636 1.00 83.06 717 GLY A N 1
ATOM 5802 C CA . GLY A 1 717 ? 2.879 15.977 -3.781 1.00 83.06 717 GLY A CA 1
ATOM 5803 C C . GLY A 1 717 ? 2.283 17.348 -4.105 1.00 83.06 717 GLY A C 1
ATOM 5804 O O . GLY A 1 717 ? 2.650 17.995 -5.080 1.00 83.06 717 GLY A O 1
ATOM 5805 N N . GLU A 1 718 ? 1.344 17.792 -3.266 1.00 78.88 718 GLU A N 1
ATOM 5806 C CA . GLU A 1 718 ? 0.572 19.038 -3.456 1.00 78.88 718 GLU A CA 1
ATOM 5807 C C . GLU A 1 718 ? 0.712 20.027 -2.284 1.00 78.88 718 GLU A C 1
ATOM 5809 O O . GLU A 1 718 ? 0.214 21.149 -2.345 1.00 78.88 718 GLU A O 1
ATOM 5814 N N . SER A 1 719 ? 1.343 19.625 -1.174 1.00 81.69 719 SER A N 1
ATOM 5815 C CA . SER A 1 719 ? 1.302 20.393 0.075 1.00 81.69 719 SER A CA 1
ATOM 5816 C C . SER A 1 719 ? 2.607 21.123 0.370 1.00 81.69 719 SER A C 1
ATOM 5818 O O . SER A 1 719 ? 3.681 20.523 0.354 1.00 81.69 719 SER A O 1
ATOM 5820 N N . LYS A 1 720 ? 2.489 22.386 0.805 1.00 80.06 720 LYS A N 1
ATOM 5821 C CA . LYS A 1 720 ? 3.602 23.166 1.377 1.00 80.06 720 LYS A CA 1
ATOM 5822 C C . LYS A 1 720 ? 4.197 22.503 2.626 1.00 80.06 720 LYS A C 1
ATOM 5824 O O . LYS A 1 720 ? 5.329 22.794 2.976 1.00 80.06 720 LYS A O 1
ATOM 5829 N N . ALA A 1 721 ? 3.461 21.615 3.300 1.00 80.38 721 ALA A N 1
ATOM 5830 C CA . ALA A 1 721 ? 3.977 20.893 4.459 1.00 80.38 721 ALA A CA 1
ATOM 5831 C C . ALA A 1 721 ? 5.043 19.852 4.080 1.00 80.38 721 ALA A C 1
ATOM 5833 O O . ALA A 1 721 ? 5.857 19.510 4.930 1.00 80.38 721 ALA A O 1
ATOM 5834 N N . GLU A 1 722 ? 5.079 19.368 2.828 1.00 80.88 722 GLU A N 1
ATOM 5835 C CA . GLU A 1 722 ? 6.027 18.324 2.405 1.00 80.88 722 GLU A CA 1
ATOM 5836 C C . GLU A 1 722 ? 7.489 18.770 2.570 1.00 80.88 722 GLU A C 1
ATOM 5838 O O . GLU A 1 722 ? 8.313 17.983 3.029 1.00 80.88 722 GLU A O 1
ATOM 5843 N N . VAL A 1 723 ? 7.804 20.048 2.310 1.00 85.25 723 VAL A N 1
ATOM 5844 C CA . VAL A 1 723 ? 9.172 20.585 2.472 1.00 85.25 723 VAL A CA 1
ATOM 5845 C C . VAL A 1 723 ? 9.603 20.732 3.935 1.00 85.25 723 VAL A C 1
ATOM 5847 O O . VAL A 1 723 ? 10.764 21.020 4.205 1.00 85.25 723 VAL A O 1
ATOM 5850 N N . GLN A 1 724 ? 8.689 20.574 4.894 1.00 80.38 724 GLN A N 1
ATOM 5851 C CA . GLN A 1 724 ? 8.977 20.701 6.328 1.00 80.38 724 GLN A CA 1
ATOM 5852 C C . GLN A 1 724 ? 9.158 19.344 7.017 1.00 80.38 724 GLN A C 1
ATOM 5854 O O . GLN A 1 724 ? 9.535 19.292 8.188 1.00 80.38 724 GLN A O 1
ATOM 5859 N N . ARG A 1 725 ? 8.893 18.236 6.318 1.00 82.81 725 ARG A N 1
ATOM 5860 C CA . ARG A 1 725 ? 8.934 16.909 6.932 1.00 82.81 725 ARG A CA 1
ATOM 5861 C C . ARG A 1 725 ? 10.365 16.392 7.046 1.00 82.81 725 ARG A C 1
ATOM 5863 O O . ARG A 1 725 ? 11.124 16.415 6.077 1.00 82.81 725 ARG A O 1
ATOM 5870 N N . LEU A 1 726 ? 10.738 15.891 8.223 1.00 79.56 726 LEU A N 1
ATOM 5871 C CA . LEU A 1 726 ? 12.097 15.387 8.464 1.00 79.56 726 LEU A CA 1
ATOM 5872 C C . LEU A 1 726 ? 12.427 14.144 7.670 1.00 79.56 726 LEU A C 1
ATOM 5874 O O . LEU A 1 726 ? 13.584 13.981 7.331 1.00 79.56 726 LEU A O 1
ATOM 5878 N N . ASP A 1 727 ? 11.460 13.272 7.396 1.00 82.62 727 ASP A N 1
ATOM 5879 C CA . ASP A 1 727 ? 11.691 12.083 6.574 1.00 82.62 727 ASP A CA 1
ATOM 5880 C C . ASP A 1 727 ? 12.255 12.484 5.211 1.00 82.62 727 ASP A C 1
ATOM 5882 O O . ASP A 1 727 ? 13.298 11.973 4.808 1.00 82.62 727 ASP A O 1
ATOM 5886 N N . ARG A 1 728 ? 11.662 13.510 4.585 1.00 87.81 728 ARG A N 1
ATOM 5887 C CA . ARG A 1 728 ? 12.215 14.120 3.376 1.00 87.81 728 ARG A CA 1
ATOM 5888 C C . ARG A 1 728 ? 13.604 14.646 3.636 1.00 87.81 728 ARG A C 1
ATOM 5890 O O . ARG A 1 728 ? 14.514 14.313 2.896 1.00 87.81 728 ARG A O 1
ATOM 5897 N N . TRP A 1 729 ? 13.823 15.442 4.672 1.00 89.94 729 TRP A N 1
ATOM 5898 C CA . TRP A 1 729 ? 15.156 15.986 4.912 1.00 89.94 729 TRP A CA 1
ATOM 5899 C C . TRP A 1 729 ? 16.228 14.937 5.223 1.00 89.94 729 TRP A C 1
ATOM 5901 O O . TRP A 1 729 ? 17.341 15.087 4.745 1.00 89.94 729 TRP A O 1
ATOM 5911 N N . ILE A 1 730 ? 15.919 13.872 5.959 1.00 89.94 730 ILE A N 1
ATOM 5912 C CA . ILE A 1 730 ? 16.822 12.744 6.221 1.00 89.94 730 ILE A CA 1
ATOM 5913 C C . ILE A 1 730 ? 17.187 12.065 4.901 1.00 89.94 730 ILE A C 1
ATOM 5915 O O . ILE A 1 730 ? 18.366 11.827 4.648 1.00 89.94 730 ILE A O 1
ATOM 5919 N N . GLU A 1 731 ? 16.201 11.827 4.036 1.00 90.06 731 GLU A N 1
ATOM 5920 C CA . GLU A 1 731 ? 16.399 11.287 2.688 1.00 90.06 731 GLU A CA 1
ATOM 5921 C C . GLU A 1 731 ? 17.366 12.173 1.876 1.00 90.06 731 GLU A C 1
ATOM 5923 O O . GLU A 1 731 ? 18.298 11.678 1.242 1.00 90.06 731 GLU A O 1
ATOM 5928 N N . GLY A 1 732 ? 17.220 13.500 1.945 1.00 92.56 732 GLY A N 1
ATOM 5929 C CA . GLY A 1 732 ? 18.134 14.444 1.289 1.00 92.56 732 GLY A CA 1
ATOM 5930 C C . GLY A 1 732 ? 19.501 14.561 1.943 1.00 92.56 732 GLY A C 1
ATOM 5931 O O . GLY A 1 732 ? 20.491 14.635 1.227 1.00 92.56 732 GLY A O 1
ATOM 5932 N N . LEU A 1 733 ? 19.602 14.536 3.272 1.00 93.50 733 LEU A N 1
ATOM 5933 C CA . LEU A 1 733 ? 20.885 14.495 3.981 1.00 93.50 733 LEU A CA 1
ATOM 5934 C C . LEU A 1 733 ? 21.661 13.234 3.602 1.00 93.50 733 LEU A C 1
ATOM 5936 O O . LEU A 1 733 ? 22.875 13.286 3.416 1.00 93.50 733 LEU A O 1
ATOM 5940 N N . ALA A 1 734 ? 20.959 12.120 3.409 1.00 92.50 734 ALA A N 1
ATOM 5941 C CA . ALA A 1 734 ? 21.551 10.892 2.921 1.00 92.50 734 ALA A CA 1
ATOM 5942 C C . ALA A 1 734 ? 21.994 11.018 1.450 1.00 92.50 734 ALA A C 1
ATOM 5944 O O . ALA A 1 734 ? 23.127 10.649 1.143 1.00 92.50 734 ALA A O 1
ATOM 5945 N N . ARG A 1 735 ? 21.206 11.656 0.565 1.00 93.69 735 ARG A N 1
ATOM 5946 C CA . ARG A 1 735 ? 21.668 12.033 -0.792 1.00 93.69 735 ARG A CA 1
ATOM 5947 C C . ARG A 1 735 ? 22.928 12.906 -0.751 1.00 93.69 735 ARG A C 1
ATOM 5949 O O . ARG A 1 735 ? 23.875 12.649 -1.489 1.00 93.69 735 ARG A O 1
ATOM 5956 N N . VAL A 1 736 ? 22.966 13.911 0.126 1.00 94.62 736 VAL A N 1
ATOM 5957 C CA . VAL A 1 736 ? 24.129 14.794 0.308 1.00 94.62 736 VAL A CA 1
ATOM 5958 C C . VAL A 1 736 ? 25.342 14.008 0.794 1.00 94.62 736 VAL A C 1
ATOM 5960 O O . VAL A 1 736 ? 26.440 14.207 0.282 1.00 94.62 736 VAL A O 1
ATOM 5963 N N . SER A 1 737 ? 25.162 13.107 1.755 1.00 92.75 737 SER A N 1
ATOM 5964 C CA . SER A 1 737 ? 26.243 12.268 2.266 1.00 92.75 737 SER A CA 1
ATOM 5965 C C . SER A 1 737 ? 26.817 11.368 1.164 1.00 92.75 737 SER A C 1
ATOM 5967 O O . SER A 1 737 ? 28.036 11.325 0.962 1.00 92.75 737 SER A O 1
ATOM 5969 N N . ILE A 1 738 ? 25.958 10.727 0.366 1.00 92.31 738 ILE A N 1
ATOM 5970 C CA . ILE A 1 738 ? 26.378 9.933 -0.798 1.00 92.31 738 ILE A CA 1
ATOM 5971 C C . ILE A 1 738 ? 27.120 10.817 -1.816 1.00 92.31 738 ILE A C 1
ATOM 5973 O O . ILE A 1 738 ? 28.215 10.453 -2.248 1.00 92.31 738 ILE A O 1
ATOM 5977 N N . ALA A 1 739 ? 26.617 12.020 -2.113 1.00 93.06 739 ALA A N 1
ATOM 5978 C CA . ALA A 1 739 ? 27.309 13.000 -2.956 1.00 93.06 739 ALA A CA 1
ATOM 5979 C C . ALA A 1 739 ? 28.697 13.380 -2.421 1.00 93.06 739 ALA A C 1
ATOM 5981 O O . ALA A 1 739 ? 29.672 13.386 -3.173 1.00 93.06 739 ALA A O 1
ATOM 5982 N N . ARG A 1 740 ? 28.831 13.617 -1.113 1.00 93.19 740 ARG A N 1
ATOM 5983 C CA . ARG A 1 740 ? 30.125 13.906 -0.478 1.00 93.19 740 ARG A CA 1
ATOM 5984 C C . ARG A 1 740 ? 31.107 12.736 -0.584 1.00 93.19 740 ARG A C 1
ATOM 5986 O O . ARG A 1 740 ? 32.280 12.972 -0.863 1.00 93.19 740 ARG A O 1
ATOM 5993 N N . ALA A 1 741 ? 30.655 11.482 -0.457 1.00 90.50 741 ALA A N 1
ATOM 5994 C CA . ALA A 1 741 ? 31.527 10.320 -0.708 1.00 90.50 741 ALA A CA 1
ATOM 5995 C C . ALA A 1 741 ? 31.940 10.194 -2.175 1.00 90.50 741 ALA A C 1
ATOM 5997 O O . ALA A 1 741 ? 33.071 9.807 -2.463 1.00 90.50 741 ALA A O 1
ATOM 5998 N N . ALA A 1 742 ? 31.065 10.595 -3.097 1.00 91.06 742 ALA A N 1
ATOM 5999 C CA . ALA A 1 742 ? 31.390 10.739 -4.511 1.00 91.06 742 ALA A CA 1
ATOM 6000 C C . ALA A 1 742 ? 32.255 11.983 -4.818 1.00 91.06 742 ALA A C 1
ATOM 6002 O O . ALA A 1 742 ? 32.453 12.318 -5.983 1.00 91.06 742 ALA A O 1
ATOM 6003 N N . LYS A 1 743 ? 32.828 12.630 -3.788 1.00 92.06 743 LYS A N 1
ATOM 6004 C CA . LYS A 1 743 ? 33.759 13.773 -3.846 1.00 92.06 743 LYS A CA 1
ATOM 6005 C C . LYS A 1 743 ? 33.136 15.120 -4.232 1.00 92.06 743 LYS A C 1
ATOM 6007 O O . LYS A 1 743 ? 33.873 16.059 -4.531 1.00 92.06 743 LYS A O 1
ATOM 6012 N N . TYR A 1 744 ? 31.813 15.261 -4.167 1.00 93.12 744 TYR A N 1
ATOM 6013 C CA . TYR A 1 744 ? 31.163 16.565 -4.315 1.00 93.12 744 TYR A CA 1
ATOM 6014 C C . TYR A 1 744 ? 31.301 17.409 -3.040 1.00 93.12 744 TYR A C 1
ATOM 6016 O O . TYR A 1 744 ? 31.097 16.931 -1.924 1.00 93.12 744 TYR A O 1
ATOM 6024 N N . THR A 1 745 ? 31.585 18.702 -3.188 1.00 93.00 745 THR A N 1
ATOM 6025 C CA . THR A 1 745 ? 31.723 19.653 -2.072 1.00 93.00 745 THR A CA 1
ATOM 6026 C C . THR A 1 745 ? 30.386 20.315 -1.727 1.00 93.00 745 THR A C 1
ATOM 6028 O O . THR A 1 745 ? 30.217 21.528 -1.843 1.00 93.00 745 THR A O 1
ATOM 6031 N N . ILE A 1 746 ? 29.413 19.514 -1.283 1.00 95.75 746 ILE A N 1
ATOM 6032 C CA . ILE A 1 746 ? 28.048 19.991 -1.012 1.00 95.75 746 ILE A CA 1
ATOM 6033 C C . ILE A 1 746 ? 27.946 20.722 0.333 1.00 95.75 746 ILE A C 1
ATOM 6035 O O . ILE A 1 746 ? 28.264 20.170 1.393 1.00 95.75 746 ILE A O 1
ATOM 6039 N N . LYS A 1 747 ? 27.442 21.956 0.283 1.00 94.75 747 LYS A N 1
ATOM 6040 C CA . LYS A 1 747 ? 27.218 22.859 1.419 1.00 94.75 747 LYS A CA 1
ATOM 6041 C C . LYS A 1 747 ? 25.756 23.232 1.626 1.00 94.75 747 LYS A C 1
ATOM 6043 O O . LYS A 1 747 ? 25.442 23.697 2.712 1.00 94.75 747 LYS A O 1
ATOM 6048 N N . ASN A 1 748 ? 24.885 23.027 0.642 1.00 95.06 748 ASN A N 1
ATOM 6049 C CA . ASN A 1 748 ? 23.470 23.366 0.755 1.00 95.06 748 ASN A CA 1
ATOM 6050 C C . ASN A 1 748 ? 22.592 22.235 0.217 1.00 95.06 748 ASN A C 1
ATOM 6052 O O . ASN A 1 748 ? 22.950 21.563 -0.753 1.00 95.06 748 ASN A O 1
ATOM 6056 N N . LEU A 1 749 ? 21.427 22.069 0.834 1.00 96.12 749 LEU A N 1
ATOM 6057 C CA . LEU A 1 749 ? 20.352 21.207 0.357 1.00 96.12 749 LEU A CA 1
ATOM 6058 C C . LEU A 1 749 ? 19.092 22.050 0.175 1.00 96.12 749 LEU A C 1
ATOM 6060 O O . LEU A 1 749 ? 18.681 22.764 1.092 1.00 96.12 749 LEU A O 1
ATOM 6064 N N . VAL A 1 750 ? 18.494 21.965 -1.009 1.00 95.50 750 VAL A N 1
ATOM 6065 C CA . VAL A 1 750 ? 17.317 22.737 -1.395 1.00 95.50 750 VAL A CA 1
ATOM 6066 C C . VAL A 1 750 ? 16.217 21.807 -1.883 1.00 95.50 750 VAL A C 1
ATOM 6068 O O . VAL A 1 750 ? 16.417 20.979 -2.770 1.00 95.50 750 VAL A O 1
ATOM 6071 N N . TYR A 1 751 ? 15.030 21.975 -1.315 1.00 95.25 751 TYR A N 1
ATOM 6072 C CA . TYR A 1 751 ? 13.810 21.331 -1.772 1.00 95.25 751 TYR A CA 1
ATOM 6073 C C . TYR A 1 751 ? 12.926 22.305 -2.502 1.00 95.25 751 TYR A C 1
ATOM 6075 O O . TYR A 1 751 ? 12.668 23.400 -2.014 1.00 95.25 751 TYR A O 1
ATOM 6083 N N . ILE A 1 752 ? 12.424 21.862 -3.647 1.00 93.38 752 ILE A N 1
ATOM 6084 C CA . ILE A 1 752 ? 11.427 22.580 -4.424 1.00 93.38 752 ILE A CA 1
ATOM 6085 C C . ILE A 1 752 ? 10.218 21.661 -4.530 1.00 93.38 752 ILE A C 1
ATOM 6087 O O . ILE A 1 752 ? 10.327 20.528 -4.993 1.00 93.38 752 ILE A O 1
ATOM 6091 N N . GLN A 1 753 ? 9.063 22.144 -4.087 1.00 93.06 753 GLN A N 1
ATOM 6092 C CA . GLN A 1 753 ? 7.787 21.468 -4.262 1.00 93.06 753 GLN A CA 1
ATOM 6093 C C . GLN A 1 753 ? 7.027 22.181 -5.396 1.00 93.06 753 GLN A C 1
ATOM 6095 O O . GLN A 1 753 ? 6.468 23.256 -5.154 1.00 93.06 753 GLN A O 1
ATOM 6100 N N . PRO A 1 754 ? 7.000 21.615 -6.622 1.00 92.06 754 PRO A N 1
ATOM 6101 C CA . PRO A 1 754 ? 6.550 22.337 -7.815 1.00 92.06 754 PRO A CA 1
ATOM 6102 C C . PRO A 1 754 ? 5.096 22.820 -7.778 1.00 92.06 754 PRO A C 1
ATOM 6104 O O . PRO A 1 754 ? 4.777 23.871 -8.316 1.00 92.06 754 PRO A O 1
ATOM 6107 N N . LEU A 1 755 ? 4.194 22.064 -7.149 1.00 91.38 755 LEU A N 1
ATOM 6108 C CA . LEU A 1 755 ? 2.760 22.378 -7.172 1.00 91.38 755 LEU A CA 1
ATOM 6109 C C . LEU A 1 755 ? 2.358 23.472 -6.180 1.00 91.38 755 LEU A C 1
ATOM 6111 O O . LEU A 1 755 ? 1.443 24.251 -6.417 1.00 91.38 755 LEU A O 1
ATOM 6115 N N . SER A 1 756 ? 3.03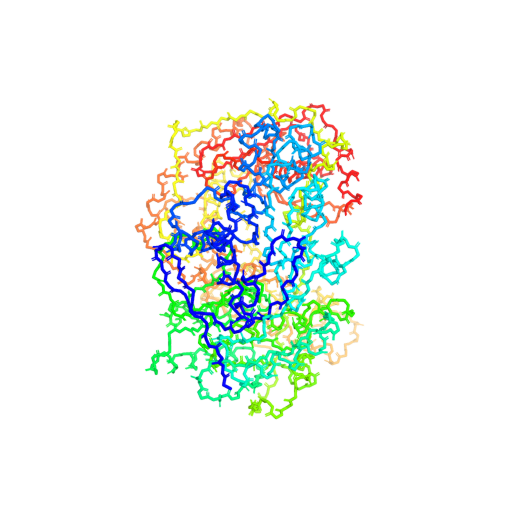4 23.541 -5.046 1.00 89.75 756 SER A N 1
ATOM 6116 C CA . SER A 1 756 ? 2.692 24.408 -3.922 1.00 89.75 756 SER A CA 1
ATOM 6117 C C . SER A 1 756 ? 3.546 25.667 -3.862 1.00 89.75 756 SER A C 1
ATOM 6119 O O . SER A 1 756 ? 3.302 26.540 -3.022 1.00 89.75 756 SER A O 1
ATOM 6121 N N . GLY A 1 757 ? 4.562 25.765 -4.716 1.00 89.19 757 GLY A N 1
ATOM 6122 C CA . GLY A 1 757 ? 5.428 26.929 -4.764 1.00 89.19 757 GLY A CA 1
ATOM 6123 C C . GLY A 1 757 ? 6.552 26.923 -3.734 1.00 89.19 757 GLY A C 1
ATOM 6124 O O . GLY A 1 757 ? 7.367 27.839 -3.694 1.00 89.19 757 GLY A O 1
ATOM 6125 N N . ALA A 1 758 ? 6.557 25.947 -2.823 1.00 91.69 758 ALA A N 1
ATOM 6126 C CA . ALA A 1 758 ? 7.419 25.977 -1.654 1.00 91.69 758 ALA A CA 1
ATOM 6127 C C . ALA A 1 758 ? 8.868 25.646 -2.024 1.00 91.69 758 ALA A C 1
ATOM 6129 O O . ALA A 1 758 ? 9.141 24.607 -2.628 1.00 91.69 758 ALA A O 1
ATOM 6130 N N . VAL A 1 759 ? 9.788 26.509 -1.597 1.00 93.31 759 VAL A N 1
ATOM 6131 C CA . VAL A 1 759 ? 11.233 26.301 -1.692 1.00 93.31 759 VAL A CA 1
ATOM 6132 C C . VAL A 1 759 ? 11.801 26.328 -0.285 1.00 93.31 759 VAL A C 1
ATOM 6134 O O . VAL A 1 759 ? 11.620 27.312 0.426 1.00 93.31 759 VAL A O 1
ATOM 6137 N N . ALA A 1 760 ? 12.466 25.259 0.135 1.00 93.62 760 ALA A N 1
ATOM 6138 C CA . ALA A 1 760 ? 13.061 25.161 1.460 1.00 93.62 760 ALA A CA 1
ATOM 6139 C C . ALA A 1 760 ? 14.562 24.919 1.355 1.00 93.62 760 ALA A C 1
ATOM 6141 O O . ALA A 1 760 ? 14.997 24.047 0.608 1.00 93.62 760 ALA A O 1
ATOM 6142 N N . ARG A 1 761 ? 15.352 25.689 2.103 1.00 94.44 761 ARG A N 1
ATOM 6143 C CA . ARG A 1 761 ? 16.817 25.658 2.042 1.00 94.44 761 ARG A CA 1
ATOM 6144 C C . ARG A 1 761 ? 17.400 25.334 3.399 1.00 94.44 761 ARG A C 1
ATOM 6146 O O . ARG A 1 761 ? 16.970 25.896 4.403 1.00 94.44 761 ARG A O 1
ATOM 6153 N N . LEU A 1 762 ? 18.415 24.484 3.398 1.00 94.88 762 LEU A N 1
ATOM 6154 C CA . LEU A 1 762 ? 19.204 24.155 4.571 1.00 94.88 762 LEU A CA 1
ATOM 6155 C C . LEU A 1 762 ? 20.689 24.325 4.259 1.00 94.88 762 LEU A C 1
ATOM 6157 O O . LEU A 1 762 ? 21.221 23.688 3.345 1.00 94.88 762 LEU A O 1
ATOM 6161 N N . SER A 1 763 ? 21.350 25.161 5.057 1.00 93.75 763 SER A N 1
ATOM 6162 C CA . SER A 1 763 ? 22.807 25.251 5.076 1.00 93.75 763 SER A CA 1
ATOM 6163 C C . SER A 1 763 ? 23.380 24.057 5.832 1.00 93.75 763 SER A C 1
ATOM 6165 O O . SER A 1 763 ? 22.953 23.729 6.935 1.00 93.75 763 SER A O 1
ATOM 6167 N N . LEU A 1 764 ? 24.371 23.411 5.232 1.00 94.12 764 LEU A N 1
ATOM 6168 C CA . LEU A 1 764 ? 25.122 22.287 5.791 1.00 94.12 764 LEU A CA 1
ATOM 6169 C C . LEU A 1 764 ? 26.577 22.679 6.072 1.00 94.12 764 LEU A C 1
ATOM 6171 O O . LEU A 1 764 ? 27.453 21.819 6.202 1.00 94.12 764 LEU A O 1
ATOM 6175 N N . VAL A 1 765 ? 26.857 23.984 6.131 1.00 90.75 765 VAL A N 1
ATOM 6176 C CA . VAL A 1 765 ? 28.173 24.514 6.487 1.00 90.75 765 VAL A CA 1
ATOM 6177 C C . VAL A 1 765 ? 28.476 24.158 7.940 1.00 90.75 765 VAL A C 1
ATOM 6179 O O . VAL A 1 765 ? 27.723 24.501 8.843 1.00 90.75 765 VAL A O 1
ATOM 6182 N N . GLY A 1 766 ? 29.593 23.465 8.162 1.00 85.44 766 GLY A N 1
ATOM 6183 C CA . GLY A 1 766 ? 30.001 23.002 9.491 1.00 85.44 766 GLY A CA 1
ATOM 6184 C C . GLY A 1 766 ? 29.339 21.698 9.949 1.00 85.44 766 GLY A C 1
ATOM 6185 O O . GLY A 1 766 ? 29.720 21.182 10.994 1.00 85.44 766 GLY A O 1
ATOM 6186 N N . TRP A 1 767 ? 28.405 21.130 9.175 1.00 92.56 767 TRP A N 1
ATOM 6187 C CA . TRP A 1 767 ? 27.841 19.810 9.462 1.00 92.56 767 TRP A CA 1
ATOM 6188 C C . TRP A 1 767 ? 28.697 18.689 8.856 1.00 92.56 767 TRP A C 1
ATOM 6190 O O . TRP A 1 767 ? 28.861 18.608 7.633 1.00 92.56 767 TRP A O 1
ATOM 6200 N N . ASP A 1 768 ? 29.206 17.816 9.726 1.00 86.44 768 ASP A N 1
ATOM 6201 C CA . ASP A 1 768 ? 29.927 16.588 9.380 1.00 86.44 768 ASP A CA 1
ATOM 6202 C C . ASP A 1 768 ? 28.956 15.397 9.297 1.00 86.44 768 ASP A C 1
ATOM 6204 O O . ASP A 1 768 ? 28.299 15.042 10.279 1.00 86.44 768 ASP A O 1
ATOM 6208 N N . ASP A 1 769 ? 28.873 14.764 8.123 1.00 90.12 769 ASP A N 1
ATOM 6209 C CA . ASP A 1 769 ? 27.986 13.626 7.876 1.00 90.12 769 ASP A CA 1
ATOM 6210 C C . ASP A 1 769 ? 28.531 12.289 8.408 1.00 90.12 769 ASP A C 1
ATOM 6212 O O . ASP A 1 769 ? 27.822 11.284 8.348 1.00 90.12 769 ASP A O 1
ATOM 6216 N N . ALA A 1 770 ? 29.737 12.240 8.988 1.00 89.62 770 ALA A N 1
ATOM 6217 C CA . ALA A 1 770 ? 30.331 11.000 9.498 1.00 89.62 770 ALA A CA 1
ATOM 6218 C C . ALA A 1 770 ? 29.459 10.295 10.555 1.00 89.62 770 ALA A C 1
ATOM 6220 O O . ALA A 1 770 ? 29.269 9.076 10.503 1.00 89.62 770 ALA A O 1
ATOM 6221 N N . ARG A 1 771 ? 28.887 11.050 11.506 1.00 89.00 771 ARG A N 1
ATOM 6222 C CA . ARG A 1 771 ? 27.987 10.485 12.530 1.00 89.00 771 ARG A CA 1
ATOM 6223 C C . ARG A 1 771 ? 26.685 9.979 11.924 1.00 89.00 771 ARG A C 1
ATOM 6225 O O . ARG A 1 771 ? 26.223 8.904 12.298 1.00 89.00 771 ARG A O 1
ATOM 6232 N N . PHE A 1 772 ? 26.123 10.734 10.980 1.00 90.94 772 PHE A N 1
ATOM 6233 C CA . PHE A 1 772 ? 24.908 10.352 10.266 1.00 90.94 772 PHE A CA 1
ATOM 6234 C C . PHE A 1 772 ? 25.126 9.059 9.479 1.00 90.94 772 PHE A C 1
ATOM 6236 O O . PHE A 1 772 ? 24.373 8.106 9.648 1.00 90.94 772 PHE A O 1
ATOM 6243 N N . ARG A 1 773 ? 26.216 8.964 8.708 1.00 89.25 773 ARG A N 1
ATOM 6244 C CA . ARG A 1 773 ? 26.584 7.734 7.993 1.00 89.25 773 ARG A CA 1
ATOM 6245 C C . ARG A 1 773 ? 26.741 6.547 8.915 1.00 89.25 773 ARG A C 1
ATOM 6247 O O . ARG A 1 773 ? 26.201 5.489 8.623 1.00 89.25 773 ARG A O 1
ATOM 6254 N N . LYS A 1 774 ? 27.458 6.718 10.028 1.00 88.75 774 LYS A N 1
ATOM 6255 C CA . LYS A 1 774 ? 27.645 5.646 11.008 1.00 88.75 774 LYS A CA 1
ATOM 6256 C C . LYS A 1 774 ? 26.307 5.176 11.576 1.00 88.75 774 LYS A C 1
ATOM 6258 O O . LYS A 1 774 ? 26.112 3.976 11.745 1.00 88.75 774 LYS A O 1
ATOM 6263 N N . TYR A 1 775 ? 25.390 6.106 11.849 1.00 88.88 775 TYR A N 1
ATOM 6264 C CA . TYR A 1 775 ? 24.038 5.777 12.288 1.00 88.88 775 TYR A CA 1
ATOM 6265 C C . TYR A 1 775 ? 23.292 4.952 11.232 1.00 88.88 775 TYR A C 1
ATOM 6267 O O . TYR A 1 775 ? 22.814 3.870 11.560 1.00 88.88 775 TYR A O 1
ATOM 6275 N N . ILE A 1 776 ? 23.253 5.416 9.975 1.00 87.00 776 ILE A N 1
ATOM 6276 C CA . ILE A 1 776 ? 22.597 4.698 8.869 1.00 87.00 776 ILE A CA 1
ATOM 6277 C C . ILE A 1 776 ? 23.228 3.322 8.649 1.00 87.00 776 ILE A C 1
ATOM 6279 O O . ILE A 1 776 ? 22.510 2.347 8.535 1.00 87.00 776 ILE A O 1
ATOM 6283 N N . GLN A 1 777 ? 24.555 3.206 8.672 1.00 84.88 777 GLN A N 1
ATOM 6284 C CA . GLN A 1 777 ? 25.247 1.926 8.502 1.00 84.88 777 GLN A CA 1
ATOM 6285 C C . GLN A 1 777 ? 24.943 0.918 9.624 1.00 84.88 777 GLN A C 1
ATOM 6287 O O . GLN A 1 777 ? 25.004 -0.288 9.407 1.00 84.88 777 GLN A O 1
ATOM 6292 N N . THR A 1 778 ? 24.658 1.400 10.836 1.00 83.19 778 THR A N 1
ATOM 6293 C CA . THR A 1 778 ? 24.329 0.537 11.983 1.00 83.19 778 THR A CA 1
ATOM 6294 C C . THR A 1 778 ? 22.893 0.003 11.907 1.00 83.19 778 THR A C 1
ATOM 6296 O O . THR A 1 778 ? 22.581 -0.986 12.569 1.00 83.19 778 THR A O 1
ATOM 6299 N N . ARG A 1 779 ? 22.015 0.673 11.154 1.00 78.12 779 ARG A N 1
ATOM 6300 C CA . ARG A 1 779 ? 20.582 0.383 11.045 1.00 78.12 779 ARG A CA 1
ATOM 6301 C C . ARG A 1 779 ? 20.278 -0.427 9.796 1.00 78.12 779 ARG A C 1
ATOM 6303 O O . ARG A 1 779 ? 19.624 -1.475 9.959 1.00 78.12 779 ARG A O 1
#

Radius of gyration: 29.81 Å; chains: 1; bounding box: 75×66×83 Å